Protein 7QTF (pdb70)

Solvent-accessible surface area: 42930 Å² total; per-residue (Å²): 89,118,54,75,34,20,8,57,11,4,0,0,29,1,73,64,15,108,1,48,126,21,79,107,80,59,16,59,54,1,80,125,4,10,43,133,18,4,0,1,0,0,17,96,3,105,76,12,39,19,117,16,6,15,57,3,0,126,94,41,22,126,6,29,104,76,112,86,83,60,43,137,62,42,43,26,0,5,20,52,26,31,141,109,116,69,31,36,35,7,3,16,46,0,25,22,81,68,1,1,23,6,2,1,15,2,1,46,62,26,15,60,45,8,1,4,6,19,0,0,4,3,3,48,0,16,74,34,2,9,42,2,10,78,53,6,0,26,0,1,9,0,14,0,1,35,89,91,137,90,68,109,24,100,12,81,5,15,0,1,4,44,1,80,100,60,47,93,61,0,1,5,1,1,35,17,25,4,0,11,0,5,2,4,12,24,29,5,0,3,13,27,0,23,18,0,17,103,37,1,30,22,31,32,27,7,0,34,12,42,13,99,58,2,2,0,0,3,4,3,0,24,2,1,1,13,20,16,1,58,22,24,111,86,70,18,62,0,15,54,0,2,3,45,37,111,76,14,70,28,56,183,49,110,45,127,63,52,170,47,98,151,69,59,60,33,40,27,45,17,2,26,15,90,75,58,71,187,44,136,15,119,70,30,95,39,113,32,38,4,53,11,4,0,0,47,1,38,78,10,142,1,70,125,20,76,107,74,47,17,39,6,0,84,85,0,10,22,85,29,5,0,1,1,0,23,84,5,101,75,17,34,17,117,16,7,14,54,3,0,130,97,42,24,129,8,40,134,198,82,77,45,140,60,46,53,20,0,26,34,62,29,28,142,114,112,66,28,35,33,8,4,18,46,0,23,22,87,81,0,1,33,5,3,2,19,5,14,56,66,42,17,81,53,8,1,5,6,19,0,0,5,3,4,48,0,17,74,33,2,10,42,2,12,78,51,6,0,26,0,2,11,0,13,0,3,31,99,84,138,90,67,108,25,99,10,80,6,17,0,1,1,43,1,89,98,53,53,94,66,0,2,7,2,1,31,17,24,2,0,8,0,5,3,4,12,17,28,5,0,4,18,27,0,24,17,0,15,104,38,1,27,25,30,31,25,6,0,26,13,30,19,110,102,4,1,0,0,4,5,2,1,19,2,1,2,15,20,20,1,55,21,29,115,101,72,29,68,1,15,64,0,2,3,50,50,5,89,11,60,36,55,181,52,113,36,94,89,61,176,54,99,136,84,58,64,32,40,25,40,32,1,27,15,94,74,59,76,104,138,15,119,70,27,96,40,113,36,23,6,54,10,4,0,0,40,1,42,76,10,140,1,68,124,19,78,106,74,46,16,39,6,0,85,86,0,10,23,88,28,5,0,1,0,0,21,84,7,99,76,18,42,19,117,17,7,13,56,2,0,123,95,41,25,130,8,23,95,76,125,84,73,44,141,60,43,47,24,0,5,21,54,29,27,136,108,118,70,32,36,34,7,4,20,57,0,23,16,83,78,0,2,30,6,3,3,15,3,8,58,68,44,17,84,44,7,1,4,5,20,0,0,4,3,3,48,0,15,76,34,2,9,42,2,10,79,50,8,0,26,0,2,10,0,12,0,16,36,157,80,138,88,66,91,30,109,10,81,6,17,0,1,1,47,1,88,97,54,52,94,56,0,1,6,2,1,34,18,27,2,0,7,0,5,2,4,14,17,31,6,0,4,16,26,0,21,6,0,17,65,36,1,28,23,31,31,27,6,0,32,15,40,21,51,104,3,1,0,0,3,4,2,1,24,2,1,1,13,19,17,1,55,21,24,110,86,69,19,63,0,16,57,0,6,4,52,53,4,87,12,62,34,65,180,50,108,44,115,72,55,160,49,99,136,74,54,176,30,38,24,34,31,2,25,15,80,72,55,74,91,120,52,101,32,23,6,56,10,3,0,0,26,1,65,74,8,144,1,68,124,22,78,105,80,59,15,59,55,1,94,125,4,11,44,134,18,4,0,1,0,0,18,82,4,102,76,17,36,20,121,16,8,12,56,3,0,128,94,42,22,69,11,38,109,79,102,121,77,56,47,139,61,44,45,19,0,24,35,55,28,18,136,89,60,74,70,26,36,33,8,3,14,48,0,23,23,90,55,0,2,21,7,3,2,20,5,10,51,65,45,20,64,46,8,1,4,6,19,0,0,4,3,4,48,0,16,74,35,2,10,38,2,11,76,61,9,0,23,0,1,10,0,11,0,5,31,116,90,139,90,67,104,23,101,10,81,5,15,0,1,5,45,1,78,90,60,47,93,62,0,1,6,1,1,34,17,24,4,1,7,0,5,3,4,13,16,30,5,0,3,18,28,0,32,19,0,17,128,36,1,29,23,30,33,26,6,0,27,12,45,17,94,95,4,1,0,0,4,5,2,1,23,2,1,2,15,19,18,1,57,22,26,109,87,71,27,70,1,14,63,0,1,3,54,28,112,80,15,67,28,56,183,61,124,46,103,78,60,166,54,100,137,84,58,64,33,40,25,33,29,2,27,14,79,38,65,72

Radius of gyration: 32.33 Å; Cα contacts (8 Å, |Δi|>4): 2801; chains: 4; bounding box: 74×57×94 Å

CATH classification: 3.60.130.10

InterPro domains:
  IPR003819 TauD/TfdA-like domain [PF02668] (10-252)
  IPR042098 Glutarate 2-hydroxylase superfamily [G3DSA:3.60.130.10] (3-263)
  IPR051323 Alpha-ketoglutarate-dependent sulfate ester dioxygenase-like [PTHR30468] (9-263)

Foldseek 3Di:
DDWAAQAPQAEIEDPPDAQQDGDPVVLVVVVVNCVVHQKYKYFDHPPRDPVSVVVSQCVQHDWDAPPADADVPRRQKGKDKPVVFFFFWFQAPQLAQFGFQKKKKAWQDDDPDAWKKKKFFQLCLLVVDDPVVNVQQLQWKFKWWDDDVPDTGIHIARQWFQDPPPRGTGGDDGDPTTQFIFADPRQVGVVVVVVSHVSRVPVNGMGIDDHDRRMMMMGGSLGMIMGTTDDDDDMIMMIMITHTDDGTDGDHHPGDTDDDDPVDDDDHPDDDDPDDD/DQDQPPFDWAAQAPQAEIETPDDAQQDGDPVRLVSVVSNCVVHQKYKYADHPPRDPVSVVVSLPVVHDWDAVDADVPRSQKHKDKPVVFFQFKFQAPPLAQWGFFKKKKAWADDDPDAWKKKKFFQLCLLVVDDPVVNVQQLQWKFKWWDDDVPDTGIHIARQWFADPVPRGIGGPDTDPTTQFIFADPRQVGVVVVVVSHVSRVPVNGMGIDTHDNRMMMMGGSLGMIMGTTHDDDDMIMMIMITHIDHRGDGDHRPGHGDDDDPPDDDDHPDDDDPDDD/DDQDPFDWAAQAPQAEIETPDAAQQDGDPVRLVSVVVNCVVHQKYKYADHPPRDPVSVVVSLCVVHDWDFDADADVPRRQKHKDKPVVFFQFWFQAPQLAQWGFQWKKKAWQDDDPDAWKKKKFFQLVLLVVDDPVVNVQQLQWKFKWWDDDVPDTGIDIARQWFADPVPRGIGGPDGDPTTQFIFADPRQVGVVVVVVSHVSRVPVNGMGIDDHDHNMMMIGGSLGMIMGTTDDDDDIIMMIMITHIGHRGDGDHHPGDGDDDDPPDDDDHPDDDDPDDD/DDWAAQAPQAEIEDPDDAQQDDDPVVLVVVVVNCVVHQKYKYFDHPPRDPVSVCVSQPVQADWDADPADADVPCRQKGKDKCVVHFFQFWFQAPPLAQFGFQKKKKAWADDDQDAFKKKKFFQLCLLVVDDPVVNVQQLQWKFKWWDDDVPDGGIHIARQWFQDPPPRGIGGDDTDPTTQFIFADPRQVGVVVVVVSHVSRVPVNGMGIDDHDHRMMMMGGSLGMIMGTTDDDDDMIMMIMITHTDDGTDGDHHPGHGDDDDPPDDDDHPDDDDPDDD

Structure (mmCIF, N/CA/C/O backbone):
data_7QTF
#
_entry.id   7QTF
#
_cell.length_a   63.894
_cell.length_b   108.172
_cell.length_c   115.033
_cell.angle_alpha   90.000
_cell.angle_beta   93.870
_cell.angle_gamma   90.000
#
_symmetry.space_group_name_H-M   'P 1 21 1'
#
loop_
_entity.id
_entity.type
_entity.pdbx_description
1 polymer PlaO1
2 non-polymer 'MALONATE ION'
3 non-polymer 'SUCCINIC ACID'
4 non-polymer 'ACETATE ION'
5 non-polymer 'SODIUM ION'
6 water water
#
loop_
_atom_site.group_PDB
_atom_site.id
_atom_site.type_symbol
_atom_site.label_atom_id
_atom_site.label_alt_id
_atom_site.label_comp_id
_atom_site.label_asym_id
_atom_site.label_entity_id
_atom_site.label_seq_id
_atom_site.pdbx_PDB_ins_code
_atom_site.Cartn_x
_atom_site.Cartn_y
_atom_site.Cartn_z
_atom_site.occupancy
_atom_site.B_iso_or_equiv
_atom_site.auth_seq_id
_atom_site.auth_comp_id
_atom_site.auth_asym_id
_atom_site.auth_atom_id
_atom_site.pdbx_PDB_model_num
ATOM 1 N N . PHE A 1 9 ? -2.219 -17.879 -14.852 1.00 40.77 9 PHE A N 1
ATOM 2 C CA . PHE A 1 9 ? -2.323 -16.453 -14.551 1.00 36.87 9 PHE A CA 1
ATOM 3 C C . PHE A 1 9 ? -0.985 -15.833 -14.172 1.00 34.55 9 PHE A C 1
ATOM 4 O O . PHE A 1 9 ? -0.032 -16.527 -13.824 1.00 39.31 9 PHE A O 1
ATOM 21 N N . GLU A 1 10 ? -0.941 -14.508 -14.179 1.00 27.57 10 GLU A N 1
ATOM 22 C CA . GLU A 1 10 ? 0.222 -13.759 -13.712 1.00 26.66 10 GLU A CA 1
ATOM 23 C C . GLU A 1 10 ? -0.070 -13.322 -12.284 1.00 23.44 10 GLU A C 1
ATOM 24 O O . GLU A 1 10 ? -0.952 -12.497 -12.056 1.00 26.26 10 GLU A O 1
ATOM 36 N N . VAL A 1 11 ? 0.651 -13.892 -11.329 1.00 22.09 11 VAL A N 1
ATOM 37 C CA . VAL A 1 11 ? 0.378 -13.719 -9.910 1.00 19.69 11 VAL A CA 1
ATOM 38 C C . VAL A 1 11 ? 1.514 -12.919 -9.291 1.00 21.83 11 VAL A C 1
ATOM 39 O O . VAL A 1 11 ? 2.683 -13.306 -9.393 1.00 25.27 11 VAL A O 1
ATOM 52 N N . ARG A 1 12 ? 1.184 -11.804 -8.641 1.00 18.76 12 ARG A N 1
ATOM 53 C CA . ARG A 1 12 ? 2.201 -10.954 -8.025 1.00 21.40 12 ARG A CA 1
ATOM 54 C C . ARG A 1 12 ? 1.898 -10.776 -6.542 1.00 20.19 12 ARG A C 1
ATOM 55 O O . ARG A 1 12 ? 1.005 -9.992 -6.180 1.00 18.80 12 ARG A O 1
ATOM 76 N N . PRO A 1 13 ? 2.613 -11.469 -5.663 1.00 19.13 13 PRO A N 1
ATOM 77 C CA . PRO A 1 13 ? 2.410 -11.264 -4.225 1.00 19.22 13 PRO A CA 1
ATOM 78 C C . PRO A 1 13 ? 2.695 -9.833 -3.793 1.00 18.52 13 PRO A C 1
ATOM 79 O O . PRO A 1 13 ? 3.612 -9.165 -4.303 1.00 20.64 13 PRO A O 1
ATOM 90 N N . LEU A 1 14 ? 1.874 -9.358 -2.859 1.00 16.49 14 LEU A N 1
ATOM 91 C CA . LEU A 1 14 ? 1.994 -7.990 -2.346 1.00 19.50 14 LEU A CA 1
ATOM 92 C C . LEU A 1 14 ? 2.980 -7.920 -1.190 1.00 16.57 14 LEU A C 1
ATOM 93 O O . LEU A 1 14 ? 3.801 -7.012 -1.137 1.00 18.12 14 LEU A O 1
ATOM 109 N N . THR A 1 15 ? 2.901 -8.871 -0.260 1.00 18.60 15 THR A N 1
ATOM 110 C CA . THR A 1 15 ? 3.832 -8.949 0.856 1.00 19.65 15 THR A CA 1
ATOM 111 C C . THR A 1 15 ? 4.144 -10.417 1.084 1.00 19.81 15 THR A C 1
ATOM 112 O O . THR A 1 15 ? 3.493 -11.292 0.526 1.00 19.89 15 THR A O 1
ATOM 123 N N . SER A 1 16 ? 5.158 -10.680 1.917 1.00 18.65 16 SER A N 1
ATOM 124 C CA . SER A 1 16 ? 5.467 -12.047 2.290 1.00 18.68 16 SER A CA 1
ATOM 125 C C . SER A 1 16 ? 4.298 -12.692 3.014 1.00 18.88 16 SER A C 1
ATOM 126 O O . SER A 1 16 ? 4.035 -13.889 2.849 1.00 18.66 16 SER A O 1
ATOM 134 N N . ALA A 1 17 ? 3.607 -11.918 3.834 1.00 16.96 17 ALA A N 1
ATOM 135 C CA . ALA A 1 17 ? 2.575 -12.502 4.692 1.00 17.41 17 ALA A CA 1
ATOM 136 C C . ALA A 1 17 ? 1.357 -12.959 3.907 1.00 14.42 17 ALA A C 1
ATOM 137 O O . ALA A 1 17 ? 0.846 -14.070 4.121 1.00 15.52 17 ALA A O 1
ATOM 144 N N . LEU A 1 18 ? 0.830 -12.105 3.042 1.00 13.98 18 LEU A N 1
ATOM 145 C CA . LEU A 1 18 ? -0.425 -12.401 2.349 1.00 13.43 18 LEU A CA 1
ATOM 146 C C . LEU A 1 18 ? -0.662 -11.405 1.236 1.00 14.83 18 LEU A C 1
ATOM 147 O O . LEU A 1 18 ? -0.018 -10.338 1.144 1.00 14.21 18 LEU A O 1
ATOM 163 N N . GLY A 1 19 ? -1.658 -11.719 0.408 1.00 14.67 19 GLY A N 1
ATOM 164 C CA . GLY A 1 19 ? -2.059 -10.810 -0.640 1.00 13.83 19 GLY A CA 1
ATOM 165 C C . GLY A 1 19 ? -1.365 -11.111 -1.953 1.00 13.73 19 GLY A C 1
ATOM 166 O O . GLY A 1 19 ? -0.135 -11.214 -2.015 1.00 15.57 19 GLY A O 1
ATOM 170 N N . ALA A 1 20 ? -2.126 -11.168 -3.031 1.00 15.83 20 ALA A N 1
ATOM 171 C CA . ALA A 1 20 ? -1.524 -11.322 -4.349 1.00 15.02 20 ALA A CA 1
ATOM 172 C C . ALA A 1 20 ? -2.475 -10.743 -5.381 1.00 15.09 20 ALA A C 1
ATOM 173 O O . ALA A 1 20 ? -3.681 -10.989 -5.339 1.00 15.44 20 ALA A O 1
ATOM 180 N N . GLU A 1 21 ? -1.916 -10.008 -6.348 1.00 16.07 21 GLU A N 1
ATOM 181 C CA . GLU A 1 21 ? -2.690 -9.471 -7.457 1.00 16.66 21 GLU A CA 1
ATOM 182 C C . GLU A 1 21 ? -2.565 -10.407 -8.643 1.00 19.93 21 GLU A C 1
ATOM 183 O O . GLU A 1 21 ? -1.477 -10.904 -8.943 1.00 20.30 21 GLU A O 1
ATOM 195 N N . ILE A 1 22 ? -3.686 -10.659 -9.293 1.00 18.03 22 ILE A N 1
ATOM 196 C CA . ILE A 1 22 ? -3.794 -11.671 -10.335 1.00 18.86 22 ILE A CA 1
ATOM 197 C C . ILE A 1 22 ? -4.178 -10.991 -11.640 1.00 21.89 22 ILE A C 1
ATOM 198 O O . ILE A 1 22 ? -5.278 -10.436 -11.755 1.00 25.24 22 ILE A O 1
ATOM 214 N N . HIS A 1 23 ? -3.291 -11.055 -12.626 1.00 22.48 23 HIS A N 1
ATOM 215 C CA . HIS A 1 23 ? -3.581 -10.565 -13.968 1.00 22.85 23 HIS A CA 1
ATOM 216 C C . HIS A 1 23 ? -3.859 -11.729 -14.915 1.00 23.99 23 HIS A C 1
ATOM 217 O O . HIS A 1 23 ? -3.457 -12.861 -14.678 1.00 27.43 23 HIS A O 1
ATOM 231 N N . GLY A 1 24 ? -4.563 -11.417 -16.008 1.00 28.56 24 GLY A N 1
ATOM 232 C CA . GLY A 1 24 ? -4.926 -12.414 -16.998 1.00 30.79 24 GLY A CA 1
ATOM 233 C C . GLY A 1 24 ? -6.228 -13.132 -16.747 1.00 36.72 24 GLY A C 1
ATOM 234 O O . GLY A 1 24 ? -6.487 -14.154 -17.394 1.00 41.48 24 GLY A O 1
ATOM 238 N N . VAL A 1 25 ? -7.042 -12.641 -15.816 1.00 30.22 25 VAL A N 1
ATOM 239 C CA . VAL A 1 25 ? -8.305 -13.253 -15.436 1.00 30.24 25 VAL A CA 1
ATOM 240 C C . VAL A 1 25 ? -9.425 -12.342 -15.905 1.00 33.74 25 VAL A C 1
ATOM 241 O O . VAL A 1 25 ? -9.313 -11.115 -15.813 1.00 42.75 25 VAL A O 1
ATOM 254 N N A ARG A 1 26 ? -10.499 -12.920 -16.435 0.56 26.42 26 ARG A N 1
ATOM 255 N N B ARG A 1 26 ? -10.495 -12.951 -16.408 0.44 26.45 26 ARG A N 1
ATOM 256 C CA A ARG A 1 26 ? -11.728 -12.152 -16.638 0.56 23.76 26 ARG A CA 1
ATOM 257 C CA B ARG A 1 26 ? -11.754 -12.272 -16.705 0.44 23.88 26 ARG A CA 1
ATOM 258 C C A ARG A 1 26 ? -12.850 -12.903 -15.936 0.56 28.12 26 ARG A C 1
ATOM 259 C C B ARG A 1 26 ? -12.833 -12.976 -15.890 0.44 28.06 26 ARG A C 1
ATOM 260 O O A ARG A 1 26 ? -13.230 -14.002 -16.348 0.56 28.16 26 ARG A O 1
ATOM 261 O O B ARG A 1 26 ? -13.167 -14.132 -16.168 0.44 27.57 26 ARG A O 1
ATOM 302 N N . LEU A 1 27 ? -13.375 -12.296 -14.873 1.00 22.05 27 LEU A N 1
ATOM 303 C CA . LEU A 1 27 ? -14.336 -12.982 -14.007 1.00 20.94 27 LEU A CA 1
ATOM 304 C C . LEU A 1 27 ? -15.668 -13.213 -14.711 1.00 22.76 27 LEU A C 1
ATOM 305 O O . LEU A 1 27 ? -16.353 -14.193 -14.395 1.00 25.47 27 LEU A O 1
ATOM 322 N N . GLU A 1 28 ? -16.024 -12.363 -15.683 1.00 24.26 28 GLU A N 1
ATOM 323 C CA . GLU A 1 28 ? -17.365 -12.372 -16.274 1.00 24.34 28 GLU A CA 1
ATOM 324 C C . GLU A 1 28 ? -17.768 -13.755 -16.768 1.00 30.64 28 GLU A C 1
ATOM 325 O O . GLU A 1 28 ? -18.896 -14.203 -16.532 1.00 34.73 28 GLU A O 1
ATOM 337 N N . ASP A 1 29 ? -16.884 -14.427 -17.483 1.00 27.13 29 ASP A N 1
ATOM 338 C CA . ASP A 1 29 ? -17.214 -15.762 -18.004 1.00 27.67 29 ASP A CA 1
ATOM 339 C C . ASP A 1 29 ? -16.154 -16.775 -17.593 1.00 29.82 29 ASP A C 1
ATOM 340 O O . ASP A 1 29 ? -15.775 -17.668 -18.359 1.00 28.97 29 ASP A O 1
ATOM 349 N N . ILE A 1 30 ? -15.666 -16.662 -16.360 1.00 24.26 30 ILE A N 1
ATOM 350 C CA . ILE A 1 30 ? -14.584 -17.519 -15.904 1.00 21.23 30 ILE A CA 1
ATOM 351 C C . ILE A 1 30 ? -14.997 -18.995 -16.019 1.00 25.97 30 ILE A C 1
ATOM 352 O O . ILE A 1 30 ? -16.152 -19.355 -15.754 1.00 23.23 30 ILE A O 1
ATOM 368 N N . THR A 1 31 ? -14.050 -19.850 -16.413 1.00 22.28 31 THR A N 1
ATOM 369 C CA . THR A 1 31 ? -14.323 -21.285 -16.506 1.00 20.30 31 THR A CA 1
ATOM 370 C C . THR A 1 31 ? -14.243 -21.945 -15.124 1.00 20.90 31 THR A C 1
ATOM 371 O O . THR A 1 31 ? -13.664 -21.410 -14.179 1.00 19.08 31 THR A O 1
ATOM 382 N N . ASP A 1 32 ? -14.828 -23.147 -15.023 1.00 19.89 32 ASP A N 1
ATOM 383 C CA . ASP A 1 32 ? -14.722 -23.882 -13.775 1.00 19.53 32 ASP A CA 1
ATOM 384 C C . ASP A 1 32 ? -13.259 -24.159 -13.427 1.00 18.38 32 ASP A C 1
ATOM 385 O O . ASP A 1 32 ? -12.871 -24.102 -12.255 1.00 19.10 32 ASP A O 1
ATOM 394 N N . ALA A 1 33 ? -12.440 -24.525 -14.427 1.00 18.99 33 ALA A N 1
ATOM 395 C CA . ALA A 1 33 ? -11.043 -24.819 -14.117 1.00 19.28 33 ALA A CA 1
ATOM 396 C C . ALA A 1 33 ? -10.290 -23.572 -13.683 1.00 20.57 33 ALA A C 1
ATOM 397 O O . ALA A 1 33 ? -9.460 -23.624 -12.769 1.00 20.65 33 ALA A O 1
ATOM 404 N N . ASP A 1 34 ? -10.538 -22.432 -14.331 1.00 21.65 34 ASP A N 1
ATOM 405 C CA . ASP A 1 34 ? -9.875 -21.211 -13.870 1.00 17.82 34 ASP A CA 1
ATOM 406 C C . ASP A 1 34 ? -10.370 -20.794 -12.484 1.00 18.00 34 ASP A C 1
ATOM 407 O O . ASP A 1 34 ? -9.593 -20.306 -11.673 1.00 18.51 34 ASP A O 1
ATOM 416 N N . PHE A 1 35 ? -11.635 -21.044 -12.173 1.00 19.29 35 PHE A N 1
ATOM 417 C CA . PHE A 1 35 ? -12.098 -20.785 -10.821 1.00 18.06 35 PHE A CA 1
ATOM 418 C C . PHE A 1 35 ? -11.349 -21.655 -9.809 1.00 16.33 35 PHE A C 1
ATOM 419 O O . PHE A 1 35 ? -10.965 -21.180 -8.742 1.00 17.87 35 PHE A O 1
ATOM 436 N N . ALA A 1 36 ? -11.096 -22.926 -10.151 1.00 15.94 36 ALA A N 1
ATOM 437 C CA . ALA A 1 36 ? -10.379 -23.781 -9.223 1.00 15.89 36 ALA A CA 1
ATOM 438 C C . ALA A 1 36 ? -8.996 -23.233 -8.944 1.00 16.32 36 ALA A C 1
ATOM 439 O O . ALA A 1 36 ? -8.492 -23.333 -7.829 1.00 16.21 36 ALA A O 1
ATOM 446 N N . GLU A 1 37 ? -8.379 -22.622 -9.944 1.00 16.47 37 GLU A N 1
ATOM 447 C CA . GLU A 1 37 ? -7.073 -21.999 -9.719 1.00 15.64 37 GLU A CA 1
ATOM 448 C C . GLU A 1 37 ? -7.189 -20.767 -8.818 1.00 15.68 37 GLU A C 1
ATOM 449 O O . GLU A 1 37 ? -6.328 -20.554 -7.955 1.00 15.88 37 GLU A O 1
ATOM 461 N N . LEU A 1 38 ? -8.237 -19.946 -8.987 1.00 16.24 38 LEU A N 1
ATOM 462 C CA . LEU A 1 38 ? -8.441 -18.843 -8.055 1.00 14.70 38 LEU A CA 1
ATOM 463 C C . LEU A 1 38 ? -8.616 -19.346 -6.635 1.00 16.32 38 LEU A C 1
ATOM 464 O O . LEU A 1 38 ? -8.092 -18.748 -5.685 1.00 15.65 38 LEU A O 1
ATOM 480 N N . ARG A 1 39 ? -9.368 -20.434 -6.456 1.00 14.64 39 ARG A N 1
ATOM 481 C CA A ARG A 1 39 ? -9.558 -20.972 -5.108 0.47 14.73 39 ARG A CA 1
ATOM 482 C CA B ARG A 1 39 ? -9.560 -20.973 -5.111 0.53 14.71 39 ARG A CA 1
ATOM 483 C C . ARG A 1 39 ? -8.233 -21.433 -4.522 1.00 15.68 39 ARG A C 1
ATOM 484 O O . ARG A 1 39 ? -7.947 -21.198 -3.336 1.00 15.30 39 ARG A O 1
ATOM 525 N N . ARG A 1 40 ? -7.400 -22.098 -5.345 1.00 14.32 40 ARG A N 1
ATOM 526 C CA . ARG A 1 40 ? -6.092 -22.529 -4.878 1.00 15.19 40 ARG A CA 1
ATOM 527 C C . ARG A 1 40 ? -5.268 -21.333 -4.442 1.00 16.43 40 ARG A C 1
ATOM 528 O O . ARG A 1 40 ? -4.638 -21.356 -3.373 1.00 15.88 40 ARG A O 1
ATOM 549 N N . LEU A 1 41 ? -5.308 -20.270 -5.224 1.00 14.92 41 LEU A N 1
ATOM 550 C CA . LEU A 1 41 ? -4.554 -19.074 -4.891 1.00 14.59 41 LEU A CA 1
ATOM 551 C C . LEU A 1 41 ? -5.101 -18.388 -3.647 1.00 15.67 41 LEU A C 1
ATOM 552 O O . LEU A 1 41 ? -4.328 -17.843 -2.859 1.00 15.26 41 LEU A O 1
ATOM 568 N N . LEU A 1 42 ? -6.418 -18.461 -3.431 1.00 15.00 42 LEU A N 1
ATOM 569 C CA . LEU A 1 42 ? -7.004 -17.885 -2.218 1.00 14.00 42 LEU A CA 1
ATOM 570 C C . LEU A 1 42 ? -6.548 -18.649 -0.978 1.00 15.63 42 LEU A C 1
ATOM 571 O O . LEU A 1 42 ? -6.297 -18.031 0.070 1.00 16.64 42 LEU A O 1
ATOM 587 N N . LEU A 1 43 ? -6.424 -19.984 -1.064 1.00 14.82 43 LEU A N 1
ATOM 588 C CA . LEU A 1 43 ? -5.942 -20.721 0.102 1.00 14.05 43 LEU A CA 1
ATOM 589 C C . LEU A 1 43 ? -4.471 -20.418 0.361 1.00 15.60 43 LEU A C 1
ATOM 590 O O . LEU A 1 43 ? -4.022 -20.454 1.514 1.00 17.68 43 LEU A O 1
ATOM 606 N N . LYS A 1 44 ? -3.720 -20.091 -0.675 1.00 15.39 44 LYS A N 1
ATOM 607 C CA . LYS A 1 44 ? -2.301 -19.797 -0.528 1.00 15.14 44 LYS A CA 1
ATOM 608 C C . LYS A 1 44 ? -2.066 -18.379 -0.009 1.00 17.04 44 LYS A C 1
ATOM 609 O O . LYS A 1 44 ? -1.176 -18.161 0.821 1.00 17.61 44 LYS A O 1
ATOM 628 N N . HIS A 1 45 ? -2.834 -17.416 -0.509 1.00 14.52 45 HIS A N 1
ATOM 629 C CA . HIS A 1 45 ? -2.538 -16.002 -0.318 1.00 13.44 45 HIS A CA 1
ATOM 630 C C . HIS A 1 45 ? -3.527 -15.256 0.559 1.00 15.48 45 HIS A C 1
ATOM 631 O O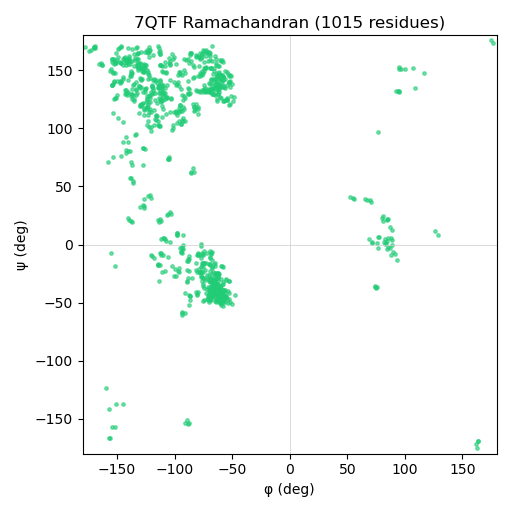 . HIS A 1 45 ? -3.268 -14.096 0.886 1.00 14.82 45 HIS A O 1
ATOM 645 N N . LEU A 1 46 ? -4.653 -15.879 0.919 1.00 13.99 46 LEU A N 1
ATOM 646 C CA . LEU A 1 46 ? -5.647 -15.424 1.904 1.00 14.48 46 LEU A CA 1
ATOM 647 C C . LEU A 1 46 ? -6.520 -14.272 1.395 1.00 13.92 46 LEU A C 1
ATOM 648 O O . LEU A 1 46 ? -7.705 -14.233 1.730 1.00 15.44 46 LEU A O 1
ATOM 664 N N . VAL A 1 47 ? -5.969 -13.354 0.612 1.00 13.66 47 VAL A N 1
ATOM 665 C CA . VAL A 1 47 ? -6.719 -12.326 -0.091 1.00 14.40 47 VAL A CA 1
ATOM 666 C C . VAL A 1 47 ? -6.079 -12.164 -1.455 1.00 14.00 47 VAL A C 1
ATOM 667 O O . VAL A 1 47 ? -4.847 -12.097 -1.571 1.00 14.33 47 VAL A O 1
ATOM 680 N N . ILE A 1 48 ? -6.898 -12.186 -2.496 1.00 14.93 48 ILE A N 1
ATOM 681 C CA . ILE A 1 48 ? -6.420 -11.979 -3.840 1.00 13.23 48 ILE A CA 1
ATOM 682 C C . ILE A 1 48 ? -7.146 -10.807 -4.482 1.00 15.01 48 ILE A C 1
ATOM 683 O O . ILE A 1 48 ? -8.300 -10.492 -4.139 1.00 16.23 48 ILE A O 1
ATOM 699 N N . PHE A 1 49 ? -6.424 -10.117 -5.364 1.00 14.42 49 PHE A N 1
ATOM 700 C CA . PHE A 1 49 ? -6.889 -8.912 -6.038 1.00 15.26 49 PHE A CA 1
ATOM 701 C C . PHE A 1 49 ? -6.910 -9.093 -7.535 1.00 18.18 49 PHE A C 1
ATOM 702 O O . PHE A 1 49 ? -5.910 -9.535 -8.124 1.00 17.88 49 PHE A O 1
ATOM 719 N N . ILE A 1 50 ? -8.043 -8.766 -8.149 1.00 16.13 50 ILE A N 1
ATOM 720 C CA . ILE A 1 50 ? -8.249 -8.952 -9.583 1.00 17.81 50 ILE A CA 1
ATOM 721 C C . ILE A 1 50 ? -8.557 -7.586 -10.197 1.00 20.17 50 ILE A C 1
ATOM 722 O O . ILE A 1 50 ? -9.680 -7.092 -10.098 1.00 18.12 50 ILE A O 1
ATOM 738 N N . PRO A 1 51 ? -7.590 -6.947 -10.842 1.00 19.92 51 PRO A N 1
ATOM 739 C CA . PRO A 1 51 ? -7.835 -5.623 -11.417 1.00 21.03 51 PRO A CA 1
ATOM 740 C C . PRO A 1 51 ? -8.639 -5.690 -12.706 1.00 23.30 51 PRO A C 1
ATOM 741 O O . PRO A 1 51 ? -8.804 -6.749 -13.313 1.00 24.94 51 PRO A O 1
ATOM 752 N N . ASP A 1 52 ? -9.175 -4.527 -13.073 1.00 24.79 52 ASP A N 1
ATOM 753 C CA . ASP A 1 52 ? -9.677 -4.281 -14.428 1.00 28.68 52 ASP A CA 1
ATOM 754 C C . ASP A 1 52 ? -10.951 -5.062 -14.733 1.00 28.99 52 ASP A C 1
ATOM 755 O O . ASP A 1 52 ? -11.134 -5.525 -15.863 1.00 30.79 52 ASP A O 1
ATOM 764 N N . GLN A 1 53 ? -11.840 -5.211 -13.742 1.00 24.81 53 GLN A N 1
ATOM 765 C CA . GLN A 1 53 ? -13.071 -5.963 -13.935 1.00 21.79 53 GLN A CA 1
ATOM 766 C C . GLN A 1 53 ? -14.298 -5.064 -14.018 1.00 22.87 53 GLN A C 1
ATOM 767 O O . GLN A 1 53 ? -15.424 -5.511 -13.764 1.00 25.45 53 GLN A O 1
ATOM 781 N N . GLU A 1 54 ? -14.111 -3.803 -14.427 1.00 26.53 54 GLU A N 1
ATOM 782 C CA . GLU A 1 54 ? -15.228 -2.888 -14.603 1.00 27.75 54 GLU A CA 1
ATOM 783 C C . GLU A 1 54 ? -16.312 -3.499 -15.483 1.00 27.17 54 GLU A C 1
ATOM 784 O O . GLU A 1 54 ? -16.019 -4.149 -16.487 1.00 28.55 54 GLU A O 1
ATOM 796 N N . GLY A 1 55 ? -17.573 -3.258 -15.120 1.00 28.69 55 GLY A N 1
ATOM 797 C CA . GLY A 1 55 ? -18.692 -3.723 -15.920 1.00 31.16 55 GLY A CA 1
ATOM 798 C C . GLY A 1 55 ? -19.144 -5.134 -15.639 1.00 30.34 55 GLY A C 1
ATOM 799 O O . GLY A 1 55 ? -20.018 -5.636 -16.346 1.00 32.43 55 GLY A O 1
ATOM 803 N N . TRP A 1 56 ? -18.576 -5.789 -14.638 1.00 29.97 56 TRP A N 1
ATOM 804 C CA . TRP A 1 56 ? -18.988 -7.137 -14.255 1.00 29.35 56 TRP A CA 1
ATOM 805 C C . TRP A 1 56 ? -20.487 -7.184 -13.982 1.00 27.47 56 TRP A C 1
ATOM 806 O O . TRP A 1 56 ? -21.008 -6.413 -13.171 1.00 28.68 56 TRP A O 1
ATOM 827 N N . SER A 1 57 ? -21.199 -8.082 -14.676 1.00 28.51 57 SER A N 1
ATOM 828 C CA . SER A 1 57 ? -22.654 -8.070 -14.578 1.00 29.21 57 SER A CA 1
ATOM 829 C C . SER A 1 57 ? -23.118 -8.602 -13.227 1.00 33.34 57 SER A C 1
ATOM 830 O O . SER A 1 57 ? -22.447 -9.416 -12.591 1.00 28.58 57 SER A O 1
ATOM 838 N N . ALA A 1 58 ? -24.282 -8.118 -12.789 1.00 32.20 58 ALA A N 1
ATOM 839 C CA . ALA A 1 58 ? -24.847 -8.585 -11.527 1.00 35.94 58 ALA A CA 1
ATOM 840 C C . ALA A 1 58 ? -25.032 -10.099 -11.527 1.00 34.36 58 ALA A C 1
ATOM 841 O O . ALA A 1 58 ? -24.666 -10.773 -10.559 1.00 26.89 58 ALA A O 1
ATOM 848 N N . GLU A 1 59 ? -25.565 -10.661 -12.616 1.00 35.42 59 GLU A N 1
ATOM 849 C CA . GLU A 1 59 ? -25.789 -12.103 -12.668 1.00 32.55 59 GLU A CA 1
ATOM 850 C C . GLU A 1 59 ? -24.473 -12.878 -12.560 1.00 29.08 59 GLU A C 1
ATOM 851 O O . GLU A 1 59 ? -24.400 -13.904 -11.867 1.00 29.44 59 GLU A O 1
ATOM 863 N N . SER A 1 60 ? -23.418 -12.400 -13.219 1.00 26.51 60 SER A N 1
ATOM 864 C CA . SER A 1 60 ? -22.126 -13.086 -13.146 1.00 27.87 60 SER A CA 1
ATOM 865 C C . SER A 1 60 ? -21.493 -12.946 -11.766 1.00 25.63 60 SER A C 1
ATOM 866 O O . SER A 1 60 ? -20.878 -13.888 -11.256 1.00 23.93 60 SER A O 1
ATOM 874 N N . ARG A 1 61 ? -21.616 -11.760 -11.155 1.00 22.86 61 ARG A N 1
ATOM 875 C CA . ARG A 1 61 ? -21.103 -11.558 -9.802 1.00 21.36 61 ARG A CA 1
ATOM 876 C C . ARG A 1 61 ? -21.756 -12.520 -8.819 1.00 23.86 61 ARG A C 1
ATOM 877 O O . ARG A 1 61 ? -21.081 -13.117 -7.962 1.00 21.29 61 ARG A O 1
ATOM 898 N N . ILE A 1 62 ? -23.077 -12.672 -8.919 1.00 23.92 62 ILE A N 1
ATOM 899 C CA . ILE A 1 62 ? -23.796 -13.565 -8.020 1.00 22.49 62 ILE A CA 1
ATOM 900 C C . ILE A 1 62 ? -23.406 -15.005 -8.286 1.00 23.90 62 ILE A C 1
ATOM 901 O O . ILE A 1 62 ? -23.171 -15.781 -7.351 1.00 23.56 62 ILE A O 1
ATOM 917 N N . ALA A 1 63 ? -23.324 -15.382 -9.561 1.00 24.55 63 ALA A N 1
ATOM 918 C CA . ALA A 1 63 ? -22.903 -16.743 -9.879 1.00 25.93 63 ALA A CA 1
ATOM 919 C C . ALA A 1 63 ? -21.511 -17.018 -9.333 1.00 23.84 63 ALA A C 1
ATOM 920 O O . ALA A 1 63 ? -21.244 -18.101 -8.797 1.00 23.46 63 ALA A O 1
ATOM 927 N N . PHE A 1 64 ? -20.611 -16.049 -9.456 1.00 21.88 64 PHE A N 1
ATOM 928 C CA . PHE A 1 64 ? -19.246 -16.216 -8.955 1.00 19.19 64 PHE A CA 1
ATOM 929 C C . PHE A 1 64 ? -19.236 -16.460 -7.455 1.00 20.02 64 PHE A C 1
ATOM 930 O O . PHE A 1 64 ? -18.579 -17.381 -6.963 1.00 23.02 64 PHE A O 1
ATOM 947 N N . GLY A 1 65 ? -19.952 -15.630 -6.696 1.00 18.59 65 GLY A N 1
ATOM 948 C CA . GLY A 1 65 ? -19.968 -15.813 -5.261 1.00 19.43 65 GLY A CA 1
ATOM 949 C C . GLY A 1 65 ? -20.562 -17.151 -4.879 1.00 20.97 65 GLY A C 1
ATOM 950 O O . GLY A 1 65 ? -20.090 -17.806 -3.940 1.00 21.29 65 GLY A O 1
ATOM 954 N N . ARG A 1 66 ? -21.607 -17.562 -5.588 1.00 21.88 66 ARG A N 1
ATOM 955 C CA . ARG A 1 66 ? -22.274 -18.824 -5.290 1.00 21.83 66 ARG A CA 1
ATOM 956 C C . ARG A 1 66 ? -21.372 -20.028 -5.552 1.00 22.62 66 ARG A C 1
ATOM 957 O O . ARG A 1 66 ? -21.654 -21.115 -5.032 1.00 22.11 66 ARG A O 1
ATOM 978 N N . ARG A 1 67 ? -20.287 -19.854 -6.310 1.00 23.08 67 ARG A N 1
ATOM 979 C CA . ARG A 1 67 ? -19.324 -20.950 -6.447 1.00 22.82 67 ARG A CA 1
ATOM 980 C C . ARG A 1 67 ? -18.674 -21.289 -5.118 1.00 22.22 67 ARG A C 1
ATOM 981 O O . ARG A 1 67 ? -18.302 -22.450 -4.889 1.00 24.37 67 ARG A O 1
ATOM 1002 N N . PHE A 1 68 ? -18.540 -20.303 -4.229 1.00 20.02 68 PHE A N 1
ATOM 1003 C CA . PHE A 1 68 ? -17.937 -20.516 -2.923 1.00 19.75 68 PHE A CA 1
ATOM 1004 C C . PHE A 1 68 ? -18.923 -21.037 -1.892 1.00 26.11 68 PHE A C 1
ATOM 1005 O O . PHE A 1 68 ? -18.510 -21.673 -0.915 1.00 27.46 68 PHE A O 1
ATOM 1022 N N . GLY A 1 69 ? -20.202 -20.710 -2.037 1.00 25.99 69 GLY A N 1
ATOM 1023 C CA . GLY A 1 69 ? -21.197 -21.143 -1.087 1.00 27.43 69 GLY A CA 1
ATOM 1024 C C . GLY A 1 69 ? -22.454 -20.311 -1.210 1.00 26.26 69 GLY A C 1
ATOM 1025 O O . GLY A 1 69 ? -22.600 -19.491 -2.118 1.00 27.39 69 GLY A O 1
ATOM 1029 N N . GLU A 1 70 ? -23.353 -20.534 -0.251 1.00 27.42 70 GLU A N 1
ATOM 1030 C CA . GLU A 1 70 ? -24.575 -19.760 -0.143 1.00 26.51 70 GLU A CA 1
ATOM 1031 C C . GLU A 1 70 ? -24.245 -18.298 0.150 1.00 27.90 70 GLU A C 1
ATOM 1032 O O . GLU A 1 70 ? -23.360 -18.000 0.948 1.00 27.87 70 GLU A O 1
ATOM 1044 N N . LEU A 1 71 ? -24.976 -17.384 -0.476 1.00 25.77 71 LEU A N 1
ATOM 1045 C CA . LEU A 1 71 ? -24.734 -15.963 -0.270 1.00 29.25 71 LEU A CA 1
ATOM 1046 C C . LEU A 1 71 ? -25.688 -15.387 0.770 1.00 29.72 71 LEU A C 1
ATOM 1047 O O . LEU A 1 71 ? -26.857 -15.783 0.866 1.00 28.88 71 LEU A O 1
ATOM 1063 N N . GLU A 1 72 ? -25.181 -14.418 1.531 1.00 29.52 72 GLU A N 1
ATOM 1064 C CA . GLU A 1 72 ? -26.025 -13.678 2.461 1.00 31.22 72 GLU A CA 1
ATOM 1065 C C . GLU A 1 72 ? -27.001 -12.784 1.715 1.00 38.57 72 GLU A C 1
ATOM 1066 O O . GLU A 1 72 ? -26.626 -12.108 0.753 1.00 35.36 72 GLU A O 1
ATOM 1078 N N . GLU A 1 73 ? -28.251 -12.761 2.195 1.00 37.95 73 GLU A N 1
ATOM 1079 C CA . GLU A 1 73 ? -29.289 -11.854 1.700 1.00 57.75 73 GLU A CA 1
ATOM 1080 C C . GLU A 1 73 ? -29.954 -11.116 2.863 1.00 41.78 73 GLU A C 1
ATOM 1081 O O . GLU A 1 73 ? -29.454 -10.105 3.345 1.00 57.15 73 GLU A O 1
ATOM 1093 N N . ALA A 1 75 ? -31.792 -8.631 3.041 1.00 68.83 75 ALA A N 1
ATOM 1094 C CA . ALA A 1 75 ? -32.524 -7.577 2.345 1.00 59.12 75 ALA A CA 1
ATOM 1095 C C . ALA A 1 75 ? -32.663 -6.328 3.222 1.00 76.13 75 ALA A C 1
ATOM 1096 O O . ALA A 1 75 ? -32.942 -5.238 2.718 1.00 59.80 75 ALA A O 1
ATOM 1103 N N . TYR A 1 76 ? -32.477 -6.497 4.537 1.00 73.32 76 TYR A N 1
ATOM 1104 C CA . TYR A 1 76 ? -32.458 -5.355 5.446 1.00 69.32 76 TYR A CA 1
ATOM 1105 C C . TYR A 1 76 ? -31.219 -4.491 5.254 1.00 69.03 76 TYR A C 1
ATOM 1106 O O . TYR A 1 76 ? -31.234 -3.312 5.623 1.00 57.67 76 TYR A O 1
ATOM 1110 N N . LEU A 1 77 ? -30.149 -5.054 4.692 1.00 66.13 77 LEU A N 1
ATOM 1111 C CA . LEU A 1 77 ? -28.941 -4.306 4.392 1.00 64.29 77 LEU A CA 1
ATOM 1112 C C . LEU A 1 77 ? -29.081 -3.589 3.047 1.00 52.81 77 LEU A C 1
ATOM 1113 O O . LEU A 1 77 ? -29.833 -4.033 2.176 1.00 55.59 77 LEU A O 1
ATOM 1129 N N . PRO A 1 78 ? -28.354 -2.489 2.845 1.00 37.68 78 PRO A N 1
ATOM 1130 C CA . PRO A 1 78 ? -28.444 -1.785 1.556 1.00 38.69 78 PRO A CA 1
ATOM 1131 C C . PRO A 1 78 ? -27.869 -2.667 0.456 1.00 34.21 78 PRO A C 1
ATOM 1132 O O . PRO A 1 78 ? -26.828 -3.281 0.640 1.00 35.62 78 PRO A O 1
ATOM 1143 N N . HIS A 1 79 ? -28.578 -2.734 -0.666 1.00 31.36 79 HIS A N 1
ATOM 1144 C CA . HIS A 1 79 ? -28.228 -3.701 -1.705 1.00 30.83 79 HIS A CA 1
ATOM 1145 C C . HIS A 1 79 ? -28.623 -3.143 -3.060 1.00 25.28 79 HIS A C 1
ATOM 1146 O O . HIS A 1 79 ? -29.450 -2.234 -3.168 1.00 30.99 79 HIS A O 1
ATOM 1160 N N . LEU A 1 80 ? -27.990 -3.686 -4.097 1.00 28.04 80 LEU A N 1
ATOM 1161 C CA . LEU A 1 80 ? -28.278 -3.296 -5.464 1.00 26.79 80 LEU A CA 1
ATOM 1162 C C . LEU A 1 80 ? -29.736 -3.583 -5.795 1.00 34.54 80 LEU A C 1
ATOM 1163 O O . LEU A 1 80 ? -30.279 -4.630 -5.449 1.00 33.58 80 LEU A O 1
ATOM 1179 N N . ASP A 1 81 ? -30.383 -2.636 -6.451 1.00 38.28 81 ASP A N 1
ATOM 1180 C CA . ASP A 1 81 ? -31.806 -2.793 -6.720 1.00 38.97 81 ASP A CA 1
ATOM 1181 C C . ASP A 1 81 ? -32.050 -4.045 -7.568 1.00 40.50 81 ASP A C 1
ATOM 1182 O O . ASP A 1 81 ? -31.433 -4.238 -8.621 1.00 40.73 81 ASP A O 1
ATOM 1191 N N . GLY A 1 82 ? -32.947 -4.903 -7.091 1.00 39.94 82 GLY A N 1
ATOM 1192 C CA . GLY A 1 82 ? -33.256 -6.142 -7.766 1.00 39.41 82 GLY A CA 1
ATOM 1193 C C . GLY A 1 82 ? -32.337 -7.296 -7.430 1.00 38.98 82 GLY A C 1
ATOM 1194 O O . GLY A 1 82 ? -32.559 -8.409 -7.927 1.00 40.53 82 GLY A O 1
ATOM 1198 N N . HIS A 1 83 ? -31.321 -7.080 -6.596 1.00 35.40 83 HIS A N 1
ATOM 1199 C CA . HIS A 1 83 ? -30.325 -8.110 -6.292 1.00 29.36 83 HIS A CA 1
ATOM 1200 C C . HIS A 1 83 ? -29.968 -8.042 -4.819 1.00 36.25 83 HIS A C 1
ATOM 1201 O O . HIS A 1 83 ? -28.923 -7.498 -4.434 1.00 30.50 83 HIS A O 1
ATOM 1215 N N . PRO A 1 84 ? -30.804 -8.624 -3.953 1.00 33.92 84 PRO A N 1
ATOM 1216 C CA . PRO A 1 84 ? -30.530 -8.576 -2.508 1.00 30.17 84 PRO A CA 1
ATOM 1217 C C . PRO A 1 84 ? -29.236 -9.235 -2.109 1.00 33.89 84 PRO A C 1
ATOM 1218 O O . PRO A 1 84 ? -28.793 -9.038 -0.971 1.00 34.98 84 PRO A O 1
ATOM 1229 N N A GLN A 1 85 ? -28.619 -10.030 -2.992 0.75 29.03 85 GLN A N 1
ATOM 1230 N N B GLN A 1 85 ? -28.632 -10.030 -3.002 0.25 29.22 85 GLN A N 1
ATOM 1231 C CA A GLN A 1 85 ? -27.356 -10.680 -2.695 0.75 31.44 85 GLN A CA 1
ATOM 1232 C CA B GLN A 1 85 ? -27.358 -10.683 -2.744 0.25 31.41 85 GLN A CA 1
ATOM 1233 C C A GLN A 1 85 ? -26.155 -9.771 -2.921 0.75 28.17 85 GLN A C 1
ATOM 1234 C C B GLN A 1 85 ? -26.179 -9.731 -2.858 0.25 28.18 85 GLN A C 1
ATOM 1235 O O A GLN A 1 85 ? -25.055 -10.113 -2.483 0.75 27.34 85 GLN A O 1
ATOM 1236 O O B GLN A 1 85 ? -25.120 -10.003 -2.282 0.25 28.02 85 GLN A O 1
ATOM 1263 N N . ILE A 1 86 ? -26.331 -8.642 -3.601 1.00 26.85 86 ILE A N 1
ATOM 1264 C CA . ILE A 1 86 ? -25.241 -7.706 -3.856 1.00 25.33 86 ILE A CA 1
ATOM 1265 C C . ILE A 1 86 ? -25.399 -6.550 -2.866 1.00 24.36 86 ILE A C 1
ATOM 1266 O O . ILE A 1 86 ? -26.211 -5.661 -3.076 1.00 27.18 86 ILE A O 1
ATOM 1283 N N . GLN A 1 87 ? -24.598 -6.589 -1.809 1.00 25.61 87 GLN A N 1
ATOM 1284 C CA . GLN A 1 87 ? -24.608 -5.553 -0.782 1.00 24.02 87 GLN A CA 1
ATOM 1285 C C . GLN A 1 87 ? -23.844 -4.330 -1.265 1.00 29.02 87 GLN A C 1
ATOM 1286 O O . GLN A 1 87 ? -22.925 -4.424 -2.080 1.00 27.06 87 GLN A O 1
ATOM 1300 N N . ILE A 1 88 ? -24.209 -3.176 -0.715 1.00 25.95 88 ILE A N 1
ATOM 1301 C CA . ILE A 1 88 ? -23.618 -1.896 -1.087 1.00 28.35 88 ILE A CA 1
ATOM 1302 C C . ILE A 1 88 ? -22.844 -1.348 0.109 1.00 31.59 88 ILE A C 1
ATOM 1303 O O . ILE A 1 88 ? -23.396 -1.224 1.212 1.00 35.91 88 ILE A O 1
ATOM 1319 N N . ILE A 1 89 ? -21.569 -1.029 -0.113 1.00 28.89 89 ILE A N 1
ATOM 1320 C CA . ILE A 1 89 ? -20.731 -0.312 0.837 1.00 29.89 89 ILE A CA 1
ATOM 1321 C C . ILE A 1 89 ? -20.565 1.082 0.249 1.00 29.98 89 ILE A C 1
ATOM 1322 O O . ILE A 1 89 ? -19.921 1.245 -0.794 1.00 44.18 89 ILE A O 1
ATOM 1338 N N . ASP A 1 90 ? -21.130 2.087 0.906 1.00 33.55 90 ASP A N 1
ATOM 1339 C CA . ASP A 1 90 ? -21.140 3.427 0.346 1.00 32.92 90 ASP A CA 1
ATOM 1340 C C . ASP A 1 90 ? -20.772 4.422 1.440 1.00 40.06 90 ASP A C 1
ATOM 1341 O O . ASP A 1 90 ? -21.382 4.421 2.508 1.00 39.86 90 ASP A O 1
ATOM 1350 N N . SER A 1 91 ? -19.744 5.233 1.182 1.00 37.98 91 SER A N 1
ATOM 1351 C CA . SER A 1 91 ? -19.229 6.137 2.211 1.00 42.62 91 SER A CA 1
ATOM 1352 C C . SER A 1 91 ? -20.278 7.150 2.644 1.00 55.19 91 SER A C 1
ATOM 1353 O O . SER A 1 91 ? -20.270 7.598 3.796 1.00 52.81 91 SER A O 1
ATOM 1361 N N . GLU A 1 92 ? -21.165 7.537 1.735 1.00 46.09 92 GLU A N 1
ATOM 1362 C CA . GLU A 1 92 ? -22.190 8.520 2.065 1.00 58.42 92 GLU A CA 1
ATOM 1363 C C . GLU A 1 92 ? -23.318 7.928 2.899 1.00 64.17 92 GLU A C 1
ATOM 1364 O O . GLU A 1 92 ? -24.060 8.683 3.536 1.00 76.28 92 GLU A O 1
ATOM 1376 N N . GLN A 1 93 ? -23.451 6.606 2.930 1.00 57.42 93 GLN A N 1
ATOM 1377 C CA . GLN A 1 93 ? -24.455 5.951 3.761 1.00 52.78 93 GLN A CA 1
ATOM 1378 C C . GLN A 1 93 ? -23.876 5.629 5.137 1.00 59.04 93 GLN A C 1
ATOM 1379 O O . GLN A 1 93 ? -23.624 4.467 5.456 1.00 66.81 93 GLN A O 1
ATOM 1383 N N . LYS A 1 96 ? -17.772 3.198 6.275 1.00 47.60 96 LYS A N 1
ATOM 1384 C CA . LYS A 1 96 ? -16.428 3.326 6.834 1.00 57.66 96 LYS A CA 1
ATOM 1385 C C . LYS A 1 96 ? -16.254 2.425 8.050 1.00 57.25 96 LYS A C 1
ATOM 1386 O O . LYS A 1 96 ? -17.130 2.375 8.913 1.00 55.31 96 LYS A O 1
ATOM 1404 N N . ILE A 1 97 ? -15.129 1.715 8.122 1.00 40.29 97 ILE A N 1
ATOM 1405 C CA . ILE A 1 97 ? -14.875 0.828 9.259 1.00 37.79 97 ILE A CA 1
ATOM 1406 C C . ILE A 1 97 ? -13.381 0.795 9.585 1.00 29.13 97 ILE A C 1
ATOM 1407 O O . ILE A 1 97 ? -12.686 -0.210 9.264 1.00 29.11 97 ILE A O 1
ATOM 1423 N N . PRO A 1 98 ? -12.835 1.878 10.242 1.00 34.88 98 PRO A N 1
ATOM 1424 C CA . PRO A 1 98 ? -11.409 1.945 10.618 1.00 23.27 98 PRO A CA 1
ATOM 1425 C C . PRO A 1 98 ? -11.152 1.272 11.965 1.00 26.58 98 PRO A C 1
ATOM 1426 O O . PRO A 1 98 ? -10.744 1.895 12.959 1.00 24.29 98 PRO A O 1
ATOM 1437 N N . ILE A 1 99 ? -11.437 -0.018 11.996 1.00 21.45 99 ILE A N 1
ATOM 1438 C CA . ILE A 1 99 ? -11.156 -0.882 13.139 1.00 20.05 99 ILE A CA 1
ATOM 1439 C C . ILE A 1 99 ? -10.834 -2.234 12.557 1.00 17.65 99 ILE A C 1
ATOM 1440 O O . ILE A 1 99 ? -11.448 -2.672 11.574 1.00 20.86 99 ILE A O 1
ATOM 1456 N N . TRP A 1 100 ? -9.858 -2.903 13.143 1.00 14.76 100 TRP A N 1
ATOM 1457 C CA . TRP A 1 100 ? -9.555 -4.253 12.704 1.00 14.70 100 TRP A CA 1
ATOM 1458 C C . TRP A 1 100 ? -10.704 -5.190 13.054 1.00 16.89 100 TRP A C 1
ATOM 1459 O O . TRP A 1 100 ? -11.184 -5.229 14.196 1.00 16.80 100 TRP A O 1
ATOM 1480 N N . HIS A 1 101 ? -11.164 -5.944 12.081 1.00 14.01 101 HIS A N 1
ATOM 1481 C CA . HIS A 1 101 ? -12.286 -6.842 12.300 1.00 14.05 101 HIS A CA 1
ATOM 1482 C C . HIS A 1 101 ? -12.218 -8.049 11.389 1.00 15.74 101 HIS A C 1
ATOM 1483 O O . HIS A 1 101 ? -11.620 -8.031 10.318 1.00 14.98 101 HIS A O 1
ATOM 1497 N N . THR A 1 102 ? -12.876 -9.121 11.831 1.00 12.97 102 THR A N 1
ATOM 1498 C CA . THR A 1 102 ? -13.228 -10.273 11.011 1.00 13.43 102 THR A CA 1
ATOM 1499 C C . THR A 1 102 ? -14.741 -10.230 10.929 1.00 15.03 102 THR A C 1
ATOM 1500 O O . THR A 1 102 ? -15.397 -9.918 11.923 1.00 16.68 102 THR A O 1
ATOM 1511 N N . ASP A 1 103 ? -15.288 -10.431 9.741 1.00 16.55 103 ASP A N 1
ATOM 1512 C CA . ASP A 1 103 ? -16.686 -10.074 9.528 1.00 17.32 103 ASP A CA 1
ATOM 1513 C C . ASP A 1 103 ? -17.620 -10.944 10.347 1.00 15.33 103 ASP A C 1
ATOM 1514 O O . ASP A 1 103 ? -17.540 -12.173 10.333 1.00 15.43 103 ASP A O 1
ATOM 1523 N N . MET A 1 104 ? -18.515 -10.259 11.062 1.00 17.29 104 MET A N 1
ATOM 1524 C CA . MET A 1 104 ? -19.679 -10.839 11.733 1.00 16.75 104 MET A CA 1
ATOM 1525 C C . MET A 1 104 ? -19.324 -12.023 12.635 1.00 16.04 104 MET A C 1
ATOM 1526 O O . MET A 1 104 ? -20.039 -13.013 12.689 1.00 17.88 104 MET A O 1
ATOM 1540 N N . THR A 1 105 ? -18.219 -11.910 13.368 1.00 16.45 105 THR A N 1
ATOM 1541 C CA . THR A 1 105 ? -17.880 -13.060 14.220 1.00 15.95 105 THR A CA 1
ATOM 1542 C C . THR A 1 105 ? -18.751 -13.164 15.460 1.00 18.12 105 THR A C 1
ATOM 1543 O O . THR A 1 105 ? -18.677 -14.187 16.152 1.00 17.61 105 THR A O 1
ATOM 1554 N N . TYR A 1 106 ? -19.602 -12.156 15.746 1.00 18.33 106 TYR A N 1
ATOM 1555 C CA . TYR A 1 106 ? -20.666 -12.281 16.739 1.00 18.43 106 TYR A CA 1
ATOM 1556 C C . TYR A 1 106 ? -21.783 -13.229 16.319 1.00 19.59 106 TYR A C 1
ATOM 1557 O O . TYR A 1 106 ? -22.688 -13.493 17.121 1.00 22.28 106 TYR A O 1
ATOM 1575 N N . ALA A 1 107 ? -21.746 -13.742 15.066 1.00 19.65 107 ALA A N 1
ATOM 1576 C CA . ALA A 1 107 ? -22.717 -14.711 14.600 1.00 22.78 107 ALA A CA 1
ATOM 1577 C C . ALA A 1 107 ? -22.222 -16.130 14.877 1.00 18.27 107 ALA A C 1
ATOM 1578 O O . ALA A 1 107 ? -21.022 -16.390 14.856 1.00 20.56 107 ALA A O 1
ATOM 1585 N N . PRO A 1 108 ? -23.126 -17.062 15.139 1.00 21.42 108 PRO A N 1
ATOM 1586 C CA . PRO A 1 108 ? -22.710 -18.463 15.285 1.00 21.98 108 PRO A CA 1
ATOM 1587 C C . PRO A 1 108 ? -21.999 -18.994 14.065 1.00 22.92 108 PRO A C 1
ATOM 1588 O O . PRO A 1 108 ? -21.111 -19.845 14.193 1.00 22.36 108 PRO A O 1
ATOM 1599 N N . ASN A 1 109 ? -22.370 -18.505 12.874 1.00 21.07 109 ASN A N 1
ATOM 1600 C CA A ASN A 1 109 ? -21.807 -18.951 11.601 0.42 19.85 109 ASN A CA 1
ATOM 1601 C CA B ASN A 1 109 ? -21.757 -18.952 11.627 0.58 19.77 109 ASN A CA 1
ATOM 1602 C C . ASN A 1 109 ? -21.309 -17.740 10.830 1.00 21.83 109 ASN A C 1
ATOM 1603 O O . ASN A 1 109 ? -21.987 -17.288 9.896 1.00 21.42 109 ASN A O 1
ATOM 1624 N N . PRO A 1 110 ? -20.142 -17.195 11.172 1.00 18.51 110 PRO A N 1
ATOM 1625 C CA . PRO A 1 110 ? -19.645 -16.025 10.455 1.00 16.64 110 PRO A CA 1
ATOM 1626 C C . PRO A 1 110 ? -19.364 -16.379 9.011 1.00 17.25 110 PRO A C 1
ATOM 1627 O O . PRO A 1 110 ? -19.039 -17.538 8.691 1.00 20.15 110 PRO A O 1
ATOM 1638 N N . PRO A 1 111 ? -19.415 -15.399 8.107 1.00 16.56 111 PRO A N 1
ATOM 1639 C CA . PRO A 1 111 ? -19.106 -15.676 6.700 1.00 16.41 111 PRO A CA 1
ATOM 1640 C C . PRO A 1 111 ? -17.727 -16.300 6.535 1.00 18.53 111 PRO A C 1
ATOM 1641 O O . PRO A 1 111 ? -16.778 -15.987 7.271 1.00 18.69 111 PRO A O 1
ATOM 1652 N N . ILE A 1 112 ? -17.597 -17.128 5.509 1.00 18.38 112 ILE A N 1
ATOM 1653 C CA . ILE A 1 112 ? -16.266 -17.682 5.238 1.00 17.62 112 ILE A CA 1
ATOM 1654 C C . ILE A 1 112 ? -15.462 -16.788 4.306 1.00 15.78 112 ILE A C 1
ATOM 1655 O O . ILE A 1 112 ? -14.243 -16.954 4.237 1.00 18.71 112 ILE A O 1
ATOM 1671 N N . GLY A 1 113 ? -16.090 -15.829 3.647 1.00 17.10 113 GLY A N 1
ATOM 1672 C CA . GLY A 1 113 ? -15.347 -14.883 2.833 1.00 17.55 113 GLY A CA 1
ATOM 1673 C C . GLY A 1 113 ? -16.275 -13.961 2.077 1.00 16.19 113 GLY A C 1
ATOM 1674 O O . GLY A 1 113 ? -17.504 -14.098 2.115 1.00 17.93 113 GLY A O 1
ATOM 1678 N N . SER A 1 114 ? -15.658 -13.007 1.373 1.00 15.99 114 SER A N 1
ATOM 1679 C CA . SER A 1 114 ? -16.397 -12.010 0.623 1.00 14.98 114 SER A CA 1
ATOM 1680 C C . SER A 1 114 ? -15.678 -11.672 -0.675 1.00 15.93 114 SER A C 1
ATOM 1681 O O . SER A 1 114 ? -14.465 -11.880 -0.824 1.00 15.38 114 SER A O 1
ATOM 1689 N N . VAL A 1 115 ? -16.451 -11.111 -1.592 1.00 17.45 115 VAL A N 1
ATOM 1690 C CA . VAL A 1 115 ? -15.958 -10.582 -2.853 1.00 16.55 115 VAL A CA 1
ATOM 1691 C C . VAL A 1 115 ? -16.400 -9.126 -2.925 1.00 15.90 115 VAL A C 1
ATOM 1692 O O . VAL A 1 115 ? -17.599 -8.859 -2.956 1.00 18.92 115 VAL A O 1
ATOM 1705 N N . LEU A 1 116 ? -15.445 -8.216 -2.985 1.00 15.74 116 LEU A N 1
ATOM 1706 C CA . LEU A 1 116 ? -15.720 -6.781 -2.900 1.00 16.04 116 LEU A CA 1
ATOM 1707 C C . LEU A 1 116 ? -15.107 -6.094 -4.100 1.00 17.52 116 LEU A C 1
ATOM 1708 O O . LEU A 1 116 ? -13.918 -6.273 -4.384 1.00 18.57 116 LEU A O 1
ATOM 1724 N N . GLN A 1 117 ? -15.898 -5.256 -4.772 1.00 19.10 117 GLN A N 1
ATOM 1725 C CA . GLN A 1 117 ? -15.407 -4.443 -5.876 1.00 18.09 117 GLN A CA 1
ATOM 1726 C C . GLN A 1 117 ? -15.678 -2.985 -5.559 1.00 21.52 117 GLN A C 1
ATOM 1727 O O . GLN A 1 117 ? -16.841 -2.599 -5.396 1.00 22.26 117 GLN A O 1
ATOM 1741 N N . ILE A 1 118 ? -14.620 -2.187 -5.492 1.00 22.95 118 ILE A N 1
ATOM 1742 C CA . ILE A 1 118 ? -14.776 -0.745 -5.373 1.00 22.09 118 ILE A CA 1
ATOM 1743 C C . ILE A 1 118 ? -14.995 -0.199 -6.785 1.00 25.67 118 ILE A C 1
ATOM 1744 O O . ILE A 1 118 ? -14.134 -0.338 -7.666 1.00 28.79 118 ILE A O 1
ATOM 1760 N N . VAL A 1 119 ? -16.185 0.357 -7.032 1.00 23.99 119 VAL A N 1
ATOM 1761 C CA . VAL A 1 119 ? -16.561 0.785 -8.375 1.00 23.76 119 VAL A CA 1
ATOM 1762 C C . VAL A 1 119 ? -16.352 2.289 -8.528 1.00 30.68 119 VAL A C 1
ATOM 1763 O O . VAL A 1 119 ? -16.130 2.780 -9.640 1.00 32.43 119 VAL A O 1
ATOM 1776 N N . ASP A 1 120 ? -16.436 3.020 -7.416 1.00 28.29 120 ASP A N 1
ATOM 1777 C CA . ASP A 1 120 ? -16.156 4.453 -7.364 1.00 35.77 120 ASP A CA 1
ATOM 1778 C C . ASP A 1 120 ? -15.262 4.720 -6.165 1.00 32.75 120 ASP A C 1
ATOM 1779 O O . ASP A 1 120 ? -15.534 4.237 -5.061 1.00 30.49 120 ASP A O 1
ATOM 1788 N N . GLY A 1 121 ? -14.202 5.493 -6.367 1.00 34.64 121 GLY A N 1
ATOM 1789 C CA . GLY A 1 121 ? -13.339 5.839 -5.263 1.00 29.74 121 GLY A CA 1
ATOM 1790 C C . GLY A 1 121 ? -12.304 6.869 -5.649 1.00 30.16 121 GLY A C 1
ATOM 1791 O O . GLY A 1 121 ? -12.086 7.144 -6.830 1.00 30.10 121 GLY A O 1
ATOM 1795 N N . PRO A 1 122 ? -11.633 7.442 -4.653 1.00 27.34 122 PRO A N 1
ATOM 1796 C CA . PRO A 1 122 ? -10.598 8.436 -4.938 1.00 31.62 122 PRO A CA 1
ATOM 1797 C C . PRO A 1 122 ? -9.306 7.804 -5.434 1.00 24.04 122 PRO A C 1
ATOM 1798 O O . PRO A 1 122 ? -9.042 6.609 -5.249 1.00 28.90 122 PRO A O 1
ATOM 1809 N N . ALA A 1 123 ? -8.486 8.659 -6.068 1.00 30.80 123 ALA A N 1
ATOM 1810 C CA . ALA A 1 123 ? -7.227 8.198 -6.641 1.00 31.96 123 ALA A CA 1
ATOM 1811 C C . ALA A 1 123 ? -6.234 7.829 -5.560 1.00 29.64 123 ALA A C 1
ATOM 1812 O O . ALA A 1 123 ? -5.356 6.987 -5.784 1.00 31.84 123 ALA A O 1
ATOM 1819 N N . GLN A 1 124 ? -6.365 8.435 -4.384 1.00 25.96 124 GLN A N 1
ATOM 1820 C CA . GLN A 1 124 ? -5.624 8.013 -3.206 1.00 26.68 124 GLN A CA 1
ATOM 1821 C C . GLN A 1 124 ? -6.551 8.157 -2.006 1.00 21.68 124 GLN A C 1
ATOM 1822 O O . GLN A 1 124 ? -7.482 8.972 -2.014 1.00 24.63 124 GLN A O 1
ATOM 1836 N N . GLY A 1 125 ? -6.282 7.369 -0.994 1.00 20.71 125 GLY A N 1
ATOM 1837 C CA . GLY A 1 125 ? -7.170 7.269 0.138 1.00 19.96 125 GLY A CA 1
ATOM 1838 C C . GLY A 1 125 ? -8.125 6.105 0.002 1.00 19.18 125 GLY A C 1
ATOM 1839 O O . GLY A 1 125 ? -8.474 5.672 -1.103 1.00 23.45 125 GLY A O 1
ATOM 1843 N N . GLY A 1 126 ? -8.528 5.566 1.142 1.00 17.20 126 GLY A N 1
ATOM 1844 C CA . GLY A 1 126 ? -9.489 4.482 1.174 1.00 17.35 126 GLY A CA 1
ATOM 1845 C C . GLY A 1 126 ? -8.885 3.121 0.986 1.00 17.79 126 GLY A C 1
ATOM 1846 O O . GLY A 1 126 ? -9.603 2.197 0.625 1.00 16.93 126 GLY A O 1
ATOM 1850 N N . ASP A 1 127 ? -7.596 2.965 1.253 1.00 15.66 127 ASP A N 1
ATOM 1851 C CA . ASP A 1 127 ? -7.016 1.628 1.190 1.00 14.97 127 ASP A CA 1
ATOM 1852 C C . ASP A 1 127 ? -7.689 0.689 2.176 1.00 15.37 127 ASP A C 1
ATOM 1853 O O . ASP A 1 127 ? -8.251 1.076 3.192 1.00 16.02 127 ASP A O 1
ATOM 1862 N N . THR A 1 128 ? -7.561 -0.606 1.893 1.00 13.96 128 THR A N 1
ATOM 1863 C CA . THR A 1 128 ? -7.952 -1.644 2.818 1.00 13.69 128 THR A CA 1
ATOM 1864 C C . THR A 1 128 ? -6.737 -2.480 3.157 1.00 15.02 128 THR A C 1
ATOM 1865 O O . THR A 1 128 ? -5.948 -2.803 2.273 1.00 14.98 128 THR A O 1
ATOM 1876 N N . MET A 1 129 ? -6.582 -2.822 4.437 1.00 14.18 129 MET A N 1
ATOM 1877 C CA . MET A 1 129 ? -5.514 -3.717 4.868 1.00 13.71 129 MET A CA 1
ATOM 1878 C C . MET A 1 129 ? -6.106 -5.039 5.318 1.00 13.61 129 MET A C 1
ATOM 1879 O O . MET A 1 129 ? -7.234 -5.093 5.796 1.00 14.52 129 MET A O 1
ATOM 1893 N N . TRP A 1 130 ? -5.330 -6.119 5.128 1.00 12.85 130 TRP A N 1
ATOM 1894 C CA . TRP A 1 130 ? -5.684 -7.431 5.636 1.00 11.30 130 TRP A CA 1
ATOM 1895 C C . TRP A 1 130 ? -4.521 -7.946 6.448 1.00 11.85 130 TRP A C 1
ATOM 1896 O O . TRP A 1 130 ? -3.366 -7.590 6.196 1.00 13.59 130 TRP A O 1
ATOM 1917 N N . SER A 1 131 ? -4.820 -8.831 7.414 1.00 12.17 131 SER A N 1
ATOM 1918 C CA . SER A 1 131 ? -3.805 -9.448 8.247 1.00 11.67 131 SER A CA 1
ATOM 1919 C C . SER A 1 131 ? -3.952 -10.968 8.203 1.00 12.78 131 SER A C 1
ATOM 1920 O O . SER A 1 131 ? -5.059 -11.498 8.024 1.00 13.28 131 SER A O 1
ATOM 1928 N N . ASN A 1 132 ? -2.820 -11.654 8.323 1.00 12.27 132 ASN A N 1
ATOM 1929 C CA . ASN A 1 132 ? -2.723 -13.116 8.240 1.00 12.99 132 ASN A CA 1
ATOM 1930 C C . ASN A 1 132 ? -2.791 -13.712 9.644 1.00 13.77 132 ASN A C 1
ATOM 1931 O O . ASN A 1 132 ? -1.819 -13.678 10.407 1.00 12.83 132 ASN A O 1
ATOM 1942 N N . GLN A 1 133 ? -3.945 -14.264 9.982 1.00 11.24 133 GLN A N 1
ATOM 1943 C CA . GLN A 1 133 ? -4.142 -14.816 11.325 1.00 11.99 133 GLN A CA 1
ATOM 1944 C C . GLN A 1 133 ? -3.423 -16.148 11.529 1.00 13.40 133 GLN A C 1
ATOM 1945 O O . GLN A 1 133 ? -3.228 -16.547 12.684 1.00 13.10 133 GLN A O 1
ATOM 1959 N N . TYR A 1 134 ? -2.989 -16.832 10.460 1.00 12.39 134 TYR A N 1
ATOM 1960 C CA . TYR A 1 134 ? -2.097 -17.970 10.660 1.00 11.53 134 TYR A CA 1
ATOM 1961 C C . TYR A 1 134 ? -0.780 -17.509 11.266 1.00 13.41 134 TYR A C 1
ATOM 1962 O O . TYR A 1 134 ? -0.269 -18.096 12.232 1.00 14.40 134 TYR A O 1
ATOM 1980 N N . LEU A 1 135 ? -0.211 -16.440 10.695 1.00 12.71 135 LEU A N 1
ATOM 1981 C CA . LEU A 1 135 ? 1.089 -15.964 11.160 1.00 12.83 135 LEU A CA 1
ATOM 1982 C C . LEU A 1 135 ? 0.972 -15.344 12.534 1.00 12.81 135 LEU A C 1
ATOM 1983 O O . LEU A 1 135 ? 1.910 -15.416 13.329 1.00 14.64 135 LEU A O 1
ATOM 1999 N N . ALA A 1 136 ? -0.181 -14.742 12.839 1.00 12.39 136 ALA A N 1
ATOM 2000 C CA . ALA A 1 136 ? -0.395 -14.185 14.168 1.00 12.71 136 ALA A CA 1
ATOM 2001 C C . ALA A 1 136 ? -0.364 -15.284 15.233 1.00 15.41 136 ALA A C 1
ATOM 2002 O O . ALA A 1 136 ? 0.202 -15.092 16.314 1.00 18.09 136 ALA A O 1
ATOM 2009 N N . TYR A 1 137 ? -0.932 -16.451 14.936 1.00 12.73 137 TYR A N 1
ATOM 2010 C CA . TYR A 1 137 ? -0.864 -17.560 15.878 1.00 13.92 137 TYR A CA 1
ATOM 2011 C C . TYR A 1 137 ? 0.532 -18.180 15.905 1.00 13.10 137 TYR A C 1
ATOM 2012 O O . TYR A 1 137 ? 1.110 -18.411 16.977 1.00 14.65 137 TYR A O 1
ATOM 2030 N N . GLU A 1 138 ? 1.080 -18.457 14.725 1.00 13.63 138 GLU A N 1
ATOM 2031 C CA . GLU A 1 138 ? 2.373 -19.137 14.620 1.00 14.05 138 GLU A CA 1
ATOM 2032 C C . GLU A 1 138 ? 3.493 -18.327 15.222 1.00 13.32 138 GLU A C 1
ATOM 2033 O O . GLU A 1 138 ? 4.503 -18.904 15.651 1.00 17.74 138 GLU A O 1
ATOM 2045 N N . GLY A 1 139 ? 3.354 -16.981 15.257 1.00 13.59 139 GLY A N 1
ATOM 2046 C CA . GLY A 1 139 ? 4.356 -16.101 15.839 1.00 15.35 139 GLY A CA 1
ATOM 2047 C C . GLY A 1 139 ? 4.329 -15.993 17.337 1.00 17.48 139 GLY A C 1
ATOM 2048 O O . GLY A 1 139 ? 5.229 -15.382 17.919 1.00 17.43 139 GLY A O 1
ATOM 2052 N N . LEU A 1 140 ? 3.322 -16.581 17.964 1.00 14.03 140 LEU A N 1
ATOM 2053 C CA . LEU A 1 140 ? 3.304 -16.670 19.406 1.00 13.90 140 LEU A CA 1
ATOM 2054 C C . LEU A 1 140 ? 4.244 -17.798 19.828 1.00 16.17 140 LEU A C 1
ATOM 2055 O O . LEU A 1 140 ? 4.407 -18.790 19.104 1.00 15.33 140 LEU A O 1
ATOM 2071 N N . SER A 1 141 ? 4.864 -17.628 20.994 1.00 13.80 141 SER A N 1
ATOM 2072 C CA . SER A 1 141 ? 5.715 -18.677 21.541 1.00 15.85 141 SER A CA 1
ATOM 2073 C C . SER A 1 141 ? 4.899 -19.901 21.952 1.00 15.72 141 SER A C 1
ATOM 2074 O O . SER A 1 141 ? 3.688 -19.852 22.153 1.00 16.34 141 SER A O 1
ATOM 2082 N N . ALA A 1 142 ? 5.600 -21.037 22.025 1.00 14.98 142 ALA A N 1
ATOM 2083 C CA . ALA A 1 142 ? 4.923 -22.310 22.276 1.00 16.62 142 ALA A CA 1
ATOM 2084 C C . ALA A 1 142 ? 4.027 -22.327 23.517 1.00 16.70 142 ALA A C 1
ATOM 2085 O O . ALA A 1 142 ? 2.922 -22.909 23.433 1.00 17.16 142 ALA A O 1
ATOM 2092 N N . PRO A 1 143 ? 4.391 -21.725 24.655 1.00 17.23 143 PRO A N 1
ATOM 2093 C CA . PRO A 1 143 ? 3.488 -21.809 25.814 1.00 15.16 143 PRO A CA 1
ATOM 2094 C C . PRO A 1 143 ? 2.184 -21.084 25.555 1.00 15.19 143 PRO A C 1
ATOM 2095 O O . PRO A 1 143 ? 1.109 -21.519 26.031 1.00 15.75 143 PRO A O 1
ATOM 2106 N N A LEU A 1 144 ? 2.254 -19.992 24.805 0.51 14.13 144 LEU A N 1
ATOM 2107 N N B LEU A 1 144 ? 2.237 -19.965 24.829 0.49 14.15 144 LEU A N 1
ATOM 2108 C CA A LEU A 1 144 ? 1.065 -19.215 24.529 0.51 14.92 144 LEU A CA 1
ATOM 2109 C CA B LEU A 1 144 ? 1.007 -19.242 24.553 0.49 14.97 144 LEU A CA 1
ATOM 2110 C C A LEU A 1 144 ? 0.194 -19.886 23.475 0.51 15.29 144 LEU A C 1
ATOM 2111 C C B LEU A 1 144 ? 0.171 -19.946 23.495 0.49 15.46 144 LEU A C 1
ATOM 2112 O O A LEU A 1 144 ? -1.033 -19.899 23.605 0.51 15.66 144 LEU A O 1
ATOM 2113 O O B LEU A 1 144 ? -1.054 -20.020 23.624 0.49 15.44 144 LEU A O 1
ATOM 2144 N N . ARG A 1 145 ? 0.800 -20.524 22.469 1.00 15.05 145 ARG A N 1
ATOM 2145 C CA . ARG A 1 145 ? 0.019 -21.291 21.512 1.00 14.81 145 ARG A CA 1
ATOM 2146 C C . ARG A 1 145 ? -0.719 -22.402 22.224 1.00 16.58 145 ARG A C 1
ATOM 2147 O O . ARG A 1 145 ? -1.906 -22.638 21.977 1.00 18.35 145 ARG A O 1
ATOM 2169 N N A ASP A 1 146 ? -0.034 -23.082 23.133 0.43 16.40 146 ASP A N 1
ATOM 2170 N N B ASP A 1 146 ? -0.021 -23.108 23.120 0.57 16.35 146 ASP A N 1
ATOM 2171 C CA A ASP A 1 146 ? -0.664 -24.169 23.860 0.43 17.17 146 ASP A CA 1
ATOM 2172 C CA B ASP A 1 146 ? -0.647 -24.185 23.877 0.57 17.15 146 ASP A CA 1
ATOM 2173 C C A ASP A 1 146 ? -1.823 -23.669 24.714 0.43 19.30 146 ASP A C 1
ATOM 2174 C C B ASP A 1 146 ? -1.823 -23.668 24.704 0.57 19.37 146 ASP A C 1
ATOM 2175 O O A ASP A 1 146 ? -2.864 -24.329 24.806 0.43 17.79 146 ASP A O 1
ATOM 2176 O O B ASP A 1 146 ? -2.879 -24.308 24.757 0.57 17.69 146 ASP A O 1
ATOM 2193 N N . LEU A 1 147 ? -1.667 -22.500 25.339 1.00 16.73 147 LEU A N 1
ATOM 2194 C CA . LEU A 1 147 ? -2.762 -21.935 26.127 1.00 17.39 147 LEU A CA 1
ATOM 2195 C C . LEU A 1 147 ? -3.951 -21.634 25.225 1.00 16.90 147 LEU A C 1
ATOM 2196 O O . LEU A 1 147 ? -5.089 -22.025 25.512 1.00 16.38 147 LEU A O 1
ATOM 2213 N N . LEU A 1 148 ? -3.702 -20.908 24.130 1.00 15.21 148 LEU A N 1
ATOM 2214 C CA . LEU A 1 148 ? -4.799 -20.435 23.325 1.00 15.33 148 LEU A CA 1
ATOM 2215 C C . LEU A 1 148 ? -5.565 -21.581 22.690 1.00 16.08 148 LEU A C 1
ATOM 2216 O O . LEU A 1 148 ? -6.779 -21.467 22.490 1.00 15.27 148 LEU A O 1
ATOM 2232 N N . ASP A 1 149 ? -4.869 -22.671 22.351 1.00 15.96 149 ASP A N 1
ATOM 2233 C CA . ASP A 1 149 ? -5.530 -23.841 21.767 1.00 14.64 149 ASP A CA 1
ATOM 2234 C C . ASP A 1 149 ? -6.690 -24.320 22.617 1.00 16.94 149 ASP A C 1
ATOM 2235 O O . ASP A 1 149 ? -7.665 -24.858 22.091 1.00 17.91 149 ASP A O 1
ATOM 2244 N N . GLY A 1 150 ? -6.610 -24.148 23.935 1.00 17.29 150 GLY A N 1
ATOM 2245 C CA . GLY A 1 150 ? -7.639 -24.626 24.844 1.00 18.01 150 GLY A CA 1
ATOM 2246 C C . GLY A 1 150 ? -8.666 -23.613 25.300 1.00 17.33 150 GLY A C 1
ATOM 2247 O O . GLY A 1 150 ? -9.453 -23.931 26.195 1.00 18.74 150 GLY A O 1
ATOM 2251 N N . LEU A 1 151 ? -8.695 -22.422 24.690 1.00 15.51 151 LEU A N 1
ATOM 2252 C CA . LEU A 1 151 ? -9.567 -21.324 25.104 1.00 15.55 151 LEU A CA 1
ATOM 2253 C C . LEU A 1 151 ? -10.626 -21.048 24.042 1.00 16.06 151 LEU A C 1
ATOM 2254 O O . LEU A 1 151 ? -10.439 -21.310 22.850 1.00 16.75 151 LEU A O 1
ATOM 2270 N N . THR A 1 152 ? -11.749 -20.481 24.491 1.00 15.53 152 THR A N 1
ATOM 2271 C CA . THR A 1 152 ? -12.751 -19.950 23.600 1.00 14.99 152 THR A CA 1
ATOM 2272 C C . THR A 1 152 ? -13.012 -18.497 24.004 1.00 13.67 152 THR A C 1
ATOM 2273 O O . THR A 1 152 ? -12.619 -18.046 25.072 1.00 16.39 152 THR A O 1
ATOM 2284 N N . ALA A 1 153 ? -13.683 -17.789 23.102 1.00 15.78 153 ALA A N 1
ATOM 2285 C CA . ALA A 1 153 ? -14.029 -16.395 23.357 1.00 15.60 153 ALA A CA 1
ATOM 2286 C C . ALA A 1 153 ? -15.447 -16.123 22.907 1.00 14.43 153 ALA A C 1
ATOM 2287 O O . ALA A 1 153 ? -15.932 -16.690 21.912 1.00 15.96 153 ALA A O 1
ATOM 2294 N N . VAL A 1 154 ? -16.093 -15.228 23.650 1.00 15.01 154 VAL A N 1
ATOM 2295 C CA . VAL A 1 154 ? -17.411 -14.714 23.311 1.00 16.84 154 VAL A CA 1
ATOM 2296 C C . VAL A 1 154 ? -17.201 -13.509 22.403 1.00 16.44 154 VAL A C 1
ATOM 2297 O O . VAL A 1 154 ? -16.423 -12.611 22.739 1.00 17.10 154 VAL A O 1
ATOM 2310 N N . HIS A 1 155 ? -17.904 -13.498 21.279 1.00 16.05 155 HIS A N 1
ATOM 2311 C CA . HIS A 1 155 ? -17.966 -12.384 20.340 1.00 15.48 155 HIS A CA 1
ATOM 2312 C C . HIS A 1 155 ? -19.389 -11.867 20.383 1.00 18.75 155 HIS A C 1
ATOM 2313 O O . HIS A 1 155 ? -20.320 -12.661 20.400 1.00 18.66 155 HIS A O 1
ATOM 2327 N N . SER A 1 156 ? -19.572 -10.551 20.396 1.00 17.93 156 SER A N 1
ATOM 2328 C CA . SER A 1 156 ? -20.923 -10.045 20.591 1.00 19.74 156 SER A CA 1
ATOM 2329 C C . SER A 1 156 ? -21.100 -8.682 19.940 1.00 20.54 156 SER A C 1
ATOM 2330 O O . SER A 1 156 ? -20.144 -7.947 19.689 1.00 20.43 156 SER A O 1
ATOM 2338 N N . ILE A 1 157 ? -22.360 -8.363 19.665 1.00 22.15 157 ILE A N 1
ATOM 2339 C CA . ILE A 1 157 ? -22.775 -7.033 19.244 1.00 23.42 157 ILE A CA 1
ATOM 2340 C C . ILE A 1 157 ? -24.099 -6.742 19.933 1.00 26.00 157 ILE A C 1
ATOM 2341 O O . ILE A 1 157 ? -24.939 -7.635 20.097 1.00 27.99 157 ILE A O 1
ATOM 2357 N N . HIS A 1 158 ? -24.263 -5.494 20.364 1.00 29.23 158 HIS A N 1
ATOM 2358 C CA . HIS A 1 158 ? -25.438 -5.064 21.138 1.00 38.71 158 HIS A CA 1
ATOM 2359 C C . HIS A 1 158 ? -25.818 -3.677 20.640 1.00 39.80 158 HIS A C 1
ATOM 2360 O O . HIS A 1 158 ? -25.376 -2.665 21.193 1.00 44.47 158 HIS A O 1
ATOM 2374 N N . ILE A 1 159 ? -26.649 -3.635 19.604 1.00 34.61 159 ILE A N 1
ATOM 2375 C CA . ILE A 1 159 ? -27.147 -2.364 19.082 1.00 38.54 159 ILE A CA 1
ATOM 2376 C C . ILE A 1 159 ? -28.651 -2.491 18.895 1.00 41.00 159 ILE A C 1
ATOM 2377 O O . ILE A 1 159 ? -29.206 -3.603 18.903 1.00 44.68 159 ILE A O 1
ATOM 2393 N N . PRO A 1 160 ? -29.350 -1.364 18.749 1.00 47.21 160 PRO A N 1
ATOM 2394 C CA . PRO A 1 160 ? -30.788 -1.432 18.454 1.00 49.40 160 PRO A CA 1
ATOM 2395 C C . PRO A 1 160 ? -31.028 -2.240 17.190 1.00 49.12 160 PRO A C 1
ATOM 2396 O O . PRO A 1 160 ? -30.468 -1.948 16.131 1.00 48.74 160 PRO A O 1
ATOM 2407 N N . GLY A 1 161 ? -31.848 -3.282 17.314 1.00 44.63 161 GLY A N 1
ATOM 2408 C CA . GLY A 1 161 ? -32.217 -4.108 16.184 1.00 54.53 161 GLY A CA 1
ATOM 2409 C C . GLY A 1 161 ? -31.285 -5.262 15.885 1.00 56.16 161 GLY A C 1
ATOM 2410 O O . GLY A 1 161 ? -31.623 -6.105 15.041 1.00 52.75 161 GLY A O 1
ATOM 2414 N N . LEU A 1 162 ? -30.124 -5.335 16.535 1.00 39.33 162 LEU A N 1
ATOM 2415 C CA . LEU A 1 162 ? -29.192 -6.435 16.294 1.00 42.38 162 LEU A CA 1
ATOM 2416 C C . LEU A 1 162 ? -28.501 -6.768 17.607 1.00 47.55 162 LEU A C 1
ATOM 2417 O O . LEU A 1 162 ? -27.617 -6.031 18.057 1.00 43.54 162 LEU A O 1
ATOM 2433 N N . ASP A 1 163 ? -28.895 -7.885 18.206 1.00 45.09 163 ASP A N 1
ATOM 2434 C CA . ASP A 1 163 ? -28.299 -8.377 19.441 1.00 44.85 163 ASP A CA 1
ATOM 2435 C C . ASP A 1 163 ? -27.882 -9.821 19.189 1.00 37.65 163 ASP A C 1
ATOM 2436 O O . ASP A 1 163 ? -28.736 -10.691 18.998 1.00 50.47 163 ASP A O 1
ATOM 2445 N N . SER A 1 164 ? -26.572 -10.077 19.156 1.00 28.16 164 SER A N 1
ATOM 2446 C CA . SER A 1 164 ? -26.087 -11.396 18.807 1.00 30.79 164 SER A CA 1
ATOM 2447 C C . SER A 1 164 ? -24.800 -11.664 19.566 1.00 26.85 164 SER A C 1
ATOM 2448 O O . SER A 1 164 ? -23.945 -10.781 19.694 1.00 27.07 164 SER A O 1
ATOM 2456 N N . GLN A 1 165 ? -24.658 -12.885 20.062 1.00 25.56 165 GLN A N 1
ATOM 2457 C CA . GLN A 1 165 ? -23.365 -13.313 20.530 1.00 23.58 165 GLN A CA 1
ATOM 2458 C C . GLN A 1 165 ? -23.123 -14.753 20.127 1.00 22.45 165 GLN A C 1
ATOM 2459 O O . GLN A 1 165 ? -24.050 -15.490 19.770 1.00 26.47 165 GLN A O 1
ATOM 2473 N N . ALA A 1 166 ? -21.854 -15.127 20.181 1.00 19.83 166 ALA A N 1
ATOM 2474 C CA . ALA A 1 166 ? -21.423 -16.457 19.788 1.00 19.78 166 ALA A CA 1
ATOM 2475 C C . ALA A 1 166 ? -20.124 -16.775 20.489 1.00 22.16 166 ALA A C 1
ATOM 2476 O O . ALA A 1 166 ? -19.309 -15.891 20.745 1.00 21.52 166 ALA A O 1
ATOM 2483 N N . GLU A 1 167 ? -19.910 -18.055 20.762 1.00 19.64 167 GLU A N 1
ATOM 2484 C CA . GLU A 1 167 ? -18.674 -18.512 21.401 1.00 15.77 167 GLU A CA 1
ATOM 2485 C C . GLU A 1 167 ? -17.889 -19.340 20.395 1.00 17.34 167 GLU A C 1
ATOM 2486 O O . GLU A 1 167 ? -18.419 -20.318 19.852 1.00 19.81 167 GLU A O 1
ATOM 2498 N N . HIS A 1 168 ? -16.650 -18.934 20.132 1.00 15.99 168 HIS A N 1
ATOM 2499 C CA . HIS A 1 168 ? -15.821 -19.544 19.097 1.00 14.48 168 HIS A CA 1
ATOM 2500 C C . HIS A 1 168 ? -14.467 -19.891 19.679 1.00 14.81 168 HIS A C 1
ATOM 2501 O O . HIS A 1 168 ? -13.993 -19.226 20.603 1.00 15.76 168 HIS A O 1
ATOM 2515 N N . PRO A 1 169 ? -13.797 -20.903 19.139 1.00 17.01 169 PRO A N 1
ATOM 2516 C CA . PRO A 1 169 ? -12.421 -21.152 19.558 1.00 16.69 169 PRO A CA 1
ATOM 2517 C C . PRO A 1 169 ? -11.543 -19.929 19.319 1.00 14.01 169 PRO A C 1
ATOM 2518 O O . PRO A 1 169 ? -11.684 -19.216 18.319 1.00 14.50 169 PRO A O 1
ATOM 2529 N N . VAL A 1 170 ? -10.603 -19.714 20.246 1.00 13.64 170 VAL A N 1
ATOM 2530 C CA . VAL A 1 170 ? -9.578 -18.683 20.060 1.00 12.35 170 VAL A CA 1
ATOM 2531 C C . VAL A 1 170 ? -8.622 -19.056 18.930 1.00 13.98 170 VAL A C 1
ATOM 2532 O O . VAL A 1 170 ? -8.099 -18.167 18.260 1.00 13.49 170 VAL A O 1
ATOM 2545 N N . VAL A 1 171 ? -8.384 -20.359 18.709 1.00 14.75 171 VAL A N 1
ATOM 2546 C CA . VAL A 1 171 ? -7.536 -20.880 17.630 1.00 13.89 171 VAL A CA 1
ATOM 2547 C C . VAL A 1 171 ? -8.412 -21.786 16.759 1.00 14.91 171 VAL A C 1
ATOM 2548 O O . VAL A 1 171 ? -8.901 -22.839 17.213 1.00 15.15 171 VAL A O 1
ATOM 2561 N N . ARG A 1 172 ? -8.632 -21.358 15.523 1.00 14.77 172 ARG A N 1
ATOM 2562 C CA . ARG A 1 172 ? -9.517 -22.005 14.554 1.00 14.90 172 ARG A CA 1
ATOM 2563 C C . ARG A 1 172 ? -8.674 -22.874 13.634 1.00 14.46 172 ARG A C 1
ATOM 2564 O O . ARG A 1 172 ? -7.600 -22.453 13.193 1.00 14.88 172 ARG A O 1
ATOM 2585 N N . VAL A 1 173 ? -9.168 -24.070 13.324 1.00 14.82 173 VAL A N 1
ATOM 2586 C CA . VAL A 1 173 ? -8.538 -24.957 12.364 1.00 14.89 173 VAL A CA 1
ATOM 2587 C C . VAL A 1 173 ? -9.223 -24.724 11.035 1.00 14.79 173 VAL A C 1
ATOM 2588 O O . VAL A 1 173 ? -10.419 -24.987 10.888 1.00 16.34 173 VAL A O 1
ATOM 2601 N N . HIS A 1 174 ? -8.479 -24.213 10.049 1.00 14.62 174 HIS A N 1
ATOM 2602 C CA . HIS A 1 174 ? -9.067 -23.986 8.734 1.00 15.52 174 HIS A CA 1
ATOM 2603 C C . HIS A 1 174 ? -9.529 -25.299 8.122 1.00 15.76 174 HIS A C 1
ATOM 2604 O O . HIS A 1 174 ? -8.755 -26.278 8.104 1.00 15.97 174 HIS A O 1
ATOM 2618 N N . PRO A 1 175 ? -10.771 -25.392 7.637 1.00 16.29 175 PRO A N 1
ATOM 2619 C CA . PRO A 1 175 ? -11.263 -26.694 7.185 1.00 17.43 175 PRO A CA 1
ATOM 2620 C C . PRO A 1 175 ? -10.498 -27.267 6.020 1.00 19.18 175 PRO A C 1
ATOM 2621 O O . PRO A 1 175 ? -10.373 -28.489 5.918 1.00 18.68 175 PRO A O 1
ATOM 2632 N N . GLU A 1 176 ? -10.009 -26.437 5.102 1.00 17.26 176 GLU A N 1
ATOM 2633 C CA . GLU A 1 176 ? -9.325 -26.954 3.924 1.00 17.69 176 GLU A CA 1
ATOM 2634 C C . GLU A 1 176 ? -7.841 -27.188 4.173 1.00 17.34 176 GLU A C 1
ATOM 2635 O O . GLU A 1 176 ? -7.300 -28.195 3.733 1.00 17.84 176 GLU A O 1
ATOM 2647 N N . THR A 1 177 ? -7.152 -26.253 4.815 1.00 16.87 177 THR A N 1
ATOM 2648 C CA . THR A 1 177 ? -5.711 -26.369 4.991 1.00 16.34 177 THR A CA 1
ATOM 2649 C C . THR A 1 177 ? -5.314 -27.149 6.241 1.00 18.00 177 THR A C 1
ATOM 2650 O O . THR A 1 177 ? -4.172 -27.631 6.316 1.00 17.89 177 THR A O 1
ATOM 2661 N N . GLY A 1 178 ? -6.190 -27.233 7.229 1.00 17.48 178 GLY A N 1
ATOM 2662 C CA . GLY A 1 178 ? -5.863 -27.770 8.534 1.00 15.98 178 GLY A CA 1
ATOM 2663 C C . GLY A 1 178 ? -4.931 -26.919 9.354 1.00 17.55 178 GLY A C 1
ATOM 2664 O O . GLY A 1 178 ? -4.553 -27.316 10.454 1.00 17.25 178 GLY A O 1
ATOM 2668 N N . ARG A 1 179 ? -4.576 -25.739 8.863 1.00 15.22 179 ARG A N 1
ATOM 2669 C CA . ARG A 1 179 ? -3.660 -24.860 9.556 1.00 15.82 179 ARG A CA 1
ATOM 2670 C C . ARG A 1 179 ? -4.414 -24.031 10.592 1.00 15.28 179 ARG A C 1
ATOM 2671 O O . ARG A 1 179 ? -5.575 -23.655 10.392 1.00 15.25 179 ARG A O 1
ATOM 2692 N N . ARG A 1 180 ? -3.754 -23.794 11.724 1.00 14.49 180 ARG A N 1
ATOM 2693 C CA . ARG A 1 180 ? -4.351 -23.066 12.850 1.00 14.22 180 ARG A CA 1
ATOM 2694 C C . ARG A 1 180 ? -4.164 -21.563 12.717 1.00 14.75 180 ARG A C 1
ATOM 2695 O O . ARG A 1 180 ? -3.058 -21.086 12.428 1.00 15.18 180 ARG A O 1
ATOM 2716 N N . ALA A 1 181 ? -5.243 -20.831 12.943 1.00 12.75 181 ALA A N 1
ATOM 2717 C CA . ALA A 1 181 ? -5.268 -19.366 12.872 1.00 12.36 181 ALA A CA 1
ATOM 2718 C C . ALA A 1 181 ? -5.866 -18.760 14.131 1.00 15.69 181 ALA A C 1
ATOM 2719 O O . ALA A 1 181 ? -6.832 -19.287 14.678 1.00 14.28 181 ALA A O 1
ATOM 2726 N N . LEU A 1 182 ? -5.306 -17.636 14.563 1.00 13.54 182 LEU A N 1
ATOM 2727 C CA . LEU A 1 182 ? -5.952 -16.869 15.609 1.00 12.68 182 LEU A CA 1
ATOM 2728 C C . LEU A 1 182 ? -7.342 -16.466 15.138 1.00 13.02 182 LEU A C 1
ATOM 2729 O O . LEU A 1 182 ? -7.552 -16.148 13.960 1.00 13.61 182 LEU A O 1
ATOM 2745 N N . PHE A 1 183 ? -8.313 -16.482 16.064 1.00 13.14 183 PHE A N 1
ATOM 2746 C CA . PHE A 1 183 ? -9.697 -16.159 15.715 1.00 13.39 183 PHE A CA 1
ATOM 2747 C C . PHE A 1 183 ? -10.300 -15.247 16.769 1.00 14.26 183 PHE A C 1
ATOM 2748 O O . PHE A 1 183 ? -11.384 -15.496 17.302 1.00 14.55 183 PHE A O 1
ATOM 2765 N N . VAL A 1 184 ? -9.620 -14.139 17.025 1.00 13.34 184 VAL A N 1
ATOM 2766 C CA . VAL A 1 184 ? -10.159 -13.035 17.813 1.00 13.99 184 VAL A CA 1
ATOM 2767 C C . VAL A 1 184 ? -9.886 -11.776 17.011 1.00 13.66 184 VAL A C 1
ATOM 2768 O O . VAL A 1 184 ? -8.929 -11.698 16.225 1.00 14.26 184 VAL A O 1
ATOM 2781 N N . ASN A 1 185 ? -10.706 -10.756 17.245 1.00 12.01 185 ASN A N 1
ATOM 2782 C CA . ASN A 1 185 ? -10.545 -9.495 16.536 1.00 12.15 185 ASN A CA 1
ATOM 2783 C C . ASN A 1 185 ? -11.110 -8.374 17.413 1.00 13.19 185 ASN A C 1
ATOM 2784 O O . ASN A 1 185 ? -12.101 -8.552 18.103 1.00 14.51 185 ASN A O 1
ATOM 2795 N N . ARG A 1 186 ? -10.498 -7.199 17.305 1.00 13.21 186 ARG A N 1
ATOM 2796 C CA A ARG A 1 186 ? -10.826 -6.084 18.201 0.37 14.35 186 ARG A CA 1
ATOM 2797 C CA B ARG A 1 186 ? -10.837 -6.125 18.245 0.63 14.20 186 ARG A CA 1
ATOM 2798 C C . ARG A 1 186 ? -12.296 -5.690 18.106 1.00 14.53 186 ARG A C 1
ATOM 2799 O O . ARG A 1 186 ? -12.940 -5.353 19.121 1.00 16.39 186 ARG A O 1
ATOM 2840 N N . ALA A 1 187 ? -12.829 -5.637 16.881 1.00 15.53 187 ALA A N 1
ATOM 2841 C CA . ALA A 1 187 ? -14.173 -5.106 16.696 1.00 14.31 187 ALA A CA 1
ATOM 2842 C C . ALA A 1 187 ? -15.217 -5.916 17.455 1.00 15.07 187 ALA A C 1
ATOM 2843 O O . ALA A 1 187 ? -16.106 -5.337 18.109 1.00 17.55 187 ALA A O 1
ATOM 2850 N N . HIS A 1 188 ? -15.190 -7.247 17.311 1.00 14.90 188 HIS A N 1
ATOM 2851 C CA . HIS A 1 188 ? -16.308 -8.071 17.757 1.00 17.00 188 HIS A CA 1
ATOM 2852 C C . HIS A 1 188 ? -16.010 -8.994 18.934 1.00 14.93 188 HIS A C 1
ATOM 2853 O O . HIS A 1 188 ? -16.959 -9.438 19.588 1.00 18.95 188 HIS A O 1
ATOM 2867 N N . THR A 1 189 ? -14.764 -9.283 19.251 1.00 13.66 189 THR A N 1
ATOM 2868 C CA . THR A 1 189 ? -14.487 -10.163 20.375 1.00 13.13 189 THR A CA 1
ATOM 2869 C C . THR A 1 189 ? -14.708 -9.411 21.682 1.00 15.83 189 THR A C 1
ATOM 2870 O O . THR A 1 189 ? -14.251 -8.277 21.836 1.00 16.52 189 THR A O 1
ATOM 2881 N N . SER A 1 190 ? -15.450 -10.020 22.597 1.00 14.68 190 SER A N 1
ATOM 2882 C CA . SER A 1 190 ? -15.691 -9.439 23.917 1.00 14.33 190 SER A CA 1
ATOM 2883 C C . SER A 1 190 ? -14.654 -9.886 24.942 1.00 16.07 190 SER A C 1
ATOM 2884 O O . SER A 1 190 ? -13.945 -9.068 25.529 1.00 17.66 190 SER A O 1
ATOM 2892 N N . HIS A 1 191 ? -14.554 -11.195 25.168 1.00 15.20 191 HIS A N 1
ATOM 2893 C CA . HIS A 1 191 ? -13.741 -11.691 26.252 1.00 16.11 191 HIS A CA 1
ATOM 2894 C C . HIS A 1 191 ? -13.519 -13.186 26.055 1.00 15.01 191 HIS A C 1
ATOM 2895 O O . HIS A 1 191 ? -14.301 -13.869 25.402 1.00 15.85 191 HIS A O 1
ATOM 2909 N N . ILE A 1 192 ? -12.426 -13.650 26.626 1.00 15.46 192 ILE A N 1
ATOM 2910 C CA . ILE A 1 192 ? -12.083 -15.070 26.654 1.00 13.54 192 ILE A CA 1
ATOM 2911 C C . ILE A 1 192 ? -12.877 -15.706 27.778 1.00 16.12 192 ILE A C 1
ATOM 2912 O O . ILE A 1 192 ? -12.926 -15.183 28.898 1.00 18.24 192 ILE A O 1
ATOM 2928 N N . ALA A 1 193 ? -13.523 -16.832 27.488 1.00 14.72 193 ALA A N 1
ATOM 2929 C CA . ALA A 1 193 ? -14.522 -17.357 28.393 1.00 16.65 193 ALA A CA 1
ATOM 2930 C C . ALA A 1 193 ? -13.960 -18.041 29.648 1.00 16.37 193 ALA A C 1
ATOM 2931 O O . ALA A 1 193 ? -14.658 -18.060 30.667 1.00 19.22 193 ALA A O 1
ATOM 2938 N N . GLN A 1 194 ? -12.754 -18.611 29.586 1.00 16.79 194 GLN A N 1
ATOM 2939 C CA . GLN A 1 194 ? -12.185 -19.387 30.685 1.00 15.01 194 GLN A CA 1
ATOM 2940 C C . GLN A 1 194 ? -11.286 -18.572 31.610 1.00 16.61 194 GLN A C 1
ATOM 2941 O O . GLN A 1 194 ? -10.876 -19.084 32.648 1.00 17.13 194 GLN A O 1
ATOM 2955 N N . LEU A 1 195 ? -11.005 -17.331 31.263 1.00 16.48 195 LEU A N 1
ATOM 2956 C CA . LEU A 1 195 ? -10.229 -16.384 32.061 1.00 15.32 195 LEU A CA 1
ATOM 2957 C C . LEU A 1 195 ? -11.186 -15.434 32.746 1.00 14.93 195 LEU A C 1
ATOM 2958 O O . LEU A 1 195 ? -12.337 -15.293 32.326 1.00 17.69 195 LEU A O 1
ATOM 2974 N N . ASN A 1 196 ? -10.728 -14.784 33.818 1.00 16.37 196 ASN A N 1
ATOM 2975 C CA . ASN A 1 196 ? -11.546 -13.669 34.289 1.00 17.24 196 ASN A CA 1
ATOM 2976 C C . ASN A 1 196 ? -11.394 -12.482 33.336 1.00 15.71 196 ASN A C 1
ATOM 2977 O O . ASN A 1 196 ? -10.531 -12.460 32.463 1.00 15.87 196 ASN A O 1
ATOM 2988 N N . ARG A 1 197 ? -12.297 -11.512 33.468 1.00 15.78 197 ARG A N 1
ATOM 2989 C CA . ARG A 1 197 ? -12.359 -10.454 32.462 1.00 15.23 197 ARG A CA 1
ATOM 2990 C C . ARG A 1 197 ? -11.066 -9.651 32.395 1.00 16.67 197 ARG A C 1
ATOM 2991 O O . ARG A 1 197 ? -10.687 -9.165 31.319 1.00 16.05 197 ARG A O 1
ATOM 3012 N N . ASN A 1 198 ? -10.430 -9.431 33.546 1.00 15.13 198 ASN A N 1
ATOM 3013 C CA . ASN A 1 198 ? -9.216 -8.617 33.589 1.00 17.20 198 ASN A CA 1
ATOM 3014 C C . ASN A 1 198 ? -8.060 -9.335 32.917 1.00 15.29 198 ASN A C 1
ATOM 3015 O O . ASN A 1 198 ? -7.290 -8.707 32.170 1.00 15.08 198 ASN A O 1
ATOM 3026 N N . GLU A 1 199 ? -7.921 -10.650 33.163 1.00 13.89 199 GLU A N 1
ATOM 3027 C CA . GLU A 1 199 ? -6.920 -11.429 32.452 1.00 15.31 199 GLU A CA 1
ATOM 3028 C C . GLU A 1 199 ? -7.212 -11.429 30.968 1.00 15.99 199 GLU A C 1
ATOM 3029 O O . GLU A 1 199 ? -6.299 -11.334 30.137 1.00 14.45 199 GLU A O 1
ATOM 3041 N N . SER A 1 200 ? -8.489 -11.579 30.627 1.00 14.51 200 SER A N 1
ATOM 3042 C CA . SER A 1 200 ? -8.914 -11.557 29.236 1.00 13.36 200 SER A CA 1
ATOM 3043 C C . SER A 1 200 ? -8.524 -10.255 28.565 1.00 15.14 200 SER A C 1
ATOM 3044 O O . SER A 1 200 ? -7.971 -10.258 27.458 1.00 14.63 200 SER A O 1
ATOM 3052 N N . ASP A 1 201 ? -8.839 -9.134 29.199 1.00 14.50 201 ASP A N 1
ATOM 3053 C CA . ASP A 1 201 ? -8.465 -7.841 28.595 1.00 14.84 201 ASP A CA 1
ATOM 3054 C C . ASP A 1 201 ? -6.978 -7.779 28.290 1.00 15.16 201 ASP A C 1
ATOM 3055 O O . ASP A 1 201 ? -6.552 -7.299 27.217 1.00 14.91 201 ASP A O 1
ATOM 3064 N N . ALA A 1 202 ? -6.147 -8.186 29.249 1.00 14.16 202 ALA A N 1
ATOM 3065 C CA . ALA A 1 202 ? -4.699 -8.074 29.073 1.00 14.44 202 ALA A CA 1
ATOM 3066 C C . ALA A 1 202 ? -4.199 -8.965 27.937 1.00 15.61 202 ALA A C 1
ATOM 3067 O O . ALA A 1 202 ? -3.387 -8.544 27.105 1.00 15.77 202 ALA A O 1
ATOM 3074 N N . LEU A 1 203 ? -4.705 -10.188 27.867 1.00 13.48 203 LEU A N 1
ATOM 3075 C CA . LEU A 1 203 ? -4.274 -11.090 26.808 1.00 14.07 203 LEU A CA 1
ATOM 3076 C C . LEU A 1 203 ? -4.806 -10.654 25.450 1.00 13.72 203 LEU A C 1
ATOM 3077 O O . LEU A 1 203 ? -4.045 -10.600 24.464 1.00 13.80 203 LEU A O 1
ATOM 3093 N N . LEU A 1 204 ? -6.082 -10.262 25.369 1.00 13.95 204 LEU A N 1
ATOM 3094 C CA . LEU A 1 204 ? -6.606 -9.799 24.086 1.00 14.07 204 LEU A CA 1
ATOM 3095 C C . LEU A 1 204 ? -5.898 -8.536 23.616 1.00 14.48 204 LEU A C 1
ATOM 3096 O O . LEU A 1 204 ? -5.608 -8.393 22.428 1.00 14.21 204 LEU A O 1
ATOM 3112 N N . GLN A 1 205 ? -5.593 -7.607 24.527 1.00 12.84 205 GLN A N 1
ATOM 3113 C CA . GLN A 1 205 ? -4.881 -6.393 24.115 1.00 14.05 205 GLN A CA 1
ATOM 3114 C C . GLN A 1 205 ? -3.570 -6.746 23.426 1.00 16.43 205 GLN A C 1
ATOM 3115 O O . GLN A 1 205 ? -3.227 -6.161 22.367 1.00 16.02 205 GLN A O 1
ATOM 3129 N N . TYR A 1 206 ? -2.811 -7.667 24.012 1.00 14.85 206 TYR A N 1
ATOM 3130 C CA . TYR A 1 206 ? -1.552 -8.083 23.408 1.00 14.31 206 TYR A CA 1
ATOM 3131 C C . TYR A 1 206 ? -1.811 -8.730 22.049 1.00 14.46 206 TYR A C 1
ATOM 3132 O O . TYR A 1 206 ? -1.131 -8.431 21.052 1.00 15.57 206 TYR A O 1
ATOM 3150 N N . LEU A 1 207 ? -2.785 -9.657 21.999 1.00 13.65 207 LEU A N 1
ATOM 3151 C CA . LEU A 1 207 ? -3.025 -10.386 20.755 1.00 13.90 207 LEU A CA 1
ATOM 3152 C C . LEU A 1 207 ? -3.466 -9.455 19.631 1.00 14.98 207 LEU A C 1
ATOM 3153 O O . LEU A 1 207 ? -3.051 -9.628 18.474 1.00 14.81 207 LEU A O 1
ATOM 3169 N N . TYR A 1 208 ? -4.338 -8.486 19.939 1.00 13.51 208 TYR A N 1
ATOM 3170 C CA . TYR A 1 208 ? -4.834 -7.595 18.899 1.00 14.61 208 TYR A CA 1
ATOM 3171 C C . TYR A 1 208 ? -3.685 -6.831 18.275 1.00 14.75 208 TYR A C 1
ATOM 3172 O O . TYR A 1 208 ? -3.578 -6.761 17.042 1.00 16.84 208 TYR A O 1
ATOM 3190 N N . ARG A 1 209 ? -2.805 -6.255 19.099 1.00 14.38 209 ARG A N 1
ATOM 3191 C CA A ARG A 1 209 ? -1.689 -5.489 18.547 0.56 15.36 209 ARG A CA 1
ATOM 3192 C CA B ARG A 1 209 ? -1.687 -5.491 18.551 0.44 15.47 209 ARG A CA 1
ATOM 3193 C C . ARG A 1 209 ? -0.698 -6.395 17.824 1.00 15.35 209 ARG A C 1
ATOM 3194 O O . ARG A 1 209 ? -0.232 -6.058 16.726 1.00 16.14 209 ARG A O 1
ATOM 3235 N N . PHE A 1 210 ? -0.371 -7.553 18.408 1.00 13.15 210 PHE A N 1
ATOM 3236 C CA . PHE A 1 210 ? 0.597 -8.436 17.762 1.00 13.83 210 PHE A CA 1
ATOM 3237 C C . PHE A 1 210 ? 0.060 -8.916 16.429 1.00 12.83 210 PHE A C 1
ATOM 3238 O O . PHE A 1 210 ? 0.796 -8.982 15.432 1.00 13.88 210 PHE A O 1
ATOM 3255 N N . SER A 1 211 ? -1.217 -9.263 16.392 1.00 12.70 211 SER A N 1
ATOM 3256 C CA . SER A 1 211 ? -1.802 -9.889 15.194 1.00 12.97 211 SER A CA 1
ATOM 3257 C C . SER A 1 211 ? -1.870 -8.950 14.010 1.00 14.45 211 SER A C 1
ATOM 3258 O O . SER A 1 211 ? -2.003 -9.421 12.871 1.00 14.77 211 SER A O 1
ATOM 3266 N N . THR A 1 212 ? -1.791 -7.633 14.229 1.00 13.27 212 THR A N 1
ATOM 3267 C CA . THR A 1 212 ? -1.873 -6.643 13.169 1.00 13.79 212 THR A CA 1
ATOM 3268 C C . THR A 1 212 ? -0.539 -5.949 12.974 1.00 13.66 212 THR A C 1
ATOM 3269 O O . THR A 1 212 ? -0.481 -4.830 12.405 1.00 17.51 212 THR A O 1
ATOM 3280 N N . SER A 1 213 ? 0.554 -6.575 13.435 1.00 13.28 213 SER A N 1
ATOM 3281 C CA . SER A 1 213 ? 1.933 -6.153 13.168 1.00 14.89 213 SER A CA 1
ATOM 3282 C C . SER A 1 213 ? 2.117 -5.979 11.665 1.00 14.77 213 SER A C 1
ATOM 3283 O O . SER A 1 213 ? 1.562 -6.763 10.892 1.00 15.18 213 SER A O 1
ATOM 3291 N N . PRO A 1 214 ? 2.933 -5.022 11.203 1.00 14.29 214 PRO A N 1
ATOM 3292 C CA . PRO A 1 214 ? 3.099 -4.844 9.756 1.00 12.48 214 PRO A CA 1
ATOM 3293 C C . PRO A 1 214 ? 3.669 -6.044 9.031 1.00 14.13 214 PRO A C 1
ATOM 3294 O O . PRO A 1 214 ? 3.396 -6.250 7.837 1.00 14.33 214 PRO A O 1
ATOM 3305 N N . GLU A 1 215 ? 4.423 -6.881 9.744 1.00 13.70 215 GLU A N 1
ATOM 3306 C CA . GLU A 1 215 ? 4.963 -8.088 9.151 1.00 14.08 215 GLU A CA 1
ATOM 3307 C C . GLU A 1 215 ? 3.890 -9.114 8.837 1.00 13.38 215 GLU A C 1
ATOM 3308 O O . GLU A 1 215 ? 4.174 -10.059 8.087 1.00 15.65 215 GLU A O 1
ATOM 3320 N N . PHE A 1 216 ? 2.662 -8.923 9.338 1.00 12.94 216 PHE A N 1
ATOM 3321 C CA . PHE A 1 216 ? 1.565 -9.851 9.088 1.00 13.08 216 PHE A CA 1
ATOM 3322 C C . PHE A 1 216 ? 0.489 -9.286 8.173 1.00 12.71 216 PHE A C 1
ATOM 3323 O O . PHE A 1 216 ? -0.533 -9.942 7.954 1.00 13.76 216 PHE A O 1
ATOM 3340 N N . THR A 1 217 ? 0.703 -8.076 7.607 1.00 12.41 217 THR A N 1
ATOM 3341 C CA . THR A 1 217 ? -0.360 -7.362 6.911 1.00 13.41 217 THR A CA 1
ATOM 3342 C C . THR A 1 217 ? 0.029 -7.041 5.481 1.00 14.47 217 THR A C 1
ATOM 3343 O O . THR A 1 217 ? 1.198 -7.132 5.080 1.00 15.41 217 THR A O 1
ATOM 3354 N N . CYS A 1 218 ? -0.992 -6.689 4.712 1.00 13.51 218 CYS A N 1
ATOM 3355 C CA . CYS A 1 218 ? -0.813 -6.094 3.401 1.00 12.91 218 CYS A CA 1
ATOM 3356 C C . CYS A 1 218 ? -1.783 -4.921 3.299 1.00 14.72 218 CYS A C 1
ATOM 3357 O O . CYS A 1 218 ? -2.815 -4.889 3.968 1.00 16.08 218 CYS A O 1
ATOM 3365 N N . ARG A 1 219 ? -1.433 -3.952 2.466 1.00 12.80 219 ARG A N 1
ATOM 3366 C CA . ARG A 1 219 ? -2.239 -2.739 2.283 1.00 14.64 219 ARG A CA 1
ATOM 3367 C C . ARG A 1 219 ? -2.499 -2.567 0.791 1.00 14.67 219 ARG A C 1
ATOM 3368 O O . ARG A 1 219 ? -1.559 -2.434 0.007 1.00 18.14 219 ARG A O 1
ATOM 3389 N N . TYR A 1 220 ? -3.769 -2.527 0.415 1.00 12.65 220 TYR A N 1
ATOM 3390 C CA . TYR A 1 220 ? -4.187 -2.488 -0.982 1.00 13.94 220 TYR A CA 1
ATOM 3391 C C . TYR A 1 220 ? -4.790 -1.135 -1.324 1.00 15.44 220 TYR A C 1
ATOM 3392 O O . TYR A 1 220 ? -5.719 -0.660 -0.648 1.00 15.86 220 TYR A O 1
ATOM 3410 N N . GLN A 1 221 ? -4.295 -0.551 -2.412 1.00 16.15 221 GLN A N 1
ATOM 3411 C CA . GLN A 1 221 ? -4.802 0.665 -2.991 1.00 15.38 221 GLN A CA 1
ATOM 3412 C C . GLN A 1 221 ? -5.760 0.296 -4.111 1.00 20.04 221 GLN A C 1
ATOM 3413 O O . GLN A 1 221 ? -5.356 -0.344 -5.105 1.00 19.36 221 GLN A O 1
ATOM 3427 N N . TRP A 1 222 ? -7.011 0.681 -3.953 1.00 16.76 222 TRP A N 1
ATOM 3428 C CA . TRP A 1 222 ? -8.057 0.356 -4.912 1.00 17.73 222 TRP A CA 1
ATOM 3429 C C . TRP A 1 222 ? -8.036 1.243 -6.142 1.00 20.14 222 TRP A C 1
ATOM 3430 O O . TRP A 1 222 ? -8.036 2.477 -6.056 1.00 20.83 222 TRP A O 1
ATOM 3451 N N A ARG A 1 223 ? -8.035 0.617 -7.295 0.49 22.40 223 ARG A N 1
ATOM 3452 N N B ARG A 1 223 ? -8.026 0.618 -7.294 0.51 22.39 223 ARG A N 1
ATOM 3453 C CA A ARG A 1 223 ? -8.360 1.334 -8.512 0.49 25.72 223 ARG A CA 1
ATOM 3454 C CA B ARG A 1 223 ? -8.335 1.307 -8.541 0.51 25.70 223 ARG A CA 1
ATOM 3455 C C A ARG A 1 223 ? -9.756 0.935 -8.966 0.49 26.67 223 ARG A C 1
ATOM 3456 C C B ARG A 1 223 ? -9.751 0.942 -8.954 0.51 26.68 223 ARG A C 1
ATOM 3457 O O A ARG A 1 223 ? -10.113 -0.239 -8.881 0.49 25.33 223 ARG A O 1
ATOM 3458 O O B ARG A 1 223 ? -10.132 -0.223 -8.828 0.51 25.17 223 ARG A O 1
ATOM 3499 N N . PRO A 1 224 ? -10.598 1.877 -9.367 1.00 28.51 224 PRO A N 1
ATOM 3500 C CA . PRO A 1 224 ? -11.943 1.498 -9.818 1.00 27.42 224 PRO A CA 1
ATOM 3501 C C . PRO A 1 224 ? -11.942 0.287 -10.733 1.00 34.55 224 PRO A C 1
ATOM 3502 O O . PRO A 1 224 ? -11.096 0.184 -11.624 1.00 36.67 224 PRO A O 1
ATOM 3513 N N . GLY A 1 225 ? -12.853 -0.660 -10.498 1.00 27.35 225 GLY A N 1
ATOM 3514 C CA . GLY A 1 225 ? -12.851 -1.896 -11.244 1.00 32.59 225 GLY A CA 1
ATOM 3515 C C . GLY A 1 225 ? -12.088 -3.042 -10.602 1.00 27.47 225 GLY A C 1
ATOM 3516 O O . GLY A 1 225 ? -12.248 -4.191 -11.042 1.00 27.77 225 GLY A O 1
ATOM 3520 N N . SER A 1 226 ? -11.264 -2.784 -9.585 1.00 21.92 226 SER A N 1
ATOM 3521 C CA . SER A 1 226 ? -10.543 -3.868 -8.926 1.00 21.32 226 SER A CA 1
ATOM 3522 C C . SER A 1 226 ? -11.453 -4.643 -7.969 1.00 22.44 226 SER A C 1
ATOM 3523 O O . SER A 1 226 ? -12.359 -4.081 -7.345 1.00 19.63 226 SER A O 1
ATOM 3531 N N . VAL A 1 227 ? -11.211 -5.944 -7.881 1.00 19.64 227 VAL A N 1
ATOM 3532 C CA . VAL A 1 227 ? -11.991 -6.871 -7.055 1.00 16.21 227 VAL A CA 1
ATOM 3533 C C . VAL A 1 227 ? -11.052 -7.487 -6.031 1.00 21.72 227 VAL A C 1
ATOM 3534 O O . VAL A 1 227 ? -9.967 -7.953 -6.391 1.00 21.34 227 VAL A O 1
ATOM 3547 N N . ALA A 1 228 ? -11.469 -7.522 -4.766 1.00 16.36 228 ALA A N 1
ATOM 3548 C CA . ALA A 1 228 ? -10.772 -8.259 -3.721 1.00 15.11 228 ALA A CA 1
ATOM 3549 C C . ALA A 1 228 ? -11.628 -9.438 -3.288 1.00 15.11 228 ALA A C 1
ATOM 3550 O O . ALA A 1 228 ? -12.855 -9.303 -3.123 1.00 16.58 228 ALA A O 1
ATOM 3557 N N . ILE A 1 229 ? -11.005 -10.604 -3.159 1.00 13.78 229 ILE A N 1
ATOM 3558 C CA . ILE A 1 229 ? -11.633 -11.820 -2.645 1.00 13.11 229 ILE A CA 1
ATOM 3559 C C . ILE A 1 229 ? -10.825 -12.246 -1.440 1.00 13.92 229 ILE A C 1
ATOM 3560 O O . ILE A 1 229 ? -9.608 -12.415 -1.543 1.00 14.74 229 ILE A O 1
ATOM 3576 N N . TRP A 1 230 ? -11.457 -12.367 -0.271 1.00 16.27 230 TRP A N 1
ATOM 3577 C CA . TRP A 1 230 ? -10.731 -12.775 0.913 1.00 15.01 230 TRP A CA 1
ATOM 3578 C C . TRP A 1 230 ? -11.422 -13.892 1.678 1.00 14.08 230 TRP A C 1
ATOM 3579 O O . TRP A 1 230 ? -12.647 -14.059 1.643 1.00 15.05 230 TRP A O 1
ATOM 3600 N N . ASP A 1 231 ? -10.589 -14.622 2.378 1.00 14.35 231 ASP A N 1
ATOM 3601 C CA . ASP A 1 231 ? -10.992 -15.719 3.256 1.00 13.64 231 ASP A CA 1
ATOM 3602 C C . ASP A 1 231 ? -11.164 -15.155 4.652 1.00 14.66 231 ASP A C 1
ATOM 3603 O O . ASP A 1 231 ? -10.188 -14.813 5.333 1.00 14.36 231 ASP A O 1
ATOM 3612 N N . ASN A 1 232 ? -12.410 -15.014 5.066 1.00 13.73 232 ASN A N 1
ATOM 3613 C CA . ASN A 1 232 ? -12.747 -14.455 6.358 1.00 14.19 232 ASN A CA 1
ATOM 3614 C C . ASN A 1 232 ? -12.540 -15.434 7.497 1.00 15.86 232 ASN A C 1
ATOM 3615 O O . ASN A 1 232 ? -12.812 -15.075 8.634 1.00 16.61 232 ASN A O 1
ATOM 3626 N N . ARG A 1 233 ? -12.085 -16.655 7.222 1.00 14.93 233 ARG A N 1
ATOM 3627 C CA . ARG A 1 233 ? -11.783 -17.572 8.297 1.00 13.67 233 ARG A CA 1
ATOM 3628 C C . ARG A 1 233 ? -10.422 -17.320 8.918 1.00 13.21 233 ARG A C 1
ATOM 3629 O O . ARG A 1 233 ? -10.219 -17.693 10.089 1.00 14.80 233 ARG A O 1
ATOM 3650 N N . VAL A 1 234 ? -9.514 -16.670 8.204 1.00 13.62 234 VAL A N 1
ATOM 3651 C CA . VAL A 1 234 ? -8.126 -16.583 8.640 1.00 12.72 234 VAL A CA 1
ATOM 3652 C C . VAL A 1 234 ? -7.514 -15.213 8.385 1.00 13.30 234 VAL A C 1
ATOM 3653 O O . VAL A 1 234 ? -6.285 -15.066 8.371 1.00 13.02 234 VAL A O 1
ATOM 3666 N N . THR A 1 235 ? -8.351 -14.184 8.261 1.00 12.88 235 THR A N 1
ATOM 3667 C CA . THR A 1 235 ? -7.882 -12.813 8.140 1.00 12.25 235 THR A CA 1
ATOM 3668 C C . THR A 1 235 ? -8.689 -11.914 9.056 1.00 14.30 235 THR A C 1
ATOM 3669 O O . THR A 1 235 ? -9.824 -12.224 9.427 1.00 14.47 235 THR A O 1
ATOM 3680 N N . GLN A 1 236 ? -8.113 -10.749 9.335 1.00 13.63 236 GLN A N 1
ATOM 3681 C CA . GLN A 1 236 ? -8.813 -9.539 9.730 1.00 12.85 236 GLN A CA 1
ATOM 3682 C C . GLN A 1 236 ? -8.633 -8.545 8.602 1.00 12.46 236 GLN A C 1
ATOM 3683 O O . GLN A 1 236 ? -7.705 -8.656 7.801 1.00 13.36 236 GLN A O 1
ATOM 3697 N N . HIS A 1 237 ? -9.427 -7.479 8.638 1.00 13.78 237 HIS A N 1
ATOM 3698 C CA . HIS A 1 237 ? -9.176 -6.388 7.705 1.00 13.42 237 HIS A CA 1
ATOM 3699 C C . HIS A 1 237 ? -9.584 -5.083 8.345 1.00 14.33 237 HIS A C 1
ATOM 3700 O O . HIS A 1 237 ? -10.232 -5.052 9.383 1.00 14.73 237 HIS A O 1
ATOM 3714 N N . TYR A 1 238 ? -9.196 -3.985 7.673 1.00 14.12 238 TYR A N 1
ATOM 3715 C CA . TYR A 1 238 ? -9.262 -2.637 8.211 1.00 13.52 238 TYR A CA 1
ATOM 3716 C C . TYR A 1 238 ? -9.423 -1.693 7.043 1.00 14.15 238 TYR A C 1
ATOM 3717 O O . TYR A 1 238 ? -8.591 -1.713 6.140 1.00 14.42 238 TYR A O 1
ATOM 3735 N N . ALA A 1 239 ? -10.449 -0.853 7.093 1.00 15.21 239 ALA A N 1
ATOM 3736 C CA . ALA A 1 239 ? -10.693 0.140 6.040 1.00 16.42 239 ALA A CA 1
ATOM 3737 C C . ALA A 1 239 ? -10.151 1.480 6.475 1.00 16.47 239 ALA A C 1
ATOM 3738 O O . ALA A 1 239 ? -10.665 2.106 7.418 1.00 16.28 239 ALA A O 1
ATOM 3745 N N . VAL A 1 240 ? -9.108 1.957 5.786 1.00 15.88 240 VAL A N 1
ATOM 3746 C CA . VAL A 1 240 ? -8.457 3.198 6.220 1.00 17.65 240 VAL A CA 1
ATOM 3747 C C . VAL A 1 240 ? -9.372 4.382 5.974 1.00 18.14 240 VAL A C 1
ATOM 3748 O O . VAL A 1 240 ? -9.942 4.551 4.884 1.00 18.42 240 VAL A O 1
ATOM 3761 N N . ASP A 1 241 ? -9.532 5.237 6.996 1.00 18.31 241 ASP A N 1
ATOM 3762 C CA . ASP A 1 241 ? -10.458 6.371 6.936 1.00 22.05 241 ASP A CA 1
ATOM 3763 C C . ASP A 1 241 ? -9.667 7.654 6.740 1.00 22.29 241 ASP A C 1
ATOM 3764 O O . ASP A 1 241 ? -9.511 8.482 7.650 1.00 21.98 241 ASP A O 1
ATOM 3773 N N . ASP A 1 242 ? -9.193 7.827 5.510 1.00 19.92 242 ASP A N 1
ATOM 3774 C CA . ASP A 1 242 ? -8.340 8.945 5.136 1.00 17.63 242 ASP A CA 1
ATOM 3775 C C . ASP A 1 242 ? -8.842 9.643 3.885 1.00 22.07 242 ASP A C 1
ATOM 3776 O O . ASP A 1 242 ? -8.044 10.211 3.141 1.00 28.22 242 ASP A O 1
ATOM 3785 N N . TYR A 1 243 ? -10.152 9.673 3.665 1.00 21.15 243 TYR A N 1
ATOM 3786 C CA . TYR A 1 243 ? -10.686 10.264 2.450 1.00 22.12 243 TYR A CA 1
ATOM 3787 C C . TYR A 1 243 ? -12.030 10.919 2.748 1.00 26.08 243 TYR A C 1
ATOM 3788 O O . TYR A 1 243 ? -12.718 10.552 3.699 1.00 27.56 243 TYR A O 1
ATOM 3806 N N . SER A 1 244 ? -12.384 11.886 1.919 1.00 29.33 244 SER A N 1
ATOM 3807 C CA . SER A 1 244 ? -13.683 12.545 1.972 1.00 29.51 244 SER A CA 1
ATOM 3808 C C . SER A 1 244 ? -14.479 12.390 0.689 1.00 43.24 244 SER A C 1
ATOM 3809 O O . SER A 1 244 ? -15.668 12.738 0.666 1.00 37.44 244 SER A O 1
ATOM 3817 N N . GLU A 1 245 ? -13.864 11.884 -0.374 1.00 32.58 245 GLU A N 1
ATOM 3818 C CA . GLU A 1 245 ? -14.555 11.688 -1.634 1.00 33.93 245 GLU A CA 1
ATOM 3819 C C . GLU A 1 245 ? -15.526 10.509 -1.542 1.00 32.34 245 GLU A C 1
ATOM 3820 O O . GLU A 1 245 ? -15.445 9.653 -0.650 1.00 32.20 245 GLU A O 1
ATOM 3832 N N . HIS A 1 246 ? -16.457 10.469 -2.488 1.00 34.49 246 HIS A N 1
ATOM 3833 C CA . HIS A 1 246 ? -17.385 9.342 -2.549 1.00 34.75 246 HIS A CA 1
ATOM 3834 C C . HIS A 1 246 ? -16.650 8.043 -2.839 1.00 35.67 246 HIS A C 1
ATOM 3835 O O . HIS A 1 246 ? -15.806 7.972 -3.737 1.00 34.72 246 HIS A O 1
ATOM 3849 N N . ARG A 1 247 ? -16.975 7.002 -2.073 1.00 31.15 247 ARG A N 1
ATOM 3850 C CA . ARG A 1 247 ? -16.435 5.670 -2.278 1.00 29.28 247 ARG A CA 1
ATOM 3851 C C . ARG A 1 247 ? -17.597 4.688 -2.224 1.00 32.21 247 ARG A C 1
ATOM 3852 O O . ARG A 1 247 ? -18.392 4.724 -1.283 1.00 33.05 247 ARG A O 1
ATOM 3873 N N . ARG A 1 248 ? -17.681 3.808 -3.225 1.00 29.12 248 ARG A N 1
ATOM 3874 C CA . ARG A 1 248 ? -18.810 2.898 -3.373 1.00 25.63 248 ARG A CA 1
ATOM 3875 C C . ARG A 1 248 ? -18.300 1.526 -3.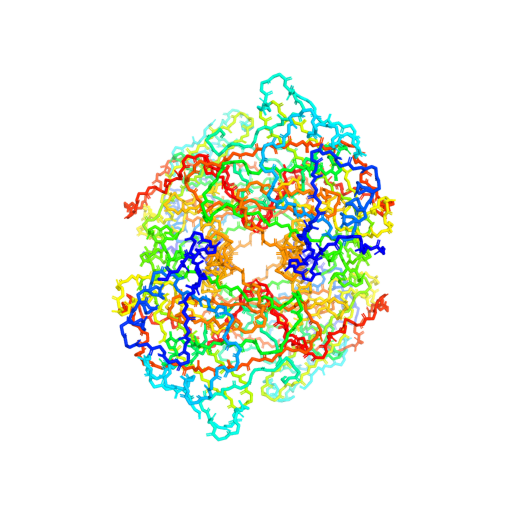762 1.00 25.26 248 ARG A C 1
ATOM 3876 O O . ARG A 1 248 ? -17.541 1.394 -4.725 1.00 29.19 248 ARG A O 1
ATOM 3897 N N . GLY A 1 249 ? -18.720 0.515 -3.014 1.00 25.88 249 GLY A N 1
ATOM 3898 C CA . GLY A 1 249 ? -18.362 -0.853 -3.324 1.00 23.80 249 GLY A CA 1
ATOM 3899 C C . GLY A 1 249 ? -19.576 -1.750 -3.400 1.00 29.24 249 GLY A C 1
ATOM 3900 O O . GLY A 1 249 ? -20.595 -1.521 -2.753 1.00 25.94 249 GLY A O 1
ATOM 3904 N N . LEU A 1 250 ? -19.448 -2.793 -4.221 1.00 24.20 250 LEU A N 1
ATOM 3905 C CA . LEU A 1 250 ? -20.438 -3.843 -4.345 1.00 21.21 250 LEU A CA 1
ATOM 3906 C C . LEU A 1 250 ? -19.827 -5.096 -3.747 1.00 23.90 250 LEU A C 1
ATOM 3907 O O . LEU A 1 250 ? -18.683 -5.447 -4.071 1.00 20.58 250 LEU A O 1
ATOM 3923 N N . ARG A 1 251 ? -20.567 -5.777 -2.889 1.00 21.71 251 ARG A N 1
ATOM 3924 C CA . ARG A 1 251 ? -20.005 -6.889 -2.141 1.00 23.31 251 ARG A CA 1
ATOM 3925 C C . ARG A 1 251 ? -20.970 -8.064 -2.116 1.00 23.85 251 ARG A C 1
ATOM 3926 O O . ARG A 1 251 ? -22.171 -7.876 -1.941 1.00 22.60 251 ARG A O 1
ATOM 3947 N N . VAL A 1 252 ? -20.450 -9.276 -2.309 1.00 19.06 252 VAL A N 1
ATOM 3948 C CA . VAL A 1 252 ? -21.193 -10.503 -2.046 1.00 18.89 252 VAL A CA 1
ATOM 3949 C C . VAL A 1 252 ? -20.484 -11.233 -0.911 1.00 19.62 252 VAL A C 1
ATOM 3950 O O . VAL A 1 252 ? -19.239 -11.251 -0.831 1.00 18.56 252 VAL A O 1
ATOM 3963 N N . VAL A 1 253 ? -21.272 -11.784 0.008 1.00 20.84 253 VAL A N 1
ATOM 3964 C CA . VAL A 1 253 ? -20.770 -12.362 1.253 1.00 18.78 253 VAL A CA 1
ATOM 3965 C C . VAL A 1 253 ? -21.193 -13.831 1.312 1.00 21.44 253 VAL A C 1
ATOM 3966 O O . VAL A 1 253 ? -22.385 -14.140 1.184 1.00 22.95 253 VAL A O 1
ATOM 3979 N N . VAL A 1 254 ? -20.220 -14.720 1.518 1.00 20.92 254 VAL A N 1
ATOM 3980 C CA . VAL A 1 254 ? -20.384 -16.167 1.401 1.00 22.10 254 VAL A CA 1
ATOM 3981 C C . VAL A 1 254 ? -20.460 -16.833 2.771 1.00 26.22 254 VAL A C 1
ATOM 3982 O O . VAL A 1 254 ? -19.650 -16.556 3.645 1.00 22.04 254 VAL A O 1
ATOM 3995 N N . LEU A 1 255 ? -21.330 -17.839 2.889 1.00 33.16 255 LEU A N 1
ATOM 3996 C CA . LEU A 1 255 ? -21.480 -18.632 4.113 1.00 32.51 255 LEU A CA 1
ATOM 3997 C C . LEU A 1 255 ? -20.923 -20.035 3.938 1.00 32.04 255 LEU A C 1
ATOM 3998 O O . LEU A 1 255 ? -20.908 -20.585 2.832 1.00 37.61 255 LEU A O 1
ATOM 4014 N N . GLY A 1 256 ? -20.506 -20.639 5.062 1.00 30.99 256 GLY A N 1
ATOM 4015 C CA . GLY A 1 256 ? -19.968 -21.998 5.075 1.00 34.81 256 GLY A CA 1
ATOM 4016 C C . GLY A 1 256 ? -20.232 -22.671 6.413 1.00 30.20 256 GLY A C 1
ATOM 4017 O O . GLY A 1 256 ? -21.341 -22.563 6.957 1.00 34.31 256 GLY A O 1
ATOM 4021 N N . ASP A 1 257 ? -19.232 -23.377 6.945 1.00 32.09 257 ASP A N 1
ATOM 4022 C CA . ASP A 1 257 ? -19.401 -24.103 8.201 1.00 36.93 257 ASP A CA 1
ATOM 4023 C C . ASP A 1 257 ? -19.042 -23.236 9.425 1.00 29.54 257 ASP A C 1
ATOM 4024 O O . ASP A 1 257 ? -18.301 -22.248 9.327 1.00 33.83 257 ASP A O 1
ATOM 4033 N N . THR A 1 258 ? -19.567 -23.638 10.595 1.00 27.78 258 THR A N 1
ATOM 4034 C CA . THR A 1 258 ? -19.232 -22.959 11.849 1.00 26.86 258 THR A CA 1
ATOM 4035 C C . THR A 1 258 ? -17.733 -23.057 12.160 1.00 25.44 258 THR A C 1
ATOM 4036 O O . THR A 1 258 ? -17.094 -24.066 11.865 1.00 25.23 258 THR A O 1
ATOM 4047 N N . PRO A 1 259 ? -17.147 -22.031 12.799 1.00 24.57 259 PRO A N 1
ATOM 4048 C CA . PRO A 1 259 ? -15.730 -22.105 13.190 1.00 23.34 259 PRO A CA 1
ATOM 4049 C C . PRO A 1 259 ? -15.468 -23.269 14.142 1.00 23.06 259 PRO A C 1
ATOM 4050 O O . PRO A 1 259 ? -16.251 -23.532 15.047 1.00 23.45 259 PRO A O 1
ATOM 4061 N N . SER A 1 260 ? -14.350 -23.961 13.925 1.00 22.50 260 SER A N 1
ATOM 4062 C CA . SER A 1 260 ? -14.024 -25.193 14.627 1.00 22.42 260 SER A CA 1
ATOM 4063 C C . SER A 1 260 ? -12.610 -25.134 15.173 1.00 21.40 260 SER A C 1
ATOM 4064 O O . SER A 1 260 ? -11.699 -24.667 14.498 1.00 20.97 260 SER A O 1
ATOM 4072 N N . GLY A 1 261 ? -12.457 -25.577 16.411 1.00 21.14 261 GLY A N 1
ATOM 4073 C CA . GLY A 1 261 ? -11.175 -25.692 17.061 1.00 20.37 261 GLY A CA 1
ATOM 4074 C C . GLY A 1 261 ? -11.295 -26.716 18.176 1.00 20.58 261 GLY A C 1
ATOM 4075 O O . GLY A 1 261 ? -12.273 -27.461 18.250 1.00 22.70 261 GLY A O 1
ATOM 4079 N N . ASP A 1 262 ? -10.285 -26.735 19.042 1.00 19.97 262 ASP A N 1
ATOM 4080 C CA . ASP A 1 262 ? -10.245 -27.722 20.115 1.00 20.22 262 ASP A CA 1
ATOM 4081 C C . ASP A 1 262 ? -11.355 -27.499 21.131 1.00 20.54 262 ASP A C 1
ATOM 4082 O O . ASP A 1 262 ? -11.751 -26.362 21.426 1.00 22.68 262 ASP A O 1
ATOM 4091 N N . LYS A 1 263 ? -11.844 -28.606 21.701 1.00 23.19 263 LYS A N 1
ATOM 4092 C CA . LYS A 1 263 ? -12.659 -28.496 22.902 1.00 21.57 263 LYS A CA 1
ATOM 4093 C C . LYS A 1 263 ? -11.882 -27.749 23.987 1.00 22.04 263 LYS A C 1
ATOM 4094 O O . LYS A 1 263 ? -10.692 -28.014 24.201 1.00 23.95 263 LYS A O 1
ATOM 4113 N N . PRO A 1 264 ? -12.498 -26.804 24.682 1.00 22.35 264 PRO A N 1
ATOM 4114 C CA . PRO A 1 264 ? -11.736 -26.055 25.681 1.00 22.01 264 PRO A CA 1
ATOM 4115 C C . PRO A 1 264 ? -11.238 -26.960 26.791 1.00 20.32 264 PRO A C 1
ATOM 4116 O O . PRO A 1 264 ? -11.898 -27.921 27.188 1.00 23.67 264 PRO A O 1
ATOM 4127 N N . ARG A 1 265 ? -10.065 -26.610 27.331 1.00 21.84 265 ARG A N 1
ATOM 4128 C CA . ARG A 1 265 ? -9.445 -27.474 28.333 1.00 21.78 265 ARG A CA 1
ATOM 4129 C C . ARG A 1 265 ? -9.804 -27.091 29.746 1.00 23.99 265 ARG A C 1
ATOM 4130 O O . ARG A 1 265 ? -9.396 -27.788 30.688 1.00 25.94 265 ARG A O 1
ATOM 4151 N N . TRP A 1 266 ? -10.599 -26.041 29.909 1.00 20.15 266 TRP A N 1
ATOM 4152 C CA . TRP A 1 266 ? -11.064 -25.584 31.201 1.00 20.90 266 TRP A CA 1
ATOM 4153 C C . TRP A 1 266 ? -12.519 -25.147 31.054 1.00 23.56 266 TRP A C 1
ATOM 4154 O O . TRP A 1 266 ? -12.983 -24.828 29.946 1.00 22.92 266 TRP A O 1
ATOM 4175 N N . ASP A 1 267 ? -13.221 -25.135 32.184 1.00 24.47 267 ASP A N 1
ATOM 4176 C CA . ASP A 1 267 ? -14.576 -24.624 32.242 1.00 22.71 267 ASP A CA 1
ATOM 4177 C C . ASP A 1 267 ? -14.584 -23.102 32.110 1.00 22.35 267 ASP A C 1
ATOM 4178 O O . ASP A 1 267 ? -13.566 -22.419 32.285 1.00 21.59 267 ASP A O 1
ATOM 4187 N N . HIS A 1 268 ? -15.766 -22.564 31.845 1.00 23.45 268 HIS A N 1
ATOM 4188 C CA . HIS A 1 268 ? -15.913 -21.106 31.899 1.00 23.96 268 HIS A CA 1
ATOM 4189 C C . HIS A 1 268 ? -15.547 -20.585 33.280 1.00 23.18 268 HIS A C 1
ATOM 4190 O O . HIS A 1 268 ? -15.865 -21.207 3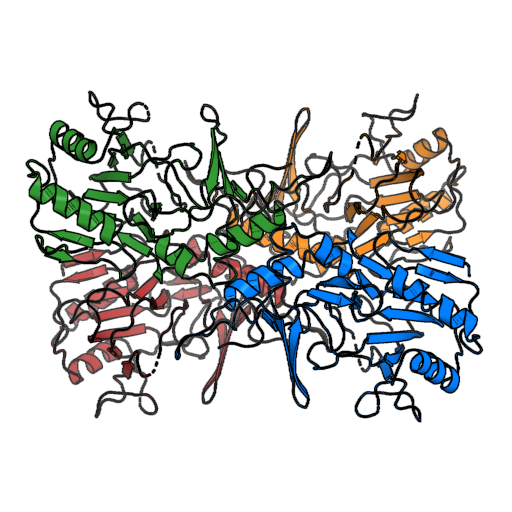4.301 1.00 23.83 268 HIS A O 1
ATOM 4204 N N . TYR A 1 269 ? -14.923 -19.411 33.298 1.00 22.87 269 TYR A N 1
ATOM 4205 C CA . TYR A 1 269 ? -14.734 -18.689 34.558 1.00 23.02 269 TYR A CA 1
ATOM 4206 C C . TYR A 1 269 ? -16.084 -18.326 35.145 1.00 25.21 269 TYR A C 1
ATOM 4207 O O . TYR A 1 269 ? -16.965 -17.820 34.449 1.00 30.21 269 TYR A O 1
ATOM 4225 N N . ARG A 1 270 ? -16.241 -18.576 36.439 1.00 27.15 270 ARG A N 1
ATOM 4226 C CA . ARG A 1 270 ? -17.497 -18.310 37.131 1.00 32.31 270 ARG A CA 1
ATOM 4227 C C . ARG A 1 270 ? -17.260 -17.240 38.187 1.00 33.30 270 ARG A C 1
ATOM 4228 O O . ARG A 1 270 ? -16.567 -17.511 39.182 1.00 33.63 270 ARG A O 1
ATOM 4249 N N . PRO A 1 271 ? -17.796 -16.034 38.022 1.00 36.78 271 PRO A N 1
ATOM 4250 C CA . PRO A 1 271 ? -17.701 -15.030 39.087 1.00 38.71 271 PRO A CA 1
ATOM 4251 C C . PRO A 1 271 ? -18.517 -15.444 40.298 1.00 37.58 271 PRO A C 1
ATOM 4252 O O . PRO A 1 271 ? -19.308 -16.383 40.260 1.00 36.20 271 PRO A O 1
ATOM 4263 N N . VAL A 1 272 ? -18.344 -14.698 41.383 1.00 40.79 272 VAL A N 1
ATOM 4264 C CA . VAL A 1 272 ? -19.155 -14.913 42.582 1.00 40.75 272 VAL A CA 1
ATOM 4265 C C . VAL A 1 272 ? -20.373 -14.001 42.491 1.00 44.37 272 VAL A C 1
ATOM 4266 O O . VAL A 1 272 ? -20.346 -13.005 41.757 1.00 44.68 272 VAL A O 1
ATOM 4279 N N . PRO A 1 273 ? -21.453 -14.294 43.225 1.00 44.85 273 PRO A N 1
ATOM 4280 C CA . PRO A 1 273 ? -22.723 -13.574 43.009 1.00 72.16 273 PRO A CA 1
ATOM 4281 C C . PRO A 1 273 ? -22.630 -12.053 42.920 1.00 64.66 273 PRO A C 1
ATOM 4282 O O . PRO A 1 273 ? -23.287 -11.462 42.052 1.00 60.68 273 PRO A O 1
ATOM 4293 N N . GLY A 1 274 ? -21.866 -11.395 43.786 1.00 44.53 274 GLY A N 1
ATOM 4294 C CA . GLY A 1 274 ? -21.806 -9.942 43.756 1.00 55.32 274 GLY A CA 1
ATOM 4295 C C . GLY A 1 274 ? -20.696 -9.326 42.922 1.00 59.88 274 GLY A C 1
ATOM 4296 O O . GLY A 1 274 ? -20.515 -8.102 42.954 1.00 48.65 274 GLY A O 1
ATOM 4300 N N . GLN A 1 275 ? -19.972 -10.124 42.147 1.00 48.67 275 GLN A N 1
ATOM 4301 C CA . GLN A 1 275 ? -18.712 -9.668 41.568 1.00 43.79 275 GLN A CA 1
ATOM 4302 C C . GLN A 1 275 ? -18.916 -8.593 40.513 1.00 46.48 275 GLN A C 1
ATOM 4303 O O . GLN A 1 275 ? -19.756 -8.729 39.619 1.00 42.85 275 GLN A O 1
ATOM 4317 N N . ARG A 1 276 ? -18.109 -7.539 40.600 1.00 37.49 276 ARG A N 1
ATOM 4318 C CA . ARG A 1 276 ? -18.131 -6.442 39.645 1.00 44.54 276 ARG A CA 1
ATOM 4319 C C . ARG A 1 276 ? -16.846 -6.442 38.825 1.00 36.08 276 ARG A C 1
ATOM 4320 O O . ARG A 1 276 ? -15.745 -6.626 39.357 1.00 37.44 276 ARG A O 1
ATOM 4324 N N . TYR A 1 277 ? -16.998 -6.255 37.526 1.00 32.30 277 TYR A N 1
ATOM 4325 C CA . TYR A 1 277 ? -15.854 -6.130 36.628 1.00 30.96 277 TYR A CA 1
ATOM 4326 C C . TYR A 1 277 ? -15.355 -4.690 36.654 1.00 29.74 277 TYR A C 1
ATOM 4327 O O . TYR A 1 277 ? -16.102 -3.764 36.325 1.00 29.56 277 TYR A O 1
ATOM 4345 N N . VAL A 1 278 ? -14.111 -4.504 37.090 1.00 29.19 278 VAL A N 1
ATOM 4346 C CA . VAL A 1 278 ? -13.447 -3.202 37.087 1.00 28.24 278 VAL A CA 1
ATOM 4347 C C . VAL A 1 278 ? -12.307 -3.276 36.081 1.00 27.35 278 VAL A C 1
ATOM 4348 O O . VAL A 1 278 ? -11.258 -3.848 36.396 1.00 27.58 278 VAL A O 1
ATOM 4361 N N . PRO A 1 279 ? -12.455 -2.720 34.880 1.00 26.58 279 PRO A N 1
ATOM 4362 C CA . PRO A 1 279 ? -11.341 -2.759 33.930 1.00 25.98 279 PRO A CA 1
ATOM 4363 C C . PRO A 1 279 ? -10.090 -2.091 34.482 1.00 25.72 279 PRO A C 1
ATOM 4364 O O . PRO A 1 279 ? -10.146 -1.055 35.172 1.00 25.78 279 PRO A O 1
ATOM 4375 N N . ASP A 1 280 ? -8.945 -2.652 34.101 1.00 25.88 280 ASP A N 1
ATOM 4376 C CA . ASP A 1 280 ? -7.662 -2.074 34.473 1.00 25.94 280 ASP A CA 1
ATOM 4377 C C . ASP A 1 280 ? -7.315 -0.863 33.617 1.00 25.17 280 ASP A C 1
ATOM 4378 O O . ASP A 1 280 ? -6.528 -0.031 34.070 1.00 25.28 280 ASP A O 1
ATOM 4387 N N . TRP A 1 281 ? -7.880 -0.769 32.411 1.00 24.61 281 TRP A N 1
ATOM 4388 C CA . TRP A 1 281 ? -7.615 0.328 31.475 1.00 24.01 281 TRP A CA 1
ATOM 4389 C C . TRP A 1 281 ? -8.870 1.125 31.195 1.00 23.51 281 TRP A C 1
ATOM 4390 O O . TRP A 1 281 ? -9.950 0.566 31.009 1.00 23.64 281 TRP A O 1
ATOM 4411 N N . VAL A 1 282 ? -8.709 2.452 31.099 1.00 23.18 282 VAL A N 1
ATOM 4412 C CA . VAL A 1 282 ? -9.845 3.341 30.888 1.00 22.98 282 VAL A CA 1
ATOM 4413 C C . VAL A 1 282 ? -10.408 3.212 29.483 1.00 22.78 282 VAL A C 1
ATOM 4414 O O . VAL A 1 282 ? -9.666 3.250 28.492 1.00 22.62 282 VAL A O 1
ATOM 4427 N N . ASN A 1 283 ? -11.734 3.113 29.394 1.00 23.04 283 ASN A N 1
ATOM 4428 C CA . ASN A 1 283 ? -12.509 3.421 28.206 1.00 23.15 283 ASN A CA 1
ATOM 4429 C C . ASN A 1 283 ? -13.536 4.483 28.617 1.00 23.49 283 ASN A C 1
ATOM 4430 O O . ASN A 1 283 ? -14.074 4.433 29.727 1.00 23.91 283 ASN A O 1
ATOM 4441 N N . ALA A 1 284 ? -13.796 5.433 27.732 1.00 23.53 284 ALA A N 1
ATOM 4442 C CA . ALA A 1 284 ? -14.854 6.403 27.990 1.00 24.19 284 ALA A CA 1
ATOM 4443 C C . ALA A 1 284 ? -16.209 5.713 28.112 1.00 25.13 284 ALA A C 1
ATOM 4444 O O . ALA A 1 284 ? -16.446 4.630 27.556 1.00 25.30 284 ALA A O 1
ATOM 4451 N N . LYS A 1 285 ? -17.111 6.356 28.852 1.00 26.01 285 LYS A N 1
ATOM 4452 C CA . LYS A 1 285 ? -18.470 5.861 29.025 1.00 27.29 285 LYS A CA 1
ATOM 4453 C C . LYS A 1 285 ? -19.408 6.355 27.936 1.00 28.25 285 LYS A C 1
ATOM 4454 O O . LYS A 1 285 ? -20.521 5.829 27.812 1.00 33.60 285 LYS A O 1
ATOM 4473 N N . GLU A 1 286 ? -18.992 7.356 27.164 1.00 27.88 286 GLU A N 1
ATOM 4474 C CA . GLU A 1 286 ? -19.774 7.956 26.093 1.00 29.26 286 GLU A CA 1
ATOM 4475 C C . GLU A 1 286 ? -18.936 7.949 24.826 1.00 28.05 286 GLU A C 1
ATOM 4476 O O . GLU A 1 286 ? -17.764 8.354 24.855 1.00 26.88 286 GLU A O 1
ATOM 4488 N N . ALA A 1 287 ? -19.522 7.481 23.721 1.00 30.09 287 ALA A N 1
ATOM 4489 C CA . ALA A 1 287 ? -18.839 7.607 22.439 1.00 30.75 287 ALA A CA 1
ATOM 4490 C C . ALA A 1 287 ? -19.223 8.954 21.833 1.00 32.22 287 ALA A C 1
ATOM 4491 O O . ALA A 1 287 ? -19.583 9.893 22.557 1.00 32.80 287 ALA A O 1
ATOM 4498 N N . TYR A 1 288 ? -19.165 9.065 20.517 1.00 33.40 288 TYR A N 1
ATOM 4499 C CA . TYR A 1 288 ? -19.432 10.345 19.868 1.00 37.82 288 TYR A CA 1
ATOM 4500 C C . TYR A 1 288 ? -20.901 10.503 19.470 1.00 42.22 288 TYR A C 1
ATOM 4501 O O . TYR A 1 288 ? -21.368 9.857 18.543 1.00 47.14 288 TYR A O 1
ATOM 4519 N N . ASP B 1 3 ? -0.799 24.398 -1.757 1.00 51.64 3 ASP B N 1
ATOM 4520 C CA . ASP B 1 3 ? -0.291 25.674 -2.244 1.00 49.99 3 ASP B CA 1
ATOM 4521 C C . ASP B 1 3 ? 1.106 25.534 -2.866 1.00 42.62 3 ASP B C 1
ATOM 4522 O O . ASP B 1 3 ? 1.844 26.523 -3.000 1.00 42.54 3 ASP B O 1
ATOM 4530 N N . ILE B 1 4 ? 1.483 24.309 -3.227 1.00 27.19 4 ILE B N 1
ATOM 4531 C CA . ILE B 1 4 ? 2.668 24.069 -4.047 1.00 19.78 4 ILE B CA 1
ATOM 4532 C C . ILE B 1 4 ? 2.183 23.439 -5.342 1.00 21.69 4 ILE B C 1
ATOM 4533 O O . ILE B 1 4 ? 1.508 22.402 -5.319 1.00 25.51 4 ILE B O 1
ATOM 4549 N N . ILE B 1 5 ? 2.538 24.052 -6.463 1.00 19.13 5 ILE B N 1
ATOM 4550 C CA . ILE B 1 5 ? 2.093 23.597 -7.776 1.00 21.90 5 ILE B CA 1
ATOM 4551 C C . ILE B 1 5 ? 3.131 22.638 -8.347 1.00 22.26 5 ILE B C 1
ATOM 4552 O O . ILE B 1 5 ? 4.321 22.974 -8.441 1.00 20.55 5 ILE B O 1
ATOM 4568 N N . THR B 1 6 ? 2.676 21.403 -8.715 1.00 21.09 6 THR B N 1
ATOM 4569 C CA . THR B 1 6 ? 3.550 20.304 -9.164 1.00 22.54 6 THR B CA 1
ATOM 4570 C C . THR B 1 6 ? 2.923 19.596 -10.373 1.00 29.65 6 THR B C 1
ATOM 4571 O O . THR B 1 6 ? 2.558 18.402 -10.328 1.00 28.02 6 THR B O 1
ATOM 4582 N N . THR B 1 7 ? 2.877 20.296 -11.494 1.00 24.29 7 THR B N 1
ATOM 4583 C CA . THR B 1 7 ? 2.202 19.814 -12.698 1.00 23.89 7 THR B CA 1
ATOM 4584 C C . THR B 1 7 ? 3.138 19.308 -13.787 1.00 26.04 7 THR B C 1
ATOM 4585 O O . THR B 1 7 ? 2.658 18.918 -14.853 1.00 29.79 7 THR B O 1
ATOM 4596 N N . ALA B 1 8 ? 4.455 19.292 -13.570 1.00 24.09 8 ALA B N 1
ATOM 4597 C CA . ALA B 1 8 ? 5.356 18.966 -14.669 1.00 25.73 8 ALA B CA 1
ATOM 4598 C C . ALA B 1 8 ? 5.379 17.479 -15.013 1.00 26.17 8 ALA B C 1
ATOM 4599 O O . ALA B 1 8 ? 5.553 17.132 -16.184 1.00 31.00 8 ALA B O 1
ATOM 4606 N N . PHE B 1 9 ? 5.229 16.602 -14.035 1.00 26.47 9 PHE B N 1
ATOM 4607 C CA . PHE B 1 9 ? 5.347 15.158 -14.219 1.00 28.07 9 PHE B CA 1
ATOM 4608 C C . PHE B 1 9 ? 4.004 14.478 -13.985 1.00 26.61 9 PHE B C 1
ATOM 4609 O O . PHE B 1 9 ? 3.057 15.077 -13.476 1.00 27.51 9 PHE B O 1
ATOM 4626 N N . GLU B 1 10 ? 3.942 13.194 -14.349 1.00 25.40 10 GLU B N 1
ATOM 4627 C CA . GLU B 1 10 ? 2.839 12.310 -13.966 1.00 24.97 10 GLU B CA 1
ATOM 4628 C C . GLU B 1 10 ? 3.063 11.801 -12.543 1.00 26.97 10 GLU B C 1
ATOM 4629 O O . GLU B 1 10 ? 4.066 11.145 -12.259 1.00 28.06 10 GLU B O 1
ATOM 4641 N N . VAL B 1 11 ? 2.117 12.076 -11.657 1.00 21.34 11 VAL B N 1
ATOM 4642 C CA . VAL B 1 11 ? 2.276 11.820 -10.233 1.00 19.76 11 VAL B CA 1
ATOM 4643 C C . VAL B 1 11 ? 1.165 10.881 -9.793 1.00 20.86 11 VAL B C 1
ATOM 4644 O O . VAL B 1 11 ? -0.011 11.140 -10.066 1.00 23.79 11 VAL B O 1
ATOM 4657 N N A ARG B 1 12 ? 1.533 9.810 -9.090 0.55 18.76 12 ARG B N 1
ATOM 4658 N N B ARG B 1 12 ? 1.550 9.783 -9.133 0.45 18.81 12 ARG B N 1
ATOM 4659 C CA A ARG B 1 12 ? 0.576 8.818 -8.596 0.55 19.68 12 ARG B CA 1
ATOM 4660 C CA B ARG B 1 12 ? 0.630 8.784 -8.585 0.45 19.75 12 ARG B CA 1
ATOM 4661 C C A ARG B 1 12 ? 0.702 8.764 -7.077 0.55 19.42 12 ARG B C 1
ATOM 4662 C C B ARG B 1 12 ? 0.759 8.821 -7.065 0.45 19.57 12 ARG B C 1
ATOM 4663 O O A ARG B 1 12 ? 1.579 8.068 -6.542 0.55 19.15 12 ARG B O 1
ATOM 4664 O O B ARG B 1 12 ? 1.687 8.211 -6.510 0.45 18.51 12 ARG B O 1
ATOM 4705 N N . PRO B 1 13 ? -0.117 9.521 -6.341 1.00 17.60 13 PRO B N 1
ATOM 4706 C CA . PRO B 1 13 ? -0.027 9.499 -4.878 1.00 14.95 13 PRO B CA 1
ATOM 4707 C C . PRO B 1 13 ? -0.297 8.099 -4.336 1.00 18.39 13 PRO B C 1
ATOM 4708 O O . PRO B 1 13 ? -1.128 7.370 -4.868 1.00 17.95 13 PRO B O 1
ATOM 4719 N N . LEU B 1 14 ? 0.409 7.754 -3.269 1.00 15.22 14 LEU B N 1
ATOM 4720 C CA . LEU B 1 14 ? 0.283 6.414 -2.670 1.00 14.81 14 LEU B CA 1
ATOM 4721 C C . LEU B 1 14 ? -0.855 6.386 -1.652 1.00 15.53 14 LEU B C 1
ATOM 4722 O O . LEU B 1 14 ? -1.714 5.495 -1.702 1.00 16.44 14 LEU B O 1
ATOM 4738 N N . THR B 1 15 ? -0.862 7.315 -0.701 1.00 16.64 15 THR B N 1
ATOM 4739 C CA . THR B 1 15 ? -2.005 7.469 0.196 1.00 16.88 15 THR B CA 1
ATOM 4740 C C . THR B 1 15 ? -2.351 8.944 0.300 1.00 17.24 15 THR B C 1
ATOM 4741 O O . THR B 1 15 ? -1.606 9.810 -0.161 1.00 16.87 15 THR B O 1
ATOM 4752 N N . SER B 1 16 ? -3.510 9.224 0.910 1.00 17.17 16 SER B N 1
ATOM 4753 C CA A SER B 1 16 ? -3.884 10.614 1.162 0.72 17.75 16 SER B CA 1
ATOM 4754 C CA B SER B 1 16 ? -3.881 10.616 1.148 0.28 17.93 16 SER B CA 1
ATOM 4755 C C . SER B 1 16 ? -2.851 11.337 2.011 1.00 16.86 16 SER B C 1
ATOM 4756 O O . SER B 1 16 ? -2.584 12.533 1.793 1.00 18.29 16 SER B O 1
ATOM 4771 N N . ALA B 1 17 ? -2.277 10.653 2.989 1.00 15.19 17 ALA B N 1
ATOM 4772 C CA . ALA B 1 17 ? -1.383 11.290 3.953 1.00 13.75 17 ALA B CA 1
ATOM 4773 C C . ALA B 1 17 ? -0.073 11.724 3.320 1.00 13.71 17 ALA B C 1
ATOM 4774 O O . ALA B 1 17 ? 0.391 12.844 3.542 1.00 14.96 17 ALA B O 1
ATOM 4781 N N . LEU B 1 18 ? 0.551 10.838 2.541 1.00 13.84 18 LEU B N 1
ATOM 4782 C CA . LEU B 1 18 ? 1.874 11.146 1.992 1.00 13.08 18 LEU B CA 1
ATOM 4783 C C . LEU B 1 18 ? 2.243 10.103 0.954 1.00 14.23 18 LEU B C 1
ATOM 4784 O O . LEU B 1 18 ? 1.620 9.031 0.858 1.00 13.57 18 LEU B O 1
ATOM 4800 N N . GLY B 1 19 ? 3.348 10.399 0.231 1.00 13.34 19 GLY B N 1
ATOM 4801 C CA . GLY B 1 19 ? 3.909 9.446 -0.700 1.00 13.05 19 GLY B CA 1
ATOM 4802 C C . GLY B 1 19 ? 3.414 9.670 -2.097 1.00 13.90 19 GLY B C 1
ATOM 4803 O O . GLY B 1 19 ? 2.205 9.761 -2.333 1.00 15.42 19 GLY B O 1
ATOM 4807 N N . ALA B 1 20 ? 4.327 9.696 -3.074 1.00 15.92 20 ALA B N 1
ATOM 4808 C CA . ALA B 1 20 ? 3.895 9.790 -4.454 1.00 15.86 20 ALA B CA 1
ATOM 4809 C C . ALA B 1 20 ? 4.956 9.197 -5.357 1.00 14.88 20 ALA B C 1
ATOM 4810 O O . ALA B 1 20 ? 6.150 9.431 -5.166 1.00 17.52 20 ALA B O 1
ATOM 4817 N N . GLU B 1 21 ? 4.504 8.417 -6.339 1.00 16.65 21 GLU B N 1
ATOM 4818 C CA . GLU B 1 21 ? 5.363 7.838 -7.360 1.00 18.18 21 GLU B CA 1
ATOM 4819 C C . GLU B 1 21 ? 5.394 8.747 -8.581 1.00 19.89 21 GLU B C 1
ATOM 4820 O O . GLU B 1 21 ? 4.348 9.166 -9.076 1.00 21.90 21 GLU B O 1
ATOM 4832 N N . ILE B 1 22 ? 6.599 9.088 -9.038 1.00 19.56 22 ILE B N 1
ATOM 4833 C CA . ILE B 1 22 ? 6.792 10.123 -10.058 1.00 19.87 22 ILE B CA 1
ATOM 4834 C C . ILE B 1 22 ? 7.252 9.464 -11.342 1.00 24.26 22 ILE B C 1
ATOM 4835 O O . ILE B 1 22 ? 8.313 8.832 -11.381 1.00 22.18 22 ILE B O 1
ATOM 4851 N N . HIS B 1 23 ? 6.459 9.611 -12.397 1.00 22.49 23 HIS B N 1
ATOM 4852 C CA . HIS B 1 23 ? 6.791 9.044 -13.697 1.00 24.42 23 HIS B CA 1
ATOM 4853 C C . HIS B 1 23 ? 7.270 10.119 -14.653 1.00 24.69 23 HIS B C 1
ATOM 4854 O O . HIS B 1 23 ? 6.972 11.297 -14.501 1.00 26.80 23 HIS B O 1
ATOM 4868 N N . GLY B 1 24 ? 8.041 9.662 -15.642 1.00 34.74 24 GLY B N 1
ATOM 4869 C CA . GLY B 1 24 ? 8.524 10.529 -16.692 1.00 40.26 24 GLY B CA 1
ATOM 4870 C C . GLY B 1 24 ? 9.740 11.350 -16.346 1.00 41.64 24 GLY B C 1
ATOM 4871 O O . GLY B 1 24 ? 9.986 12.368 -16.998 1.00 40.29 24 GLY B O 1
ATOM 4875 N N . VAL B 1 25 ? 10.511 10.956 -15.334 1.00 30.52 25 VAL B N 1
ATOM 4876 C CA . VAL B 1 25 ? 11.749 11.653 -15.010 1.00 29.00 25 VAL B CA 1
ATOM 4877 C C . VAL B 1 25 ? 12.867 10.629 -14.853 1.00 32.55 25 VAL B C 1
ATOM 4878 O O . VAL B 1 25 ? 12.675 9.567 -14.255 1.00 38.53 25 VAL B O 1
ATOM 4891 N N . ARG B 1 26 ? 14.017 10.942 -15.429 1.00 28.60 26 ARG B N 1
ATOM 4892 C CA . ARG B 1 26 ? 15.225 10.130 -15.373 1.00 27.29 26 ARG B CA 1
ATOM 4893 C C . ARG B 1 26 ? 16.246 10.890 -14.541 1.00 31.99 26 ARG B C 1
ATOM 4894 O O . ARG B 1 26 ? 16.582 12.036 -14.872 1.00 36.44 26 ARG B O 1
ATOM 4915 N N . LEU B 1 27 ? 16.729 10.272 -13.462 1.00 24.63 27 LEU B N 1
ATOM 4916 C CA . LEU B 1 27 ? 17.612 10.993 -12.552 1.00 22.82 27 LEU B CA 1
ATOM 4917 C C . LEU B 1 27 ? 19.004 11.179 -13.139 1.00 25.95 27 LEU B C 1
ATOM 4918 O O . LEU B 1 27 ? 19.669 12.177 -12.830 1.00 27.50 27 LEU B O 1
ATOM 4934 N N . GLU B 1 28 ? 19.448 10.264 -13.994 1.00 25.98 28 GLU B N 1
ATOM 4935 C CA . GLU B 1 28 ? 20.829 10.286 -14.471 1.00 27.39 28 GLU B CA 1
ATOM 4936 C C . GLU B 1 28 ? 21.255 11.655 -14.983 1.00 39.84 28 GLU B C 1
ATOM 4937 O O . GLU B 1 28 ? 22.322 12.161 -14.614 1.00 42.42 28 GLU B O 1
ATOM 4949 N N . ASP B 1 29 ? 20.469 12.252 -15.865 1.00 29.93 29 ASP B N 1
ATOM 4950 C CA . ASP B 1 29 ? 20.877 13.542 -16.448 1.00 34.68 29 ASP B CA 1
ATOM 4951 C C . ASP B 1 29 ? 19.838 14.616 -16.173 1.00 35.26 29 ASP B C 1
ATOM 4952 O O . ASP B 1 29 ? 19.528 15.458 -17.023 1.00 35.51 29 ASP B O 1
ATOM 4961 N N . ILE B 1 30 ? 19.328 14.629 -14.947 1.00 29.55 30 ILE B N 1
ATOM 4962 C CA . ILE B 1 30 ? 18.230 15.521 -14.610 1.00 25.69 30 ILE B CA 1
ATOM 4963 C C . ILE B 1 30 ? 18.650 16.967 -14.821 1.00 30.10 30 ILE B C 1
ATOM 4964 O O . ILE B 1 30 ? 19.801 17.345 -14.576 1.00 31.12 30 ILE B O 1
ATOM 4980 N N . THR B 1 31 ? 17.714 17.772 -15.297 1.00 27.74 31 THR B N 1
ATOM 4981 C CA . THR B 1 31 ? 17.942 19.197 -15.466 1.00 26.24 31 THR B CA 1
ATOM 4982 C C . THR B 1 31 ? 17.637 19.944 -14.171 1.00 23.93 31 THR B C 1
ATOM 4983 O O . THR B 1 31 ? 16.993 19.430 -13.253 1.00 24.47 31 THR B O 1
ATOM 4994 N N . ASP B 1 32 ? 18.112 21.195 -14.126 1.00 26.59 32 ASP B N 1
ATOM 4995 C CA . ASP B 1 32 ? 17.778 22.053 -12.993 1.00 23.25 32 ASP B CA 1
ATOM 4996 C C . ASP B 1 32 ? 16.264 22.210 -12.839 1.00 22.38 32 ASP B C 1
ATOM 4997 O O . ASP B 1 32 ? 15.748 22.172 -11.721 1.00 23.74 32 ASP B O 1
ATOM 5006 N N . ALA B 1 33 ? 15.545 22.428 -13.938 1.00 26.37 33 ALA B N 1
ATOM 5007 C CA . ALA B 1 33 ? 14.096 22.586 -13.841 1.00 22.70 33 ALA B CA 1
ATOM 5008 C C . ALA B 1 33 ? 13.420 21.335 -13.306 1.00 27.07 33 ALA B C 1
ATOM 5009 O O . ALA B 1 33 ? 12.505 21.413 -12.477 1.00 24.03 33 ALA B O 1
ATOM 5016 N N . ASP B 1 34 ? 13.835 20.162 -13.792 1.00 23.54 34 ASP B N 1
ATOM 5017 C CA . ASP B 1 34 ? 13.232 18.928 -13.309 1.00 21.64 34 ASP B CA 1
ATOM 5018 C C . ASP B 1 34 ? 13.586 18.675 -11.852 1.00 20.59 34 ASP B C 1
ATOM 5019 O O . ASP B 1 34 ? 12.742 18.212 -11.085 1.00 20.80 34 ASP B O 1
ATOM 5028 N N . PHE B 1 35 ? 14.811 19.005 -11.428 1.00 19.63 35 PHE B N 1
ATOM 5029 C CA . PHE B 1 35 ? 15.132 18.885 -10.024 1.00 19.46 35 PHE B CA 1
ATOM 5030 C C . PHE B 1 35 ? 14.250 19.782 -9.164 1.00 19.36 35 PHE B C 1
ATOM 5031 O O . PHE B 1 35 ? 13.742 19.370 -8.126 1.00 18.09 35 PHE B O 1
ATOM 5048 N N . ALA B 1 36 ? 14.088 21.041 -9.572 1.00 18.83 36 ALA B N 1
ATOM 5049 C CA . ALA B 1 36 ? 13.255 21.943 -8.794 1.00 17.83 36 ALA B CA 1
ATOM 5050 C C . ALA B 1 36 ? 11.858 21.389 -8.603 1.00 18.66 36 ALA B C 1
ATOM 5051 O O . ALA B 1 36 ? 11.252 21.563 -7.528 1.00 16.98 36 ALA B O 1
ATOM 5058 N N . GLU B 1 37 ? 11.307 20.752 -9.636 1.00 18.10 37 GLU B N 1
ATOM 5059 C CA . GLU B 1 37 ? 9.993 20.118 -9.522 1.00 18.05 37 GLU B CA 1
ATOM 5060 C C . GLU B 1 37 ? 10.015 18.954 -8.536 1.00 17.56 37 GLU B C 1
ATOM 5061 O O . GLU B 1 37 ? 9.094 18.811 -7.733 1.00 16.83 37 GLU B O 1
ATOM 5073 N N . LEU B 1 38 ? 11.029 18.085 -8.609 1.00 16.56 38 LEU B N 1
ATOM 5074 C CA . LEU B 1 38 ? 11.139 17.004 -7.632 1.00 16.08 38 LEU B CA 1
ATOM 5075 C C . LEU B 1 38 ? 11.204 17.540 -6.220 1.00 15.51 38 LEU B C 1
ATOM 5076 O O . LEU B 1 38 ? 10.608 16.966 -5.307 1.00 16.03 38 LEU B O 1
ATOM 5092 N N . ARG B 1 39 ? 11.939 18.646 -6.008 1.00 16.87 39 ARG B N 1
ATOM 5093 C CA . ARG B 1 39 ? 12.020 19.225 -4.669 1.00 18.03 39 ARG B CA 1
ATOM 5094 C C . ARG B 1 39 ? 10.664 19.754 -4.209 1.00 16.96 39 ARG B C 1
ATOM 5095 O O . ARG B 1 39 ? 10.280 19.545 -3.058 1.00 15.88 39 ARG B O 1
ATOM 5116 N N . ARG B 1 40 ? 9.908 20.407 -5.097 1.00 14.41 40 ARG 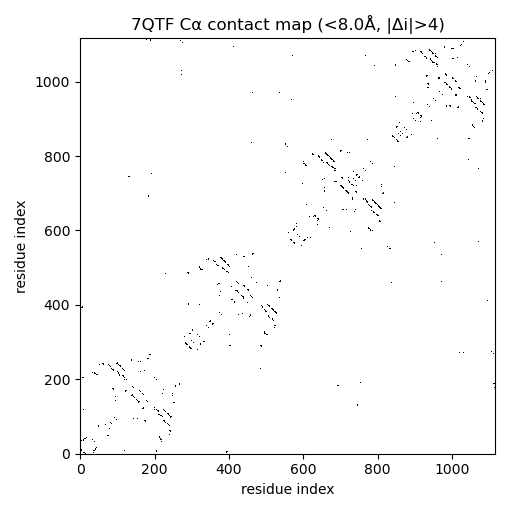B N 1
ATOM 5117 C CA . ARG B 1 40 ? 8.528 20.772 -4.767 1.00 13.87 40 ARG B CA 1
ATOM 5118 C C . ARG B 1 40 ? 7.680 19.551 -4.440 1.00 15.57 40 ARG B C 1
ATOM 5119 O O . ARG B 1 40 ? 6.890 19.582 -3.498 1.00 15.54 40 ARG B O 1
ATOM 5140 N N . LEU B 1 41 ? 7.822 18.457 -5.205 1.00 13.25 41 LEU B N 1
ATOM 5141 C CA . LEU B 1 41 ? 7.070 17.252 -4.913 1.00 13.32 41 LEU B CA 1
ATOM 5142 C C . LEU B 1 41 ? 7.442 16.693 -3.545 1.00 14.49 41 LEU B C 1
ATOM 5143 O O . LEU B 1 41 ? 6.594 16.159 -2.844 1.00 14.40 41 LEU B O 1
ATOM 5159 N N . LEU B 1 42 ? 8.707 16.802 -3.158 1.00 13.84 42 LEU B N 1
ATOM 5160 C CA . LEU B 1 42 ? 9.117 16.322 -1.834 1.00 14.12 42 LEU B CA 1
ATOM 5161 C C . LEU B 1 42 ? 8.503 17.170 -0.730 1.00 13.48 42 LEU B C 1
ATOM 5162 O O . LEU B 1 42 ? 8.071 16.641 0.316 1.00 15.08 42 LEU B O 1
ATOM 5178 N N . LEU B 1 43 ? 8.453 18.500 -0.911 1.00 15.35 43 LEU B N 1
ATOM 5179 C CA . LEU B 1 43 ? 7.815 19.360 0.085 1.00 14.92 43 LEU B CA 1
ATOM 5180 C C . LEU B 1 43 ? 6.315 19.083 0.189 1.00 16.58 43 LEU B C 1
ATOM 5181 O O . LEU B 1 43 ? 5.712 19.248 1.265 1.00 17.00 43 LEU B O 1
ATOM 5197 N N . LYS B 1 44 ? 5.683 18.688 -0.908 1.00 13.53 44 LYS B N 1
ATOM 5198 C CA . LYS B 1 44 ? 4.263 18.421 -0.947 1.00 13.22 44 LYS B CA 1
ATOM 5199 C C . LYS B 1 44 ? 3.923 17.045 -0.391 1.00 14.83 44 LYS B C 1
ATOM 5200 O O . LYS B 1 44 ? 2.912 16.882 0.311 1.00 17.23 44 LYS B O 1
ATOM 5219 N N . HIS B 1 45 ? 4.708 16.021 -0.764 1.00 13.15 45 HIS B N 1
ATOM 5220 C CA . HIS B 1 45 ? 4.333 14.638 -0.508 1.00 12.09 45 HIS B CA 1
ATOM 5221 C C . HIS B 1 45 ? 5.198 13.914 0.513 1.00 14.77 45 HIS B C 1
ATOM 5222 O O . HIS B 1 45 ? 4.883 12.757 0.851 1.00 14.00 45 HIS B O 1
ATOM 5236 N N . LEU B 1 46 ? 6.291 14.533 0.967 1.00 13.53 46 LEU B N 1
ATOM 5237 C CA . LEU B 1 46 ? 7.152 14.096 2.081 1.00 13.20 46 LEU B CA 1
ATOM 5238 C C . LEU B 1 46 ? 8.077 12.938 1.748 1.00 13.09 46 LEU B C 1
ATOM 5239 O O . LEU B 1 46 ? 9.212 12.881 2.248 1.00 14.66 46 LEU B O 1
ATOM 5255 N N . VAL B 1 47 ? 7.622 11.999 0.938 1.00 13.14 47 VAL B N 1
ATOM 5256 C CA . VAL B 1 47 ? 8.464 10.929 0.407 1.00 13.02 47 VAL B CA 1
ATOM 5257 C C . VAL B 1 47 ? 7.993 10.696 -1.021 1.00 14.16 47 VAL B C 1
ATOM 5258 O O . VAL B 1 47 ? 6.782 10.670 -1.290 1.00 13.74 47 VAL B O 1
ATOM 5271 N N . ILE B 1 48 ? 8.936 10.618 -1.958 1.00 13.38 48 ILE B N 1
ATOM 5272 C CA . ILE B 1 48 ? 8.622 10.395 -3.353 1.00 13.73 48 ILE B CA 1
ATOM 5273 C C . ILE B 1 48 ? 9.436 9.204 -3.852 1.00 14.03 48 ILE B C 1
ATOM 5274 O O . ILE B 1 48 ? 10.510 8.885 -3.336 1.00 15.06 48 ILE B O 1
ATOM 5290 N N . PHE B 1 49 ? 8.877 8.532 -4.836 1.00 14.43 49 PHE B N 1
ATOM 5291 C CA . PHE B 1 49 ? 9.401 7.295 -5.362 1.00 16.21 49 PHE B CA 1
ATOM 5292 C C . PHE B 1 49 ? 9.634 7.449 -6.853 1.00 16.93 49 PHE B C 1
ATOM 5293 O O . PHE B 1 49 ? 8.715 7.825 -7.595 1.00 17.82 49 PHE B O 1
ATOM 5310 N N . ILE B 1 50 ? 10.843 7.122 -7.279 1.00 17.84 50 ILE B N 1
ATOM 5311 C CA . ILE B 1 50 ? 11.207 7.258 -8.683 1.00 17.65 50 ILE B CA 1
ATOM 5312 C C . ILE B 1 50 ? 11.486 5.851 -9.198 1.00 19.89 50 ILE B C 1
ATOM 5313 O O . ILE B 1 50 ? 12.513 5.269 -8.836 1.00 19.29 50 ILE B O 1
ATOM 5329 N N . PRO B 1 51 ? 10.608 5.275 -10.008 1.00 18.32 51 PRO B N 1
ATOM 5330 C CA . PRO B 1 51 ? 10.825 3.904 -10.488 1.00 19.82 51 PRO B CA 1
ATOM 5331 C C . PRO B 1 51 ? 11.835 3.808 -11.616 1.00 22.02 51 PRO B C 1
ATOM 5332 O O . PRO B 1 51 ? 12.138 4.772 -12.323 1.00 21.94 51 PRO B O 1
ATOM 5343 N N . ASP B 1 52 ? 12.358 2.587 -11.771 1.00 25.40 52 ASP B N 1
ATOM 5344 C CA . ASP B 1 52 ? 13.040 2.142 -12.993 1.00 24.48 52 ASP B CA 1
ATOM 5345 C C . ASP B 1 52 ? 14.357 2.884 -13.223 1.00 25.37 52 ASP B C 1
ATOM 5346 O O . ASP B 1 52 ? 14.701 3.199 -14.357 1.00 27.90 52 ASP B O 1
ATOM 5355 N N . GLN B 1 53 ? 15.096 3.162 -12.146 1.00 24.19 53 GLN B N 1
ATOM 5356 C CA . GLN B 1 53 ? 16.352 3.900 -12.234 1.00 22.05 53 GLN B CA 1
ATOM 5357 C C . GLN B 1 53 ? 17.568 2.997 -12.112 1.00 25.96 53 GLN B C 1
ATOM 5358 O O . GLN B 1 53 ? 18.649 3.460 -11.709 1.00 25.77 53 GLN B O 1
ATOM 5372 N N . GLU B 1 54 ? 17.435 1.720 -12.484 1.00 24.93 54 GLU B N 1
ATOM 5373 C CA . GLU B 1 54 ? 18.591 0.836 -12.511 1.00 24.64 54 GLU B CA 1
ATOM 5374 C C . GLU B 1 54 ? 19.752 1.483 -13.272 1.00 27.73 54 GLU B C 1
ATOM 5375 O O . GLU B 1 54 ? 19.574 2.074 -14.344 1.00 28.93 54 GLU B O 1
ATOM 5387 N N . GLY B 1 55 ? 20.955 1.336 -12.725 1.00 26.47 55 GLY B N 1
ATOM 5388 C CA . GLY B 1 55 ? 22.165 1.770 -13.393 1.00 27.09 55 GLY B CA 1
ATOM 5389 C C . GLY B 1 55 ? 22.557 3.199 -13.117 1.00 26.51 55 GLY B C 1
ATOM 5390 O O . GLY B 1 55 ? 23.518 3.689 -13.720 1.00 30.37 55 GLY B O 1
ATOM 5394 N N . TRP B 1 56 ? 21.829 3.885 -12.255 1.00 26.45 56 TRP B N 1
ATOM 5395 C CA . TRP B 1 56 ? 22.135 5.266 -11.911 1.00 25.71 56 TRP B CA 1
ATOM 5396 C C . TRP B 1 56 ? 23.583 5.381 -11.438 1.00 27.80 56 TRP B C 1
ATOM 5397 O O . TRP B 1 56 ? 24.013 4.664 -10.527 1.00 27.52 56 TRP B O 1
ATOM 5418 N N . SER B 1 57 ? 24.341 6.270 -12.080 1.00 26.31 57 SER B N 1
ATOM 5419 C CA . SER B 1 57 ? 25.786 6.310 -11.856 1.00 27.12 57 SER B CA 1
ATOM 5420 C C . SER B 1 57 ? 26.104 6.941 -10.504 1.00 26.50 57 SER B C 1
ATOM 5421 O O . SER B 1 57 ? 25.342 7.766 -9.979 1.00 26.87 57 SER B O 1
ATOM 5429 N N . ALA B 1 58 ? 27.241 6.524 -9.932 1.00 31.01 58 ALA B N 1
ATOM 5430 C CA . ALA B 1 58 ? 27.628 7.033 -8.617 1.00 26.59 58 ALA B CA 1
ATOM 5431 C C . ALA B 1 58 ? 27.795 8.542 -8.645 1.00 27.12 58 ALA B C 1
ATOM 5432 O O . ALA B 1 58 ? 27.387 9.236 -7.706 1.00 28.56 58 ALA B O 1
ATOM 5439 N N . GLU B 1 59 ? 28.415 9.072 -9.707 1.00 29.94 59 GLU B N 1
ATOM 5440 C CA . GLU B 1 59 ? 28.641 10.509 -9.789 1.00 33.06 59 GLU B CA 1
ATOM 5441 C C . GLU B 1 59 ? 27.321 11.260 -9.873 1.00 29.11 59 GLU B C 1
ATOM 5442 O O . GLU B 1 59 ? 27.161 12.322 -9.265 1.00 28.63 59 GLU B O 1
ATOM 5454 N N . SER B 1 60 ? 26.358 10.716 -10.614 1.00 27.34 60 SER B N 1
ATOM 5455 C CA . SER B 1 60 ? 25.067 11.384 -10.729 1.00 25.92 60 SER B CA 1
ATOM 5456 C C . SER B 1 60 ? 24.291 11.297 -9.423 1.00 25.64 60 SER B C 1
ATOM 5457 O O . SER B 1 60 ? 23.578 12.240 -9.052 1.00 24.77 60 SER B O 1
ATOM 5465 N N . ARG B 1 61 ? 24.405 10.164 -8.721 1.00 25.24 61 ARG B N 1
ATOM 5466 C CA . ARG B 1 61 ? 23.717 10.006 -7.438 1.00 23.23 61 ARG B CA 1
ATOM 5467 C C . ARG B 1 61 ? 24.224 11.015 -6.421 1.00 24.94 61 ARG B C 1
ATOM 5468 O O . ARG B 1 61 ? 23.436 11.636 -5.696 1.00 23.17 61 ARG B O 1
ATOM 5489 N N . ILE B 1 62 ? 25.543 11.222 -6.381 1.00 25.61 62 ILE B N 1
ATOM 5490 C CA . ILE B 1 62 ? 26.115 12.191 -5.458 1.00 24.40 62 ILE B CA 1
ATOM 5491 C C . ILE B 1 62 ? 25.733 13.604 -5.865 1.00 23.91 62 ILE B C 1
ATOM 5492 O O . ILE B 1 62 ? 25.393 14.442 -5.018 1.00 23.41 62 ILE B O 1
ATOM 5508 N N . ALA B 1 63 ? 25.792 13.908 -7.160 1.00 25.47 63 ALA B N 1
ATOM 5509 C CA . ALA B 1 63 ? 25.417 15.250 -7.599 1.00 25.90 63 ALA B CA 1
ATOM 5510 C C . ALA B 1 63 ? 23.967 15.539 -7.258 1.00 24.66 63 ALA B C 1
ATOM 5511 O O . ALA B 1 63 ? 23.627 16.649 -6.823 1.00 25.04 63 ALA B O 1
ATOM 5518 N N . PHE B 1 64 ? 23.096 14.544 -7.435 1.00 24.74 64 PHE B N 1
ATOM 5519 C CA . PHE B 1 64 ? 21.694 14.695 -7.058 1.00 25.13 64 PHE B CA 1
ATOM 5520 C C . PHE B 1 64 ? 21.561 15.030 -5.580 1.00 21.02 64 PHE B C 1
ATOM 5521 O O . PHE B 1 64 ? 20.867 15.983 -5.202 1.00 22.93 64 PHE B O 1
ATOM 5538 N N . GLY B 1 65 ? 22.182 14.223 -4.711 1.00 21.77 65 GLY B N 1
ATOM 5539 C CA . GLY B 1 65 ? 22.091 14.497 -3.291 1.00 21.32 65 GLY B CA 1
ATOM 5540 C C . GLY B 1 65 ? 22.577 15.891 -2.952 1.00 21.22 65 GLY B C 1
ATOM 5541 O O . GLY B 1 65 ? 21.956 16.599 -2.156 1.00 22.49 65 GLY B O 1
ATOM 5545 N N . ARG B 1 66 ? 23.674 16.314 -3.586 1.00 23.88 66 ARG B N 1
ATOM 5546 C CA . ARG B 1 66 ? 24.273 17.609 -3.272 1.00 22.62 66 ARG B CA 1
ATOM 5547 C C . ARG B 1 66 ? 23.387 18.777 -3.686 1.00 25.47 66 ARG B C 1
ATOM 5548 O O . ARG B 1 66 ? 23.570 19.877 -3.167 1.00 24.42 66 ARG B O 1
ATOM 5569 N N . ARG B 1 67 ? 22.437 18.560 -4.597 1.00 24.06 67 ARG B N 1
ATOM 5570 C CA . ARG B 1 67 ? 21.461 19.599 -4.910 1.00 23.93 67 ARG B CA 1
ATOM 5571 C C . ARG B 1 67 ? 20.616 19.951 -3.698 1.00 22.53 67 ARG B C 1
ATOM 5572 O O . ARG B 1 67 ? 20.123 21.089 -3.597 1.00 27.53 67 ARG B O 1
ATOM 5593 N N . PHE B 1 68 ? 20.477 19.026 -2.750 1.00 23.38 68 PHE B N 1
ATOM 5594 C CA . PHE B 1 68 ? 19.726 19.267 -1.527 1.00 24.61 68 PHE B CA 1
ATOM 5595 C C . PHE B 1 68 ? 20.569 19.855 -0.410 1.00 23.61 68 PHE B C 1
ATOM 5596 O O . PHE B 1 68 ? 20.042 20.610 0.407 1.00 27.46 68 PHE B O 1
ATOM 5613 N N . GLY B 1 69 ? 21.845 19.511 -0.337 1.00 24.53 69 GLY B N 1
ATOM 5614 C CA . GLY B 1 69 ? 22.714 19.997 0.707 1.00 24.49 69 GLY B CA 1
ATOM 5615 C C . GLY B 1 69 ? 23.979 19.162 0.792 1.00 25.23 69 GLY B C 1
ATOM 5616 O O . GLY B 1 69 ? 24.249 18.324 -0.063 1.00 29.47 69 GLY B O 1
ATOM 5620 N N . GLU B 1 70 ? 24.724 19.392 1.863 1.00 27.24 70 GLU B N 1
ATOM 5621 C CA . GLU B 1 70 ? 25.948 18.642 2.117 1.00 25.40 70 GLU B CA 1
ATOM 5622 C C . GLU B 1 70 ? 25.611 17.191 2.436 1.00 25.83 70 GLU B C 1
ATOM 5623 O O . GLU B 1 70 ? 24.612 16.905 3.087 1.00 26.58 70 GLU B O 1
ATOM 5635 N N . LEU B 1 71 ? 26.441 16.274 1.960 1.00 24.18 71 LEU B N 1
ATOM 5636 C CA . LEU B 1 71 ? 26.205 14.850 2.147 1.00 23.56 71 LEU B CA 1
ATOM 5637 C C . LEU B 1 71 ? 27.063 14.311 3.275 1.00 24.61 71 LEU B C 1
ATOM 5638 O O . LEU B 1 71 ? 28.242 14.655 3.410 1.00 28.56 71 LEU B O 1
ATOM 5654 N N . GLU B 1 72 ? 26.465 13.432 4.073 1.00 24.38 72 GLU B N 1
ATOM 5655 C CA . GLU B 1 72 ? 27.197 12.718 5.107 1.00 27.20 72 GLU B CA 1
ATOM 5656 C C . GLU B 1 72 ? 28.273 11.835 4.503 1.00 26.95 72 GLU B C 1
ATOM 5657 O O . GLU B 1 72 ? 28.069 11.193 3.467 1.00 27.43 72 GLU B O 1
ATOM 5669 N N . GLU B 1 73 ? 29.445 11.831 5.148 1.00 30.87 73 GLU B N 1
ATOM 5670 C CA . GLU B 1 73 ? 30.508 10.872 4.874 1.00 44.14 73 GLU B CA 1
ATOM 5671 C C . GLU B 1 73 ? 30.855 10.137 6.169 1.00 35.91 73 GLU B C 1
ATOM 5672 O O . GLU B 1 73 ? 31.795 9.351 6.218 1.00 65.53 73 GLU B O 1
ATOM 5684 N N . LEU B 1 77 ? 29.263 2.969 8.302 1.00 54.63 77 LEU B N 1
ATOM 5685 C CA . LEU B 1 77 ? 30.553 3.222 7.674 1.00 61.93 77 LEU B CA 1
ATOM 5686 C C . LEU B 1 77 ? 30.722 2.558 6.295 1.00 51.04 77 LEU B C 1
ATOM 5687 O O . LEU B 1 77 ? 31.435 3.095 5.446 1.00 53.36 77 LEU B O 1
ATOM 5702 N N . PRO B 1 78 ? 30.105 1.395 6.065 1.00 47.92 78 PRO B N 1
ATOM 5703 C CA . PRO B 1 78 ? 30.297 0.725 4.770 1.00 44.97 78 PRO B CA 1
ATOM 5704 C C . PRO B 1 78 ? 29.796 1.613 3.644 1.00 33.33 78 PRO B C 1
ATOM 5705 O O . PRO B 1 78 ? 28.714 2.204 3.738 1.00 32.33 78 PRO B O 1
ATOM 5716 N N . HIS B 1 79 ? 30.607 1.730 2.591 1.00 34.23 79 HIS B N 1
ATOM 5717 C CA . HIS B 1 79 ? 30.282 2.639 1.496 1.00 31.77 79 HIS B CA 1
ATOM 5718 C C . HIS B 1 79 ? 30.841 2.093 0.190 1.00 29.77 79 HIS B C 1
ATOM 5719 O O . HIS B 1 79 ? 31.738 1.241 0.169 1.00 33.72 79 HIS B O 1
ATOM 5733 N N . LEU B 1 80 ? 30.284 2.609 -0.910 1.00 29.49 80 LEU B N 1
ATOM 5734 C CA . LEU B 1 80 ? 30.773 2.268 -2.244 1.00 34.58 80 LEU B CA 1
ATOM 5735 C C . LEU B 1 80 ? 32.221 2.692 -2.428 1.00 39.17 80 LEU B C 1
ATOM 5736 O O . LEU B 1 80 ? 32.620 3.789 -2.030 1.00 33.67 80 LEU B O 1
ATOM 5752 N N . ASP B 1 81 ? 33.014 1.817 -3.058 1.00 33.04 81 ASP B N 1
ATOM 5753 C CA . ASP B 1 81 ? 34.421 2.083 -3.311 1.00 31.81 81 ASP B CA 1
ATOM 5754 C C . ASP B 1 81 ? 34.649 3.418 -4.009 1.00 39.29 81 ASP B C 1
ATOM 5755 O O . ASP B 1 81 ? 34.163 3.647 -5.120 1.00 36.12 81 ASP B O 1
ATOM 5764 N N . GLY B 1 82 ? 35.410 4.291 -3.354 1.00 31.44 82 GLY B N 1
ATOM 5765 C CA . GLY B 1 82 ? 35.733 5.592 -3.910 1.00 33.63 82 GLY B CA 1
ATOM 5766 C C . GLY B 1 82 ? 34.679 6.650 -3.701 1.00 37.52 82 GLY B C 1
ATOM 5767 O O . GLY B 1 82 ? 34.836 7.767 -4.213 1.00 37.42 82 GLY B O 1
ATOM 5771 N N . HIS B 1 83 ? 33.621 6.345 -2.957 1.00 33.65 83 HIS B N 1
ATOM 5772 C CA . HIS B 1 83 ? 32.497 7.261 -2.766 1.00 29.29 83 HIS B CA 1
ATOM 5773 C C . HIS B 1 83 ? 32.004 7.150 -1.332 1.00 30.47 83 HIS B C 1
ATOM 5774 O O . HIS B 1 83 ? 30.987 6.500 -1.050 1.00 28.66 83 HIS B O 1
ATOM 5788 N N . PRO B 1 84 ? 32.708 7.780 -0.393 1.00 31.05 84 PRO B N 1
ATOM 5789 C CA . PRO B 1 84 ? 32.284 7.735 1.011 1.00 30.66 84 PRO B CA 1
ATOM 5790 C C . PRO B 1 84 ? 30.888 8.271 1.224 1.00 30.35 84 PRO B C 1
ATOM 5791 O O . PRO B 1 84 ? 30.278 7.967 2.254 1.00 33.84 84 PRO B O 1
ATOM 5802 N N . GLN B 1 85 ? 30.367 9.060 0.280 1.00 27.53 85 GLN B N 1
ATOM 5803 C CA . GLN B 1 85 ? 29.022 9.603 0.401 1.00 26.83 85 GLN B CA 1
ATOM 5804 C C . GLN B 1 85 ? 27.936 8.576 0.117 1.00 31.44 85 GLN B C 1
ATOM 5805 O O . GLN B 1 85 ? 26.786 8.810 0.482 1.00 29.05 85 GLN B O 1
ATOM 5819 N N . ILE B 1 86 ? 28.253 7.477 -0.564 1.00 26.75 86 ILE B N 1
ATOM 5820 C CA . ILE B 1 86 ? 27.247 6.486 -0.933 1.00 25.61 86 ILE B CA 1
ATOM 5821 C C . ILE B 1 86 ? 27.375 5.326 0.051 1.00 23.60 86 ILE B C 1
ATOM 5822 O O . ILE B 1 86 ? 28.238 4.457 -0.099 1.00 27.75 86 ILE B O 1
ATOM 5838 N N . GLN B 1 87 ? 26.487 5.317 1.035 1.00 27.31 87 GLN B N 1
ATOM 5839 C CA . GLN B 1 87 ? 26.477 4.310 2.086 1.00 28.17 87 GLN B CA 1
ATOM 5840 C C . GLN B 1 87 ? 25.822 3.034 1.580 1.00 25.26 87 GLN B C 1
ATOM 5841 O O . GLN B 1 87 ? 24.881 3.068 0.789 1.00 26.60 87 GLN B O 1
ATOM 5855 N N . ILE B 1 88 ? 26.332 1.897 2.051 1.00 29.72 88 ILE B N 1
ATOM 5856 C CA . ILE B 1 88 ? 25.746 0.600 1.745 1.00 33.78 88 ILE B CA 1
ATOM 5857 C C . ILE B 1 88 ? 24.952 0.123 2.955 1.00 37.40 88 ILE B C 1
ATOM 5858 O O . ILE B 1 88 ? 25.471 0.076 4.076 1.00 36.74 88 ILE B O 1
ATOM 5874 N N . ILE B 1 89 ? 23.679 -0.198 2.740 1.00 30.69 89 ILE B N 1
ATOM 5875 C CA A ILE B 1 89 ? 22.824 -0.813 3.749 0.45 35.11 89 ILE B CA 1
ATOM 5876 C CA B ILE B 1 89 ? 22.846 -0.820 3.761 0.55 35.11 89 ILE B CA 1
ATOM 5877 C C . ILE B 1 89 ? 22.641 -2.263 3.335 1.00 36.78 89 ILE B C 1
ATOM 5878 O O . ILE B 1 89 ? 22.377 -2.543 2.161 1.00 34.78 89 ILE B O 1
ATOM 5909 N N . ASP B 1 90 ? 22.815 -3.182 4.275 1.00 34.68 90 ASP B N 1
ATOM 5910 C CA . ASP B 1 90 ? 22.798 -4.596 3.933 1.00 36.65 90 ASP B CA 1
ATOM 5911 C C . ASP B 1 90 ? 22.120 -5.365 5.052 1.00 46.52 90 ASP B C 1
ATOM 5912 O O . ASP B 1 90 ? 22.441 -5.166 6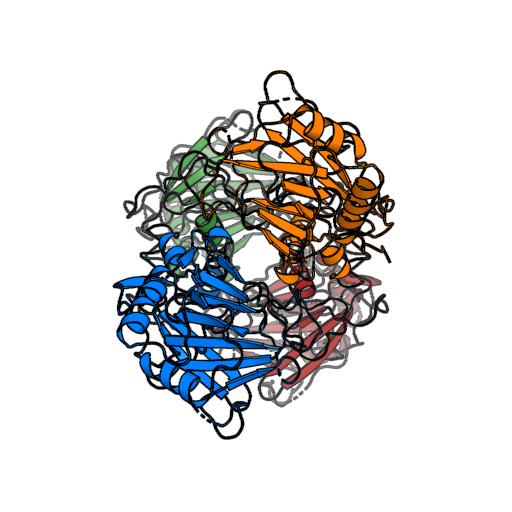.227 1.00 38.48 90 ASP B O 1
ATOM 5921 N N . SER B 1 91 ? 21.151 -6.210 4.683 1.00 40.12 91 SER B N 1
ATOM 5922 C CA . SER B 1 91 ? 20.395 -6.948 5.689 1.00 51.22 91 SER B CA 1
ATOM 5923 C C . SER B 1 91 ? 21.290 -7.911 6.451 1.00 48.64 91 SER B C 1
ATOM 5924 O O . SER B 1 91 ? 20.997 -8.253 7.602 1.00 57.64 91 SER B O 1
ATOM 5932 N N . GLU B 1 92 ? 22.373 -8.361 5.823 1.00 48.68 92 GLU B N 1
ATOM 5933 C CA . GLU B 1 92 ? 23.291 -9.301 6.452 1.00 65.98 92 GLU B CA 1
ATOM 5934 C C . GLU B 1 92 ? 24.244 -8.632 7.431 1.00 72.32 92 GLU B C 1
ATOM 5935 O O . GLU B 1 92 ? 24.783 -9.315 8.308 1.00 82.64 92 GLU B O 1
ATOM 5947 N N . GLN B 1 93 ? 24.464 -7.325 7.312 1.00 62.29 93 GLN B N 1
ATOM 5948 C CA . GLN B 1 93 ? 25.394 -6.626 8.195 1.00 51.59 93 GLN B CA 1
ATOM 5949 C C . GLN B 1 93 ? 24.637 -5.780 9.212 1.00 62.31 93 GLN B C 1
ATOM 5950 O O . GLN B 1 93 ? 24.439 -4.583 9.015 1.00 66.28 93 GLN B O 1
ATOM 5954 N N . LYS B 1 96 ? 18.583 -4.300 9.428 1.00 49.64 96 LYS B N 1
ATOM 5955 C CA . LYS B 1 96 ? 17.138 -4.297 9.647 1.00 64.10 96 LYS B CA 1
ATOM 5956 C C . LYS B 1 96 ? 16.753 -3.337 10.768 1.00 63.59 96 LYS B C 1
ATOM 5957 O O . LYS B 1 96 ? 17.538 -3.096 11.682 1.00 66.00 96 LYS B O 1
ATOM 5976 N N . ILE B 1 97 ? 15.541 -2.795 10.703 1.00 45.57 97 ILE B N 1
ATOM 5977 C CA . ILE B 1 97 ? 15.119 -1.794 11.683 1.00 38.09 97 ILE B CA 1
ATOM 5978 C C . ILE B 1 97 ? 13.593 -1.726 11.746 1.00 28.33 97 ILE B C 1
ATOM 5979 O O . ILE B 1 97 ? 12.985 -0.730 11.278 1.00 35.34 97 ILE B O 1
ATOM 5995 N N . PRO B 1 98 ? 12.930 -2.767 12.310 1.00 32.42 98 PRO B N 1
ATOM 5996 C CA . PRO B 1 98 ? 11.450 -2.763 12.419 1.00 29.86 98 PRO B CA 1
ATOM 5997 C C . PRO B 1 98 ? 10.998 -2.005 13.658 1.00 23.21 98 PRO B C 1
ATOM 5998 O O . PRO B 1 98 ? 10.440 -2.527 14.631 1.00 24.13 98 PRO B O 1
ATOM 6009 N N . ILE B 1 99 ? 11.277 -0.727 13.614 1.00 19.56 99 ILE B N 1
ATOM 6010 C CA . ILE B 1 99 ? 10.872 0.204 14.672 1.00 17.80 99 ILE B CA 1
ATOM 6011 C C . ILE B 1 99 ? 10.665 1.542 14.001 1.00 18.92 99 ILE B C 1
ATOM 6012 O O . ILE B 1 99 ? 11.412 1.930 13.086 1.00 19.55 99 ILE B O 1
ATOM 6028 N N . TRP B 1 100 ? 9.632 2.258 14.418 1.00 15.42 100 TRP B N 1
ATOM 6029 C CA . TRP B 1 100 ? 9.435 3.582 13.838 1.00 14.40 100 TRP B CA 1
ATOM 6030 C C . TRP B 1 100 ? 10.511 4.547 14.307 1.00 16.01 100 TRP B C 1
ATOM 6031 O O . TRP B 1 100 ? 10.814 4.638 15.503 1.00 14.98 100 TRP B O 1
ATOM 6052 N N . HIS B 1 101 ? 11.094 5.292 13.366 1.00 14.36 101 HIS B N 1
ATOM 6053 C CA . HIS B 1 101 ? 12.210 6.154 13.693 1.00 14.69 101 HIS B CA 1
ATOM 6054 C C . HIS B 1 101 ? 12.253 7.329 12.737 1.00 14.04 101 HIS B C 1
ATOM 6055 O O . HIS B 1 101 ? 11.775 7.253 11.611 1.00 14.54 101 HIS B O 1
ATOM 6069 N N . THR B 1 102 ? 12.853 8.403 13.220 1.00 14.10 102 THR B N 1
ATOM 6070 C CA . THR B 1 102 ? 13.331 9.505 12.394 1.00 13.89 102 THR B CA 1
ATOM 6071 C C . THR B 1 102 ? 14.844 9.458 12.524 1.00 14.91 102 THR B C 1
ATOM 6072 O O . THR B 1 102 ? 15.375 9.206 13.603 1.00 15.57 102 THR B O 1
ATOM 6083 N N . ASP B 1 103 ? 15.545 9.614 11.409 1.00 14.34 103 ASP B N 1
ATOM 6084 C CA . ASP B 1 103 ? 16.969 9.295 11.413 1.00 14.48 103 ASP B CA 1
ATOM 6085 C C . ASP B 1 103 ? 17.775 10.212 12.313 1.00 14.17 103 ASP B C 1
ATOM 6086 O O . ASP B 1 103 ? 17.705 11.432 12.207 1.00 15.13 103 ASP B O 1
ATOM 6095 N N . MET B 1 104 ? 18.569 9.595 13.194 1.00 16.70 104 MET B N 1
ATOM 6096 C CA . MET B 1 104 ? 19.633 10.259 13.944 1.00 16.96 104 MET B CA 1
ATOM 6097 C C . MET B 1 104 ? 19.152 11.474 14.728 1.00 15.40 104 MET B C 1
ATOM 6098 O O . MET B 1 104 ? 19.876 12.452 14.884 1.00 16.65 104 MET B O 1
ATOM 6112 N N . THR B 1 105 ? 17.952 11.375 15.336 1.00 15.33 105 THR B N 1
ATOM 6113 C CA . THR B 1 105 ? 17.460 12.503 16.108 1.00 14.74 105 THR B CA 1
ATOM 6114 C C . THR B 1 105 ? 18.160 12.638 17.457 1.00 14.02 105 THR B C 1
ATOM 6115 O O . THR B 1 105 ? 18.009 13.671 18.122 1.00 14.87 105 THR B O 1
ATOM 6126 N N . TYR B 1 106 ? 18.971 11.646 17.842 1.00 16.10 106 TYR B N 1
ATOM 6127 C CA . TYR B 1 106 ? 19.895 11.765 18.961 1.00 14.97 106 TYR B CA 1
ATOM 6128 C C . TYR B 1 106 ? 21.048 12.730 18.702 1.00 17.64 106 TYR B C 1
ATOM 6129 O O . TYR B 1 106 ? 21.845 12.974 19.613 1.00 18.32 106 TYR B O 1
ATOM 6147 N N . ALA B 1 107 ? 21.195 13.234 17.488 1.00 17.52 107 ALA B N 1
ATOM 6148 C CA . ALA B 1 107 ? 22.211 14.215 17.127 1.00 18.06 107 ALA B CA 1
ATOM 6149 C C . ALA B 1 107 ? 21.632 15.629 17.201 1.00 16.93 107 ALA B C 1
ATOM 6150 O O . ALA B 1 107 ? 20.451 15.841 16.915 1.00 16.47 107 ALA B O 1
ATOM 6157 N N . PRO B 1 108 ? 22.450 16.636 17.532 1.00 17.39 108 PRO B N 1
ATOM 6158 C CA . PRO B 1 108 ? 21.943 18.012 17.527 1.00 19.45 108 PRO B CA 1
ATOM 6159 C C . PRO B 1 108 ? 21.490 18.462 16.157 1.00 18.82 108 PRO B C 1
ATOM 6160 O O . PRO B 1 108 ? 20.543 19.247 16.054 1.00 19.57 108 PRO B O 1
ATOM 6171 N N . ASN B 1 109 ? 22.093 17.920 15.093 1.00 17.85 109 ASN B N 1
ATOM 6172 C CA . ASN B 1 109 ? 21.716 18.244 13.713 1.00 18.23 109 ASN B CA 1
ATOM 6173 C C . ASN B 1 109 ? 21.438 16.954 12.948 1.00 17.41 109 ASN B C 1
ATOM 6174 O O . ASN B 1 109 ? 22.308 16.410 12.245 1.00 20.57 109 ASN B O 1
ATOM 6185 N N . PRO B 1 110 ? 20.226 16.419 13.086 1.00 16.29 110 PRO B N 1
ATOM 6186 C CA . PRO B 1 110 ? 19.831 15.235 12.317 1.00 16.27 110 PRO B CA 1
ATOM 6187 C C . PRO B 1 110 ? 19.817 15.550 10.834 1.00 19.52 110 PRO B C 1
ATOM 6188 O O . PRO B 1 110 ? 19.802 16.717 10.424 1.00 20.99 110 PRO B O 1
ATOM 6199 N N . PRO B 1 111 ? 19.895 14.539 9.979 1.00 16.09 111 PRO B N 1
ATOM 6200 C CA . PRO B 1 111 ? 19.814 14.781 8.552 1.00 17.34 111 PRO B CA 1
ATOM 6201 C C . PRO B 1 111 ? 18.501 15.419 8.139 1.00 15.04 111 PRO B C 1
ATOM 6202 O O . PRO B 1 111 ? 17.462 15.214 8.766 1.00 17.86 111 PRO B O 1
ATOM 6213 N N A ILE B 1 112 ? 18.609 16.209 7.045 0.52 17.30 112 ILE B N 1
ATOM 6214 N N B ILE B 1 112 ? 18.527 16.179 7.039 0.48 17.56 112 ILE B N 1
ATOM 6215 C CA A ILE B 1 112 ? 17.456 16.774 6.343 0.52 18.50 112 ILE B CA 1
ATOM 6216 C CA B ILE B 1 112 ? 17.241 16.666 6.549 0.48 19.18 112 ILE B CA 1
ATOM 6217 C C A ILE B 1 112 ? 16.622 15.682 5.683 0.52 16.41 112 ILE B C 1
ATOM 6218 C C B ILE B 1 112 ? 16.566 15.697 5.590 0.48 16.44 112 ILE B C 1
ATOM 6219 O O A ILE B 1 112 ? 15.392 15.742 5.678 0.52 15.57 112 ILE B O 1
ATOM 6220 O O B ILE B 1 112 ? 15.372 15.853 5.321 0.48 15.55 112 ILE B O 1
ATOM 6251 N N . GLY B 1 113 ? 17.277 14.704 5.064 1.00 15.82 113 GLY B N 1
ATOM 6252 C CA . GLY B 1 113 ? 16.600 13.719 4.235 1.00 16.05 113 GLY B CA 1
ATOM 6253 C C . GLY B 1 113 ? 17.599 12.742 3.663 1.00 16.53 113 GLY B C 1
ATOM 6254 O O . GLY B 1 113 ? 18.810 12.865 3.863 1.00 18.47 113 GLY B O 1
ATOM 6259 N N . SER B 1 114 ? 17.070 11.772 2.937 1.00 15.41 114 SER B N 1
ATOM 6260 C CA . SER B 1 114 ? 17.894 10.735 2.332 1.00 15.56 114 SER B CA 1
ATOM 6261 C C . SER B 1 114 ? 17.353 10.348 0.968 1.00 15.23 114 SER B C 1
ATOM 6262 O O . SER B 1 114 ? 16.164 10.507 0.666 1.00 16.53 114 SER B O 1
ATOM 6270 N N . VAL B 1 115 ? 18.217 9.721 0.201 1.00 16.49 115 VAL B N 1
ATOM 6271 C CA . VAL B 1 115 ? 17.924 9.118 -1.091 1.00 16.63 115 VAL B CA 1
ATOM 6272 C C . VAL B 1 115 ? 18.386 7.667 -0.997 1.00 17.07 115 VAL B C 1
ATOM 6273 O O . VAL B 1 115 ? 19.585 7.425 -0.840 1.00 18.84 115 VAL B O 1
ATOM 6286 N N . LEU B 1 116 ? 17.447 6.727 -1.110 1.00 16.87 116 LEU B N 1
ATOM 6287 C CA . LEU B 1 116 ? 17.722 5.297 -0.943 1.00 16.55 116 LEU B CA 1
ATOM 6288 C C . LEU B 1 116 ? 17.262 4.527 -2.164 1.00 16.86 116 LEU B C 1
ATOM 6289 O O . LEU B 1 116 ? 16.130 4.686 -2.634 1.00 18.75 116 LEU B O 1
ATOM 6305 N N . GLN B 1 117 ? 18.106 3.621 -2.631 1.00 20.98 117 GLN B N 1
ATOM 6306 C CA . GLN B 1 117 ? 17.759 2.730 -3.722 1.00 20.45 117 GLN B CA 1
ATOM 6307 C C . GLN B 1 117 ? 18.078 1.302 -3.282 1.00 23.34 117 GLN B C 1
ATOM 6308 O O . GLN B 1 117 ? 19.227 0.993 -2.966 1.00 22.34 117 GLN B O 1
ATOM 6322 N N . ILE B 1 118 ? 17.059 0.457 -3.235 1.00 21.98 118 ILE B N 1
ATOM 6323 C CA . ILE B 1 118 ? 17.280 -0.964 -2.971 1.00 21.00 118 ILE B CA 1
ATOM 6324 C C . ILE B 1 118 ? 17.732 -1.598 -4.278 1.00 26.31 118 ILE B C 1
ATOM 6325 O O . ILE B 1 118 ? 17.022 -1.569 -5.288 1.00 25.08 118 ILE B O 1
ATOM 6341 N N . VAL B 1 119 ? 18.959 -2.117 -4.286 1.00 25.63 119 VAL B N 1
ATOM 6342 C CA . VAL B 1 119 ? 19.541 -2.641 -5.508 1.00 26.92 119 VAL B CA 1
ATOM 6343 C C . VAL B 1 119 ? 19.494 -4.159 -5.545 1.00 33.60 119 VAL B C 1
ATOM 6344 O O . VAL B 1 119 ? 19.647 -4.737 -6.628 1.00 35.16 119 VAL B O 1
ATOM 6357 N N . ASP B 1 120 ? 19.317 -4.810 -4.402 1.00 28.11 120 ASP B N 1
ATOM 6358 C CA . ASP B 1 120 ? 19.119 -6.257 -4.328 1.00 32.61 120 ASP B CA 1
ATOM 6359 C C . ASP B 1 120 ? 18.075 -6.515 -3.260 1.00 29.22 120 ASP B C 1
ATOM 6360 O O . ASP B 1 120 ? 18.169 -5.974 -2.155 1.00 33.47 120 ASP B O 1
ATOM 6369 N N . GLY B 1 121 ? 17.073 -7.329 -3.585 1.00 35.76 121 GLY B N 1
ATOM 6370 C CA . GLY B 1 121 ? 16.045 -7.645 -2.617 1.00 33.80 121 GLY B CA 1
ATOM 6371 C C . GLY B 1 121 ? 15.017 -8.624 -3.143 1.00 27.39 121 GLY B C 1
ATOM 6372 O O . GLY B 1 121 ? 14.986 -8.960 -4.337 1.00 31.72 121 GLY B O 1
ATOM 6376 N N . PRO B 1 122 ? 14.168 -9.110 -2.239 1.00 31.42 122 PRO B N 1
ATOM 6377 C CA . PRO B 1 122 ? 13.130 -10.076 -2.622 1.00 32.39 122 PRO B CA 1
ATOM 6378 C C . PRO B 1 122 ? 12.047 -9.457 -3.489 1.00 32.67 122 PRO B C 1
ATOM 6379 O O . PRO B 1 122 ? 11.800 -8.249 -3.466 1.00 31.32 122 PRO B O 1
ATOM 6390 N N . ALA B 1 123 ? 11.350 -10.336 -4.215 1.00 33.51 123 ALA B N 1
ATOM 6391 C CA . ALA B 1 123 ? 10.211 -9.895 -5.017 1.00 33.55 123 ALA B CA 1
ATOM 6392 C C . ALA B 1 123 ? 9.069 -9.406 -4.147 1.00 33.14 123 ALA B C 1
ATOM 6393 O O . ALA B 1 123 ? 8.315 -8.508 -4.545 1.00 33.37 123 ALA B O 1
ATOM 6400 N N . GLN B 1 124 ? 8.920 -9.976 -2.959 1.00 27.81 124 GLN B N 1
ATOM 6401 C CA . GLN B 1 124 ? 7.999 -9.445 -1.971 1.00 27.69 124 GLN B CA 1
ATOM 6402 C C . GLN B 1 124 ? 8.679 -9.557 -0.617 1.00 24.19 124 GLN B C 1
ATOM 6403 O O . GLN B 1 124 ? 9.551 -10.411 -0.409 1.00 26.37 124 GLN B O 1
ATOM 6417 N N . GLY B 1 125 ? 8.263 -8.716 0.288 1.00 23.23 125 GLY B N 1
ATOM 6418 C CA . GLY B 1 125 ? 8.957 -8.594 1.547 1.00 20.98 125 GLY B CA 1
ATOM 6419 C C . GLY B 1 125 ? 9.865 -7.380 1.553 1.00 17.92 125 GLY B C 1
ATOM 6420 O O . GLY B 1 125 ? 10.342 -6.922 0.504 1.00 20.96 125 GLY B O 1
ATOM 6424 N N . GLY B 1 126 ? 10.064 -6.830 2.738 1.00 17.47 126 GLY B N 1
ATOM 6425 C CA . GLY B 1 126 ? 10.971 -5.712 2.929 1.00 18.34 126 GLY B CA 1
ATOM 6426 C C . GLY B 1 126 ? 10.406 -4.369 2.569 1.00 16.34 126 GLY B C 1
ATOM 6427 O O . GLY B 1 126 ? 11.168 -3.439 2.280 1.00 17.57 126 GLY B O 1
ATOM 6431 N N . ASP B 1 127 ? 9.090 -4.206 2.598 1.00 16.08 127 ASP B N 1
ATOM 6432 C CA . ASP B 1 127 ? 8.530 -2.880 2.367 1.00 15.30 127 ASP B CA 1
ATOM 6433 C C . ASP B 1 127 ? 9.049 -1.869 3.387 1.00 14.81 127 ASP B C 1
ATOM 6434 O O . ASP B 1 127 ? 9.452 -2.203 4.506 1.00 15.18 127 ASP B O 1
ATOM 6443 N N . THR B 1 128 ? 8.957 -0.582 3.019 1.00 14.57 128 THR B N 1
ATOM 6444 C CA . THR B 1 128 ? 9.228 0.497 3.937 1.00 14.22 128 THR B CA 1
ATOM 6445 C C . THR B 1 128 ? 7.970 1.323 4.063 1.00 14.78 128 THR B C 1
ATOM 6446 O O . THR B 1 128 ? 7.300 1.580 3.068 1.00 14.95 128 THR B O 1
ATOM 6457 N N . MET B 1 129 ? 7.633 1.696 5.295 1.00 13.00 129 MET B N 1
ATOM 6458 C CA . MET B 1 129 ? 6.524 2.601 5.576 1.00 13.46 129 MET B CA 1
ATOM 6459 C C . MET B 1 129 ? 7.071 3.956 6.008 1.00 13.57 129 MET B C 1
ATOM 6460 O O . MET B 1 129 ? 8.128 4.039 6.625 1.00 13.42 129 MET B O 1
ATOM 6474 N N . TRP B 1 130 ? 6.348 5.034 5.663 1.00 12.87 130 TRP B N 1
ATOM 6475 C CA . TRP B 1 130 ? 6.591 6.372 6.170 1.00 11.63 130 TRP B CA 1
ATOM 6476 C C . TRP B 1 130 ? 5.336 6.928 6.790 1.00 11.92 130 TRP B C 1
ATOM 6477 O O . TRP B 1 130 ? 4.227 6.551 6.423 1.00 13.23 130 TRP B O 1
ATOM 6498 N N . SER B 1 131 ? 5.522 7.866 7.728 1.00 11.37 131 SER B N 1
ATOM 6499 C CA . SER B 1 131 ? 4.420 8.519 8.403 1.00 10.90 131 SER B CA 1
ATOM 6500 C C . SER B 1 131 ? 4.569 10.040 8.292 1.00 13.76 131 SER B C 1
ATOM 6501 O O . SER B 1 131 ? 5.672 10.575 8.213 1.00 13.63 131 SER B O 1
ATOM 6509 N N . ASN B 1 132 ? 3.435 10.731 8.277 1.00 12.74 132 ASN B N 1
ATOM 6510 C CA . ASN B 1 132 ? 3.354 12.191 8.094 1.00 10.65 132 ASN B CA 1
ATOM 6511 C C . ASN B 1 132 ? 3.230 12.857 9.475 1.00 11.04 132 ASN B C 1
ATOM 6512 O O . ASN B 1 132 ? 2.157 12.839 10.090 1.00 11.89 132 ASN B O 1
ATOM 6523 N N . GLN B 1 133 ? 4.333 13.469 9.946 1.00 11.17 133 GLN B N 1
ATOM 6524 C CA . GLN B 1 133 ? 4.331 14.097 11.261 1.00 11.32 133 GLN B CA 1
ATOM 6525 C C . GLN B 1 133 ? 3.590 15.429 11.296 1.00 11.70 133 GLN B C 1
ATOM 6526 O O . GLN B 1 133 ? 3.256 15.901 12.395 1.00 11.67 133 GLN B O 1
ATOM 6540 N N . TYR B 1 134 ? 3.305 16.046 10.142 1.00 11.92 134 TYR B N 1
ATOM 6541 C CA . TYR B 1 134 ? 2.384 17.182 10.147 1.00 10.97 134 TYR B CA 1
ATOM 6542 C C . TYR B 1 134 ? 1.010 16.732 10.590 1.00 13.37 134 TYR B C 1
ATOM 6543 O O . TYR B 1 134 ? 0.373 17.373 11.435 1.00 13.34 134 TYR B O 1
ATOM 6561 N N . LEU B 1 135 ? 0.517 15.644 9.981 1.00 12.69 135 LEU B N 1
ATOM 6562 C CA . LEU B 1 135 ? -0.827 15.159 10.276 1.00 11.97 135 LEU B CA 1
ATOM 6563 C C . LEU B 1 135 ? -0.918 14.598 11.685 1.00 13.78 135 LEU B C 1
ATOM 6564 O O . LEU B 1 135 ? -1.964 14.710 12.328 1.00 13.93 135 LEU B O 1
ATOM 6580 N N . ALA B 1 136 ? 0.167 14.023 12.189 1.00 12.56 136 ALA B N 1
ATOM 6581 C CA . ALA B 1 136 ? 0.187 13.526 13.561 1.00 13.51 136 ALA B CA 1
ATOM 6582 C C . ALA B 1 136 ? -0.026 14.657 14.547 1.00 15.08 136 ALA B C 1
ATOM 6583 O O . ALA B 1 136 ? -0.725 14.486 15.550 1.00 16.65 136 ALA B O 1
ATOM 6590 N N . TYR B 1 137 ? 0.615 15.796 14.303 1.00 11.41 137 TYR B N 1
ATOM 6591 C CA . TYR B 1 137 ? 0.415 16.968 15.164 1.00 11.94 137 TYR B CA 1
ATOM 6592 C C . TYR B 1 137 ? -0.971 17.577 14.971 1.00 14.04 137 TYR B C 1
ATOM 6593 O O . TYR B 1 137 ? -1.661 17.882 15.952 1.00 13.70 137 TYR B O 1
ATOM 6611 N N . GLU B 1 138 ? -1.377 17.786 13.716 1.00 14.22 138 GLU B N 1
ATOM 6612 C CA . GLU B 1 138 ? -2.648 18.438 13.417 1.00 13.57 138 GLU B CA 1
ATOM 6613 C C . GLU B 1 138 ? -3.836 17.645 13.893 1.00 16.32 138 GLU B C 1
ATOM 6614 O O . GLU B 1 138 ? -4.894 18.232 14.182 1.00 16.49 138 GLU B O 1
ATOM 6626 N N . GLY B 1 139 ? -3.685 16.323 14.022 1.00 13.93 139 GLY B N 1
ATOM 6627 C CA . GLY B 1 139 ? -4.750 15.464 14.503 1.00 11.80 139 GLY B CA 1
ATOM 6628 C C . GLY B 1 139 ? -4.921 15.448 15.991 1.00 15.69 139 GLY B C 1
ATOM 6629 O O . GLY B 1 139 ? -5.892 14.849 16.477 1.00 17.04 139 GLY B O 1
ATOM 6633 N N . LEU B 1 140 ? -3.988 16.052 16.725 1.00 14.05 140 LEU B N 1
ATOM 6634 C CA . LEU B 1 140 ? -4.150 16.209 18.157 1.00 12.65 140 LEU B CA 1
ATOM 6635 C C . LEU B 1 140 ? -5.154 17.321 18.414 1.00 14.54 140 LEU B C 1
ATOM 6636 O O . LEU B 1 140 ? -5.257 18.293 17.647 1.00 15.34 140 LEU B O 1
ATOM 6652 N N A SER B 1 141 ? -5.904 17.196 19.502 0.82 13.40 141 SER B N 1
ATOM 6653 N N B SER B 1 141 ? -5.894 17.197 19.511 0.18 13.57 141 SER B N 1
ATOM 6654 C CA A SER B 1 141 ? -6.846 18.239 19.869 0.82 14.70 141 SER B CA 1
ATOM 6655 C CA B SER B 1 141 ? -6.842 18.235 19.881 0.18 14.74 141 SER B CA 1
ATOM 6656 C C A SER B 1 141 ? -6.108 19.493 20.333 0.82 13.52 141 SER B C 1
ATOM 6657 C C B SER B 1 141 ? -6.104 19.496 20.325 0.18 13.70 141 SER B C 1
ATOM 6658 O O A SER B 1 141 ? -4.935 19.465 20.736 0.82 13.28 141 SER B O 1
ATOM 6659 O O B SER B 1 141 ? -4.930 19.465 20.708 0.18 13.43 141 SER B O 1
ATOM 6674 N N . ALA B 1 142 ? -6.812 20.624 20.266 1.00 14.27 142 ALA B N 1
ATOM 6675 C CA . ALA B 1 142 ? -6.186 21.906 20.565 1.00 14.58 142 ALA B CA 1
ATOM 6676 C C . ALA B 1 142 ? -5.498 21.986 21.922 1.00 14.82 142 ALA B C 1
ATOM 6677 O O . ALA B 1 142 ? -4.394 22.560 21.990 1.00 14.63 142 ALA B O 1
ATOM 6685 N N . PRO B 1 143 ? -6.044 21.441 23.019 1.00 12.86 143 PRO B N 1
ATOM 6686 C CA . PRO B 1 143 ? -5.305 21.563 24.281 1.00 13.61 143 PRO B CA 1
ATOM 6687 C C . PRO B 1 143 ? -3.992 20.824 24.228 1.00 14.00 143 PRO B C 1
ATOM 6688 O O . PRO B 1 143 ? -3.000 21.244 24.828 1.00 14.23 143 PRO B O 1
ATOM 6699 N N . LEU B 1 144 ? -3.984 19.666 23.544 1.00 13.69 144 LEU B N 1
ATOM 6700 C CA . LEU B 1 144 ? -2.756 18.890 23.480 1.00 14.13 144 LEU B CA 1
ATOM 6701 C C . LEU B 1 144 ? -1.743 19.516 22.534 1.00 12.25 144 LEU B C 1
ATOM 6702 O O . LEU B 1 144 ? -0.544 19.543 22.835 1.00 13.79 144 LEU B O 1
ATOM 6718 N N . ARG B 1 145 ? -2.187 20.095 21.411 1.00 13.81 145 ARG B N 1
ATOM 6719 C CA . ARG B 1 145 ? -1.243 20.823 20.565 1.00 14.82 145 ARG B CA 1
ATOM 6720 C C . ARG B 1 145 ? -0.619 21.970 21.352 1.00 13.88 145 ARG B C 1
ATOM 6721 O O . ARG B 1 145 ? 0.596 22.183 21.280 1.00 15.82 145 ARG B O 1
ATOM 6742 N N A ASP B 1 146 ? -1.424 22.687 22.132 0.52 14.90 146 ASP B N 1
ATOM 6743 N N B ASP B 1 146 ? -1.434 22.703 22.126 0.48 14.87 146 ASP B N 1
ATOM 6744 C CA A ASP B 1 146 ? -0.898 23.799 22.908 0.52 15.75 146 ASP B CA 1
ATOM 6745 C CA B ASP B 1 146 ? -0.927 23.820 22.923 0.48 15.78 146 ASP B CA 1
ATOM 6746 C C A ASP B 1 146 ? 0.136 23.336 23.926 0.52 14.80 146 ASP B C 1
ATOM 6747 C C B ASP B 1 146 ? 0.115 23.355 23.942 0.48 14.81 146 ASP B C 1
ATOM 6748 O O A ASP B 1 146 ? 1.176 23.982 24.105 0.52 16.10 146 ASP B O 1
ATOM 6749 O O B ASP B 1 146 ? 1.146 24.012 24.129 0.48 16.14 146 ASP B O 1
ATOM 6766 N N . LEU B 1 147 ? -0.129 22.219 24.607 1.00 14.15 147 LEU B N 1
ATOM 6767 C CA . LEU B 1 147 ? 0.851 21.676 25.541 1.00 13.37 147 LEU B CA 1
ATOM 6768 C C . LEU B 1 147 ? 2.152 21.350 24.813 1.00 12.29 147 LEU B C 1
ATOM 6769 O O . LEU B 1 147 ? 3.233 21.765 25.224 1.00 14.77 147 LEU B O 1
ATOM 6786 N N . LEU B 1 148 ? 2.067 20.587 23.725 1.00 13.47 148 LEU B N 1
ATOM 6787 C CA . LEU B 1 148 ? 3.277 20.095 23.092 1.00 13.41 148 LEU B CA 1
ATOM 6788 C C . LEU B 1 148 ? 4.115 21.215 22.513 1.00 11.96 148 LEU B C 1
ATOM 6789 O O . LEU B 1 148 ? 5.341 21.102 22.468 1.00 13.09 148 LEU B O 1
ATOM 6805 N N . ASP B 1 149 ? 3.461 22.284 22.073 1.00 14.33 149 ASP B N 1
ATOM 6806 C CA . ASP B 1 149 ? 4.175 23.421 21.502 1.00 13.88 149 ASP B CA 1
ATOM 6807 C C . ASP B 1 149 ? 5.226 23.961 22.461 1.00 13.97 149 ASP B C 1
ATOM 6808 O O . ASP B 1 149 ? 6.248 24.502 22.027 1.00 15.43 149 ASP B O 1
ATOM 6817 N N . GLY B 1 150 ? 4.980 23.841 23.765 1.00 13.40 150 GLY B N 1
ATOM 6818 C CA . GLY B 1 150 ? 5.862 24.358 24.780 1.00 16.25 150 GLY B CA 1
ATOM 6819 C C . GLY B 1 150 ? 6.830 23.375 25.400 1.00 14.46 150 GLY B C 1
ATOM 6820 O O . GLY B 1 150 ? 7.489 23.723 26.386 1.00 17.07 150 GLY B O 1
ATOM 6824 N N . LEU B 1 151 ? 6.932 22.154 24.868 1.00 14.49 151 LEU B N 1
ATOM 6825 C CA . LEU B 1 151 ? 7.758 21.095 25.419 1.00 14.23 151 LEU B CA 1
ATOM 6826 C C . LEU B 1 151 ? 8.959 20.780 24.525 1.00 13.39 151 LEU B C 1
ATOM 6827 O O . LEU B 1 151 ? 8.938 21.015 23.305 1.00 15.09 151 LEU B O 1
ATOM 6843 N N . THR B 1 152 ? 10.014 20.269 25.146 1.00 13.58 152 THR B N 1
ATOM 6844 C CA . THR B 1 152 ? 11.134 19.669 24.432 1.00 12.99 152 THR B CA 1
ATOM 6845 C C . THR B 1 152 ? 11.326 18.231 24.890 1.00 14.27 152 THR B C 1
ATOM 6846 O O . THR B 1 152 ? 10.824 17.793 25.943 1.00 14.07 152 THR B O 1
ATOM 6857 N N . ALA B 1 153 ? 12.107 17.485 24.126 1.00 13.75 153 ALA B N 1
ATOM 6858 C CA . ALA B 1 153 ? 12.439 16.103 24.483 1.00 12.23 153 ALA B CA 1
ATOM 6859 C C . ALA B 1 153 ? 13.897 15.809 24.223 1.00 12.52 153 ALA B C 1
ATOM 6860 O O . ALA B 1 153 ? 14.513 16.365 23.302 1.00 14.89 153 ALA B O 1
ATOM 6867 N N . VAL B 1 154 ? 14.468 14.971 25.090 1.00 12.84 154 VAL B N 1
ATOM 6868 C CA . VAL B 1 154 ? 15.808 14.452 24.931 1.00 13.36 154 VAL B CA 1
ATOM 6869 C C . VAL B 1 154 ? 15.725 13.204 24.075 1.00 15.42 154 VAL B C 1
ATOM 6870 O O . VAL B 1 154 ? 14.891 12.323 24.324 1.00 15.06 154 VAL B O 1
ATOM 6883 N N . HIS B 1 155 ? 16.558 13.142 23.052 1.00 13.62 155 HIS B N 1
ATOM 6884 C CA . HIS B 1 155 ? 16.725 11.979 22.184 1.00 13.50 155 HIS B CA 1
ATOM 6885 C C . HIS B 1 155 ? 18.124 11.446 22.436 1.00 16.75 155 HIS B C 1
ATOM 6886 O O . HIS B 1 155 ? 19.071 12.211 22.612 1.00 17.48 155 HIS B O 1
ATOM 6900 N N . SER B 1 156 ? 18.282 10.123 22.466 1.00 14.87 156 SER B N 1
ATOM 6901 C CA . SER B 1 156 ? 19.596 9.631 22.854 1.00 16.16 156 SER B CA 1
ATOM 6902 C C . SER B 1 156 ? 19.854 8.257 22.269 1.00 16.68 156 SER B C 1
ATOM 6903 O O . SER B 1 156 ? 18.937 7.528 21.914 1.00 19.07 156 SER B O 1
ATOM 6911 N N . ILE B 1 157 ? 21.138 7.923 22.210 1.00 19.04 157 ILE B N 1
ATOM 6912 C CA . ILE B 1 157 ? 21.582 6.578 21.862 1.00 21.45 157 ILE B CA 1
ATOM 6913 C C . ILE B 1 157 ? 22.826 6.276 22.678 1.00 21.68 157 ILE B C 1
ATOM 6914 O O . ILE B 1 157 ? 23.655 7.154 22.926 1.00 23.64 157 ILE B O 1
ATOM 6930 N N . HIS B 1 158 ? 22.947 5.024 23.126 1.00 24.96 158 HIS B N 1
ATOM 6931 C CA . HIS B 1 158 ? 24.108 4.608 23.913 1.00 30.52 158 HIS B CA 1
ATOM 6932 C C . HIS B 1 158 ? 24.444 3.186 23.468 1.00 33.45 158 HIS B C 1
ATOM 6933 O O . HIS B 1 158 ? 23.890 2.207 23.977 1.00 35.85 158 HIS B O 1
ATOM 6947 N N . ILE B 1 159 ? 25.333 3.086 22.490 1.00 30.09 159 ILE B N 1
ATOM 6948 C CA . ILE B 1 159 ? 25.821 1.795 22.006 1.00 35.70 159 ILE B CA 1
ATOM 6949 C C . ILE B 1 159 ? 27.336 1.875 21.927 1.00 37.16 159 ILE B C 1
ATOM 6950 O O . ILE B 1 159 ? 27.921 2.968 21.990 1.00 38.31 159 ILE B O 1
ATOM 6966 N N . PRO B 1 160 ? 28.014 0.725 21.810 1.00 46.00 160 PRO B N 1
ATOM 6967 C CA . PRO B 1 160 ? 29.465 0.765 21.599 1.00 38.16 160 PRO B CA 1
ATOM 6968 C C . PRO B 1 160 ? 29.843 1.611 20.395 1.00 29.72 160 PRO B C 1
ATOM 6969 O O . PRO B 1 160 ? 29.344 1.395 19.284 1.00 35.82 160 PRO B O 1
ATOM 6980 N N . GLY B 1 161 ? 30.699 2.605 20.617 1.00 36.42 161 GLY B N 1
ATOM 6981 C CA . GLY B 1 161 ? 31.163 3.460 19.548 1.00 39.31 161 GLY B CA 1
ATOM 6982 C C . GLY B 1 161 ? 30.261 4.626 19.210 1.00 45.41 161 GLY B C 1
ATOM 6983 O O . GLY B 1 161 ? 30.628 5.439 18.352 1.00 43.31 161 GLY B O 1
ATOM 6987 N N . LEU B 1 162 ? 29.095 4.742 19.846 1.00 39.64 162 LEU B N 1
ATOM 6988 C CA . LEU B 1 162 ? 28.205 5.870 19.573 1.00 32.18 162 LEU B CA 1
ATOM 6989 C C . LEU B 1 162 ? 27.415 6.197 20.831 1.00 35.95 162 LEU B C 1
ATOM 6990 O O . LEU B 1 162 ? 26.517 5.447 21.228 1.00 36.74 162 LEU B O 1
ATOM 7006 N N . ASP B 1 163 ? 27.750 7.323 21.448 1.00 35.16 163 ASP B N 1
ATOM 7007 C CA . ASP B 1 163 ? 27.033 7.853 22.596 1.00 38.09 163 ASP B CA 1
ATOM 7008 C C . ASP B 1 163 ? 26.658 9.294 22.272 1.00 33.35 163 ASP B C 1
ATOM 7009 O O . ASP B 1 163 ? 27.538 10.138 22.085 1.00 36.67 163 ASP B O 1
ATOM 7018 N N . SER B 1 164 ? 25.354 9.581 22.172 1.00 24.92 164 SER B N 1
ATOM 7019 C CA . SER B 1 164 ? 24.947 10.900 21.714 1.00 22.11 164 SER B CA 1
ATOM 7020 C C . SER B 1 164 ? 23.585 11.227 22.296 1.00 22.88 164 SER B C 1
ATOM 7021 O O . SER B 1 164 ? 22.716 10.357 22.390 1.00 23.92 164 SER B O 1
ATOM 7029 N N . GLN B 1 165 ? 23.407 12.483 22.691 1.00 21.26 165 GLN B N 1
ATOM 7030 C CA . GLN B 1 165 ? 22.078 12.945 23.047 1.00 20.44 165 GLN B CA 1
ATOM 7031 C C . GLN B 1 165 ? 21.877 14.367 22.571 1.00 18.16 165 GLN B C 1
ATOM 7032 O O . GLN B 1 165 ? 22.823 15.126 22.325 1.00 22.39 165 GLN B O 1
ATOM 7046 N N . ALA B 1 166 ? 20.617 14.714 22.400 1.00 16.19 166 ALA B N 1
ATOM 7047 C CA . ALA B 1 166 ? 20.249 16.040 21.930 1.00 15.14 166 ALA B CA 1
ATOM 7048 C C . ALA B 1 166 ? 18.859 16.362 22.438 1.00 16.40 166 ALA B C 1
ATOM 7049 O O . ALA B 1 166 ? 18.006 15.480 22.566 1.00 18.17 166 ALA B O 1
ATOM 7056 N N . GLU B 1 167 ? 18.618 17.642 22.688 1.00 15.57 167 GLU B N 1
ATOM 7057 C CA . GLU B 1 167 ? 17.306 18.146 23.093 1.00 14.97 167 GLU B CA 1
ATOM 7058 C C . GLU B 1 167 ? 16.682 18.905 21.929 1.00 14.65 167 GLU B C 1
ATOM 7059 O O . GLU B 1 167 ? 17.299 19.838 21.375 1.00 16.94 167 GLU B O 1
ATOM 7071 N N . HIS B 1 168 ? 15.460 18.525 21.556 1.00 14.03 168 HIS B N 1
ATOM 7072 C CA . HIS B 1 168 ? 14.761 19.081 20.403 1.00 12.83 168 HIS B CA 1
ATOM 7073 C C . HIS B 1 168 ? 13.344 19.459 20.786 1.00 14.50 168 HIS B C 1
ATOM 7074 O O . HIS B 1 168 ? 12.739 18.818 21.649 1.00 13.97 168 HIS B O 1
ATOM 7088 N N . PRO B 1 169 ? 12.770 20.468 20.143 1.00 12.95 169 PRO B N 1
ATOM 7089 C CA . PRO B 1 169 ? 11.346 20.734 20.349 1.00 12.69 169 PRO B CA 1
ATOM 7090 C C . PRO B 1 169 ? 10.490 19.516 20.033 1.00 14.08 169 PRO B C 1
ATOM 7091 O O . PRO B 1 169 ? 10.769 18.758 19.094 1.00 13.72 169 PRO B O 1
ATOM 7102 N N . VAL B 1 170 ? 9.431 19.314 20.841 1.00 12.73 170 VAL B N 1
ATOM 7103 C CA . VAL B 1 170 ? 8.457 18.270 20.540 1.00 11.73 170 VAL B CA 1
ATOM 7104 C C . VAL B 1 170 ? 7.666 18.595 19.280 1.00 12.47 170 VAL B C 1
ATOM 7105 O O . VAL B 1 170 ? 7.253 17.695 18.534 1.00 12.76 170 VAL B O 1
ATOM 7118 N N . VAL B 1 171 ? 7.493 19.880 18.985 1.00 12.49 171 VAL B N 1
ATOM 7119 C CA . VAL B 1 171 ? 6.816 20.358 17.780 1.00 12.86 171 VAL B CA 1
ATOM 7120 C C . VAL B 1 171 ? 7.797 21.261 17.069 1.00 13.75 171 VAL B C 1
ATOM 7121 O O . VAL B 1 171 ? 8.181 22.322 17.592 1.00 14.60 171 VAL B O 1
ATOM 7134 N N . ARG B 1 172 ? 8.198 20.858 15.871 1.00 13.26 172 ARG B N 1
ATOM 7135 C CA . ARG B 1 172 ? 9.121 21.672 15.097 1.00 13.57 172 ARG B CA 1
ATOM 7136 C C . ARG B 1 172 ? 8.410 22.293 13.917 1.00 16.02 172 ARG B C 1
ATOM 7137 O O . ARG B 1 172 ? 7.406 21.784 13.425 1.00 16.46 172 ARG B O 1
ATOM 7158 N N A VAL B 1 173 ? 8.952 23.412 13.466 0.69 13.67 173 VAL B N 1
ATOM 7159 N N B VAL B 1 173 ? 8.937 23.418 13.450 0.31 13.74 173 VAL B N 1
ATOM 7160 C CA A VAL B 1 173 ? 8.484 24.071 12.268 0.69 12.98 173 VAL B CA 1
ATOM 7161 C CA B VAL B 1 173 ? 8.423 24.067 12.254 0.31 13.25 173 VAL B CA 1
ATOM 7162 C C A VAL B 1 173 ? 9.366 23.619 11.114 0.69 15.58 173 VAL B C 1
ATOM 7163 C C B VAL B 1 173 ? 9.339 23.716 11.091 0.31 15.73 173 VAL B C 1
ATOM 7164 O O A VAL B 1 173 ? 10.596 23.638 11.233 0.69 19.94 173 VAL B O 1
ATOM 7165 O O B VAL B 1 173 ? 10.563 23.891 11.182 0.31 18.89 173 VAL B O 1
ATOM 7190 N N . HIS B 1 174 ? 8.752 23.226 10.007 1.00 14.47 174 HIS B N 1
ATOM 7191 C CA . HIS B 1 174 ? 9.540 22.930 8.801 1.00 14.18 174 HIS B CA 1
ATOM 7192 C C . HIS B 1 174 ? 10.081 24.247 8.260 1.00 14.99 174 HIS B C 1
ATOM 7193 O O . HIS B 1 174 ? 9.309 25.178 8.033 1.00 16.16 174 HIS B O 1
ATOM 7208 N N . PRO B 1 175 ? 11.390 24.391 8.081 1.00 15.00 175 PRO B N 1
ATOM 7209 C CA . PRO B 1 175 ? 11.914 25.700 7.711 1.00 16.14 175 PRO B CA 1
ATOM 7210 C C . PRO B 1 175 ? 11.479 26.157 6.335 1.00 17.29 175 PRO B C 1
ATOM 7211 O O . PRO B 1 175 ? 11.487 27.371 6.100 1.00 19.32 175 PRO B O 1
ATOM 7222 N N . GLU B 1 176 ? 11.110 25.245 5.430 1.00 16.10 176 GLU B N 1
ATOM 7223 C CA . GLU B 1 176 ? 10.785 25.608 4.062 1.00 15.49 176 GLU B CA 1
ATOM 7224 C C . GLU B 1 176 ? 9.294 25.765 3.825 1.00 17.28 176 GLU B C 1
ATOM 7225 O O . GLU B 1 176 ? 8.919 26.463 2.890 1.00 22.23 176 GLU B O 1
ATOM 7237 N N . THR B 1 177 ? 8.448 25.154 4.652 1.00 17.51 177 THR B N 1
ATOM 7238 C CA . THR B 1 177 ? 6.996 25.318 4.526 1.00 18.36 177 THR B CA 1
ATOM 7239 C C . THR B 1 177 ? 6.384 26.158 5.629 1.00 18.64 177 THR B C 1
ATOM 7240 O O . THR B 1 177 ? 5.299 26.703 5.431 1.00 20.75 177 THR B O 1
ATOM 7251 N N . GLY B 1 178 ? 7.028 26.263 6.776 1.00 15.47 178 GLY B N 1
ATOM 7252 C CA . GLY B 1 178 ? 6.471 26.978 7.908 1.00 16.33 178 GLY B CA 1
ATOM 7253 C C . GLY B 1 178 ? 5.389 26.231 8.665 1.00 16.16 178 GLY B C 1
ATOM 7254 O O . GLY B 1 178 ? 4.769 26.808 9.586 1.00 18.30 178 GLY B O 1
ATOM 7258 N N . ARG B 1 179 ? 5.143 24.978 8.321 1.00 14.87 179 ARG B N 1
ATOM 7259 C CA . ARG B 1 179 ? 4.123 24.146 8.930 1.00 14.28 179 ARG B CA 1
ATOM 7260 C C . ARG B 1 179 ? 4.725 23.353 10.093 1.00 14.61 179 ARG B C 1
ATOM 7261 O O . ARG B 1 179 ? 5.892 22.939 10.060 1.00 14.49 179 ARG B O 1
ATOM 7282 N N A ARG B 1 180 ? 3.909 23.148 11.131 0.47 15.50 180 ARG B N 1
ATOM 7283 N N B ARG B 1 180 ? 3.907 23.137 11.126 0.53 15.51 180 ARG B N 1
ATOM 7284 C CA A ARG B 1 180 ? 4.337 22.468 12.346 0.47 13.35 180 ARG B CA 1
ATOM 7285 C CA B ARG B 1 180 ? 4.334 22.478 12.354 0.53 13.32 180 ARG B CA 1
ATOM 7286 C C A ARG B 1 180 ? 4.160 20.963 12.240 0.47 14.22 180 ARG B C 1
ATOM 7287 C C B ARG B 1 180 ? 4.141 20.969 12.276 0.53 14.21 180 ARG B C 1
ATOM 7288 O O A ARG B 1 180 ? 3.171 20.483 11.681 0.47 14.58 180 ARG B O 1
ATOM 7289 O O B ARG B 1 180 ? 3.126 20.493 11.765 0.53 14.58 180 ARG B O 1
ATOM 7330 N N . ALA B 1 181 ? 5.122 20.240 12.792 1.00 13.15 181 ALA B N 1
ATOM 7331 C CA . ALA B 1 181 ? 5.098 18.780 12.772 1.00 13.61 181 ALA B CA 1
ATOM 7332 C C . ALA B 1 181 ? 5.565 18.228 14.110 1.00 14.19 181 ALA B C 1
ATOM 7333 O O . ALA B 1 181 ? 6.438 18.784 14.772 1.00 12.93 181 ALA B O 1
ATOM 7340 N N . LEU B 1 182 ? 5.022 17.072 14.477 1.00 12.51 182 LEU B N 1
ATOM 7341 C CA . LEU B 1 182 ? 5.516 16.364 15.633 1.00 12.28 182 LEU B CA 1
ATOM 7342 C C . LEU B 1 182 ? 6.962 15.970 15.388 1.00 13.34 182 LEU B C 1
ATOM 7343 O O . LEU B 1 182 ? 7.349 15.654 14.254 1.00 13.51 182 LEU B O 1
ATOM 7359 N N . PHE B 1 183 ? 7.775 15.993 16.443 1.00 12.18 183 PHE B N 1
ATOM 7360 C CA . PHE B 1 183 ? 9.187 15.626 16.342 1.00 11.63 183 PHE B CA 1
ATOM 7361 C C . PHE B 1 183 ? 9.598 14.765 17.524 1.00 13.55 183 PHE B C 1
ATOM 7362 O O . PHE B 1 183 ? 10.548 15.028 18.244 1.00 14.24 183 PHE B O 1
ATOM 7379 N N . VAL B 1 184 ? 8.894 13.645 17.677 1.00 13.18 184 VAL B N 1
ATOM 7380 C CA . VAL B 1 184 ? 9.324 12.553 18.545 1.00 13.01 184 VAL B CA 1
ATOM 7381 C C . VAL B 1 184 ? 9.169 11.279 17.740 1.00 13.48 184 VAL B C 1
ATOM 7382 O O . VAL B 1 184 ? 8.318 11.177 16.843 1.00 13.28 184 VAL B O 1
ATOM 7395 N N . ASN B 1 185 ? 9.949 10.278 18.119 1.00 11.65 185 ASN B N 1
ATOM 7396 C CA . ASN B 1 185 ? 9.890 8.952 17.502 1.00 11.90 185 ASN B CA 1
ATOM 7397 C C . ASN B 1 185 ? 10.316 7.877 18.491 1.00 11.86 185 ASN B C 1
ATOM 7398 O O . ASN B 1 185 ? 11.209 8.072 19.317 1.00 13.54 185 ASN B O 1
ATOM 7409 N N A ARG B 1 186 ? 9.688 6.702 18.353 0.36 13.82 186 ARG B N 1
ATOM 7410 N N B ARG B 1 186 ? 9.708 6.683 18.365 0.64 13.73 186 ARG B N 1
ATOM 7411 C CA A ARG B 1 186 ? 9.888 5.618 19.308 0.36 14.21 186 ARG B CA 1
ATOM 7412 C CA B ARG B 1 186 ? 9.915 5.647 19.373 0.64 14.25 186 ARG B CA 1
ATOM 7413 C C A ARG B 1 186 ? 11.357 5.238 19.445 0.36 14.72 186 ARG B C 1
ATOM 7414 C C B ARG B 1 186 ? 11.371 5.207 19.461 0.64 14.69 186 ARG B C 1
ATOM 7415 O O A ARG B 1 186 ? 11.850 5.034 20.558 0.36 16.09 186 ARG B O 1
ATOM 7416 O O B ARG B 1 186 ? 11.875 4.917 20.548 0.64 16.16 186 ARG B O 1
ATOM 7457 N N . ALA B 1 187 ? 12.080 5.124 18.320 1.00 12.92 187 ALA B N 1
ATOM 7458 C CA . ALA B 1 187 ? 13.423 4.584 18.378 1.00 14.64 187 ALA B CA 1
ATOM 7459 C C . ALA B 1 187 ? 14.367 5.432 19.213 1.00 13.48 187 ALA B C 1
ATOM 7460 O O . ALA B 1 187 ? 15.146 4.895 20.013 1.00 17.79 187 ALA B O 1
ATOM 7468 N N . HIS B 1 188 ? 14.368 6.756 19.004 1.00 14.77 188 HIS B N 1
ATOM 7469 C CA . HIS B 1 188 ? 15.425 7.559 19.606 1.00 14.57 188 HIS B CA 1
ATOM 7470 C C . HIS B 1 188 ? 14.971 8.546 20.668 1.00 14.99 188 HIS B C 1
ATOM 7471 O O . HIS B 1 188 ? 15.826 9.014 21.424 1.00 17.28 188 HIS B O 1
ATOM 7485 N N . THR B 1 189 ? 13.687 8.870 20.754 1.00 13.46 189 THR B N 1
ATOM 7486 C CA . THR B 1 189 ? 13.257 9.810 21.800 1.00 12.43 189 THR B CA 1
ATOM 7487 C C . THR B 1 189 ? 13.291 9.095 23.146 1.00 15.58 189 THR B C 1
ATOM 7488 O O . THR B 1 189 ? 12.804 7.969 23.285 1.00 17.94 189 THR B O 1
ATOM 7499 N N . SER B 1 190 ? 13.890 9.744 24.132 1.00 13.94 190 SER B N 1
ATOM 7500 C CA . SER B 1 190 ? 13.985 9.190 25.474 1.00 14.34 190 SER B CA 1
ATOM 7501 C C . SER B 1 190 ? 12.823 9.677 26.338 1.00 16.16 190 SER B C 1
ATOM 7502 O O . SER B 1 190 ? 12.041 8.864 26.848 1.00 17.09 190 SER B O 1
ATOM 7510 N N . HIS B 1 191 ? 12.718 10.980 26.523 1.00 13.93 191 HIS B N 1
ATOM 7511 C CA . HIS B 1 191 ? 11.757 11.547 27.463 1.00 14.68 191 HIS B CA 1
ATOM 7512 C C . HIS B 1 191 ? 11.563 13.024 27.188 1.00 14.44 191 HIS B C 1
ATOM 7513 O O . HIS B 1 191 ? 12.454 13.699 26.667 1.00 14.57 191 HIS B O 1
ATOM 7527 N N . ILE B 1 192 ? 10.388 13.508 27.576 1.00 13.72 192 ILE B N 1
ATOM 7528 C CA . ILE B 1 192 ? 10.055 14.929 27.532 1.00 12.06 192 ILE B CA 1
ATOM 7529 C C . ILE B 1 192 ? 10.696 15.604 28.734 1.00 13.72 192 ILE B C 1
ATOM 7530 O O . ILE B 1 192 ? 10.592 15.136 29.865 1.00 15.26 192 ILE B O 1
ATOM 7546 N N . ALA B 1 193 ? 11.381 16.744 28.486 1.00 12.64 193 ALA B N 1
ATOM 7547 C CA . ALA B 1 193 ? 12.257 17.302 29.508 1.00 14.10 193 ALA B CA 1
ATOM 7548 C C . ALA B 1 193 ? 11.533 18.037 30.634 1.00 15.23 193 ALA B C 1
ATOM 7549 O O . ALA B 1 193 ? 12.060 18.083 31.761 1.00 16.35 193 ALA B O 1
ATOM 7556 N N . GLN B 1 194 ? 10.345 18.575 30.366 1.00 14.37 194 GLN B N 1
ATOM 7557 C CA . GLN B 1 194 ? 9.625 19.385 31.350 1.00 14.26 194 GLN B CA 1
ATOM 7558 C C . GLN B 1 194 ? 8.623 18.575 32.167 1.00 15.45 194 GLN B C 1
ATOM 7559 O O . GLN B 1 194 ? 8.026 19.113 33.111 1.00 16.01 194 GLN B O 1
ATOM 7573 N N . LEU B 1 195 ? 8.426 17.312 31.830 1.00 13.95 195 LEU B N 1
ATOM 7574 C CA . LEU B 1 195 ? 7.568 16.409 32.586 1.00 15.02 195 LEU B CA 1
ATOM 7575 C C . LEU B 1 195 ? 8.426 15.486 33.437 1.00 16.09 195 LEU B C 1
ATOM 7576 O O . LEU B 1 195 ? 9.623 15.309 33.197 1.00 16.52 195 LEU B O 1
ATOM 7592 N N . ASN B 1 196 ? 7.806 14.833 34.433 1.00 15.57 196 ASN B N 1
ATOM 7593 C CA . ASN B 1 196 ? 8.541 13.770 35.085 1.00 14.43 196 ASN B CA 1
ATOM 7594 C C . ASN B 1 196 ? 8.496 12.536 34.180 1.00 14.71 196 ASN B C 1
ATOM 7595 O O . ASN B 1 196 ? 7.773 12.514 33.179 1.00 15.05 196 ASN B O 1
ATOM 7606 N N . ARG B 1 197 ? 9.373 11.573 34.467 1.00 15.29 197 ARG B N 1
ATOM 7607 C CA . ARG B 1 197 ? 9.571 10.488 33.512 1.00 16.05 197 ARG B CA 1
ATOM 7608 C C . ARG B 1 197 ? 8.307 9.675 33.309 1.00 16.35 197 ARG B C 1
ATOM 7609 O O . ARG B 1 197 ? 8.052 9.179 32.215 1.00 13.84 197 ARG B O 1
ATOM 7630 N N . ASN B 1 198 ? 7.521 9.486 34.371 1.00 15.63 198 ASN B N 1
ATOM 7631 C CA . ASN B 1 198 ? 6.300 8.701 34.260 1.00 15.07 198 ASN B CA 1
ATOM 7632 C C . ASN B 1 198 ? 5.251 9.400 33.402 1.00 14.18 198 ASN B C 1
ATOM 7633 O O . ASN B 1 198 ? 4.561 8.757 32.599 1.00 14.77 198 ASN B O 1
ATOM 7644 N N . GLU B 1 199 ? 5.082 10.722 33.583 1.00 12.57 199 GLU B N 1
ATOM 7645 C CA . GLU B 1 199 ? 4.185 11.480 32.733 1.00 13.47 199 GLU B CA 1
ATOM 7646 C C . GLU B 1 199 ? 4.655 11.434 31.287 1.00 11.67 199 GLU B C 1
ATOM 7647 O O . GLU B 1 199 ? 3.859 11.256 30.365 1.00 13.23 199 GLU B O 1
ATOM 7659 N N . SER B 1 200 ? 5.976 11.593 31.103 1.00 13.41 200 SER B N 1
ATOM 7660 C CA . SER B 1 200 ? 6.563 11.524 29.773 1.00 12.01 200 SER B CA 1
ATOM 7661 C C . SER B 1 200 ? 6.262 10.197 29.104 1.00 13.32 200 SER B C 1
ATOM 7662 O O . SER B 1 200 ? 5.859 10.150 27.939 1.00 12.43 200 SER B O 1
ATOM 7670 N N . ASP B 1 201 ? 6.493 9.099 29.823 1.00 13.75 201 ASP B N 1
ATOM 7671 C CA . ASP B 1 201 ? 6.210 7.783 29.247 1.00 12.96 201 ASP B CA 1
ATOM 7672 C C . ASP B 1 201 ? 4.768 7.677 28.761 1.00 13.42 201 ASP B C 1
ATOM 7673 O O . ASP B 1 201 ? 4.499 7.146 27.680 1.00 14.76 201 ASP B O 1
ATOM 7682 N N . ALA B 1 202 ? 3.814 8.145 29.566 1.00 13.96 202 ALA B N 1
ATOM 7683 C CA . ALA B 1 202 ? 2.416 7.997 29.210 1.00 13.64 202 ALA B CA 1
ATOM 7684 C C . ALA B 1 202 ? 2.101 8.831 27.971 1.00 13.58 202 ALA B C 1
ATOM 7685 O O . ALA B 1 202 ? 1.394 8.368 27.059 1.00 15.19 202 ALA B O 1
ATOM 7692 N N . LEU B 1 203 ? 2.589 10.071 27.923 1.00 13.19 203 LEU B N 1
ATOM 7693 C CA . LEU B 1 203 ? 2.282 10.928 26.794 1.00 12.68 203 LEU B CA 1
ATOM 7694 C C . LEU B 1 203 ? 2.980 10.447 25.526 1.00 13.94 203 LEU B C 1
ATOM 7695 O O . LEU B 1 203 ? 2.353 10.347 24.469 1.00 13.59 203 LEU B O 1
ATOM 7711 N N . LEU B 1 204 ? 4.256 10.085 25.629 1.00 12.75 204 LEU B N 1
ATOM 7712 C CA . LEU B 1 204 ? 4.958 9.564 24.450 1.00 12.62 204 LEU B CA 1
ATOM 7713 C C . LEU B 1 204 ? 4.335 8.275 23.937 1.00 12.91 204 LEU B C 1
ATOM 7714 O O . LEU B 1 204 ? 4.224 8.070 22.721 1.00 13.71 204 LEU B O 1
ATOM 7730 N N . GLN B 1 205 ? 3.931 7.366 24.824 1.00 13.03 205 GLN B N 1
ATOM 7731 C CA . GLN B 1 205 ? 3.288 6.147 24.336 1.00 14.36 205 GLN B CA 1
ATOM 7732 C C . GLN B 1 205 ? 2.074 6.474 23.485 1.00 14.72 205 GLN B C 1
ATOM 7733 O O . GLN B 1 205 ? 1.868 5.866 22.421 1.00 15.64 205 GLN B O 1
ATOM 7747 N N . TYR B 1 206 ? 1.238 7.422 23.945 1.00 13.78 206 TYR B N 1
ATOM 7748 C CA . TYR B 1 206 ? 0.071 7.813 23.167 1.00 12.20 206 TYR B CA 1
ATOM 7749 C C . TYR B 1 206 ? 0.504 8.395 21.824 1.00 14.13 206 TYR B C 1
ATOM 7750 O O . TYR B 1 206 ? -0.027 8.017 20.766 1.00 15.08 206 TYR B O 1
ATOM 7768 N N . LEU B 1 207 ? 1.479 9.294 21.847 1.00 12.65 207 LEU B N 1
ATOM 7769 C CA . LEU B 1 207 ? 1.889 9.962 20.616 1.00 12.03 207 LEU B CA 1
ATOM 7770 C C . LEU B 1 207 ? 2.507 9.000 19.617 1.00 14.25 207 LEU B C 1
ATOM 7771 O O . LEU B 1 207 ? 2.275 9.136 18.403 1.00 13.61 207 LEU B O 1
ATOM 7787 N N . TYR B 1 208 ? 3.332 8.059 20.082 1.00 13.71 208 TYR B N 1
ATOM 7788 C CA . TYR B 1 208 ? 3.966 7.112 19.161 1.00 13.13 208 TYR B CA 1
ATOM 7789 C C . TYR B 1 208 ? 2.901 6.331 18.414 1.00 17.19 208 TYR B C 1
ATOM 7790 O O . TYR B 1 208 ? 2.977 6.173 17.185 1.00 16.85 208 TYR B O 1
ATOM 7808 N N . ARG B 1 209 ? 1.917 5.803 19.132 1.00 13.33 209 ARG B N 1
ATOM 7809 C CA . ARG B 1 209 ? 0.884 5.028 18.468 1.00 14.76 209 ARG B CA 1
ATOM 7810 C C . ARG B 1 209 ? 0.011 5.905 17.577 1.00 14.58 209 ARG B C 1
ATOM 7811 O O . ARG B 1 209 ? -0.295 5.525 16.434 1.00 16.36 209 ARG B O 1
ATOM 7832 N N . PHE B 1 210 ? -0.415 7.071 18.071 1.00 13.68 210 PHE B N 1
ATOM 7833 C CA . PHE B 1 210 ? -1.289 7.936 17.278 1.00 13.37 210 PHE B CA 1
ATOM 7834 C C . PHE B 1 210 ? -0.597 8.378 15.992 1.00 12.56 210 PHE B C 1
ATOM 7835 O O . PHE B 1 210 ? -1.203 8.373 14.912 1.00 13.87 210 PHE B O 1
ATOM 7852 N N . SER B 1 211 ? 0.693 8.689 16.084 1.00 12.79 211 SER B N 1
ATOM 7853 C CA . SER B 1 211 ? 1.409 9.305 14.972 1.00 13.23 211 SER B CA 1
ATOM 7854 C C . SER B 1 211 ? 1.669 8.313 13.851 1.00 13.90 211 SER B C 1
ATOM 7855 O O . SER B 1 211 ? 1.999 8.721 12.739 1.00 13.33 211 SER B O 1
ATOM 7863 N N . THR B 1 212 ? 1.529 7.018 14.118 1.00 12.54 212 THR B N 1
ATOM 7864 C CA . THR B 1 212 ? 1.759 5.981 13.132 1.00 12.81 212 THR B CA 1
ATOM 7865 C C . THR B 1 212 ? 0.464 5.234 12.791 1.00 12.38 212 THR B C 1
ATOM 7866 O O . THR B 1 212 ? 0.499 4.130 12.242 1.00 16.14 212 THR B O 1
ATOM 7877 N N . SER B 1 213 ? -0.664 5.868 13.065 1.00 14.31 213 SER B N 1
ATOM 7878 C CA . SER B 1 213 ? -1.985 5.409 12.642 1.00 15.81 213 SER B CA 1
ATOM 7879 C C . SER B 1 213 ? -1.985 5.191 11.135 1.00 15.41 213 SER B C 1
ATOM 7880 O O . SER B 1 213 ? -1.356 5.974 10.426 1.00 14.60 213 SER B O 1
ATOM 7888 N N . PRO B 1 214 ? -2.726 4.215 10.600 1.00 13.83 214 PRO B N 1
ATOM 7889 C CA . PRO B 1 214 ? -2.678 3.966 9.152 1.00 13.29 214 PRO B CA 1
ATOM 7890 C C . PRO B 1 214 ? -3.152 5.132 8.304 1.00 13.16 214 PRO B C 1
ATOM 7891 O O . PRO B 1 214 ? -2.728 5.312 7.145 1.00 13.58 214 PRO B O 1
ATOM 7902 N N . GLU B 1 215 ? -4.009 5.990 8.883 1.00 14.28 215 GLU B N 1
ATOM 7903 C CA . GLU B 1 215 ? -4.431 7.174 8.164 1.00 15.35 215 GLU B CA 1
ATOM 7904 C C . GLU B 1 215 ? -3.310 8.170 7.954 1.00 15.18 215 GLU B C 1
ATOM 7905 O O . GLU B 1 215 ? -3.481 9.098 7.143 1.00 15.48 215 GLU B O 1
ATOM 7917 N N . PHE B 1 216 ? -2.176 8.027 8.640 1.00 12.95 216 PHE B N 1
ATOM 7918 C CA . PHE B 1 216 ? -1.064 8.965 8.510 1.00 11.70 216 PHE B CA 1
ATOM 7919 C C . PHE B 1 216 ? 0.128 8.364 7.781 1.00 12.55 216 PHE B C 1
ATOM 7920 O O . PHE B 1 216 ? 1.192 9.007 7.715 1.00 12.76 216 PHE B O 1
ATOM 7937 N N . THR B 1 217 ? 0.010 7.132 7.256 1.00 11.91 217 THR B N 1
ATOM 7938 C CA . THR B 1 217 ? 1.146 6.425 6.723 1.00 11.84 217 THR B CA 1
ATOM 7939 C C . THR B 1 217 ? 0.951 6.048 5.263 1.00 11.95 217 THR B C 1
ATOM 7940 O O . THR B 1 217 ? -0.142 6.117 4.695 1.00 14.54 217 THR B O 1
ATOM 7951 N N . CYS B 1 218 ? 2.056 5.595 4.683 1.00 12.08 218 CYS B N 1
ATOM 7952 C CA . CYS B 1 218 ? 2.042 4.889 3.407 1.00 11.92 218 CYS B CA 1
ATOM 7953 C C . CYS B 1 218 ? 3.021 3.722 3.491 1.00 12.15 218 CYS B C 1
ATOM 7954 O O . CYS B 1 218 ? 3.963 3.752 4.282 1.00 14.53 218 CYS B O 1
ATOM 7962 N N . ARG B 1 219 ? 2.812 2.722 2.623 1.00 13.17 219 ARG B N 1
ATOM 7963 C CA . ARG B 1 219 ? 3.624 1.507 2.594 1.00 12.57 219 ARG B CA 1
ATOM 7964 C C . ARG B 1 219 ? 4.073 1.270 1.164 1.00 12.72 219 ARG B C 1
ATOM 7965 O O . ARG B 1 219 ? 3.246 1.093 0.269 1.00 14.88 219 ARG B O 1
ATOM 7986 N N . TYR B 1 220 ? 5.379 1.262 0.971 1.00 12.95 220 TYR B N 1
ATOM 7987 C CA . TYR B 1 220 ? 5.988 1.138 -0.347 1.00 13.19 220 TYR B CA 1
ATOM 7988 C C . TYR B 1 220 ? 6.626 -0.229 -0.536 1.00 15.07 220 TYR B C 1
ATOM 7989 O O . TYR B 1 220 ? 7.495 -0.626 0.247 1.00 15.35 220 TYR B O 1
ATOM 8007 N N . GLN B 1 221 ? 6.253 -0.894 -1.628 1.00 14.39 221 GLN B N 1
ATOM 8008 C CA . GLN B 1 221 ? 6.900 -2.120 -2.083 1.00 15.30 221 GLN B CA 1
ATOM 8009 C C . GLN B 1 221 ? 8.015 -1.770 -3.055 1.00 18.40 221 GLN B C 1
ATOM 8010 O O . GLN B 1 221 ? 7.765 -1.191 -4.129 1.00 19.31 221 GLN B O 1
ATOM 8024 N N . TRP B 1 222 ? 9.236 -2.089 -2.677 1.00 16.50 222 TRP B N 1
ATOM 8025 C CA . TRP B 1 222 ? 10.388 -1.868 -3.555 1.00 18.06 222 TRP B CA 1
ATOM 8026 C C . TRP B 1 222 ? 10.353 -2.772 -4.776 1.00 18.31 222 TRP B C 1
ATOM 8027 O O . TRP B 1 222 ? 10.124 -3.990 -4.682 1.00 20.43 222 TRP B O 1
ATOM 8048 N N . ARG B 1 223 ? 10.606 -2.189 -5.941 1.00 19.94 223 ARG B N 1
ATOM 8049 C CA . ARG B 1 223 ? 10.729 -2.912 -7.194 1.00 22.00 223 ARG B CA 1
ATOM 8050 C C . ARG B 1 223 ? 12.099 -2.626 -7.791 1.00 21.58 223 ARG B C 1
ATOM 8051 O O . ARG B 1 223 ? 12.763 -1.645 -7.435 1.00 22.55 223 ARG B O 1
ATOM 8072 N N . PRO B 1 224 ? 12.553 -3.463 -8.709 1.00 28.06 224 PRO B N 1
ATOM 8073 C CA . PRO B 1 224 ? 13.865 -3.232 -9.322 1.00 29.56 224 PRO B CA 1
ATOM 8074 C C . PRO B 1 224 ? 13.976 -1.811 -9.845 1.00 31.18 224 PRO B C 1
ATOM 8075 O O . PRO B 1 224 ? 13.082 -1.322 -10.536 1.00 28.41 224 PRO B O 1
ATOM 8086 N N . GLY B 1 225 ? 15.044 -1.126 -9.445 1.00 24.56 225 GLY B N 1
ATOM 8087 C CA . GLY B 1 225 ? 15.276 0.236 -9.888 1.00 24.99 225 GLY B CA 1
ATOM 8088 C C . GLY B 1 225 ? 14.628 1.328 -9.075 1.00 24.30 225 GLY B C 1
ATOM 8089 O O . GLY B 1 225 ? 14.846 2.510 -9.391 1.00 24.70 225 GLY B O 1
ATOM 8093 N N . SER B 1 226 ? 13.842 0.996 -8.048 1.00 20.68 226 SER B N 1
ATOM 8094 C CA . SER B 1 226 ? 13.130 2.006 -7.255 1.00 19.70 226 SER B CA 1
ATOM 8095 C C . SER B 1 226 ? 14.078 2.870 -6.426 1.00 21.13 226 SER B C 1
ATOM 8096 O O . SER B 1 226 ? 14.948 2.357 -5.723 1.00 19.78 226 SER B O 1
ATOM 8104 N N . VAL B 1 227 ? 13.851 4.188 -6.446 1.00 17.62 227 VAL B N 1
ATOM 8105 C CA . VAL B 1 227 ? 14.524 5.161 -5.587 1.00 17.41 227 VAL B CA 1
ATOM 8106 C C . VAL B 1 227 ? 13.489 5.861 -4.727 1.00 17.47 227 VAL B C 1
ATOM 8107 O O . VAL B 1 227 ? 12.452 6.297 -5.239 1.00 19.72 227 VAL B O 1
ATOM 8120 N N . ALA B 1 228 ? 13.735 5.922 -3.412 1.00 15.87 228 ALA B N 1
ATOM 8121 C CA . ALA B 1 228 ? 12.910 6.708 -2.507 1.00 14.36 228 ALA B CA 1
ATOM 8122 C C . ALA B 1 228 ? 13.710 7.887 -2.003 1.00 15.36 228 ALA B C 1
ATOM 8123 O O . ALA B 1 228 ? 14.880 7.760 -1.643 1.00 17.19 228 ALA B O 1
ATOM 8130 N N . ILE B 1 229 ? 13.056 9.046 -1.982 1.00 14.59 229 ILE B N 1
ATOM 8131 C CA . ILE B 1 229 ? 13.633 10.284 -1.471 1.00 15.19 229 ILE B CA 1
ATOM 8132 C C . ILE B 1 229 ? 12.684 10.783 -0.409 1.00 13.20 229 ILE B C 1
ATOM 8133 O O . ILE B 1 229 ? 11.493 10.933 -0.679 1.00 14.65 229 ILE B O 1
ATOM 8149 N N . TRP B 1 230 ? 13.171 10.974 0.819 1.00 14.26 230 TRP B N 1
ATOM 8150 C CA . TRP B 1 230 ? 12.273 11.443 1.867 1.00 15.15 230 TRP B CA 1
ATOM 8151 C C . TRP B 1 230 ? 12.857 12.599 2.647 1.00 13.71 230 TRP B C 1
ATOM 8152 O O . TRP B 1 230 ? 14.073 12.766 2.763 1.00 14.09 230 TRP B O 1
ATOM 8173 N N . ASP B 1 231 ? 11.948 13.387 3.193 1.00 14.61 231 ASP B N 1
ATOM 8174 C CA . ASP B 1 231 ? 12.258 14.512 4.071 1.00 14.41 231 ASP B CA 1
ATOM 8175 C C . ASP B 1 231 ? 12.226 13.999 5.506 1.00 12.33 231 ASP B C 1
ATOM 8176 O O . ASP B 1 231 ? 11.156 13.684 6.046 1.00 14.10 231 ASP B O 1
ATOM 8185 N N . ASN B 1 232 ? 13.411 13.910 6.125 1.00 12.72 232 ASN B N 1
ATOM 8186 C CA . ASN B 1 232 ? 13.562 13.417 7.491 1.00 12.58 232 ASN B CA 1
ATOM 8187 C C . ASN B 1 232 ? 13.096 14.421 8.528 1.00 14.10 232 ASN B C 1
ATOM 8188 O O . ASN B 1 232 ? 13.017 14.065 9.702 1.00 16.56 232 ASN B O 1
ATOM 8199 N N . ARG B 1 233 ? 12.728 15.615 8.137 1.00 13.20 233 ARG B N 1
ATOM 8200 C CA . ARG B 1 233 ? 12.331 16.611 9.109 1.00 13.97 233 ARG B CA 1
ATOM 8201 C C . ARG B 1 233 ? 10.898 16.432 9.593 1.00 13.12 233 ARG B C 1
ATOM 8202 O O . ARG B 1 233 ? 10.560 16.894 10.716 1.00 13.66 233 ARG B O 1
ATOM 8223 N N . VAL B 1 234 ? 10.070 15.788 8.795 1.00 12.71 234 VAL B N 1
ATOM 8224 C CA . VAL B 1 234 ? 8.632 15.709 9.038 1.00 12.69 234 VAL B CA 1
ATOM 8225 C C . VAL B 1 234 ? 8.074 14.297 8.799 1.00 12.06 234 VAL B C 1
ATOM 8226 O O . VAL B 1 234 ? 6.858 14.139 8.601 1.00 12.46 234 VAL B O 1
ATOM 8239 N N . THR B 1 235 ? 8.933 13.279 8.810 1.00 12.77 235 THR B N 1
ATOM 8240 C CA . THR B 1 235 ? 8.487 11.882 8.674 1.00 11.38 235 THR B CA 1
ATOM 8241 C C . THR B 1 235 ? 9.129 11.022 9.744 1.00 13.27 235 THR B C 1
ATOM 8242 O O . THR B 1 235 ? 10.169 11.360 10.307 1.00 15.36 235 THR B O 1
ATOM 8253 N N . GLN B 1 236 ? 8.500 9.883 9.984 1.00 12.61 236 GLN B N 1
ATOM 8254 C CA . GLN B 1 236 ? 9.124 8.700 10.545 1.00 13.34 236 GLN B CA 1
ATOM 8255 C C . GLN B 1 236 ? 9.124 7.648 9.448 1.00 12.57 236 GLN B C 1
ATOM 8256 O O . GLN B 1 236 ? 8.340 7.726 8.502 1.00 13.24 236 GLN B O 1
ATOM 8270 N N . HIS B 1 237 ? 9.927 6.608 9.633 1.00 12.78 237 HIS B N 1
ATOM 8271 C CA . HIS B 1 237 ? 9.778 5.467 8.750 1.00 12.68 237 HIS B CA 1
ATOM 8272 C C . HIS B 1 237 ? 10.092 4.182 9.498 1.00 13.09 237 HIS B C 1
ATOM 8273 O O . HIS B 1 237 ? 10.602 4.179 10.628 1.00 12.69 237 HIS B O 1
ATOM 8287 N N . TYR B 1 238 ? 9.796 3.059 8.821 1.00 13.38 238 TYR B N 1
ATOM 8288 C CA . TYR B 1 238 ? 9.769 1.729 9.426 1.00 13.42 238 TYR B CA 1
ATOM 8289 C C . TYR B 1 238 ? 10.087 0.738 8.324 1.00 13.15 238 TYR B C 1
ATOM 8290 O O . TYR B 1 238 ? 9.399 0.731 7.310 1.00 15.01 238 TYR B O 1
ATOM 8308 N N . ALA B 1 239 ? 11.090 -0.090 8.545 1.00 13.94 239 ALA B N 1
ATOM 8309 C CA . ALA B 1 239 ? 11.453 -1.169 7.612 1.00 14.61 239 ALA B CA 1
ATOM 8310 C C . ALA B 1 239 ? 10.828 -2.473 8.054 1.00 15.96 239 ALA B C 1
ATOM 8311 O O . ALA B 1 239 ? 11.218 -3.039 9.079 1.00 17.60 239 ALA B O 1
ATOM 8318 N N . VAL B 1 240 ? 9.903 -2.992 7.241 1.00 15.15 240 VAL B N 1
ATOM 8319 C CA . VAL B 1 240 ? 9.188 -4.211 7.621 1.00 15.22 240 VAL B CA 1
ATOM 8320 C C . VAL B 1 240 ? 10.141 -5.397 7.580 1.00 19.76 240 VAL B C 1
ATOM 8321 O O . VAL B 1 240 ? 10.844 -5.620 6.582 1.00 19.07 240 VAL B O 1
ATOM 8334 N N . ASP B 1 241 ? 10.147 -6.205 8.659 1.00 18.10 241 ASP B N 1
ATOM 8335 C CA . ASP B 1 241 ? 11.062 -7.329 8.789 1.00 24.40 241 ASP B CA 1
ATOM 8336 C C . ASP B 1 241 ? 10.299 -8.631 8.553 1.00 22.98 241 ASP B C 1
ATOM 8337 O O . ASP B 1 241 ? 10.027 -9.419 9.459 1.00 23.99 241 ASP B O 1
ATOM 8346 N N . ASP B 1 242 ? 9.988 -8.851 7.276 1.00 21.41 242 ASP B N 1
ATOM 8347 C CA . ASP B 1 242 ? 9.221 -9.993 6.821 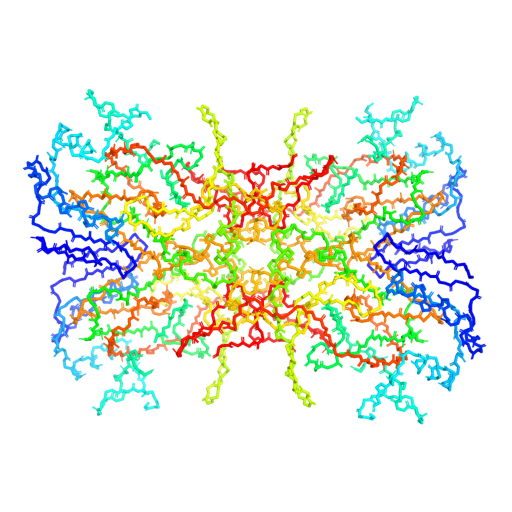1.00 20.48 242 ASP B CA 1
ATOM 8348 C C . ASP B 1 242 ? 9.935 -10.768 5.719 1.00 22.45 242 ASP B C 1
ATOM 8349 O O . ASP B 1 242 ? 9.288 -11.398 4.889 1.00 28.43 242 ASP B O 1
ATOM 8358 N N . TYR B 1 243 ? 11.264 -10.793 5.728 1.00 22.66 243 TYR B N 1
ATOM 8359 C CA . TYR B 1 243 ? 11.984 -11.460 4.661 1.00 22.51 243 TYR B CA 1
ATOM 8360 C C . TYR B 1 243 ? 13.260 -12.067 5.222 1.00 25.72 243 TYR B C 1
ATOM 8361 O O . TYR B 1 243 ? 13.788 -11.628 6.249 1.00 31.58 243 TYR B O 1
ATOM 8379 N N . SER B 1 244 ? 13.742 -13.077 4.523 1.00 28.75 244 SER B N 1
ATOM 8380 C CA . SER B 1 244 ? 14.984 -13.753 4.867 1.00 30.83 244 SER B CA 1
ATOM 8381 C C . SER B 1 244 ? 16.043 -13.628 3.786 1.00 33.15 244 SER B C 1
ATOM 8382 O O . SER B 1 244 ? 17.201 -13.973 4.038 1.00 40.85 244 SER B O 1
ATOM 8390 N N . GLU B 1 245 ? 15.690 -13.152 2.595 1.00 33.54 245 GLU B N 1
ATOM 8391 C CA A GLU B 1 245 ? 16.623 -13.009 1.487 0.49 36.85 245 GLU B CA 1
ATOM 8392 C CA B GLU B 1 245 ? 16.713 -13.100 1.572 0.51 37.07 245 GLU B CA 1
ATOM 8393 C C . GLU B 1 245 ? 17.574 -11.845 1.723 1.00 30.75 245 GLU B C 1
ATOM 8394 O O . GLU B 1 245 ? 17.289 -10.924 2.500 1.00 32.09 245 GLU B O 1
ATOM 8417 N N . HIS B 1 246 ? 18.675 -11.850 0.985 1.00 35.89 246 HIS B N 1
ATOM 8418 C CA . HIS B 1 246 ? 19.589 -10.723 1.004 1.00 33.45 246 HIS B CA 1
ATOM 8419 C C . HIS B 1 246 ? 18.913 -9.472 0.462 1.00 33.78 246 HIS B C 1
ATOM 8420 O O . HIS B 1 246 ? 18.198 -9.511 -0.545 1.00 37.53 246 HIS B O 1
ATOM 8434 N N . ARG B 1 247 ? 19.116 -8.359 1.156 1.00 32.62 247 ARG B N 1
ATOM 8435 C CA . ARG B 1 247 ? 18.558 -7.071 0.749 1.00 29.03 247 ARG B CA 1
ATOM 8436 C C . ARG B 1 247 ? 19.655 -6.028 0.893 1.00 33.07 247 ARG B C 1
ATOM 8437 O O . ARG B 1 247 ? 20.232 -5.891 1.971 1.00 38.27 247 ARG B O 1
ATOM 8458 N N . ARG B 1 248 ? 19.956 -5.324 -0.192 1.00 30.49 248 ARG B N 1
ATOM 8459 C CA . ARG B 1 248 ? 21.067 -4.374 -0.226 1.00 30.61 248 ARG B CA 1
ATOM 8460 C C . ARG B 1 248 ? 20.577 -3.045 -0.787 1.00 29.41 248 ARG B C 1
ATOM 8461 O O . ARG B 1 248 ? 19.870 -3.017 -1.798 1.00 27.76 248 ARG B O 1
ATOM 8482 N N . GLY B 1 249 ? 20.963 -1.948 -0.135 1.00 27.36 249 GLY B N 1
ATOM 8483 C CA . GLY B 1 249 ? 20.590 -0.625 -0.595 1.00 30.39 249 GLY B CA 1
ATOM 8484 C C . GLY B 1 249 ? 21.785 0.308 -0.664 1.00 27.31 249 GLY B C 1
ATOM 8485 O O . GLY B 1 249 ? 22.809 0.109 -0.011 1.00 29.51 249 GLY B O 1
ATOM 8489 N N . LEU B 1 250 ? 21.648 1.317 -1.520 1.00 24.12 250 LEU B N 1
ATOM 8490 C CA . LEU B 1 250 ? 22.616 2.404 -1.633 1.00 22.97 250 LEU B CA 1
ATOM 8491 C C . LEU B 1 250 ? 21.932 3.676 -1.161 1.00 22.91 250 LEU B C 1
ATOM 8492 O O . LEU B 1 250 ? 20.821 3.978 -1.594 1.00 21.54 250 LEU B O 1
ATOM 8508 N N . ARG B 1 251 ? 22.579 4.407 -0.269 1.00 21.94 251 ARG B N 1
ATOM 8509 C CA . ARG B 1 251 ? 21.927 5.512 0.408 1.00 22.47 251 ARG B CA 1
ATOM 8510 C C . ARG B 1 251 ? 22.845 6.712 0.458 1.00 21.70 251 ARG B C 1
ATOM 8511 O O . ARG B 1 251 ? 24.024 6.585 0.780 1.00 24.85 251 ARG B O 1
ATOM 8532 N N A VAL B 1 252 ? 22.276 7.880 0.188 0.49 20.68 252 VAL B N 1
ATOM 8533 N N B VAL B 1 252 ? 22.311 7.887 0.123 0.51 20.71 252 VAL B N 1
ATOM 8534 C CA A VAL B 1 252 ? 22.962 9.149 0.356 0.49 20.67 252 VAL B CA 1
ATOM 8535 C CA B VAL B 1 252 ? 23.001 9.143 0.379 0.51 20.70 252 VAL B CA 1
ATOM 8536 C C A VAL B 1 252 ? 22.148 9.965 1.352 0.49 19.96 252 VAL B C 1
ATOM 8537 C C B VAL B 1 252 ? 22.158 9.924 1.378 0.51 19.93 252 VAL B C 1
ATOM 8538 O O A VAL B 1 252 ? 20.914 10.013 1.265 0.49 19.79 252 VAL B O 1
ATOM 8539 O O B VAL B 1 252 ? 20.922 9.917 1.313 0.51 19.70 252 VAL B O 1
ATOM 8564 N N . VAL B 1 253 ? 22.831 10.568 2.321 1.00 19.96 253 VAL B N 1
ATOM 8565 C CA . VAL B 1 253 ? 22.182 11.230 3.447 1.00 18.28 253 VAL B CA 1
ATOM 8566 C C . VAL B 1 253 ? 22.551 12.704 3.414 1.00 18.30 253 VAL B C 1
ATOM 8567 O O . VAL B 1 253 ? 23.739 13.051 3.421 1.00 21.00 253 VAL B O 1
ATOM 8581 N N . VAL B 1 254 ? 21.534 13.564 3.418 1.00 18.27 254 VAL B N 1
ATOM 8582 C CA . VAL B 1 254 ? 21.692 15.019 3.322 1.00 17.46 254 VAL B CA 1
ATOM 8583 C C . VAL B 1 254 ? 21.695 15.609 4.725 1.00 21.24 254 VAL B C 1
ATOM 8584 O O . VAL B 1 254 ? 20.734 15.440 5.485 1.00 19.59 254 VAL B O 1
ATOM 8597 N N . LEU B 1 255 ? 22.781 16.272 5.079 1.00 27.85 255 LEU B N 1
ATOM 8598 C CA . LEU B 1 255 ? 22.919 16.810 6.415 1.00 27.09 255 LEU B CA 1
ATOM 8599 C C . LEU B 1 255 ? 22.283 18.188 6.507 1.00 26.29 255 LEU B C 1
ATOM 8600 O O . LEU B 1 255 ? 22.022 18.863 5.504 1.00 29.37 255 LEU B O 1
ATOM 8616 N N . GLY B 1 256 ? 22.075 18.621 7.736 1.00 32.88 256 GLY B N 1
ATOM 8617 C CA . GLY B 1 256 ? 21.927 20.035 7.938 1.00 33.06 256 GLY B CA 1
ATOM 8618 C C . GLY B 1 256 ? 20.720 20.503 8.704 1.00 36.58 256 GLY B C 1
ATOM 8619 O O . GLY B 1 256 ? 20.495 21.711 8.730 1.00 29.06 256 GLY B O 1
ATOM 8623 N N . ASP B 1 257 ? 19.936 19.599 9.309 1.00 28.69 257 ASP B N 1
ATOM 8624 C CA . ASP B 1 257 ? 18.741 20.028 10.026 1.00 22.25 257 ASP B CA 1
ATOM 8625 C C . ASP B 1 257 ? 19.097 20.647 11.372 1.00 23.09 257 ASP B C 1
ATOM 8626 O O . ASP B 1 257 ? 20.039 20.222 12.048 1.00 30.02 257 ASP B O 1
ATOM 8635 N N . THR B 1 258 ? 18.313 21.643 11.770 1.00 24.89 258 THR B N 1
ATOM 8636 C CA . THR B 1 258 ? 18.343 22.181 13.136 1.00 25.42 258 THR B CA 1
ATOM 8637 C C . THR B 1 258 ? 16.897 22.282 13.536 1.00 27.34 258 THR B C 1
ATOM 8638 O O . THR B 1 258 ? 16.212 23.261 13.192 1.00 25.85 258 THR B O 1
ATOM 8649 N N . PRO B 1 259 ? 16.371 21.279 14.221 1.00 18.52 259 PRO B N 1
ATOM 8650 C CA . PRO B 1 259 ? 14.954 21.292 14.530 1.00 17.63 259 PRO B CA 1
ATOM 8651 C C . PRO B 1 259 ? 14.666 22.479 15.423 1.00 20.71 259 PRO B C 1
ATOM 8652 O O . PRO B 1 259 ? 15.323 22.675 16.452 1.00 21.21 259 PRO B O 1
ATOM 8663 N N . SER B 1 260 ? 13.730 23.307 14.987 1.00 17.96 260 SER B N 1
ATOM 8664 C CA . SER B 1 260 ? 13.423 24.529 15.712 1.00 17.22 260 SER B CA 1
ATOM 8665 C C . SER B 1 260 ? 11.939 24.648 15.956 1.00 16.61 260 SER B C 1
ATOM 8666 O O . SER B 1 260 ? 11.119 24.282 15.107 1.00 17.89 260 SER B O 1
ATOM 8674 N N . GLY B 1 261 ? 11.602 25.141 17.130 1.00 16.41 261 GLY B N 1
ATOM 8675 C CA . GLY B 1 261 ? 10.224 25.388 17.515 1.00 17.91 261 GLY B CA 1
ATOM 8676 C C . GLY B 1 261 ? 10.098 26.514 18.515 1.00 18.13 261 GLY B C 1
ATOM 8677 O O . GLY B 1 261 ? 10.968 27.407 18.593 1.00 19.59 261 GLY B O 1
ATOM 8681 N N . ASP B 1 262 ? 8.997 26.515 19.273 1.00 17.04 262 ASP B N 1
ATOM 8682 C CA . ASP B 1 262 ? 8.786 27.518 20.295 1.00 16.68 262 ASP B CA 1
ATOM 8683 C C . ASP B 1 262 ? 9.770 27.357 21.449 1.00 16.33 262 ASP B C 1
ATOM 8684 O O . ASP B 1 262 ? 10.206 26.246 21.779 1.00 21.64 262 ASP B O 1
ATOM 8693 N N . LYS B 1 263 ? 10.061 28.493 22.093 1.00 21.32 263 LYS B N 1
ATOM 8694 C CA . LYS B 1 263 ? 10.754 28.460 23.368 1.00 24.14 263 LYS B CA 1
ATOM 8695 C C . LYS B 1 263 ? 9.938 27.614 24.348 1.00 19.75 263 LYS B C 1
ATOM 8696 O O . LYS B 1 263 ? 8.724 27.780 24.425 1.00 22.34 263 LYS B O 1
ATOM 8715 N N . PRO B 1 264 ? 10.560 26.731 25.111 1.00 20.48 264 PRO B N 1
ATOM 8716 C CA . PRO B 1 264 ? 9.781 25.972 26.099 1.00 19.55 264 PRO B CA 1
ATOM 8717 C C . PRO B 1 264 ? 9.116 26.907 27.092 1.00 17.84 264 PRO B C 1
ATOM 8718 O O . PRO B 1 264 ? 9.672 27.931 27.481 1.00 20.70 264 PRO B O 1
ATOM 8729 N N . ARG B 1 265 ? 7.906 26.529 27.513 1.00 17.76 265 ARG B N 1
ATOM 8730 C CA . ARG B 1 265 ? 7.135 27.388 28.397 1.00 20.53 265 ARG B CA 1
ATOM 8731 C C . ARG B 1 265 ? 7.341 27.058 29.860 1.00 17.32 265 ARG B C 1
ATOM 8732 O O . ARG B 1 265 ? 6.842 27.794 30.735 1.00 19.72 265 ARG B O 1
ATOM 8753 N N . TRP B 1 266 ? 8.112 26.009 30.144 1.00 18.02 266 TRP B N 1
ATOM 8754 C CA . TRP B 1 266 ? 8.413 25.568 31.495 1.00 17.69 266 TRP B CA 1
ATOM 8755 C C . TRP B 1 266 ? 9.877 25.141 31.549 1.00 19.22 266 TRP B C 1
ATOM 8756 O O . TRP B 1 266 ? 10.477 24.830 30.505 1.00 19.43 266 TRP B O 1
ATOM 8777 N N . ASP B 1 267 ? 10.438 25.147 32.751 1.00 21.29 267 ASP B N 1
ATOM 8778 C CA . ASP B 1 267 ? 11.785 24.663 32.980 1.00 20.65 267 ASP B CA 1
ATOM 8779 C C . ASP B 1 267 ? 11.813 23.139 32.918 1.00 19.01 267 ASP B C 1
ATOM 8780 O O . ASP B 1 267 ? 10.779 22.461 32.978 1.00 18.72 267 ASP B O 1
ATOM 8789 N N . HIS B 1 268 ? 13.019 22.593 32.831 1.00 20.57 268 HIS B N 1
ATOM 8790 C CA . HIS B 1 268 ? 13.164 21.146 32.963 1.00 19.50 268 HIS B CA 1
ATOM 8791 C C . HIS B 1 268 ? 12.627 20.685 34.310 1.00 20.01 268 HIS B C 1
ATOM 8792 O O . HIS B 1 268 ? 12.772 21.383 35.319 1.00 20.77 268 HIS B O 1
ATOM 8806 N N . TYR B 1 269 ? 12.015 19.511 34.300 1.00 19.71 269 TYR B N 1
ATOM 8807 C CA . TYR B 1 269 ? 11.669 18.830 35.536 1.00 20.40 269 TYR B CA 1
ATOM 8808 C C . TYR B 1 269 ? 12.932 18.520 36.324 1.00 22.35 269 TYR B C 1
ATOM 8809 O O . TYR B 1 269 ? 13.894 17.958 35.787 1.00 26.00 269 TYR B O 1
ATOM 8827 N N . ARG B 1 270 ? 12.915 18.864 37.609 1.00 23.86 270 ARG B N 1
ATOM 8828 C CA . ARG B 1 270 ? 14.043 18.634 38.505 1.00 27.89 270 ARG B CA 1
ATOM 8829 C C . ARG B 1 270 ? 13.670 17.561 39.525 1.00 30.53 270 ARG B C 1
ATOM 8830 O O . ARG B 1 270 ? 12.845 17.833 40.413 1.00 30.69 270 ARG B O 1
ATOM 8851 N N . PRO B 1 271 ? 14.237 16.356 39.463 1.00 29.35 271 PRO B N 1
ATOM 8852 C CA . PRO B 1 271 ? 13.985 15.374 40.522 1.00 27.56 271 PRO B CA 1
ATOM 8853 C C . PRO B 1 271 ? 14.658 15.798 41.816 1.00 40.28 271 PRO B C 1
ATOM 8854 O O . PRO B 1 271 ? 15.551 16.641 41.826 1.00 33.75 271 PRO B O 1
ATOM 8865 N N . VAL B 1 272 ? 14.240 15.175 42.915 1.00 37.71 272 VAL B N 1
ATOM 8866 C CA . VAL B 1 272 ? 14.867 15.439 44.208 1.00 42.11 272 VAL B CA 1
ATOM 8867 C C . VAL B 1 272 ? 16.064 14.507 44.349 1.00 52.37 272 VAL B C 1
ATOM 8868 O O . VAL B 1 272 ? 16.176 13.526 43.598 1.00 46.90 272 VAL B O 1
ATOM 8881 N N . PRO B 1 273 ? 16.984 14.783 45.272 1.00 55.93 273 PRO B N 1
ATOM 8882 C CA . PRO B 1 273 ? 18.104 13.865 45.505 1.00 48.37 273 PRO B CA 1
ATOM 8883 C C . PRO B 1 273 ? 17.637 12.447 45.802 1.00 47.83 273 PRO B C 1
ATOM 8884 O O . PRO B 1 273 ? 16.685 12.231 46.558 1.00 52.09 273 PRO B O 1
ATOM 8895 N N . GLY B 1 274 ? 18.326 11.476 45.199 1.00 49.20 274 GLY B N 1
ATOM 8896 C CA . GLY B 1 274 ? 18.023 10.070 45.389 1.00 61.22 274 GLY B CA 1
ATOM 8897 C C . GLY B 1 274 ? 16.743 9.578 44.746 1.00 65.48 274 GLY B C 1
ATOM 8898 O O . GLY B 1 274 ? 16.408 8.395 44.900 1.00 49.31 274 GLY B O 1
ATOM 8902 N N . GLN B 1 275 ? 16.015 10.436 44.036 1.00 48.42 275 GLN B N 1
ATOM 8903 C CA . GLN B 1 275 ? 14.761 10.019 43.421 1.00 53.13 275 GLN B CA 1
ATOM 8904 C C . GLN B 1 275 ? 15.005 8.928 42.387 1.00 41.57 275 GLN B C 1
ATOM 8905 O O . GLN B 1 275 ? 15.938 9.006 41.582 1.00 40.87 275 GLN B O 1
ATOM 8919 N N . ARG B 1 276 ? 14.149 7.910 42.407 1.00 35.96 276 ARG B N 1
ATOM 8920 C CA . ARG B 1 276 ? 14.269 6.751 41.539 1.00 46.02 276 ARG B CA 1
ATOM 8921 C C . ARG B 1 276 ? 13.117 6.742 40.543 1.00 38.89 276 ARG B C 1
ATOM 8922 O O . ARG B 1 276 ? 11.961 6.943 40.920 1.00 34.58 276 ARG B O 1
ATOM 8926 N N . TYR B 1 277 ? 13.442 6.518 39.273 1.00 30.71 277 TYR B N 1
ATOM 8927 C CA . TYR B 1 277 ? 12.441 6.347 38.225 1.00 29.65 277 TYR B CA 1
ATOM 8928 C C . TYR B 1 277 ? 11.928 4.912 38.245 1.00 28.90 277 TYR B C 1
ATOM 8929 O O . TYR B 1 277 ? 12.693 3.971 38.025 1.00 30.78 277 TYR B O 1
ATOM 8947 N N . VAL B 1 278 ? 10.641 4.752 38.518 1.00 28.61 278 VAL B N 1
ATOM 8948 C CA . VAL B 1 278 ? 9.974 3.445 38.484 1.00 28.08 278 VAL B CA 1
ATOM 8949 C C . VAL B 1 278 ? 8.971 3.483 37.334 1.00 27.37 278 VAL B C 1
ATOM 8950 O O . VAL B 1 278 ? 7.897 4.074 37.471 1.00 27.57 278 VAL B O 1
ATOM 8963 N N . PRO B 1 279 ? 9.280 2.885 36.184 1.00 26.73 279 PRO B N 1
ATOM 8964 C CA . PRO B 1 279 ? 8.317 2.913 35.078 1.00 26.28 279 PRO B CA 1
ATOM 8965 C C . PRO B 1 279 ? 6.997 2.267 35.473 1.00 26.30 279 PRO B C 1
ATOM 8966 O O . PRO B 1 279 ? 6.951 1.287 36.231 1.00 26.41 279 PRO B O 1
ATOM 8977 N N . ASP B 1 280 ? 5.916 2.809 34.927 1.00 26.41 280 ASP B N 1
ATOM 8978 C CA . ASP B 1 280 ? 4.600 2.226 35.160 1.00 26.67 280 ASP B CA 1
ATOM 8979 C C . ASP B 1 280 ? 4.363 0.981 34.317 1.00 26.22 280 ASP B C 1
ATOM 8980 O O . ASP B 1 280 ? 3.512 0.172 34.686 1.00 26.55 280 ASP B O 1
ATOM 8989 N N . TRP B 1 281 ? 5.075 0.837 33.198 1.00 25.68 281 TRP B N 1
ATOM 8990 C CA . TRP B 1 281 ? 4.926 -0.284 32.275 1.00 25.34 281 TRP B CA 1
ATOM 8991 C C . TRP B 1 281 ? 6.216 -1.084 32.223 1.00 24.94 281 TRP B C 1
ATOM 8992 O O . TRP B 1 281 ? 7.301 -0.527 32.229 1.00 24.86 281 TRP B O 1
ATOM 9013 N N . VAL B 1 282 ? 6.083 -2.410 32.144 1.00 24.87 282 VAL B N 1
ATOM 9014 C CA . VAL B 1 282 ? 7.238 -3.297 32.143 1.00 24.71 282 VAL B CA 1
ATOM 9015 C C . VAL B 1 282 ? 7.972 -3.272 30.808 1.00 24.42 282 VAL B C 1
ATOM 9016 O O . VAL B 1 282 ? 7.360 -3.356 29.739 1.00 24.35 282 VAL B O 1
ATOM 9029 N N . ASN B 1 283 ? 9.297 -3.168 30.880 1.00 24.48 283 ASN B N 1
ATOM 9030 C CA . ASN B 1 283 ? 10.196 -3.576 29.818 1.00 24.49 283 ASN B CA 1
ATOM 9031 C C . ASN B 1 283 ? 11.161 -4.590 30.423 1.00 24.80 283 ASN B C 1
ATOM 9032 O O . ASN B 1 283 ? 11.525 -4.497 31.602 1.00 25.10 283 ASN B O 1
ATOM 9043 N N . ALA B 1 284 ? 11.577 -5.558 29.619 1.00 24.91 284 ALA B N 1
ATOM 9044 C CA . ALA B 1 284 ? 12.563 -6.516 30.097 1.00 25.43 284 ALA B CA 1
ATOM 9045 C C . ALA B 1 284 ? 13.890 -5.815 30.394 1.00 25.96 284 ALA B C 1
ATOM 9046 O O . ALA B 1 284 ? 14.217 -4.748 29.826 1.00 25.96 284 ALA B O 1
ATOM 9053 N N . LYS B 1 285 ? 14.679 -6.430 31.261 1.00 26.65 285 LYS B N 1
ATOM 9054 C CA . LYS B 1 285 ? 16.011 -5.915 31.565 1.00 27.48 285 LYS B CA 1
ATOM 9055 C C . LYS B 1 285 ? 17.073 -6.445 30.619 1.00 28.68 285 LYS B C 1
ATOM 9056 O O . LYS B 1 285 ? 18.199 -5.931 30.621 1.00 31.88 285 LYS B O 1
ATOM 9075 N N . GLU B 1 286 ? 16.743 -7.459 29.836 1.00 27.96 286 GLU B N 1
ATOM 9076 C CA A GLU B 1 286 ? 17.676 -8.114 28.930 0.57 28.74 286 GLU B CA 1
ATOM 9077 C CA B GLU B 1 286 ? 17.680 -8.103 28.929 0.43 28.74 286 GLU B CA 1
ATOM 9078 C C . GLU B 1 286 ? 17.023 -8.196 27.563 1.00 28.17 286 GLU B C 1
ATOM 9079 O O . GLU B 1 286 ? 15.856 -8.602 27.456 1.00 29.06 286 GLU B O 1
ATOM 9102 N N . ALA B 1 287 ? 17.756 -7.797 26.535 1.00 28.74 287 ALA B N 1
ATOM 9103 C CA . ALA B 1 287 ? 17.267 -7.933 25.174 1.00 28.55 287 ALA B CA 1
ATOM 9104 C C . ALA B 1 287 ? 17.723 -9.283 24.630 1.00 30.74 287 ALA B C 1
ATOM 9105 O O . ALA B 1 287 ? 17.956 -10.225 25.402 1.00 33.42 287 ALA B O 1
ATOM 9112 N N . TYR B 1 288 ? 17.856 -9.389 23.317 1.00 36.19 288 TYR B N 1
ATOM 9113 C CA . TYR B 1 288 ? 18.273 -10.628 22.683 1.00 35.83 288 TYR B CA 1
ATOM 9114 C C . TYR B 1 288 ? 19.771 -10.586 22.349 1.00 42.68 288 TYR B C 1
ATOM 9115 O O . TYR B 1 288 ? 20.475 -11.575 22.541 1.00 56.03 288 TYR B O 1
ATOM 9133 N N . ILE C 1 4 ? -2.720 -24.398 60.760 1.00 27.57 4 ILE C N 1
ATOM 9134 C CA . ILE C 1 4 ? -1.668 -24.175 61.745 1.00 20.35 4 ILE C CA 1
ATOM 9135 C C . ILE C 1 4 ? -2.334 -23.561 62.974 1.00 19.98 4 ILE C C 1
ATOM 9136 O O . ILE C 1 4 ? -3.014 -22.539 62.860 1.00 25.30 4 ILE C O 1
ATOM 9151 N N . ILE C 1 5 ? -2.141 -24.180 64.133 1.00 17.58 5 ILE C N 1
ATOM 9152 C CA . ILE C 1 5 ? -2.734 -23.708 65.379 1.00 20.28 5 ILE C CA 1
ATOM 9153 C C . ILE C 1 5 ? -1.780 -22.738 66.075 1.00 21.44 5 ILE C C 1
ATOM 9154 O O . ILE C 1 5 ? -0.606 -23.065 66.322 1.00 19.03 5 ILE C O 1
ATOM 9170 N N . THR C 1 6 ? -2.291 -21.523 66.395 1.00 22.03 6 THR C N 1
ATOM 9171 C CA . THR C 1 6 ? -1.495 -20.408 66.974 1.00 21.42 6 THR C CA 1
ATOM 9172 C C . THR C 1 6 ? -2.291 -19.720 68.091 1.00 26.04 6 THR C C 1
ATOM 9173 O O . THR C 1 6 ? -2.703 -18.548 67.962 1.00 27.87 6 THR C O 1
ATOM 9184 N N . THR C 1 7 ? -2.445 -20.397 69.214 1.00 23.05 7 THR C N 1
ATOM 9185 C CA . THR C 1 7 ? -3.287 -19.907 70.299 1.00 21.44 7 THR C CA 1
ATOM 9186 C C . THR C 1 7 ? -2.524 -19.398 71.518 1.00 26.70 7 THR C C 1
ATOM 9187 O O . THR C 1 7 ? -3.161 -18.996 72.502 1.00 28.05 7 THR C O 1
ATOM 9198 N N . ALA C 1 8 ? -1.193 -19.375 71.489 1.00 23.99 8 ALA C N 1
ATOM 9199 C CA . ALA C 1 8 ? -0.440 -19.046 72.687 1.00 24.61 8 ALA C CA 1
ATOM 9200 C C . ALA C 1 8 ? -0.439 -17.555 73.005 1.00 24.50 8 ALA C C 1
ATOM 9201 O O . ALA C 1 8 ? -0.386 -17.188 74.185 1.00 29.91 8 ALA C O 1
ATOM 9208 N N . PHE C 1 9 ? -0.494 -16.689 72.000 1.00 24.49 9 PHE C N 1
ATOM 9209 C CA . PHE C 1 9 ? -0.411 -15.247 72.199 1.00 26.79 9 PHE C CA 1
ATOM 9210 C C . PHE C 1 9 ? -1.722 -14.573 71.808 1.00 27.41 9 PHE C C 1
ATOM 9211 O O . PHE C 1 9 ? -2.607 -15.175 71.193 1.00 26.55 9 PHE C O 1
ATOM 9228 N N . GLU C 1 10 ? -1.818 -13.282 72.135 1.00 28.17 10 GLU C N 1
ATOM 9229 C CA . GLU C 1 10 ? -2.894 -12.434 71.625 1.00 26.02 10 GLU C CA 1
ATOM 9230 C C . GLU C 1 10 ? -2.513 -11.912 70.241 1.00 27.83 10 GLU C C 1
ATOM 9231 O O . GLU C 1 10 ? -1.510 -11.215 70.086 1.00 28.13 10 GLU C O 1
ATOM 9243 N N . VAL C 1 11 ? -3.328 -12.223 69.240 1.00 22.46 11 VAL C N 1
ATOM 9244 C CA . VAL C 1 11 ? -2.999 -11.972 67.844 1.00 18.39 11 VAL C CA 1
ATOM 9245 C C . VAL C 1 11 ? -4.066 -11.072 67.255 1.00 21.53 11 VAL C C 1
ATOM 9246 O O . VAL C 1 11 ? -5.266 -11.351 67.380 1.00 23.16 11 VAL C O 1
ATOM 9259 N N . ARG C 1 12 ? -3.626 -9.985 66.611 1.00 19.26 12 ARG C N 1
ATOM 9260 C CA . ARG C 1 12 ? -4.527 -9.016 65.984 1.00 21.13 12 ARG C CA 1
ATOM 9261 C C . ARG C 1 12 ? -4.201 -8.960 64.495 1.00 20.87 12 ARG C C 1
ATOM 9262 O O . ARG C 1 12 ? -3.229 -8.286 64.092 1.00 20.38 12 ARG C O 1
ATOM 9283 N N . PRO C 1 13 ? -4.939 -9.670 63.641 1.00 18.95 13 PRO C N 1
ATOM 9284 C CA . PRO C 1 13 ? -4.673 -9.623 62.201 1.00 15.88 13 PRO C CA 1
ATOM 9285 C C . PRO C 1 13 ? -4.866 -8.223 61.631 1.00 17.41 13 PRO C C 1
ATOM 9286 O O . PRO C 1 13 ? -5.749 -7.489 62.062 1.00 18.87 13 PRO C O 1
ATOM 9297 N N . LEU C 1 14 ? -4.002 -7.866 60.664 1.00 16.69 14 LEU C N 1
ATOM 9298 C CA A LEU C 1 14 ? -4.041 -6.540 60.042 0.31 16.45 14 LEU C CA 1
ATOM 9299 C CA B LEU C 1 14 ? -4.067 -6.527 60.075 0.69 16.30 14 LEU C CA 1
ATOM 9300 C C . LEU C 1 14 ? -5.067 -6.492 58.919 1.00 15.00 14 LEU C C 1
ATOM 9301 O O . LEU C 1 14 ? -5.926 -5.603 58.875 1.00 17.68 14 LEU C O 1
ATOM 9332 N N . THR C 1 15 ? -4.944 -7.409 57.963 1.00 17.77 15 THR C N 1
ATOM 9333 C CA . THR C 1 15 ? -5.940 -7.554 56.910 1.00 18.63 15 THR C CA 1
ATOM 9334 C C . THR C 1 15 ? -6.273 -9.034 56.770 1.00 21.37 15 THR C C 1
ATOM 9335 O O . THR C 1 15 ? -5.601 -9.895 57.342 1.00 19.93 15 THR C O 1
ATOM 9346 N N . SER C 1 16 ? -7.316 -9.328 55.986 1.00 18.63 16 SER C N 1
ATOM 9347 C CA . SER C 1 16 ? -7.633 -10.730 55.689 1.00 19.15 16 SER C CA 1
ATOM 9348 C C . SER C 1 16 ? -6.489 -11.427 54.981 1.00 19.97 16 SER C C 1
ATOM 9349 O O . SER C 1 16 ? -6.242 -12.626 55.205 1.00 20.53 16 SER C O 1
ATOM 9357 N N . ALA C 1 17 ? -5.788 -10.722 54.099 1.00 16.63 17 ALA C N 1
ATOM 9358 C CA . ALA C 1 17 ? -4.769 -11.351 53.275 1.00 15.20 17 ALA C CA 1
ATOM 9359 C C . ALA C 1 17 ? -3.565 -11.800 54.086 1.00 15.09 17 ALA C C 1
ATOM 9360 O O . ALA C 1 17 ? -3.070 -12.915 53.905 1.00 15.80 17 ALA C O 1
ATOM 9367 N N . LEU C 1 18 ? -3.040 -10.923 54.950 1.00 13.71 18 LEU C N 1
ATOM 9368 C CA . LEU C 1 18 ? -1.792 -11.238 55.661 1.00 14.86 18 LEU C CA 1
ATOM 9369 C C . LEU C 1 18 ? -1.570 -10.198 56.748 1.00 16.30 18 LEU C C 1
ATOM 9370 O O . LEU C 1 18 ? -2.183 -9.127 56.748 1.00 14.77 18 LEU C O 1
ATOM 9386 N N . GLY C 1 19 ? -0.583 -10.492 57.618 1.00 14.46 19 GLY C N 1
ATOM 9387 C CA . GLY C 1 19 ? -0.149 -9.546 58.619 1.00 15.04 19 GLY C CA 1
ATOM 9388 C C . GLY C 1 19 ? -0.842 -9.759 59.940 1.00 15.68 19 GLY C C 1
ATOM 9389 O O . GLY C 1 19 ? -2.072 -9.857 59.996 1.00 15.72 19 GLY C O 1
ATOM 9393 N N . ALA C 1 20 ? -0.076 -9.805 61.022 1.00 15.86 20 ALA C N 1
ATOM 9394 C CA . ALA C 1 20 ? -0.684 -9.881 62.338 1.00 16.07 20 ALA C CA 1
ATOM 9395 C C . ALA C 1 20 ? 0.247 -9.308 63.386 1.00 15.13 20 ALA C C 1
ATOM 9396 O O . ALA C 1 20 ? 1.452 -9.543 63.354 1.00 17.62 20 ALA C O 1
ATOM 9403 N N . GLU C 1 21 ? -0.333 -8.519 64.299 1.00 16.91 21 GLU C N 1
ATOM 9404 C CA . GLU C 1 21 ? 0.367 -7.927 65.426 1.00 18.33 21 GLU C CA 1
ATOM 9405 C C . GLU C 1 21 ? 0.247 -8.859 66.631 1.00 17.60 21 GLU C C 1
ATOM 9406 O O . GLU C 1 21 ? -0.854 -9.298 66.976 1.00 21.98 21 GLU C O 1
ATOM 9418 N N . ILE C 1 22 ? 1.384 -9.186 67.239 1.00 18.08 22 ILE C N 1
ATOM 9419 C CA . ILE C 1 22 ? 1.469 -10.235 68.272 1.00 20.44 22 ILE C CA 1
ATOM 9420 C C . ILE C 1 22 ? 1.739 -9.558 69.600 1.00 25.57 22 ILE C C 1
ATOM 9421 O O . ILE C 1 22 ? 2.792 -8.936 69.790 1.00 22.39 22 ILE C O 1
ATOM 9437 N N . HIS C 1 23 ? 0.801 -9.695 70.532 1.00 24.11 23 HIS C N 1
ATOM 9438 C CA . HIS C 1 23 ? 0.961 -9.141 71.868 1.00 23.44 23 HIS C CA 1
ATOM 9439 C C . HIS C 1 23 ? 1.294 -10.221 72.879 1.00 25.33 23 HIS C C 1
ATOM 9440 O O . HIS C 1 23 ? 0.987 -11.396 72.687 1.00 27.66 23 HIS C O 1
ATOM 9454 N N . GLY C 1 24 ? 1.951 -9.802 73.957 1.00 30.35 24 GLY C N 1
ATOM 9455 C CA . GLY C 1 24 ? 2.282 -10.708 75.028 1.00 35.22 24 GLY C CA 1
ATOM 9456 C C . GLY C 1 24 ? 3.551 -11.502 74.850 1.00 43.18 24 GLY C C 1
ATOM 9457 O O . GLY C 1 24 ? 3.702 -12.547 75.490 1.00 39.01 24 GLY C O 1
ATOM 9461 N N . VAL C 1 25 ? 4.478 -11.049 74.007 1.00 33.90 25 VAL C N 1
ATOM 9462 C CA . VAL C 1 25 ? 5.753 -11.734 73.846 1.00 31.40 25 VAL C CA 1
ATOM 9463 C C . VAL C 1 25 ? 6.878 -10.701 73.886 1.00 28.77 25 VAL C C 1
ATOM 9464 O O . VAL C 1 25 ? 6.734 -9.582 73.383 1.00 36.72 25 VAL C O 1
ATOM 9477 N N . ARG C 1 26 ? 7.971 -11.059 74.547 1.00 27.71 26 ARG C N 1
ATOM 9478 C CA . ARG C 1 26 ? 9.166 -10.229 74.672 1.00 30.41 26 ARG C CA 1
ATOM 9479 C C . ARG C 1 26 ? 10.299 -10.958 73.960 1.00 31.43 26 ARG C C 1
ATOM 9480 O O . ARG C 1 26 ? 10.613 -12.101 74.313 1.00 32.78 26 ARG C O 1
ATOM 9501 N N . LEU C 1 27 ? 10.899 -10.313 72.959 1.00 25.71 27 LEU C N 1
ATOM 9502 C CA . LEU C 1 27 ? 11.912 -11.002 72.166 1.00 23.56 27 LEU C CA 1
ATOM 9503 C C . LEU C 1 27 ? 13.216 -11.170 72.928 1.00 26.59 27 LEU C C 1
ATOM 9504 O O . LEU C 1 27 ? 13.913 -12.177 72.731 1.00 30.51 27 LEU C O 1
ATOM 9520 N N . GLU C 1 28 ? 13.539 -10.242 73.828 1.00 30.00 28 GLU C N 1
ATOM 9521 C CA . GLU C 1 28 ? 14.865 -10.213 74.434 1.00 28.66 28 GLU C CA 1
ATOM 9522 C C . GLU C 1 28 ? 15.259 -11.569 75.009 1.00 42.07 28 GLU C C 1
ATOM 9523 O O . GLU C 1 28 ? 16.357 -12.072 74.745 1.00 42.56 28 GLU C O 1
ATOM 9535 N N . ASP C 1 29 ? 14.383 -12.174 75.794 1.00 29.42 29 ASP C N 1
ATOM 9536 C CA . ASP C 1 29 ? 14.715 -13.460 76.430 1.00 35.09 29 ASP C CA 1
ATOM 9537 C C . ASP C 1 29 ? 13.741 -14.559 76.016 1.00 34.38 29 ASP C C 1
ATOM 9538 O O . ASP C 1 29 ? 13.369 -15.429 76.819 1.00 35.84 29 ASP C O 1
ATOM 9547 N N . ILE C 1 30 ? 13.361 -14.571 74.739 1.00 30.70 30 ILE C N 1
ATOM 9548 C CA . ILE C 1 30 ? 12.334 -15.491 74.270 1.00 30.80 30 ILE C CA 1
ATOM 9549 C C . ILE C 1 30 ? 12.742 -16.937 74.535 1.00 32.33 30 ILE C C 1
ATOM 9550 O O . ILE C 1 30 ? 13.913 -17.304 74.426 1.00 30.75 30 ILE C O 1
ATOM 9566 N N . THR C 1 31 ? 11.765 -17.754 74.898 1.00 26.06 31 THR C N 1
ATOM 9567 C CA . THR C 1 31 ? 11.976 -19.182 75.086 1.00 26.73 31 THR C CA 1
ATOM 9568 C C . THR C 1 31 ? 11.836 -19.930 73.766 1.00 24.48 31 THR C C 1
ATOM 9569 O O . THR C 1 31 ? 11.309 -19.420 72.783 1.00 25.53 31 THR C O 1
ATOM 9580 N N . ASP C 1 32 ? 12.321 -21.179 73.770 1.00 25.23 32 ASP C N 1
ATOM 9581 C CA . ASP C 1 32 ? 12.148 -22.018 72.583 1.00 25.01 32 ASP C CA 1
ATOM 9582 C C . ASP C 1 32 ? 10.672 -22.191 72.246 1.00 23.31 32 ASP C C 1
ATOM 9583 O O . ASP C 1 32 ? 10.293 -22.134 71.081 1.00 23.77 32 ASP C O 1
ATOM 9592 N N . ALA C 1 33 ? 9.826 -22.439 73.258 1.00 26.81 33 ALA C N 1
ATOM 9593 C CA . ALA C 1 33 ? 8.400 -22.611 72.990 1.00 22.59 33 ALA C CA 1
ATOM 9594 C C . ALA C 1 33 ? 7.782 -21.362 72.377 1.00 26.61 33 ALA C C 1
ATOM 9595 O O . ALA C 1 33 ? 6.981 -21.439 71.435 1.00 22.38 33 ALA C O 1
ATOM 9602 N N . ASP C 1 34 ? 8.124 -20.193 72.902 1.00 23.40 34 ASP C N 1
ATOM 9603 C CA . ASP C 1 34 ? 7.562 -18.971 72.344 1.00 25.46 34 ASP C CA 1
ATOM 9604 C C . ASP C 1 34 ? 8.107 -18.708 70.946 1.00 21.55 34 ASP C C 1
ATOM 9605 O O . ASP C 1 34 ? 7.363 -18.288 70.068 1.00 21.43 34 ASP C O 1
ATOM 9614 N N . PHE C 1 35 ? 9.389 -19.009 70.692 1.00 20.77 35 PHE C N 1
ATOM 9615 C CA . PHE C 1 35 ? 9.883 -18.885 69.331 1.00 20.22 35 PHE C CA 1
ATOM 9616 C C . PHE C 1 35 ? 9.134 -19.800 68.360 1.00 19.33 35 PHE C C 1
ATOM 9617 O O . PHE C 1 35 ? 8.792 -19.396 67.254 1.00 17.85 35 PHE C O 1
ATOM 9634 N N . ALA C 1 36 ? 8.898 -21.061 68.744 1.00 19.69 36 ALA C N 1
ATOM 9635 C CA . ALA C 1 36 ? 8.201 -21.967 67.856 1.00 18.24 36 ALA C CA 1
ATOM 9636 C C . ALA C 1 36 ? 6.826 -21.422 67.490 1.00 17.16 36 ALA C C 1
ATOM 9637 O O . ALA C 1 36 ? 6.354 -21.598 66.358 1.00 16.53 36 ALA C O 1
ATOM 9644 N N . GLU C 1 37 ? 6.139 -20.809 68.452 1.00 17.61 37 GLU C N 1
ATOM 9645 C CA . GLU C 1 37 ? 4.856 -20.186 68.157 1.00 17.05 37 GLU C CA 1
ATOM 9646 C C . GLU C 1 37 ? 4.999 -19.004 67.188 1.00 16.94 37 GLU C C 1
ATOM 9647 O O . GLU C 1 37 ? 4.189 -18.860 66.270 1.00 16.82 37 GLU C O 1
ATOM 9659 N N . LEU C 1 38 ? 6.009 -18.154 67.374 1.00 17.88 38 LEU C N 1
ATOM 9660 C CA . LEU C 1 38 ? 6.227 -17.062 66.431 1.00 16.72 38 LEU C CA 1
ATOM 9661 C C . LEU C 1 38 ? 6.485 -17.584 65.033 1.00 16.99 38 LEU C C 1
ATOM 9662 O O . LEU C 1 38 ? 5.981 -17.039 64.050 1.00 16.66 38 LEU C O 1
ATOM 9678 N N . ARG C 1 39 ? 7.238 -18.681 64.927 1.00 15.04 39 ARG C N 1
ATOM 9679 C CA . ARG C 1 39 ? 7.479 -19.276 63.620 1.00 16.11 39 ARG C CA 1
ATOM 9680 C C . ARG C 1 39 ? 6.194 -19.800 62.992 1.00 17.50 39 ARG C C 1
ATOM 9681 O O . ARG C 1 39 ? 5.954 -19.609 61.795 1.00 16.20 39 ARG C O 1
ATOM 9702 N N . ARG C 1 40 ? 5.339 -20.458 63.774 1.00 14.98 40 ARG C N 1
ATOM 9703 C CA . ARG C 1 40 ? 4.019 -20.839 63.267 1.00 13.81 40 ARG C CA 1
ATOM 9704 C C . ARG C 1 40 ? 3.213 -19.625 62.814 1.00 15.26 40 ARG C C 1
ATOM 9705 O O . ARG C 1 40 ? 2.548 -19.660 61.788 1.00 15.00 40 ARG C O 1
ATOM 9726 N N . LEU C 1 41 ? 3.227 -18.547 63.605 1.00 14.49 41 LEU C N 1
ATOM 9727 C CA . LEU C 1 41 ? 2.507 -17.349 63.222 1.00 13.81 41 LEU C CA 1
ATOM 9728 C C . LEU C 1 41 ? 3.039 -16.770 61.917 1.00 15.12 41 LEU C C 1
ATOM 9729 O O . LEU C 1 41 ? 2.262 -16.268 61.110 1.00 14.78 41 LEU C O 1
ATOM 9745 N N . LEU C 1 42 ? 4.357 -16.839 61.705 1.00 14.18 42 LEU C N 1
ATOM 9746 C CA . LEU C 1 42 ? 4.929 -16.372 60.436 1.00 14.63 42 LEU C CA 1
ATOM 9747 C C . LEU C 1 42 ? 4.467 -17.227 59.259 1.00 14.79 42 LEU C C 1
ATOM 9748 O O . LEU C 1 42 ? 4.193 -16.693 58.164 1.00 15.02 42 LEU C O 1
ATOM 9764 N N . LEU C 1 43 ? 4.434 -18.552 59.420 1.00 15.83 43 LEU C N 1
ATOM 9765 C CA . LEU C 1 43 ? 3.945 -19.411 58.349 1.00 13.85 43 LEU C CA 1
ATOM 9766 C C . LEU C 1 43 ? 2.469 -19.169 58.057 1.00 17.14 43 LEU C C 1
ATOM 9767 O O . LEU C 1 43 ? 2.024 -19.349 56.920 1.00 19.02 43 LEU C O 1
ATOM 9783 N N . LYS C 1 44 ? 1.686 -18.767 59.074 1.00 14.91 44 LYS C N 1
ATOM 9784 C CA . LYS C 1 44 ? 0.273 -18.519 58.927 1.00 13.42 44 LYS C CA 1
ATOM 9785 C C . LYS C 1 44 ? -0.010 -17.134 58.347 1.00 16.74 44 LYS C C 1
ATOM 9786 O O . LYS C 1 44 ? -0.935 -16.981 57.540 1.00 18.75 44 LYS C O 1
ATOM 9805 N N . HIS C 1 45 ? 0.730 -16.112 58.792 1.00 14.56 45 HIS C N 1
ATOM 9806 C CA . HIS C 1 45 ? 0.366 -14.719 58.498 1.00 13.03 45 HIS C CA 1
ATOM 9807 C C . HIS C 1 45 ? 1.333 -13.983 57.584 1.00 15.66 45 HIS C C 1
ATOM 9808 O O . HIS C 1 45 ? 1.059 -12.825 57.219 1.00 14.69 45 HIS C O 1
ATOM 9822 N N . LEU C 1 46 ? 2.478 -14.596 57.255 1.00 13.87 46 LEU C N 1
ATOM 9823 C CA . LEU C 1 46 ? 3.471 -14.139 56.280 1.00 13.26 46 LEU C CA 1
ATOM 9824 C C . LEU C 1 46 ? 4.330 -12.973 56.750 1.00 15.70 46 LEU C C 1
ATOM 9825 O O . LEU C 1 46 ? 5.525 -12.942 56.452 1.00 15.77 46 LEU C O 1
ATOM 9841 N N . VAL C 1 47 ? 3.768 -12.030 57.488 1.00 14.46 47 VAL C N 1
ATOM 9842 C CA . VAL C 1 47 ? 4.532 -10.973 58.141 1.00 14.15 47 VAL C CA 1
ATOM 9843 C C . VAL C 1 47 ? 3.865 -10.749 59.497 1.00 14.16 47 VAL C C 1
ATOM 9844 O O . VAL C 1 47 ? 2.628 -10.735 59.574 1.00 14.01 47 VAL C O 1
ATOM 9857 N N . ILE C 1 48 ? 4.658 -10.684 60.556 1.00 13.85 48 ILE C N 1
ATOM 9858 C CA . ILE C 1 48 ? 4.153 -10.446 61.899 1.00 14.34 48 ILE C CA 1
ATOM 9859 C C . ILE C 1 48 ? 4.880 -9.257 62.508 1.00 15.44 48 ILE C C 1
ATOM 9860 O O . ILE C 1 48 ? 6.018 -8.925 62.155 1.00 15.14 48 ILE C O 1
ATOM 9876 N N . PHE C 1 49 ? 4.177 -8.585 63.406 1.00 15.31 49 PHE C N 1
ATOM 9877 C CA . PHE C 1 49 ? 4.598 -7.336 63.994 1.00 18.43 49 PHE C CA 1
ATOM 9878 C C . PHE C 1 49 ? 4.613 -7.483 65.503 1.00 19.71 49 PHE C C 1
ATOM 9879 O O . PHE C 1 49 ? 3.620 -7.915 66.094 1.00 18.53 49 PHE C O 1
ATOM 9896 N N . ILE C 1 50 ? 5.754 -7.181 66.100 1.00 17.49 50 ILE C N 1
ATOM 9897 C CA . ILE C 1 50 ? 5.944 -7.305 67.543 1.00 18.71 50 ILE C CA 1
ATOM 9898 C C . ILE C 1 50 ? 6.146 -5.891 68.081 1.00 19.53 50 ILE C C 1
ATOM 9899 O O . ILE C 1 50 ? 7.224 -5.308 67.888 1.00 19.44 50 ILE C O 1
ATOM 9915 N N . PRO C 1 51 ? 5.167 -5.309 68.761 1.00 18.57 51 PRO C N 1
ATOM 9916 C CA . PRO C 1 51 ? 5.320 -3.936 69.251 1.00 21.69 51 PRO C CA 1
ATOM 9917 C C . PRO C 1 51 ? 6.155 -3.846 70.520 1.00 25.30 51 PRO C C 1
ATOM 9918 O O . PRO C 1 51 ? 6.381 -4.826 71.223 1.00 24.70 51 PRO C O 1
ATOM 9929 N N . ASP C 1 52 ? 6.647 -2.632 70.769 1.00 27.40 52 ASP C N 1
ATOM 9930 C CA . ASP C 1 52 ? 7.186 -2.240 72.075 1.00 25.09 52 ASP C CA 1
ATOM 9931 C C . ASP C 1 52 ? 8.457 -3.007 72.454 1.00 27.08 52 ASP C C 1
ATOM 9932 O O . ASP C 1 52 ? 8.662 -3.340 73.616 1.00 30.52 52 ASP C O 1
ATOM 9941 N N . GLN C 1 53 ? 9.344 -3.255 71.488 1.00 25.86 53 GLN C N 1
ATOM 9942 C CA . GLN C 1 53 ? 10.590 -3.968 71.744 1.00 28.19 53 GLN C CA 1
ATOM 9943 C C . GLN C 1 53 ? 11.802 -3.041 71.797 1.00 26.35 53 GLN C C 1
ATOM 9944 O O . GLN C 1 53 ? 12.931 -3.470 71.512 1.00 26.95 53 GLN C O 1
ATOM 9958 N N . GLU C 1 54 ? 11.600 -1.780 72.184 1.00 26.10 54 GLU C N 1
ATOM 9959 C CA . GLU C 1 54 ? 12.716 -0.861 72.346 1.00 28.89 54 GLU C CA 1
ATOM 9960 C C . GLU C 1 54 ? 13.794 -1.453 73.250 1.00 30.59 54 GLU C C 1
ATOM 9961 O O . GLU C 1 54 ? 13.501 -2.064 74.283 1.00 32.48 54 GLU C O 1
ATOM 9973 N N . GLY C 1 55 ? 15.050 -1.237 72.874 1.00 31.18 55 GLY C N 1
ATOM 9974 C CA . GLY C 1 55 ? 16.175 -1.649 73.688 1.00 34.33 55 GLY C CA 1
ATOM 9975 C C . GLY C 1 55 ? 16.648 -3.059 73.437 1.00 29.91 55 GLY C C 1
ATOM 9976 O O . GLY C 1 55 ? 17.527 -3.537 74.152 1.00 34.74 55 GLY C O 1
ATOM 9980 N N . TRP C 1 56 ? 16.090 -3.733 72.456 1.00 27.97 56 TRP C N 1
ATOM 9981 C CA . TRP C 1 56 ? 16.468 -5.115 72.159 1.00 31.30 56 TRP C CA 1
ATOM 9982 C C . TRP C 1 56 ? 17.969 -5.210 71.899 1.00 32.14 56 TRP C C 1
ATOM 9983 O O . TRP C 1 56 ? 18.500 -4.506 71.030 1.00 30.57 56 TRP C O 1
ATOM 10004 N N . SER C 1 57 ? 18.663 -6.066 72.655 1.00 27.83 57 SER C N 1
ATOM 10005 C CA . SER C 1 57 ? 20.120 -6.072 72.604 1.00 27.21 57 SER C CA 1
ATOM 10006 C C . SER C 1 57 ? 20.616 -6.707 71.306 1.00 33.53 57 SER C C 1
ATOM 10007 O O . SER C 1 57 ? 19.952 -7.554 70.700 1.00 29.74 57 SER C O 1
ATOM 10015 N N . ALA C 1 58 ? 21.802 -6.269 70.873 1.00 34.23 58 ALA C N 1
ATOM 10016 C CA . ALA C 1 58 ? 22.361 -6.768 69.624 1.00 30.79 58 ALA C CA 1
ATOM 10017 C C . ALA C 1 58 ? 22.575 -8.271 69.672 1.00 33.94 58 ALA C C 1
ATOM 10018 O O . ALA C 1 58 ? 22.325 -8.968 68.684 1.00 31.09 58 ALA C O 1
ATOM 10025 N N . GLU C 1 59 ? 23.080 -8.785 70.800 1.00 33.45 59 GLU C N 1
ATOM 10026 C CA . GLU C 1 59 ? 23.306 -10.219 70.917 1.00 31.10 59 GLU C CA 1
ATOM 10027 C C . GLU C 1 59 ? 21.993 -10.989 70.841 1.00 33.91 59 GLU C C 1
ATOM 10028 O O . GLU C 1 59 ? 21.933 -12.064 70.234 1.00 30.75 59 GLU C O 1
ATOM 10040 N N . SER C 1 60 ? 20.925 -10.446 71.431 1.00 30.66 60 SER C N 1
ATOM 10041 C CA . SER C 1 60 ? 19.635 -11.132 71.379 1.00 28.39 60 SER C CA 1
ATOM 10042 C C . SER C 1 60 ? 19.035 -11.071 69.985 1.00 29.56 60 SER C C 1
ATOM 10043 O O . SER C 1 60 ? 18.421 -12.045 69.528 1.00 26.17 60 SER C O 1
ATOM 10051 N N . ARG C 1 61 ? 19.189 -9.925 69.306 1.00 27.19 61 ARG C N 1
ATOM 10052 C CA . ARG C 1 61 ? 18.663 -9.784 67.951 1.00 25.56 61 ARG C CA 1
ATOM 10053 C C . ARG C 1 61 ? 19.315 -10.785 67.011 1.00 24.40 61 ARG C C 1
ATOM 10054 O O . ARG C 1 61 ? 18.636 -11.421 66.190 1.00 24.01 61 ARG C O 1
ATOM 10075 N N . ILE C 1 62 ? 20.633 -10.970 67.147 1.00 24.84 62 ILE C N 1
ATOM 10076 C CA . ILE C 1 62 ? 21.353 -11.924 66.303 1.00 25.78 62 ILE C CA 1
ATOM 10077 C C . ILE C 1 62 ? 20.946 -13.357 66.640 1.00 22.67 62 ILE C C 1
ATOM 10078 O O . ILE C 1 62 ? 20.703 -14.168 65.749 1.00 24.68 62 ILE C O 1
ATOM 10094 N N . ALA C 1 63 ? 20.887 -13.693 67.936 1.00 27.91 63 ALA C N 1
ATOM 10095 C CA . ALA C 1 63 ? 20.466 -15.034 68.325 1.00 27.81 63 ALA C CA 1
ATOM 10096 C C . ALA C 1 63 ? 19.061 -15.333 67.825 1.00 26.34 63 ALA C C 1
ATOM 10097 O O . ALA C 1 63 ? 18.780 -16.448 67.359 1.00 25.32 63 ALA C O 1
ATOM 10104 N N . PHE C 1 64 ? 18.169 -14.342 67.889 1.00 24.04 64 PHE C N 1
ATOM 10105 C CA . PHE C 1 64 ? 16.823 -14.520 67.356 1.00 24.42 64 PHE C CA 1
ATOM 10106 C C . PHE C 1 64 ? 16.866 -14.837 65.869 1.00 26.00 64 PHE C C 1
ATOM 10107 O O . PHE C 1 64 ? 16.230 -15.781 65.398 1.00 22.28 64 PHE C O 1
ATOM 10124 N N . GLY C 1 65 ? 17.598 -14.032 65.099 1.00 24.99 65 GLY C N 1
ATOM 10125 C CA . GLY C 1 65 ? 17.682 -14.300 63.678 1.00 21.48 65 GLY C CA 1
ATOM 10126 C C . GLY C 1 65 ? 18.229 -15.682 63.395 1.00 21.94 65 GLY C C 1
ATOM 10127 O O . GLY C 1 65 ? 17.739 -16.381 62.504 1.00 23.62 65 GLY C O 1
ATOM 10131 N N . ARG C 1 66 ? 19.238 -16.096 64.159 1.00 23.68 66 ARG C N 1
ATOM 10132 C CA . ARG C 1 66 ? 19.893 -17.372 63.897 1.00 25.93 66 ARG C CA 1
ATOM 10133 C C . ARG C 1 66 ? 18.986 -18.555 64.211 1.00 24.80 66 ARG C C 1
ATOM 10134 O O . ARG C 1 66 ? 19.264 -19.660 63.745 1.00 26.04 66 ARG C O 1
ATOM 10155 N N . ARG C 1 67 ? 17.913 -18.349 64.975 1.00 25.66 67 ARG C N 1
ATOM 10156 C CA . ARG C 1 67 ? 16.921 -19.413 65.162 1.00 26.07 67 ARG C CA 1
ATOM 10157 C C . ARG C 1 67 ? 16.233 -19.781 63.854 1.00 26.85 67 ARG C C 1
ATOM 10158 O O . ARG C 1 67 ? 15.725 -20.901 63.719 1.00 28.45 67 ARG C O 1
ATOM 10179 N N . PHE C 1 68 ? 16.196 -18.860 62.882 1.00 21.67 68 PHE C N 1
ATOM 10180 C CA . PHE C 1 68 ? 15.622 -19.139 61.576 1.00 20.81 68 PHE C CA 1
ATOM 10181 C C . PHE C 1 68 ? 16.628 -19.706 60.591 1.00 26.16 68 PHE C C 1
ATOM 10182 O O . PHE C 1 68 ? 16.240 -20.454 59.691 1.00 26.83 68 PHE C O 1
ATOM 10199 N N . GLY C 1 69 ? 17.896 -19.328 60.706 1.00 29.32 69 GLY C N 1
ATOM 10200 C CA . GLY C 1 69 ? 18.908 -19.793 59.786 1.00 27.89 69 GLY C CA 1
ATOM 10201 C C . GLY C 1 69 ? 20.156 -18.933 59.862 1.00 27.94 69 GLY C C 1
ATOM 10202 O O . GLY C 1 69 ? 20.311 -18.102 60.753 1.00 30.31 69 GLY C O 1
ATOM 10206 N N . GLU C 1 70 ? 21.036 -19.154 58.891 1.00 30.36 70 GLU C N 1
ATOM 10207 C CA . GLU C 1 70 ? 22.270 -18.392 58.788 1.00 28.07 70 GLU C CA 1
ATOM 10208 C C . GLU C 1 70 ? 21.970 -16.933 58.441 1.00 24.93 70 GLU C C 1
ATOM 10209 O O . GLU C 1 70 ? 21.082 -16.647 57.644 1.00 28.44 70 GLU C O 1
ATOM 10221 N N . LEU C 1 71 ? 22.680 -16.010 59.075 1.00 27.73 71 LEU C N 1
ATOM 10222 C CA . LEU C 1 71 ? 22.454 -14.595 58.818 1.00 28.70 71 LEU C CA 1
ATOM 10223 C C . LEU C 1 71 ? 23.426 -14.060 57.785 1.00 33.62 71 LEU C C 1
ATOM 10224 O O . LEU C 1 71 ? 24.590 -14.472 57.709 1.00 32.14 71 LEU C O 1
ATOM 10240 N N . GLU C 1 72 ? 22.936 -13.103 57.003 1.00 30.20 72 GLU C N 1
ATOM 10241 C CA . GLU C 1 72 ? 23.753 -12.447 55.987 1.00 28.82 72 GLU C CA 1
ATOM 10242 C C . GLU C 1 72 ? 24.733 -11.491 56.644 1.00 40.34 72 GLU C C 1
ATOM 10243 O O . GLU C 1 72 ? 24.365 -10.722 57.537 1.00 37.12 72 GLU C O 1
ATOM 10255 N N . GLU C 1 73 ? 25.992 -11.536 56.194 1.00 40.97 73 GLU C N 1
ATOM 10256 C CA . GLU C 1 73 ? 27.049 -10.679 56.700 1.00 58.31 73 GLU C CA 1
ATOM 10257 C C . GLU C 1 73 ? 27.741 -9.997 55.529 1.00 43.03 73 GLU C C 1
ATOM 10258 O O . GLU C 1 73 ? 27.814 -10.545 54.425 1.00 74.07 73 GLU C O 1
ATOM 10270 N N . HIS C 1 74 ? 28.246 -8.793 55.775 1.00 85.14 74 HIS C N 1
ATOM 10271 C CA . HIS C 1 74 ? 28.915 -8.028 54.729 1.00 81.77 74 HIS C CA 1
ATOM 10272 C C . HIS C 1 74 ? 29.837 -6.957 55.310 1.00 75.63 74 HIS C C 1
ATOM 10273 O O . HIS C 1 74 ? 30.429 -7.139 56.373 1.00 77.39 74 HIS C O 1
ATOM 10277 N N . LEU C 1 77 ? 27.043 -2.374 52.254 1.00 75.14 77 LEU C N 1
ATOM 10278 C CA . LEU C 1 77 ? 26.062 -2.734 53.271 1.00 69.06 77 LEU C CA 1
ATOM 10279 C C . LEU C 1 77 ? 26.448 -2.179 54.640 1.00 52.23 77 LEU C C 1
ATOM 10280 O O . LEU C 1 77 ? 27.252 -2.790 55.353 1.00 53.81 77 LEU C O 1
ATOM 10295 N N . PRO C 1 78 ? 25.888 -1.030 55.018 1.00 43.96 78 PRO C N 1
ATOM 10296 C CA . PRO C 1 78 ? 26.226 -0.463 56.329 1.00 45.88 78 PRO C CA 1
ATOM 10297 C C . PRO C 1 78 ? 25.662 -1.353 57.425 1.00 39.62 78 PRO C C 1
ATOM 10298 O O . PRO C 1 78 ? 24.570 -1.904 57.294 1.00 39.28 78 PRO C O 1
ATOM 10309 N N . HIS C 1 79 ? 26.429 -1.505 58.497 1.00 36.21 79 HIS C N 1
ATOM 10310 C CA . HIS C 1 79 ? 26.022 -2.387 59.576 1.00 36.63 79 HIS C CA 1
ATOM 10311 C C . HIS C 1 79 ? 26.358 -1.728 60.901 1.00 37.18 79 HIS C C 1
ATOM 10312 O O . HIS C 1 79 ? 27.165 -0.799 60.976 1.00 37.18 79 HIS C O 1
ATOM 10326 N N . LEU C 1 80 ? 25.693 -2.216 61.944 1.00 32.77 80 LEU C N 1
ATOM 10327 C CA . LEU C 1 80 ? 25.954 -1.749 63.291 1.00 33.32 80 LEU C CA 1
ATOM 10328 C C . LEU C 1 80 ? 27.409 -2.024 63.644 1.00 34.62 80 LEU C C 1
ATOM 10329 O O . LEU C 1 80 ? 27.947 -3.098 63.347 1.00 39.46 80 LEU C O 1
ATOM 10345 N N . ASP C 1 81 ? 28.066 -1.038 64.248 1.00 41.55 81 ASP C N 1
ATOM 10346 C CA . ASP C 1 81 ? 29.484 -1.188 64.541 1.00 53.28 81 ASP C CA 1
ATOM 10347 C C . ASP C 1 81 ? 29.702 -2.388 65.458 1.00 40.42 81 ASP C C 1
ATOM 10348 O O . ASP C 1 81 ? 29.077 -2.505 66.518 1.00 43.61 81 ASP C O 1
ATOM 10357 N N . GLY C 1 82 ? 30.585 -3.287 65.029 1.00 43.19 82 GLY C N 1
ATOM 10358 C CA . GLY C 1 82 ? 30.900 -4.483 65.768 1.00 40.13 82 GLY C CA 1
ATOM 10359 C C . GLY C 1 82 ? 29.951 -5.637 65.541 1.00 42.83 82 GLY C C 1
ATOM 10360 O O . GLY C 1 82 ? 30.124 -6.686 66.172 1.00 37.36 82 GLY C O 1
ATOM 10364 N N . HIS C 1 83 ? 28.963 -5.482 64.663 1.00 42.53 83 HIS C N 1
ATOM 10365 C CA . HIS C 1 83 ? 27.972 -6.526 64.387 1.00 34.11 83 HIS C CA 1
ATOM 10366 C C . HIS C 1 83 ? 27.652 -6.527 62.908 1.00 33.40 83 HIS C C 1
ATOM 10367 O O . HIS C 1 83 ? 26.632 -5.974 62.473 1.00 32.87 83 HIS C O 1
ATOM 10381 N N . PRO C 1 84 ? 28.494 -7.161 62.093 1.00 35.04 84 PRO C N 1
ATOM 10382 C CA . PRO C 1 84 ? 28.223 -7.201 60.646 1.00 30.98 84 PRO C CA 1
ATOM 10383 C C . PRO C 1 84 ? 26.897 -7.840 60.295 1.00 31.70 84 PRO C C 1
ATOM 10384 O O . PRO C 1 84 ? 26.417 -7.654 59.173 1.00 36.65 84 PRO C O 1
ATOM 10395 N N . GLN C 1 85 ? 26.310 -8.619 61.214 1.00 34.27 85 GLN C N 1
ATOM 10396 C CA . GLN C 1 85 ? 25.036 -9.267 60.959 1.00 34.76 85 GLN C CA 1
ATOM 10397 C C . GLN C 1 85 ? 23.861 -8.305 61.067 1.00 28.51 85 GLN C C 1
ATOM 10398 O O . GLN C 1 85 ? 22.768 -8.636 60.606 1.00 28.39 85 GLN C O 1
ATOM 10412 N N . ILE C 1 86 ? 24.032 -7.167 61.724 1.00 29.48 86 ILE C N 1
ATOM 10413 C CA . ILE C 1 86 ? 22.939 -6.225 61.934 1.00 25.07 86 ILE C CA 1
ATOM 10414 C C . ILE C 1 86 ? 23.106 -5.103 60.914 1.00 27.63 86 ILE C C 1
ATOM 10415 O O . ILE C 1 86 ? 23.940 -4.210 61.084 1.00 29.27 86 ILE C O 1
ATOM 10431 N N . GLN C 1 87 ? 22.293 -5.144 59.869 1.00 26.29 87 GLN C N 1
ATOM 10432 C CA . GLN C 1 87 ? 22.356 -4.168 58.780 1.00 25.63 87 GLN C CA 1
ATOM 10433 C C . GLN C 1 87 ? 21.587 -2.914 59.145 1.00 33.94 87 GLN C C 1
ATOM 10434 O O . GLN C 1 87 ? 20.627 -2.956 59.912 1.00 27.10 87 GLN C O 1
ATOM 10448 N N . ILE C 1 88 ? 21.994 -1.790 58.554 1.00 31.41 88 ILE C N 1
ATOM 10449 C CA . ILE C 1 88 ? 21.381 -0.492 58.810 1.00 35.86 88 ILE C CA 1
ATOM 10450 C C . ILE C 1 88 ? 20.619 -0.061 57.565 1.00 37.57 88 ILE C C 1
ATOM 10451 O O . ILE C 1 88 ? 21.186 0.002 56.468 1.00 37.22 88 ILE C O 1
ATOM 10467 N N . ILE C 1 89 ? 19.334 0.216 57.735 1.00 29.22 89 ILE C N 1
ATOM 10468 C CA . ILE C 1 89 ? 18.505 0.860 56.721 1.00 30.40 89 ILE C CA 1
ATOM 10469 C C . ILE C 1 89 ? 18.338 2.294 57.178 1.00 31.89 89 ILE C C 1
ATOM 10470 O O . ILE C 1 89 ? 17.708 2.549 58.209 1.00 42.88 89 ILE C O 1
ATOM 10486 N N . ASP C 1 90 ? 18.887 3.245 56.428 1.00 36.91 90 ASP C N 1
ATOM 10487 C CA . ASP C 1 90 ? 18.904 4.620 56.899 1.00 34.17 90 ASP C CA 1
ATOM 10488 C C . ASP C 1 90 ? 18.518 5.546 55.754 1.00 42.73 90 ASP C C 1
ATOM 10489 O O . ASP C 1 90 ? 19.064 5.437 54.653 1.00 37.91 90 ASP C O 1
ATOM 10498 N N . SER C 1 91 ? 17.547 6.427 56.014 1.00 37.53 91 SER C N 1
ATOM 10499 C CA . SER C 1 91 ? 16.993 7.253 54.943 1.00 44.50 91 SER C CA 1
ATOM 10500 C C . SER C 1 91 ? 18.019 8.256 54.447 1.00 48.35 91 SER C C 1
ATOM 10501 O O . SER C 1 91 ? 18.062 8.573 53.254 1.00 60.18 91 SER C O 1
ATOM 10509 N N . GLU C 1 92 ? 18.845 8.770 55.356 1.00 42.60 92 GLU C N 1
ATOM 10510 C CA . GLU C 1 92 ? 19.915 9.677 54.958 1.00 66.43 92 GLU C CA 1
ATOM 10511 C C . GLU C 1 92 ? 20.859 9.001 53.969 1.00 75.42 92 GLU C C 1
ATOM 10512 O O . GLU C 1 92 ? 21.126 9.533 52.884 1.00 72.64 92 GLU C O 1
ATOM 10524 N N . GLN C 1 93 ? 21.360 7.819 54.321 1.00 72.64 93 GLN C N 1
ATOM 10525 C CA . GLN C 1 93 ? 22.280 7.080 53.460 1.00 70.02 93 GLN C CA 1
ATOM 10526 C C . GLN C 1 93 ? 21.520 6.309 52.388 1.00 60.25 93 GLN C C 1
ATOM 10527 O O . GLN C 1 93 ? 20.997 6.896 51.440 1.00 63.94 93 GLN C O 1
ATOM 10531 N N . LYS C 1 96 ? 15.619 4.254 50.973 1.00 39.98 96 LYS C N 1
ATOM 10532 C CA . LYS C 1 96 ? 14.231 4.229 50.498 1.00 76.17 96 LYS C CA 1
ATOM 10533 C C . LYS C 1 96 ? 14.056 3.259 49.337 1.00 53.76 96 LYS C C 1
ATOM 10534 O O . LYS C 1 96 ? 14.966 3.087 48.531 1.00 46.55 96 LYS C O 1
ATOM 10552 N N . ILE C 1 97 ? 12.884 2.635 49.242 1.00 37.05 97 ILE C N 1
ATOM 10553 C CA . ILE C 1 97 ? 12.624 1.687 48.155 1.00 42.51 97 ILE C CA 1
ATOM 10554 C C . ILE C 1 97 ? 11.124 1.626 47.862 1.00 36.89 97 ILE C C 1
ATOM 10555 O O . ILE C 1 97 ? 10.439 0.637 48.238 1.00 32.91 97 ILE C O 1
ATOM 10571 N N . PRO C 1 98 ? 10.563 2.673 47.170 1.00 34.43 98 PRO C N 1
ATOM 10572 C CA . PRO C 1 98 ? 9.130 2.693 46.808 1.00 25.74 98 PRO C CA 1
ATOM 10573 C C . PRO C 1 98 ? 8.882 1.963 45.490 1.00 25.70 98 PRO C C 1
ATOM 10574 O O . PRO C 1 98 ? 8.469 2.530 44.470 1.00 23.65 98 PRO C O 1
ATOM 10585 N N . ILE C 1 99 ? 9.183 0.681 45.510 1.00 19.34 99 ILE C N 1
ATOM 10586 C CA . ILE C 1 99 ? 8.915 -0.225 44.399 1.00 18.71 99 ILE C CA 1
ATOM 10587 C C . ILE C 1 99 ? 8.605 -1.561 45.031 1.00 18.94 99 ILE C C 1
ATOM 10588 O O . ILE C 1 99 ? 9.208 -1.935 46.041 1.00 20.24 99 ILE C O 1
ATOM 10604 N N . TRP C 1 100 ? 7.628 -2.247 44.482 1.00 14.86 100 TRP C N 1
ATOM 10605 C CA . TRP C 1 100 ? 7.329 -3.580 44.990 1.00 13.78 100 TRP C CA 1
ATOM 10606 C C . TRP C 1 100 ? 8.471 -4.541 44.671 1.00 16.22 100 TRP C C 1
ATOM 10607 O O . TRP C 1 100 ? 8.937 -4.644 43.529 1.00 16.93 100 TRP C O 1
ATOM 10628 N N . HIS C 1 101 ? 8.908 -5.304 45.673 1.00 15.26 101 HIS C N 1
ATOM 10629 C CA . HIS C 1 101 ? 10.057 -6.173 45.475 1.00 15.12 101 HIS C CA 1
ATOM 10630 C C . HIS C 1 101 ? 9.970 -7.335 46.435 1.00 15.24 101 HIS C C 1
ATOM 10631 O O . HIS C 1 101 ? 9.354 -7.253 47.487 1.00 15.33 101 HIS C O 1
ATOM 10645 N N . THR C 1 102 ? 10.649 -8.413 46.055 1.00 14.41 102 THR C N 1
ATOM 10646 C CA . THR C 1 102 ? 11.000 -9.511 46.941 1.00 14.17 102 THR C CA 1
ATOM 10647 C C . THR C 1 102 ? 12.513 -9.474 47.014 1.00 14.82 102 THR C C 1
ATOM 10648 O O . THR C 1 102 ? 13.178 -9.184 46.016 1.00 16.98 102 THR C O 1
ATOM 10659 N N . ASP C 1 103 ? 13.065 -9.611 48.207 1.00 15.96 103 ASP C N 1
ATOM 10660 C CA . ASP C 1 103 ? 14.461 -9.266 48.381 1.00 15.46 103 ASP C CA 1
ATOM 10661 C C . ASP C 1 103 ? 15.411 -10.181 47.600 1.00 14.59 103 ASP C C 1
ATOM 10662 O O . ASP C 1 103 ? 15.321 -11.414 47.674 1.00 15.14 103 ASP C O 1
ATOM 10671 N N A MET C 1 104 ? 16.302 -9.551 46.829 0.57 17.65 104 MET C N 1
ATOM 10672 N N B MET C 1 104 ? 16.300 -9.538 46.839 0.43 17.67 104 MET C N 1
ATOM 10673 C CA A MET C 1 104 ? 17.482 -10.180 46.243 0.57 18.34 104 MET C CA 1
ATOM 10674 C CA B MET C 1 104 ? 17.455 -10.160 46.204 0.43 18.43 104 MET C CA 1
ATOM 10675 C C A MET C 1 104 ? 17.149 -11.376 45.349 0.57 15.77 104 MET C C 1
ATOM 10676 C C B MET C 1 104 ? 17.072 -11.433 45.450 0.43 15.69 104 MET C C 1
ATOM 10677 O O A MET C 1 104 ? 17.943 -12.310 45.250 0.57 15.83 104 MET C O 1
ATOM 10678 O O B MET C 1 104 ? 17.727 -12.468 45.555 0.43 18.67 104 MET C O 1
ATOM 10705 N N . THR C 1 105 ? 16.016 -11.335 44.630 1.00 17.14 105 THR C N 1
ATOM 10706 C CA . THR C 1 105 ? 15.643 -12.488 43.806 1.00 16.77 105 THR C CA 1
ATOM 10707 C C . THR C 1 105 ? 16.506 -12.637 42.566 1.00 15.43 105 THR C C 1
ATOM 10708 O O . THR C 1 105 ? 16.432 -13.685 41.906 1.00 16.87 105 THR C O 1
ATOM 10720 N N . TYR C 1 106 ? 17.348 -11.637 42.247 1.00 17.13 106 TYR C N 1
ATOM 10721 C CA . TYR C 1 106 ? 18.417 -11.786 41.267 1.00 16.86 106 TYR C CA 1
ATOM 10722 C C . TYR C 1 106 ? 19.534 -12.739 41.701 1.00 19.00 106 TYR C C 1
ATOM 10723 O O . TYR C 1 106 ? 20.434 -13.034 40.900 1.00 20.67 106 TYR C O 1
ATOM 10741 N N . ALA C 1 107 ? 19.500 -13.230 42.951 1.00 18.67 107 ALA C N 1
ATOM 10742 C CA . ALA C 1 107 ? 20.468 -14.207 43.420 1.00 20.89 107 ALA C CA 1
ATOM 10743 C C . ALA C 1 107 ? 19.897 -15.620 43.301 1.00 18.04 107 ALA C C 1
ATOM 10744 O O . ALA C 1 107 ? 18.693 -15.818 43.416 1.00 18.55 107 ALA C O 1
ATOM 10751 N N . PRO C 1 108 ? 20.745 -16.628 43.062 1.00 19.54 108 PRO C N 1
ATOM 10752 C CA . PRO C 1 108 ? 20.243 -18.005 43.040 1.00 18.97 108 PRO C CA 1
ATOM 10753 C C . PRO C 1 108 ? 19.618 -18.428 44.346 1.00 22.15 108 PRO C C 1
ATOM 10754 O O . PRO C 1 108 ? 18.684 -19.228 44.334 1.00 22.49 108 PRO C O 1
ATOM 10765 N N . ASN C 1 109 ? 20.075 -17.876 45.462 1.00 20.17 109 ASN C N 1
ATOM 10766 C CA . ASN C 1 109 ? 19.547 -18.211 46.790 1.00 18.61 109 ASN C CA 1
ATOM 10767 C C . ASN C 1 109 ? 19.164 -16.912 47.479 1.00 19.26 109 ASN C C 1
ATOM 10768 O O . ASN C 1 109 ? 19.945 -16.343 48.256 1.00 21.51 109 ASN C O 1
ATOM 10779 N N . PRO C 1 110 ? 17.976 -16.396 47.192 1.00 19.07 110 PRO C N 1
ATOM 10780 C CA . PRO C 1 110 ? 17.493 -15.195 47.881 1.00 18.44 110 PRO C CA 1
ATOM 10781 C C . PRO C 1 110 ? 17.292 -15.490 49.355 1.00 21.75 110 PRO C C 1
ATOM 10782 O O . PRO C 1 110 ? 17.223 -16.653 49.769 1.00 24.26 110 PRO C O 1
ATOM 10793 N N . PRO C 1 111 ? 17.203 -14.465 50.185 1.00 17.58 111 PRO C N 1
ATOM 10794 C CA . PRO C 1 111 ? 16.909 -14.694 51.599 1.00 18.01 111 PRO C CA 1
ATOM 10795 C C . PRO C 1 111 ? 15.559 -15.354 51.830 1.00 17.49 111 PRO C C 1
ATOM 10796 O O . PRO C 1 111 ? 14.604 -15.155 51.074 1.00 19.59 111 PRO C O 1
ATOM 10807 N N A ILE C 1 112 ? 15.445 -16.112 52.919 0.53 20.25 112 ILE C N 1
ATOM 10808 N N B ILE C 1 112 ? 15.522 -16.136 52.921 0.47 20.14 112 ILE C N 1
ATOM 10809 C CA A ILE C 1 112 ? 14.117 -16.625 53.244 0.53 17.78 112 ILE C CA 1
ATOM 10810 C CA B ILE C 1 112 ? 14.294 -16.713 53.464 0.47 17.44 112 ILE C CA 1
ATOM 10811 C C A ILE C 1 112 ? 13.307 -15.669 54.114 0.53 16.45 112 ILE C C 1
ATOM 10812 C C B ILE C 1 112 ? 13.370 -15.626 54.006 0.47 16.55 112 ILE C C 1
ATOM 10813 O O A ILE C 1 112 ? 12.088 -15.854 54.221 0.53 14.99 112 ILE C O 1
ATOM 10814 O O B ILE C 1 112 ? 12.152 -15.674 53.810 0.47 16.52 112 ILE C O 1
ATOM 10845 N N . GLY C 1 113 ? 13.929 -14.665 54.727 1.00 18.15 113 GLY C N 1
ATOM 10846 C CA . GLY C 1 113 ? 13.153 -13.638 55.394 1.00 17.35 113 GLY C CA 1
ATOM 10847 C C . GLY C 1 113 ? 14.051 -12.703 56.164 1.00 17.10 113 GLY C C 1
ATOM 10848 O O . GLY C 1 113 ? 15.285 -12.827 56.164 1.00 18.97 113 GLY C O 1
ATOM 10853 N N . SER C 1 114 ? 13.415 -11.741 56.825 1.00 17.34 114 SER C N 1
ATOM 10854 C CA . SER C 1 114 ? 14.127 -10.703 57.534 1.00 17.23 114 SER C CA 1
ATOM 10855 C C . SER C 1 114 ? 13.389 -10.298 58.797 1.00 16.55 114 SER C C 1
ATOM 10856 O O . SER C 1 114 ? 12.185 -10.499 58.931 1.00 17.59 114 SER C O 1
ATOM 10864 N N . VAL C 1 115 ? 14.143 -9.691 59.699 1.00 17.21 115 VAL C N 1
ATOM 10865 C CA . VAL C 1 115 ? 13.645 -9.088 60.926 1.00 16.73 115 VAL C CA 1
ATOM 10866 C C . VAL C 1 115 ? 14.105 -7.636 60.913 1.00 17.68 115 VAL C C 1
ATOM 10867 O O . VAL C 1 115 ? 15.310 -7.379 60.930 1.00 19.39 115 VAL C O 1
ATOM 10880 N N . LEU C 1 116 ? 13.158 -6.708 60.920 1.00 17.42 116 LEU C N 1
ATOM 10881 C CA . LEU C 1 116 ? 13.431 -5.278 60.797 1.00 17.10 116 LEU C CA 1
ATOM 10882 C C . LEU C 1 116 ? 12.803 -4.537 61.961 1.00 17.90 116 LEU C C 1
ATOM 10883 O O . LEU C 1 116 ? 11.619 -4.733 62.270 1.00 19.85 116 LEU C O 1
ATOM 10899 N N . GLN C 1 117 ? 13.563 -3.628 62.563 1.00 20.45 117 GLN C N 1
ATOM 10900 C CA . GLN C 1 117 ? 13.068 -2.748 63.608 1.00 20.32 117 GLN C CA 1
ATOM 10901 C C . GLN C 1 117 ? 13.384 -1.313 63.223 1.00 23.57 117 GLN C C 1
ATOM 10902 O O . GLN C 1 117 ? 14.551 -0.946 63.114 1.00 22.82 117 GLN C O 1
ATOM 10916 N N . ILE C 1 118 ? 12.350 -0.504 63.030 1.00 22.95 118 ILE C N 1
ATOM 10917 C CA . ILE C 1 118 ? 12.555 0.927 62.837 1.00 25.75 118 ILE C CA 1
ATOM 10918 C C . ILE C 1 118 ? 12.774 1.519 64.229 1.00 29.55 118 ILE C C 1
ATOM 10919 O O . ILE C 1 118 ? 11.898 1.456 65.094 1.00 29.63 118 ILE C O 1
ATOM 10935 N N . VAL C 1 119 ? 13.993 1.993 64.483 1.00 27.37 119 VAL C N 1
ATOM 10936 C CA . VAL C 1 119 ? 14.348 2.515 65.787 1.00 26.18 119 VAL C CA 1
ATOM 10937 C C . VAL C 1 119 ? 14.212 4.030 65.837 1.00 36.89 119 VAL C C 1
ATOM 10938 O O . VAL C 1 119 ? 14.045 4.583 66.930 1.00 35.69 119 VAL C O 1
ATOM 10951 N N . ASP C 1 120 ? 14.280 4.708 64.696 1.00 30.13 120 ASP C N 1
ATOM 10952 C CA . ASP C 1 120 ? 14.044 6.144 64.601 1.00 37.08 120 ASP C CA 1
ATOM 10953 C C . ASP C 1 120 ? 13.180 6.375 63.376 1.00 34.45 120 ASP C C 1
ATOM 10954 O O . ASP C 1 120 ? 13.488 5.872 62.291 1.00 38.24 120 ASP C O 1
ATOM 10963 N N . GLY C 1 121 ? 12.092 7.118 63.545 1.00 42.49 121 GLY C N 1
ATOM 10964 C CA . GLY C 1 121 ? 11.245 7.431 62.421 1.00 38.10 121 GLY C CA 1
ATOM 10965 C C . GLY C 1 121 ? 10.203 8.477 62.747 1.00 32.18 121 GLY C C 1
ATOM 10966 O O . GLY C 1 121 ? 9.987 8.836 63.910 1.00 33.16 121 GLY C O 1
ATOM 10970 N N . PRO C 1 122 ? 9.516 8.963 61.713 1.00 34.72 122 PRO C N 1
ATOM 10971 C CA . PRO C 1 122 ? 8.468 9.961 61.924 1.00 35.53 122 PRO C CA 1
ATOM 10972 C C . PRO C 1 122 ? 7.201 9.355 62.518 1.00 29.96 122 PRO C C 1
ATOM 10973 O O . PRO C 1 122 ? 6.910 8.163 62.369 1.00 28.15 122 PRO C O 1
ATOM 10984 N N . ALA C 1 123 ? 6.423 10.231 63.167 1.00 36.76 123 ALA C N 1
ATOM 10985 C CA . ALA C 1 123 ? 5.167 9.813 63.783 1.00 31.26 123 ALA C CA 1
ATOM 10986 C C . ALA C 1 123 ? 4.138 9.399 62.750 1.00 36.24 123 ALA C C 1
ATOM 10987 O O . ALA C 1 123 ? 3.230 8.614 63.051 1.00 34.72 123 ALA C O 1
ATOM 10994 N N . GLN C 1 124 ? 4.254 9.922 61.537 1.00 28.56 124 GLN C N 1
ATOM 10995 C CA . GLN C 1 124 ? 3.493 9.410 60.417 1.00 26.58 124 GLN C CA 1
ATOM 10996 C C . GLN C 1 124 ? 4.377 9.527 59.182 1.00 25.42 124 GLN C C 1
ATOM 10997 O O . GLN C 1 124 ? 5.249 10.402 59.109 1.00 27.32 124 GLN C O 1
ATOM 11011 N N . GLY C 1 125 ? 4.102 8.687 58.216 1.00 22.23 125 GLY C N 1
ATOM 11012 C CA . GLY C 1 125 ? 4.977 8.523 57.076 1.00 22.66 125 GLY C CA 1
ATOM 11013 C C . GLY C 1 125 ? 5.914 7.341 57.254 1.00 20.44 125 GLY C C 1
ATOM 11014 O O . GLY C 1 125 ? 6.280 6.961 58.371 1.00 24.04 125 GLY C O 1
ATOM 11018 N N . GLY C 1 126 ? 6.305 6.754 56.140 1.00 18.43 126 GLY C N 1
ATOM 11019 C CA . GLY C 1 126 ? 7.254 5.681 56.135 1.00 18.92 126 GLY C CA 1
ATOM 11020 C C . GLY C 1 126 ? 6.657 4.313 56.367 1.00 19.17 126 GLY C C 1
ATOM 11021 O O . GLY C 1 126 ? 7.382 3.386 56.724 1.00 19.08 126 GLY C O 1
ATOM 11025 N N . ASP C 1 127 ? 5.361 4.149 56.117 1.00 17.83 127 ASP C N 1
ATOM 11026 C CA . ASP C 1 127 ? 4.768 2.823 56.225 1.00 15.90 127 ASP C CA 1
ATOM 11027 C C . ASP C 1 127 ? 5.435 1.840 55.276 1.00 15.34 127 ASP C C 1
ATOM 11028 O O . ASP C 1 127 ? 5.989 2.190 54.233 1.00 16.23 127 ASP C O 1
ATOM 11037 N N . THR C 1 128 ? 5.299 0.563 55.620 1.00 14.83 128 THR C N 1
ATOM 11038 C CA . THR C 1 128 ? 5.730 -0.534 54.772 1.00 14.48 128 THR C CA 1
ATOM 11039 C C . THR C 1 128 ? 4.501 -1.357 54.462 1.00 16.33 128 THR C C 1
ATOM 11040 O O . THR C 1 128 ? 3.676 -1.611 55.355 1.00 15.48 128 THR C O 1
ATOM 11051 N N . MET C 1 129 ? 4.355 -1.750 53.202 1.00 14.05 129 MET C N 1
ATOM 11052 C CA . MET C 1 129 ? 3.301 -2.652 52.786 1.00 13.16 129 MET C CA 1
ATOM 11053 C C . MET C 1 129 ? 3.899 -3.999 52.408 1.00 13.10 129 MET C C 1
ATOM 11054 O O . MET C 1 129 ? 5.047 -4.079 51.972 1.00 13.69 129 MET C O 1
ATOM 11068 N N . TRP C 1 130 ? 3.135 -5.076 52.640 1.00 12.76 130 TRP C N 1
ATOM 11069 C CA . TRP C 1 130 ? 3.467 -6.423 52.187 1.00 11.81 130 TRP C CA 1
ATOM 11070 C C . TRP C 1 130 ? 2.308 -6.987 51.396 1.00 11.87 130 TRP C C 1
ATOM 11071 O O . TRP C 1 130 ? 1.152 -6.608 51.612 1.00 13.76 130 TRP C O 1
ATOM 11092 N N . SER C 1 131 ? 2.613 -7.924 50.489 1.00 12.59 131 SER C N 1
ATOM 11093 C CA . SER C 1 131 ? 1.605 -8.576 49.675 1.00 11.60 131 SER C CA 1
ATOM 11094 C C . SER C 1 131 ? 1.747 -10.096 49.797 1.00 13.11 131 SER C C 1
ATOM 11095 O O . SER C 1 131 ? 2.837 -10.621 50.018 1.00 14.17 131 SER C O 1
ATOM 11103 N N . ASN C 1 132 ? 0.622 -10.790 49.659 1.00 12.25 132 ASN C N 1
ATOM 11104 C CA . ASN C 1 132 ? 0.534 -12.248 49.804 1.00 12.38 132 ASN C CA 1
ATOM 11105 C C . ASN C 1 132 ? 0.620 -12.911 48.422 1.00 11.90 132 ASN C C 1
ATOM 11106 O O . ASN C 1 132 ? -0.364 -12.902 47.662 1.00 12.93 132 ASN C O 1
ATOM 11117 N N . GLN C 1 133 ? 1.754 -13.523 48.119 1.00 11.65 133 GLN C N 1
ATOM 11118 C CA . GLN C 1 133 ? 1.948 -14.161 46.809 1.00 12.40 133 GLN C CA 1
ATOM 11119 C C . GLN C 1 133 ? 1.218 -15.495 46.685 1.00 12.90 133 GLN C C 1
ATOM 11120 O O . GLN C 1 133 ? 1.031 -15.952 45.556 1.00 13.61 133 GLN C O 1
ATOM 11134 N N . TYR C 1 134 ? 0.771 -16.103 47.799 1.00 13.18 134 TYR C N 1
ATOM 11135 C CA . TYR C 1 134 ? -0.125 -17.240 47.680 1.00 11.40 134 TYR C CA 1
ATOM 11136 C C . TYR C 1 134 ? -1.431 -16.809 47.057 1.00 14.16 134 TYR C C 1
ATOM 11137 O O . TYR C 1 134 ? -1.938 -17.430 46.123 1.00 14.82 134 TYR C O 1
ATOM 11155 N N . LEU C 1 135 ? -2.000 -15.715 47.583 1.00 15.20 135 LEU C N 1
ATOM 11156 C CA . LEU C 1 135 ? -3.273 -15.243 47.087 1.00 14.27 135 LEU C CA 1
ATOM 11157 C C . LEU C 1 135 ? -3.167 -14.691 45.675 1.00 13.11 135 LEU C C 1
ATOM 11158 O O . LEU C 1 135 ? -4.124 -14.797 44.904 1.00 15.55 135 LEU C O 1
ATOM 11174 N N . ALA C 1 136 ? -2.028 -14.088 45.313 1.00 13.57 136 ALA C N 1
ATOM 11175 C CA . ALA C 1 136 ? -1.838 -13.585 43.964 1.00 13.78 136 ALA C CA 1
ATOM 11176 C C . ALA C 1 136 ? -1.903 -14.731 42.957 1.00 16.68 136 ALA C C 1
ATOM 11177 O O . ALA C 1 136 ? -2.458 -14.576 41.864 1.00 19.69 136 ALA C O 1
ATOM 11184 N N . TYR C 1 137 ? -1.304 -15.869 43.295 1.00 13.40 137 TYR C N 1
ATOM 11185 C CA . TYR C 1 137 ? -1.387 -17.042 42.426 1.00 12.92 137 TYR C CA 1
ATOM 11186 C C . TYR C 1 137 ? -2.786 -17.665 42.445 1.00 14.17 137 TYR C C 1
ATOM 11187 O O . TYR C 1 137 ? -3.350 -17.972 41.386 1.00 15.68 137 TYR C O 1
ATOM 11205 N N . GLU C 1 138 ? -3.354 -17.857 43.629 1.00 15.19 138 GLU C N 1
ATOM 11206 C CA . GLU C 1 138 ? -4.657 -18.511 43.746 1.00 15.18 138 GLU C CA 1
ATOM 11207 C C . GLU C 1 138 ? -5.771 -17.708 43.116 1.00 17.37 138 GLU C C 1
ATOM 11208 O O . GLU C 1 138 ? -6.781 -18.285 42.688 1.00 18.10 138 GLU C O 1
ATOM 11220 N N . GLY C 1 139 ? -5.597 -16.388 43.004 1.00 16.04 139 GLY C N 1
ATOM 11221 C CA . GLY C 1 139 ? -6.586 -15.543 42.377 1.00 15.00 139 GLY C CA 1
ATOM 11222 C C . GLY C 1 139 ? -6.564 -15.534 40.878 1.00 17.83 139 GLY C C 1
ATOM 11223 O O . GLY C 1 139 ? -7.452 -14.928 40.268 1.00 18.50 139 GLY C O 1
ATOM 11227 N N . LEU C 1 140 ? -5.547 -16.147 40.269 1.00 14.54 140 LEU C N 1
ATOM 11228 C CA . LEU C 1 140 ? -5.509 -16.282 38.820 1.00 14.83 140 LEU C CA 1
ATOM 11229 C C . LEU C 1 140 ? -6.473 -17.391 38.434 1.00 16.20 140 LEU C C 1
ATOM 11230 O O . LEU C 1 140 ? -6.669 -18.347 39.189 1.00 17.43 140 LEU C O 1
ATOM 11246 N N . SER C 1 141 ? -7.057 -17.272 37.251 1.00 14.64 141 SER C N 1
ATOM 11247 C CA . SER C 1 141 ? -7.942 -18.325 36.768 1.00 15.26 141 SER C CA 1
ATOM 11248 C C . SER C 1 141 ? -7.143 -19.583 36.404 1.00 15.03 141 SER C C 1
ATOM 11249 O O . SER C 1 141 ? -5.921 -19.560 36.195 1.00 15.36 141 SER C O 1
ATOM 11257 N N . ALA C 1 142 ? -7.850 -20.721 36.396 1.00 15.17 142 ALA C N 1
ATOM 11258 C CA . ALA C 1 142 ? -7.176 -21.989 36.169 1.00 17.08 142 ALA C CA 1
ATOM 11259 C C . ALA C 1 142 ? -6.302 -22.056 34.926 1.00 16.34 142 ALA C C 1
ATOM 11260 O O . ALA C 1 142 ? -5.212 -22.657 35.012 1.00 16.88 142 ALA C O 1
ATOM 11267 N N . PRO C 1 143 ? -6.692 -21.530 33.760 1.00 16.00 143 PRO C N 1
ATOM 11268 C CA . PRO C 1 143 ? -5.794 -21.657 32.615 1.00 16.54 143 PRO C CA 1
ATOM 11269 C C . PRO C 1 143 ? -4.509 -20.917 32.851 1.00 17.39 143 PRO C C 1
ATOM 11270 O O . PRO C 1 143 ? -3.458 -21.328 32.377 1.00 15.85 143 PRO C O 1
ATOM 11281 N N . LEU C 1 144 ? -4.596 -19.761 33.531 1.00 15.61 144 LEU C N 1
ATOM 11282 C CA . LEU C 1 144 ? -3.382 -18.976 33.740 1.00 15.68 144 LEU C CA 1
ATOM 11283 C C . LEU C 1 144 ? -2.507 -19.595 34.814 1.00 13.77 144 LEU C C 1
ATOM 11284 O O . LEU C 1 144 ? -1.283 -19.620 34.675 1.00 16.13 144 LEU C O 1
ATOM 11300 N N . ARG C 1 145 ? -3.096 -20.186 35.864 1.00 15.22 145 ARG C N 1
ATOM 11301 C CA . ARG C 1 145 ? -2.281 -20.906 36.835 1.00 16.67 145 ARG C CA 1
ATOM 11302 C C . ARG C 1 145 ? -1.552 -22.053 36.154 1.00 15.53 145 ARG C C 1
ATOM 11303 O O . ARG C 1 145 ? -0.353 -22.257 36.372 1.00 17.12 145 ARG C O 1
ATOM 11324 N N A ASP C 1 146 ? -2.249 -22.781 35.272 0.49 16.78 146 ASP C N 1
ATOM 11325 N N B ASP C 1 146 ? -2.255 -22.793 35.275 0.51 16.76 146 ASP C N 1
ATOM 11326 C CA A ASP C 1 146 ? -1.621 -23.898 34.578 0.49 18.04 146 ASP C CA 1
ATOM 11327 C CA B ASP C 1 146 ? -1.637 -23.913 34.564 0.51 18.03 146 ASP C CA 1
ATOM 11328 C C A ASP C 1 146 ? -0.457 -23.434 33.705 0.49 16.77 146 ASP C C 1
ATOM 11329 C C B ASP C 1 146 ? -0.468 -23.447 33.690 0.51 16.73 146 ASP C C 1
ATOM 11330 O O A ASP C 1 146 ? 0.597 -24.083 33.668 0.49 17.56 146 ASP C O 1
ATOM 11331 O O B ASP C 1 146 ? 0.578 -24.105 33.639 0.51 17.60 146 ASP C O 1
ATOM 11348 N N . LEU C 1 147 ? -0.617 -22.300 33.021 1.00 16.90 147 LEU C N 1
ATOM 11349 C CA . LEU C 1 147 ? 0.473 -21.760 32.214 1.00 17.04 147 LEU C CA 1
ATOM 11350 C C . LEU C 1 147 ? 1.666 -21.410 33.099 1.00 14.21 147 LEU C C 1
ATOM 11351 O O . LEU C 1 147 ? 2.791 -21.861 32.852 1.00 16.09 147 LEU C O 1
ATOM 11368 N N . LEU C 1 148 ? 1.423 -20.637 34.162 1.00 14.85 148 LEU C N 1
ATOM 11369 C CA . LEU C 1 148 ? 2.533 -20.144 34.972 1.00 15.49 148 LEU C CA 1
ATOM 11370 C C . LEU C 1 148 ? 3.284 -21.259 35.659 1.00 13.61 148 LEU C C 1
ATOM 11371 O O . LEU C 1 148 ? 4.501 -21.158 35.883 1.00 15.00 148 LEU C O 1
ATOM 11387 N N . ASP C 1 149 ? 2.571 -22.327 36.034 1.00 16.22 149 ASP C N 1
ATOM 11388 C CA . ASP C 1 149 ? 3.209 -23.472 36.661 1.00 16.18 149 ASP C CA 1
ATOM 11389 C C . ASP C 1 149 ? 4.378 -24.010 35.843 1.00 15.38 149 ASP C C 1
ATOM 11390 O O . ASP C 1 149 ? 5.324 -24.565 36.407 1.00 18.14 149 ASP C O 1
ATOM 11399 N N . GLY C 1 150 ? 4.318 -23.897 34.518 1.00 15.98 150 GLY C N 1
ATOM 11400 C CA . GLY C 1 150 ? 5.343 -24.427 33.646 1.00 17.19 150 GLY C CA 1
ATOM 11401 C C . GLY C 1 150 ? 6.387 -23.441 33.172 1.00 16.20 150 GLY C C 1
ATOM 11402 O O . GLY C 1 150 ? 7.185 -23.783 32.287 1.00 18.52 150 GLY C O 1
ATOM 11406 N N . LEU C 1 151 ? 6.417 -22.232 33.723 1.00 16.27 151 LEU C N 1
ATOM 11407 C CA . LEU C 1 151 ? 7.290 -21.162 33.276 1.00 15.17 151 LEU C CA 1
ATOM 11408 C C . LEU C 1 151 ? 8.354 -20.838 34.318 1.00 14.01 151 LEU C C 1
ATOM 11409 O O . LEU C 1 151 ? 8.176 -21.047 35.523 1.00 17.00 151 LEU C O 1
ATOM 11425 N N . THR C 1 152 ? 9.481 -20.296 33.835 1.00 14.62 152 THR C N 1
ATOM 11426 C CA . THR C 1 152 ? 10.485 -19.707 34.698 1.00 14.59 152 THR C CA 1
ATOM 11427 C C . THR C 1 152 ? 10.735 -18.264 34.268 1.00 13.57 152 THR C C 1
ATOM 11428 O O . THR C 1 152 ? 10.364 -17.851 33.169 1.00 15.75 152 THR C O 1
ATOM 11439 N N . ALA C 1 153 ? 11.397 -17.510 35.145 1.00 15.05 153 ALA C N 1
ATOM 11440 C CA . ALA C 1 153 ? 11.776 -16.141 34.810 1.00 13.60 153 ALA C CA 1
ATOM 11441 C C . ALA C 1 153 ? 13.191 -15.854 35.261 1.00 13.05 153 ALA C C 1
ATOM 11442 O O . ALA C 1 153 ? 13.649 -16.368 36.284 1.00 15.84 153 ALA C O 1
ATOM 11449 N N . VAL C 1 154 ? 13.859 -15.000 34.495 1.00 14.57 154 VAL C N 1
ATOM 11450 C CA . VAL C 1 154 ? 15.157 -14.466 34.837 1.00 15.71 154 VAL C CA 1
ATOM 11451 C C . VAL C 1 154 ? 14.952 -13.212 35.670 1.00 16.73 154 VAL C C 1
ATOM 11452 O O . VAL C 1 154 ? 14.152 -12.336 35.301 1.00 16.20 154 VAL C O 1
ATOM 11465 N N . HIS C 1 155 ? 15.633 -13.162 36.805 1.00 15.50 155 HIS C N 1
ATOM 11466 C CA . HIS C 1 155 ? 15.697 -12.013 37.683 1.00 15.26 155 HIS C CA 1
ATOM 11467 C C . HIS C 1 155 ? 17.122 -11.494 37.618 1.00 19.21 155 HIS C C 1
ATOM 11468 O O . HIS C 1 155 ? 18.080 -12.276 37.601 1.00 19.58 155 HIS C O 1
ATOM 11482 N N . SER C 1 156 ? 17.284 -10.183 37.556 1.00 18.15 156 SER C N 1
ATOM 11483 C CA . SER C 1 156 ? 18.625 -9.695 37.341 1.00 18.33 156 SER C CA 1
ATOM 11484 C C . SER C 1 156 ? 18.806 -8.317 37.932 1.00 19.05 156 SER C C 1
ATOM 11485 O O . SER C 1 156 ? 17.853 -7.568 38.162 1.00 21.11 156 SER C O 1
ATOM 11493 N N . ILE C 1 157 ? 20.075 -7.994 38.153 1.00 20.50 157 ILE C N 1
ATOM 11494 C CA . ILE C 1 157 ? 20.510 -6.661 38.516 1.00 21.83 157 ILE C CA 1
ATOM 11495 C C . ILE C 1 157 ? 21.843 -6.400 37.821 1.00 26.36 157 ILE C C 1
ATOM 11496 O O . ILE C 1 157 ? 22.692 -7.286 37.730 1.00 26.47 157 ILE C O 1
ATOM 11512 N N A HIS C 1 158 ? 22.013 -5.190 37.302 0.53 28.31 158 HIS C N 1
ATOM 11513 N N B HIS C 1 158 ? 22.025 -5.177 37.333 0.47 28.38 158 HIS C N 1
ATOM 11514 C CA A HIS C 1 158 ? 23.261 -4.821 36.625 0.53 33.03 158 HIS C CA 1
ATOM 11515 C CA B HIS C 1 158 ? 23.246 -4.809 36.609 0.47 33.08 158 HIS C CA 1
ATOM 11516 C C A HIS C 1 158 ? 23.591 -3.384 37.012 0.53 39.74 158 HIS C C 1
ATOM 11517 C C B HIS C 1 158 ? 23.609 -3.377 36.994 0.47 39.73 158 HIS C C 1
ATOM 11518 O O A HIS C 1 158 ? 23.110 -2.433 36.390 0.53 42.88 158 HIS C O 1
ATOM 11519 O O B HIS C 1 158 ? 23.173 -2.422 36.348 0.47 42.90 158 HIS C O 1
ATOM 11547 N N . ILE C 1 159 ? 24.410 -3.240 38.047 1.00 36.58 159 ILE C N 1
ATOM 11548 C CA . ILE C 1 159 ? 24.899 -1.938 38.490 1.00 38.93 159 ILE C CA 1
ATOM 11549 C C . ILE C 1 159 ? 26.398 -2.059 38.720 1.00 35.51 159 ILE C C 1
ATOM 11550 O O . ILE C 1 159 ? 26.936 -3.174 38.841 1.00 40.49 159 ILE C O 1
ATOM 11566 N N . PRO C 1 160 ? 27.107 -0.932 38.797 1.00 38.55 160 PRO C N 1
ATOM 11567 C CA . PRO C 1 160 ? 28.542 -1.005 39.113 1.00 35.71 160 PRO C CA 1
ATOM 11568 C C . PRO C 1 160 ? 28.752 -1.713 40.444 1.00 45.82 160 PRO C C 1
ATOM 11569 O O . PRO C 1 160 ? 28.173 -1.338 41.468 1.00 45.93 160 PRO C O 1
ATOM 11580 N N . GLY C 1 161 ? 29.552 -2.778 40.416 1.00 42.80 161 GLY C N 1
ATOM 11581 C CA . GLY C 1 161 ? 29.862 -3.537 41.609 1.00 47.68 161 GLY C CA 1
ATOM 11582 C C . GLY C 1 161 ? 28.921 -4.683 41.921 1.00 62.49 161 GLY C C 1
ATOM 11583 O O . GLY C 1 161 ? 29.197 -5.450 42.854 1.00 55.72 161 GLY C O 1
ATOM 11587 N N . LEU C 1 162 ? 27.820 -4.834 41.180 1.00 44.06 162 LEU C N 1
ATOM 11588 C CA . LEU C 1 162 ? 26.879 -5.918 41.452 1.00 39.61 162 LEU C CA 1
ATOM 11589 C C . LEU C 1 162 ? 26.187 -6.291 40.146 1.00 43.71 162 LEU C C 1
ATOM 11590 O O . LEU C 1 162 ? 25.288 -5.577 39.689 1.00 44.43 162 LEU C O 1
ATOM 11606 N N A ASP C 1 163 ? 26.582 -7.424 39.568 0.45 41.10 163 ASP C N 1
ATOM 11607 N N B ASP C 1 163 ? 26.637 -7.390 39.551 0.55 40.99 163 ASP C N 1
ATOM 11608 C CA A ASP C 1 163 ? 25.972 -7.946 38.344 0.45 46.04 163 ASP C CA 1
ATOM 11609 C CA B ASP C 1 163 ? 26.017 -7.991 38.378 0.55 46.09 163 ASP C CA 1
ATOM 11610 C C A ASP C 1 163 ? 25.579 -9.400 38.592 0.45 43.89 163 ASP C C 1
ATOM 11611 C C B ASP C 1 163 ? 25.589 -9.396 38.777 0.55 43.80 163 ASP C C 1
ATOM 11612 O O A ASP C 1 163 ? 26.436 -10.289 38.591 0.45 45.85 163 ASP C O 1
ATOM 11613 O O B ASP C 1 163 ? 26.434 -10.241 39.089 0.55 41.12 163 ASP C O 1
ATOM 11630 N N . SER C 1 164 ? 24.283 -9.646 38.796 1.00 31.20 164 SER C N 1
ATOM 11631 C CA . SER C 1 164 ? 23.793 -10.953 39.183 1.00 28.40 164 SER C CA 1
ATOM 11632 C C . SER C 1 164 ? 22.519 -11.268 38.422 1.00 28.83 164 SER C C 1
ATOM 11633 O O . SER C 1 164 ? 21.672 -10.393 38.213 1.00 27.57 164 SER C O 1
ATOM 11642 N N . GLN C 1 165 ? 22.376 -12.525 38.022 1.00 25.37 165 GLN C N 1
ATOM 11643 C CA . GLN C 1 165 ? 21.097 -12.976 37.531 1.00 23.86 165 GLN C CA 1
ATOM 11644 C C . GLN C 1 165 ? 20.846 -14.404 37.981 1.00 21.66 165 GLN C C 1
ATOM 11645 O O . GLN C 1 165 ? 21.770 -15.160 38.312 1.00 24.56 165 GLN C O 1
ATOM 11659 N N . ALA C 1 166 ? 19.575 -14.749 37.986 1.00 18.23 166 ALA C N 1
ATOM 11660 C CA . ALA C 1 166 ? 19.132 -16.062 38.418 1.00 18.46 166 ALA C CA 1
ATOM 11661 C C . ALA C 1 166 ? 17.845 -16.394 37.705 1.00 18.52 166 ALA C C 1
ATOM 11662 O O . ALA C 1 166 ? 17.003 -15.524 37.463 1.00 21.26 166 ALA C O 1
ATOM 11669 N N . GLU C 1 167 ? 17.652 -17.677 37.437 1.00 17.99 167 GLU C N 1
ATOM 11670 C CA . GLU C 1 167 ? 16.406 -18.171 36.853 1.00 15.19 167 GLU C CA 1
ATOM 11671 C C . GLU C 1 167 ? 15.647 -18.941 37.916 1.00 15.83 167 GLU C C 1
ATOM 11672 O O . GLU C 1 167 ? 16.206 -19.851 38.553 1.00 18.47 167 GLU C O 1
ATOM 11684 N N . HIS C 1 168 ? 14.393 -18.543 38.149 1.00 16.02 168 HIS C N 1
ATOM 11685 C CA . HIS C 1 168 ? 13.545 -19.103 39.187 1.00 14.11 168 HIS C CA 1
ATOM 11686 C C . HIS C 1 168 ? 12.193 -19.477 38.616 1.00 15.56 168 HIS C C 1
ATOM 11687 O O . HIS C 1 168 ? 11.711 -18.846 37.686 1.00 16.44 168 HIS C O 1
ATOM 11701 N N . PRO C 1 169 ? 11.520 -20.477 39.205 1.00 14.83 169 PRO C N 1
ATOM 11702 C CA . PRO C 1 169 ? 10.144 -20.753 38.782 1.00 14.40 169 PRO C CA 1
ATOM 11703 C C . PRO C 1 169 ? 9.276 -19.533 38.966 1.00 15.18 169 PRO C C 1
ATOM 11704 O O . PRO C 1 169 ? 9.426 -18.778 39.940 1.00 14.88 169 PRO C O 1
ATOM 11715 N N . VAL C 1 170 ? 8.331 -19.348 38.028 1.00 14.10 170 VAL C N 1
ATOM 11716 C CA . VAL C 1 170 ? 7.305 -18.306 38.193 1.00 14.34 170 VAL C CA 1
ATOM 11717 C C . VAL C 1 170 ? 6.339 -18.637 39.333 1.00 12.68 170 VAL C C 1
ATOM 11718 O O . VAL C 1 170 ? 5.840 -17.732 40.006 1.00 14.41 170 VAL C O 1
ATOM 11731 N N . VAL C 1 171 ? 6.102 -19.917 39.586 1.00 13.90 171 VAL C N 1
ATOM 11732 C CA . VAL C 1 171 ? 5.287 -20.406 40.692 1.00 14.15 171 VAL C CA 1
ATOM 11733 C C . VAL C 1 171 ? 6.179 -21.313 41.541 1.00 14.57 171 VAL C C 1
ATOM 11734 O O . VAL C 1 171 ? 6.665 -22.352 41.064 1.00 16.04 171 VAL C O 1
ATOM 11747 N N . ARG C 1 172 ? 6.418 -20.917 42.798 1.00 14.16 172 ARG C N 1
ATOM 11748 C CA . ARG C 1 172 ? 7.238 -21.703 43.687 1.00 14.85 172 ARG C CA 1
ATOM 11749 C C . ARG C 1 172 ? 6.365 -22.326 44.769 1.00 16.49 172 ARG C C 1
ATOM 11750 O O . ARG C 1 172 ? 5.305 -21.813 45.103 1.00 17.57 172 ARG C O 1
ATOM 11771 N N A VAL C 1 173 ? 6.836 -23.446 45.283 0.66 15.01 173 VAL C N 1
ATOM 11772 N N B VAL C 1 173 ? 6.816 -23.454 45.301 0.34 15.15 173 VAL C N 1
ATOM 11773 C CA A VAL C 1 173 ? 6.208 -24.084 46.420 0.66 15.20 173 VAL C CA 1
ATOM 11774 C CA B VAL C 1 173 ? 6.143 -24.090 46.423 0.34 15.46 173 VAL C CA 1
ATOM 11775 C C A VAL C 1 173 ? 6.932 -23.609 47.668 0.66 15.68 173 VAL C C 1
ATOM 11776 C C B VAL C 1 173 ? 6.902 -23.735 47.689 0.34 16.16 173 VAL C C 1
ATOM 11777 O O A VAL C 1 173 ? 8.166 -23.622 47.716 0.66 20.93 173 VAL C O 1
ATOM 11778 O O B VAL C 1 173 ? 8.126 -23.935 47.764 0.34 17.50 173 VAL C O 1
ATOM 11803 N N . HIS C 1 174 ? 6.183 -23.240 48.687 1.00 15.26 174 HIS C N 1
ATOM 11804 C CA . HIS C 1 174 ? 6.814 -22.950 49.965 1.00 16.37 174 HIS C CA 1
ATOM 11805 C C . HIS C 1 174 ? 7.266 -24.270 50.600 1.00 15.99 174 HIS C C 1
ATOM 11806 O O . HIS C 1 174 ? 6.464 -25.209 50.719 1.00 16.91 174 HIS C O 1
ATOM 11821 N N . PRO C 1 175 ? 8.535 -24.413 50.957 1.00 16.50 175 PRO C N 1
ATOM 11822 C CA . PRO C 1 175 ? 9.015 -25.726 51.391 1.00 19.89 175 PRO C CA 1
ATOM 11823 C C . PRO C 1 175 ? 8.362 -26.194 52.662 1.00 18.55 175 PRO C C 1
ATOM 11824 O O . PRO C 1 175 ? 8.302 -27.406 52.909 1.00 20.33 175 PRO C O 1
ATOM 11835 N N . GLU C 1 176 ? 7.897 -25.270 53.506 1.00 17.49 176 GLU C N 1
ATOM 11836 C CA . GLU C 1 176 ? 7.387 -25.633 54.815 1.00 17.19 176 GLU C CA 1
ATOM 11837 C C . GLU C 1 176 ? 5.873 -25.797 54.845 1.00 19.14 176 GLU C C 1
ATOM 11838 O O . GLU C 1 176 ? 5.374 -26.491 55.738 1.00 21.88 176 GLU C O 1
ATOM 11850 N N . THR C 1 177 ? 5.147 -25.223 53.889 1.00 17.97 177 THR C N 1
ATOM 11851 C CA . THR C 1 177 ? 3.693 -25.368 53.833 1.00 18.86 177 THR C CA 1
ATOM 11852 C C . THR C 1 177 ? 3.223 -26.210 52.657 1.00 18.54 177 THR C C 1
ATOM 11853 O O . THR C 1 177 ? 2.108 -26.747 52.711 1.00 21.82 177 THR C O 1
ATOM 11864 N N . GLY C 1 178 ? 4.015 -26.307 51.614 1.00 17.83 178 GLY C N 1
ATOM 11865 C CA . GLY C 1 178 ? 3.633 -27.027 50.420 1.00 18.70 178 GLY C CA 1
ATOM 11866 C C . GLY C 1 178 ? 2.682 -26.273 49.522 1.00 18.19 178 GLY C C 1
ATOM 11867 O O . GLY C 1 178 ? 2.185 -26.848 48.537 1.00 20.61 178 GLY C O 1
ATOM 11871 N N . ARG C 1 179 ? 2.401 -25.013 49.835 1.00 17.07 179 ARG C N 1
ATOM 11872 C CA . ARG C 1 179 ? 1.457 -24.208 49.095 1.00 15.05 179 ARG C CA 1
ATOM 11873 C C . ARG C 1 179 ? 2.198 -23.401 48.029 1.00 15.18 179 ARG C C 1
ATOM 11874 O O . ARG C 1 179 ? 3.342 -22.981 48.227 1.00 15.68 179 ARG C O 1
ATOM 11895 N N . ARG C 1 180 ? 1.530 -23.201 46.896 1.00 16.44 180 ARG C N 1
ATOM 11896 C CA . ARG C 1 180 ? 2.125 -22.525 45.748 1.00 15.28 180 ARG C CA 1
ATOM 11897 C C . ARG C 1 180 ? 1.932 -21.015 45.816 1.00 16.29 180 ARG C C 1
ATOM 11898 O O . ARG C 1 180 ? 0.848 -20.533 46.192 1.00 15.63 180 ARG C O 1
ATOM 11919 N N . ALA C 1 181 ? 2.976 -20.299 45.410 1.00 13.32 181 ALA C N 1
ATOM 11920 C CA . ALA C 1 181 ? 2.955 -18.832 45.425 1.00 13.05 181 ALA C CA 1
ATOM 11921 C C . ALA C 1 181 ? 3.592 -18.270 44.160 1.00 13.21 181 ALA C C 1
ATOM 11922 O O . ALA C 1 181 ? 4.544 -18.823 43.617 1.00 14.39 181 ALA C O 1
ATOM 11929 N N . LEU C 1 182 ? 3.094 -17.135 43.728 1.00 13.13 182 LEU C N 1
ATOM 11930 C CA . LEU C 1 182 ? 3.738 -16.419 42.646 1.00 13.36 182 LEU C CA 1
ATOM 11931 C C . LEU C 1 182 ? 5.132 -16.002 43.090 1.00 15.72 182 LEU C C 1
ATOM 11932 O O . LEU C 1 182 ? 5.360 -15.676 44.264 1.00 14.41 182 LEU C O 1
ATOM 11948 N N . PHE C 1 183 ? 6.091 -16.012 42.152 1.00 13.44 183 PHE C N 1
ATOM 11949 C CA . PHE C 1 183 ? 7.475 -15.646 42.453 1.00 12.79 183 PHE C CA 1
ATOM 11950 C C . PHE C 1 183 ? 8.040 -14.788 41.314 1.00 14.05 183 PHE C C 1
ATOM 11951 O O . PHE C 1 183 ? 9.074 -15.085 40.717 1.00 14.46 183 PHE C O 1
ATOM 11968 N N . VAL C 1 184 ? 7.348 -13.686 41.075 1.00 14.53 184 VAL C N 1
ATOM 11969 C CA . VAL C 1 184 ? 7.882 -12.582 40.286 1.00 14.03 184 VAL C CA 1
ATOM 11970 C C . VAL C 1 184 ? 7.622 -11.299 41.049 1.00 13.67 184 VAL C C 1
ATOM 11971 O O . VAL C 1 184 ? 6.693 -11.192 41.857 1.00 13.33 184 VAL C O 1
ATOM 11984 N N . ASN C 1 185 ? 8.437 -10.282 40.758 1.00 13.12 185 ASN C N 1
ATOM 11985 C CA . ASN C 1 185 ? 8.281 -8.990 41.398 1.00 12.96 185 ASN C CA 1
ATOM 11986 C C . ASN C 1 185 ? 8.836 -7.905 40.479 1.00 14.01 185 ASN C C 1
ATOM 11987 O O . ASN C 1 185 ? 9.831 -8.109 39.802 1.00 15.31 185 ASN C O 1
ATOM 11998 N N A ARG C 1 186 ? 8.193 -6.728 40.521 0.38 13.40 186 ARG C N 1
ATOM 11999 N N B ARG C 1 186 ? 8.230 -6.704 40.549 0.62 13.30 186 ARG C N 1
ATOM 12000 C CA A ARG C 1 186 ? 8.533 -5.650 39.595 0.38 14.07 186 ARG C CA 1
ATOM 12001 C CA B ARG C 1 186 ? 8.531 -5.666 39.560 0.62 13.96 186 ARG C CA 1
ATOM 12002 C C A ARG C 1 186 ? 10.016 -5.312 39.641 0.38 14.90 186 ARG C C 1
ATOM 12003 C C B ARG C 1 186 ? 9.983 -5.199 39.639 0.62 14.93 186 ARG C C 1
ATOM 12004 O O A ARG C 1 186 ? 10.667 -5.179 38.596 0.38 16.41 186 ARG C O 1
ATOM 12005 O O B ARG C 1 186 ? 10.586 -4.866 38.602 0.62 15.66 186 ARG C O 1
ATOM 12046 N N . ALA C 1 187 ? 10.561 -5.143 40.850 1.00 14.74 187 ALA C N 1
ATOM 12047 C CA . ALA C 1 187 ? 11.917 -4.611 41.002 1.00 15.43 187 ALA C CA 1
ATOM 12048 C C . ALA C 1 187 ? 12.961 -5.464 40.302 1.00 14.80 187 ALA C C 1
ATOM 12049 O O . ALA C 1 187 ? 13.857 -4.920 39.621 1.00 17.96 187 ALA C O 1
ATOM 12057 N N . HIS C 1 188 ? 12.917 -6.783 40.501 1.00 15.35 188 HIS C N 1
ATOM 12058 C CA . HIS C 1 188 ? 14.040 -7.601 40.059 1.00 16.43 188 HIS C CA 1
ATOM 12059 C C . HIS C 1 188 ? 13.730 -8.583 38.940 1.00 15.13 188 HIS C C 1
ATOM 12060 O O . HIS C 1 188 ? 14.661 -9.036 38.288 1.00 18.57 188 HIS C O 1
ATOM 12074 N N . THR C 1 189 ? 12.475 -8.918 38.674 1.00 13.85 189 THR C N 1
ATOM 12075 C CA . THR C 1 189 ? 12.206 -9.850 37.590 1.00 13.91 189 THR C CA 1
ATOM 12076 C C . THR C 1 189 ? 12.424 -9.139 36.254 1.00 15.00 189 THR C C 1
ATOM 12077 O O . THR C 1 189 ? 11.952 -8.013 36.043 1.00 16.72 189 THR C O 1
ATOM 12088 N N . SER C 1 190 ? 13.161 -9.785 35.363 1.00 14.90 190 SER C N 1
ATOM 12089 C CA . SER C 1 190 ? 13.412 -9.228 34.035 1.00 14.67 190 SER C CA 1
ATOM 12090 C C . SER C 1 190 ? 12.398 -9.718 33.012 1.00 15.78 190 SER C C 1
ATOM 12091 O O . SER C 1 190 ? 11.693 -8.919 32.390 1.00 16.53 190 SER C O 1
ATOM 12099 N N . HIS C 1 191 ? 12.316 -11.038 32.833 1.00 14.92 191 HIS C N 1
ATOM 12100 C CA . HIS C 1 191 ? 11.485 -11.584 31.779 1.00 13.95 191 HIS C CA 1
ATOM 12101 C C . HIS C 1 191 ? 11.257 -13.065 32.029 1.00 14.37 191 HIS C C 1
ATOM 12102 O O . HIS C 1 191 ? 12.078 -13.736 32.648 1.00 16.01 191 HIS C O 1
ATOM 12116 N N . ILE C 1 192 ? 10.165 -13.546 31.462 1.00 14.30 192 ILE C N 1
ATOM 12117 C CA . ILE C 1 192 ? 9.826 -14.978 31.486 1.00 13.28 192 ILE C CA 1
ATOM 12118 C C . ILE C 1 192 ? 10.621 -15.661 30.389 1.00 15.03 192 ILE C C 1
ATOM 12119 O O . ILE C 1 192 ? 10.685 -15.182 29.250 1.00 16.54 192 ILE C O 1
ATOM 12135 N N . ALA C 1 193 ? 11.257 -16.792 30.720 1.00 15.21 193 ALA C N 1
ATOM 12136 C CA . ALA C 1 193 ? 12.274 -17.346 29.825 1.00 15.95 193 ALA C CA 1
ATOM 12137 C C . ALA C 1 193 ? 11.699 -18.076 28.617 1.00 16.02 193 ALA C C 1
ATOM 12138 O O . ALA C 1 193 ? 12.370 -18.136 27.568 1.00 18.53 193 ALA C O 1
ATOM 12145 N N . GLN C 1 194 ? 10.489 -18.649 28.723 1.00 15.23 194 GLN C N 1
ATOM 12146 C CA . GLN C 1 194 ? 9.919 -19.443 27.644 1.00 15.97 194 GLN C CA 1
ATOM 12147 C C . GLN C 1 194 ? 9.030 -18.640 26.692 1.00 15.60 194 GLN C C 1
ATOM 12148 O O . GLN C 1 194 ? 8.560 -19.186 25.688 1.00 16.28 194 GLN C O 1
ATOM 12162 N N . LEU C 1 195 ? 8.795 -17.358 26.968 1.00 15.96 195 LEU C N 1
ATOM 12163 C CA . LEU C 1 195 ? 8.017 -16.467 26.110 1.00 16.08 195 LEU C CA 1
ATOM 12164 C C . LEU C 1 195 ? 8.981 -15.537 25.399 1.00 16.73 195 LEU C C 1
ATOM 12165 O O . LEU C 1 195 ? 10.127 -15.388 25.820 1.00 17.26 195 LEU C O 1
ATOM 12181 N N . ASN C 1 196 ? 8.530 -14.928 24.299 1.00 16.95 196 ASN C N 1
ATOM 12182 C CA . ASN C 1 196 ? 9.357 -13.858 23.774 1.00 15.96 196 ASN C CA 1
ATOM 12183 C C . ASN C 1 196 ? 9.183 -12.633 24.675 1.00 16.15 196 ASN C C 1
ATOM 12184 O O . ASN C 1 196 ? 8.338 -12.623 25.575 1.00 16.36 196 ASN C O 1
ATOM 12195 N N . ARG C 1 197 ? 10.071 -11.643 24.502 1.00 16.24 197 ARG C N 1
ATOM 12196 C CA . ARG C 1 197 ? 10.118 -10.553 25.485 1.00 15.86 197 ARG C CA 1
ATOM 12197 C C . ARG C 1 197 ? 8.832 -9.749 25.509 1.00 15.48 197 ARG C C 1
ATOM 12198 O O . ARG C 1 197 ? 8.456 -9.216 26.543 1.00 14.97 197 ARG C O 1
ATOM 12219 N N . ASN C 1 198 ? 8.198 -9.569 24.350 1.00 16.69 198 ASN C N 1
ATOM 12220 C CA . ASN C 1 198 ? 6.980 -8.779 24.301 1.00 14.90 198 ASN C CA 1
ATOM 12221 C C . ASN C 1 198 ? 5.820 -9.463 25.011 1.00 13.97 198 ASN C C 1
ATOM 12222 O O . ASN C 1 198 ? 5.039 -8.806 25.718 1.00 15.82 198 ASN C O 1
ATOM 12233 N N . GLU C 1 199 ? 5.684 -10.783 24.810 1.00 14.08 199 GLU C N 1
ATOM 12234 C CA . GLU C 1 199 ? 4.687 -11.551 25.540 1.00 13.54 199 GLU C CA 1
ATOM 12235 C C . GLU C 1 199 ? 4.966 -11.487 27.032 1.00 13.51 199 GLU C C 1
ATOM 12236 O O . GLU C 1 199 ? 4.055 -11.329 27.836 1.00 14.91 199 GLU C O 1
ATOM 12248 N N . SER C 1 200 ? 6.249 -11.656 27.390 1.00 13.91 200 SER C N 1
ATOM 12249 C CA . SER C 1 200 ? 6.668 -11.576 28.776 1.00 13.17 200 SER C CA 1
ATOM 12250 C C . SER C 1 200 ? 6.274 -10.249 29.390 1.00 15.00 200 SER C C 1
ATOM 12251 O O . SER C 1 200 ? 5.735 -10.206 30.501 1.00 13.73 200 SER C O 1
ATOM 12259 N N . ASP C 1 201 ? 6.582 -9.153 28.707 1.00 13.72 201 ASP C N 1
ATOM 12260 C CA . ASP C 1 201 ? 6.240 -7.840 29.245 1.00 13.14 201 ASP C CA 1
ATOM 12261 C C . ASP C 1 201 ? 4.751 -7.740 29.537 1.00 13.89 201 ASP C C 1
ATOM 12262 O O . ASP C 1 201 ? 4.349 -7.225 30.588 1.00 15.23 201 ASP C O 1
ATOM 12271 N N . ALA C 1 202 ? 3.914 -8.223 28.620 1.00 13.05 202 ALA C N 1
ATOM 12272 C CA . ALA C 1 202 ? 2.474 -8.086 28.775 1.00 14.24 202 ALA C CA 1
ATOM 12273 C C . ALA C 1 202 ? 1.974 -8.906 29.957 1.00 14.96 202 ALA C C 1
ATOM 12274 O O . ALA C 1 202 ? 1.164 -8.423 30.770 1.00 16.39 202 ALA C O 1
ATOM 12281 N N . LEU C 1 203 ? 2.471 -10.136 30.095 1.00 13.42 203 LEU C N 1
ATOM 12282 C CA . LEU C 1 203 ? 1.998 -10.994 31.157 1.00 13.65 203 LEU C CA 1
ATOM 12283 C C . LEU C 1 203 ? 2.532 -10.513 32.496 1.00 13.62 203 LEU C C 1
ATOM 12284 O O . LEU C 1 203 ? 1.768 -10.399 33.457 1.00 13.95 203 LEU C O 1
ATOM 12300 N N . LEU C 1 204 ? 3.813 -10.101 32.553 1.00 12.73 204 LEU C N 1
ATOM 12301 C CA . LEU C 1 204 ? 4.344 -9.609 33.821 1.00 13.17 204 LEU C CA 1
ATOM 12302 C C . LEU C 1 204 ? 3.646 -8.331 34.259 1.00 14.73 204 LEU C C 1
ATOM 12303 O O . LEU C 1 204 ? 3.387 -8.143 35.454 1.00 14.66 204 LEU C O 1
ATOM 12319 N N . GLN C 1 205 ? 3.378 -7.417 33.326 1.00 13.23 205 GLN C N 1
ATOM 12320 C CA . GLN C 1 205 ? 2.663 -6.189 33.696 1.00 13.04 205 GLN C CA 1
ATOM 12321 C C . GLN C 1 205 ? 1.344 -6.526 34.377 1.00 16.13 205 GLN C C 1
ATOM 12322 O O . GLN C 1 205 ? 0.992 -5.912 35.408 1.00 15.36 205 GLN C O 1
ATOM 12336 N N . TYR C 1 206 ? 0.599 -7.494 33.827 1.00 15.05 206 TYR C N 1
ATOM 12337 C CA . TYR C 1 206 ? -0.669 -7.887 34.440 1.00 14.48 206 TYR C CA 1
ATOM 12338 C C . TYR C 1 206 ? -0.420 -8.457 35.834 1.00 14.62 206 TYR C C 1
ATOM 12339 O O . TYR C 1 206 ? -1.085 -8.063 36.814 1.00 15.88 206 TYR C O 1
ATOM 12357 N N . LEU C 1 207 ? 0.537 -9.367 35.942 1.00 13.86 207 LEU C N 1
ATOM 12358 C CA . LEU C 1 207 ? 0.811 -10.028 37.216 1.00 14.48 207 LEU C CA 1
ATOM 12359 C C . LEU C 1 207 ? 1.277 -9.053 38.289 1.00 15.49 207 LEU C C 1
ATOM 12360 O O . LEU C 1 207 ? 0.888 -9.187 39.463 1.00 14.94 207 LEU C O 1
ATOM 12376 N N . TYR C 1 208 ? 2.148 -8.109 37.941 1.00 14.38 208 TYR C N 1
ATOM 12377 C CA . TYR C 1 208 ? 2.653 -7.162 38.944 1.00 13.42 208 TYR C CA 1
ATOM 12378 C C . TYR C 1 208 ? 1.511 -6.364 39.542 1.00 18.77 208 TYR C C 1
ATOM 12379 O O . TYR C 1 208 ? 1.430 -6.207 40.771 1.00 17.69 208 TYR C O 1
ATOM 12397 N N . ARG C 1 209 ? 0.603 -5.882 38.703 1.00 15.52 209 ARG C N 1
ATOM 12398 C CA A ARG C 1 209 ? -0.540 -5.096 39.176 0.42 15.70 209 ARG C CA 1
ATOM 12399 C CA B ARG C 1 209 ? -0.504 -5.087 39.232 0.58 15.52 209 ARG C CA 1
ATOM 12400 C C . ARG C 1 209 ? -1.516 -5.961 39.966 1.00 15.48 209 ARG C C 1
ATOM 12401 O O . ARG C 1 209 ? -1.961 -5.594 41.067 1.00 17.13 209 ARG C O 1
ATOM 12442 N N . PHE C 1 210 ? -1.864 -7.119 39.422 1.00 13.61 210 PHE C N 1
ATOM 12443 C CA . PHE C 1 210 ? -2.818 -8.004 40.096 1.00 13.28 210 PHE C CA 1
ATOM 12444 C C . PHE C 1 210 ? -2.300 -8.429 41.462 1.00 14.29 210 PHE C C 1
ATOM 12445 O O . PHE C 1 210 ? -3.058 -8.442 42.452 1.00 14.63 210 PHE C O 1
ATOM 12462 N N . SER C 1 211 ? -1.007 -8.774 41.545 1.00 12.97 211 SER C N 1
ATOM 12463 C CA . SER C 1 211 ? -0.430 -9.361 42.749 1.00 12.82 211 SER C CA 1
ATOM 12464 C C . SER C 1 211 ? -0.335 -8.368 43.881 1.00 14.18 211 SER C C 1
ATOM 12465 O O . SER C 1 211 ? -0.184 -8.784 45.028 1.00 15.15 211 SER C O 1
ATOM 12473 N N . THR C 1 212 ? -0.437 -7.065 43.598 1.00 12.58 212 THR C N 1
ATOM 12474 C CA . THR C 1 212 ? -0.347 -6.030 44.620 1.00 12.86 212 THR C CA 1
ATOM 12475 C C . THR C 1 212 ? -1.670 -5.307 44.797 1.00 13.68 212 THR C C 1
ATOM 12476 O O . THR C 1 212 ? -1.703 -4.188 45.335 1.00 17.12 212 THR C O 1
ATOM 12487 N N . SER C 1 213 ? -2.754 -5.931 44.343 1.00 14.49 213 SER C N 1
ATOM 12488 C CA . SER C 1 213 ? -4.121 -5.497 44.592 1.00 17.03 213 SER C CA 1
ATOM 12489 C C . SER C 1 213 ? -4.319 -5.262 46.087 1.00 15.53 213 SER C C 1
ATOM 12490 O O . SER C 1 213 ? -3.798 -6.017 46.903 1.00 15.16 213 SER C O 1
ATOM 12498 N N . PRO C 1 214 ? -5.124 -4.271 46.499 1.00 14.22 214 PRO C N 1
ATOM 12499 C CA . PRO C 1 214 ? -5.291 -4.041 47.938 1.00 13.61 214 PRO C CA 1
ATOM 12500 C C . PRO C 1 214 ? -5.904 -5.208 48.708 1.00 13.77 214 PRO C C 1
ATOM 12501 O O . PRO C 1 214 ? -5.658 -5.377 49.921 1.00 14.09 214 PRO C O 1
ATOM 12512 N N . GLU C 1 215 ? -6.671 -6.050 48.023 1.00 14.01 215 GLU C N 1
ATOM 12513 C CA . GLU C 1 215 ? -7.200 -7.251 48.646 1.00 15.35 215 GLU C CA 1
ATOM 12514 C C . GLU C 1 215 ? -6.117 -8.249 49.048 1.00 13.49 215 GLU C C 1
ATOM 12515 O O . GLU C 1 215 ? -6.410 -9.174 49.828 1.00 15.29 215 GLU C O 1
ATOM 12527 N N . PHE C 1 216 ? -4.899 -8.118 48.535 1.00 13.47 216 PHE C N 1
ATOM 12528 C CA . PHE C 1 216 ? -3.808 -9.039 48.815 1.00 13.05 216 PHE C CA 1
ATOM 12529 C C . PHE C 1 216 ? -2.731 -8.440 49.702 1.00 13.16 216 PHE C C 1
ATOM 12530 O O . PHE C 1 216 ? -1.673 -9.051 49.888 1.00 13.72 216 PHE C O 1
ATOM 12547 N N . THR C 1 217 ? -2.923 -7.204 50.200 1.00 12.29 217 THR C N 1
ATOM 12548 C CA . THR C 1 217 ? -1.861 -6.482 50.875 1.00 12.04 217 THR C CA 1
ATOM 12549 C C . THR C 1 217 ? -2.247 -6.107 52.296 1.00 12.37 217 THR C C 1
ATOM 12550 O O . THR C 1 217 ? -3.406 -6.209 52.701 1.00 15.55 217 THR C O 1
ATOM 12561 N N . CYS C 1 218 ? -1.239 -5.682 53.046 1.00 12.78 218 CYS C N 1
ATOM 12562 C CA . CYS C 1 218 ? -1.437 -4.984 54.303 1.00 12.35 218 CYS C CA 1
ATOM 12563 C C . CYS C 1 218 ? -0.463 -3.819 54.346 1.00 13.97 218 CYS C C 1
ATOM 12564 O O . CYS C 1 218 ? 0.570 -3.823 53.685 1.00 14.57 218 CYS C O 1
ATOM 12572 N N . ARG C 1 219 ? -0.796 -2.821 55.177 1.00 13.82 219 ARG C N 1
ATOM 12573 C CA . ARG C 1 219 ? -0.016 -1.595 55.296 1.00 13.20 219 ARG C CA 1
ATOM 12574 C C . ARG C 1 219 ? 0.235 -1.362 56.778 1.00 13.73 219 ARG C C 1
ATOM 12575 O O . ARG C 1 219 ? -0.715 -1.168 57.541 1.00 15.63 219 ARG C O 1
ATOM 12596 N N . TYR C 1 220 ? 1.500 -1.321 57.165 1.00 13.22 220 TYR C N 1
ATOM 12597 C CA . TYR C 1 220 ? 1.888 -1.205 58.568 1.00 14.79 220 TYR C CA 1
ATOM 12598 C C . TYR C 1 220 ? 2.493 0.150 58.869 1.00 16.55 220 TYR C C 1
ATOM 12599 O O . TYR C 1 220 ? 3.447 0.577 58.202 1.00 16.68 220 TYR C O 1
ATOM 12617 N N . GLN C 1 221 ? 1.959 0.808 59.895 1.00 15.34 221 GLN C N 1
ATOM 12618 C CA . GLN C 1 221 ? 2.514 2.043 60.434 1.00 16.70 221 GLN C CA 1
ATOM 12619 C C . GLN C 1 221 ? 3.467 1.720 61.574 1.00 19.70 221 GLN C C 1
ATOM 12620 O O . GLN C 1 221 ? 3.064 1.114 62.589 1.00 20.28 221 GLN C O 1
ATOM 12634 N N . TRP C 1 222 ? 4.722 2.081 61.400 1.00 18.33 222 TRP C N 1
ATOM 12635 C CA . TRP C 1 222 ? 5.751 1.838 62.404 1.00 18.52 222 TRP C CA 1
ATOM 12636 C C . TRP C 1 222 ? 5.601 2.761 63.595 1.00 18.55 222 TRP C C 1
ATOM 12637 O O . TRP C 1 222 ? 5.517 3.990 63.449 1.00 21.19 222 TRP C O 1
ATOM 12658 N N . ARG C 1 223 ? 5.631 2.187 64.792 1.00 23.54 223 ARG C N 1
ATOM 12659 C CA . ARG C 1 223 ? 5.661 2.950 66.026 1.00 25.66 223 ARG C CA 1
ATOM 12660 C C . ARG C 1 223 ? 6.933 2.619 66.790 1.00 26.02 223 ARG C C 1
ATOM 12661 O O . ARG C 1 223 ? 7.593 1.603 66.518 1.00 24.90 223 ARG C O 1
ATOM 12665 N N . PRO C 1 224 ? 7.306 3.454 67.761 1.00 37.35 224 PRO C N 1
ATOM 12666 C CA . PRO C 1 224 ? 8.537 3.213 68.523 1.00 57.00 224 PRO C CA 1
ATOM 12667 C C . PRO C 1 224 ? 8.625 1.779 69.009 1.00 36.84 224 PRO C C 1
ATOM 12668 O O . PRO C 1 224 ? 7.681 1.249 69.616 1.00 37.03 224 PRO C O 1
ATOM 12679 N N . GLY C 1 225 ? 9.748 1.131 68.692 1.00 31.97 225 GLY C N 1
ATOM 12680 C CA . GLY C 1 225 ? 10.010 -0.204 69.176 1.00 30.86 225 GLY C CA 1
ATOM 12681 C C . GLY C 1 225 ? 9.389 -1.332 68.380 1.00 27.64 225 GLY C C 1
ATOM 12682 O O . GLY C 1 225 ? 9.546 -2.492 68.777 1.00 28.23 225 GLY C O 1
ATOM 12686 N N . SER C 1 226 ? 8.676 -1.048 67.299 1.00 22.98 226 SER C N 1
ATOM 12687 C CA . SER C 1 226 ? 8.051 -2.095 66.495 1.00 21.82 226 SER C CA 1
ATOM 12688 C C . SER C 1 226 ? 9.065 -2.924 65.718 1.00 21.42 226 SER C C 1
ATOM 12689 O O . SER C 1 226 ? 9.993 -2.391 65.111 1.00 22.18 226 SER C O 1
ATOM 12697 N N . VAL C 1 227 ? 8.840 -4.239 65.686 1.00 18.78 227 VAL C N 1
ATOM 12698 C CA . VAL C 1 227 ? 9.635 -5.183 64.916 1.00 20.11 227 VAL C CA 1
ATOM 12699 C C . VAL C 1 227 ? 8.715 -5.885 63.931 1.00 21.80 227 VAL C C 1
ATOM 12700 O O . VAL C 1 227 ? 7.639 -6.352 64.325 1.00 21.12 227 VAL C O 1
ATOM 12713 N N . ALA C 1 228 ? 9.120 -5.942 62.658 1.00 17.33 228 ALA C N 1
ATOM 12714 C CA . ALA C 1 228 ? 8.458 -6.757 61.653 1.00 14.76 228 ALA C CA 1
ATOM 12715 C C . ALA C 1 228 ? 9.349 -7.917 61.267 1.00 18.02 228 ALA C C 1
ATOM 12716 O O . ALA C 1 228 ? 10.566 -7.782 61.147 1.00 17.96 228 ALA C O 1
ATOM 12723 N N . ILE C 1 229 ? 8.730 -9.091 61.150 1.00 15.41 229 ILE C N 1
ATOM 12724 C CA . ILE C 1 229 ? 9.389 -10.309 60.704 1.00 15.22 229 ILE C CA 1
ATOM 12725 C C . ILE C 1 229 ? 8.589 -10.792 59.519 1.00 14.41 229 ILE C C 1
ATOM 12726 O O . ILE C 1 229 ? 7.369 -10.973 59.637 1.00 15.61 229 ILE C O 1
ATOM 12742 N N . TRP C 1 230 ? 9.234 -10.999 58.364 1.00 15.80 230 TRP C N 1
ATOM 12743 C CA . TRP C 1 230 ? 8.492 -11.456 57.201 1.00 14.96 230 TRP C CA 1
ATOM 12744 C C . TRP C 1 230 ? 9.198 -12.614 56.512 1.00 15.15 230 TRP C C 1
ATOM 12745 O O . TRP C 1 230 ? 10.420 -12.768 56.587 1.00 15.36 230 TRP C O 1
ATOM 12766 N N . ASP C 1 231 ? 8.383 -13.402 55.837 1.00 15.50 231 ASP C N 1
ATOM 12767 C CA . ASP C 1 231 ? 8.813 -14.531 55.021 1.00 15.54 231 ASP C CA 1
ATOM 12768 C C . ASP C 1 231 ? 8.973 -14.023 53.593 1.00 14.97 231 ASP C C 1
ATOM 12769 O O . ASP C 1 231 ? 7.993 -13.744 52.907 1.00 15.02 231 ASP C O 1
ATOM 12778 N N . ASN C 1 232 ? 10.226 -13.893 53.157 1.00 14.18 232 ASN C N 1
ATOM 12779 C CA . ASN C 1 232 ? 10.551 -13.414 51.822 1.00 15.48 232 ASN C CA 1
ATOM 12780 C C . ASN C 1 232 ? 10.240 -14.421 50.728 1.00 15.64 232 ASN C C 1
ATOM 12781 O O . ASN C 1 232 ? 10.356 -14.097 49.547 1.00 19.40 232 ASN C O 1
ATOM 12792 N N . ARG C 1 233 ? 9.867 -15.637 51.072 1.00 14.39 233 ARG C N 1
ATOM 12793 C CA . ARG C 1 233 ? 9.603 -16.632 50.045 1.00 14.46 233 ARG C CA 1
ATOM 12794 C C . ARG C 1 233 ? 8.253 -16.442 49.376 1.00 13.53 233 ARG C C 1
ATOM 12795 O O . ARG C 1 233 ? 8.075 -16.889 48.209 1.00 15.07 233 ARG C O 1
ATOM 12816 N N . VAL C 1 234 ? 7.321 -15.797 50.052 1.00 13.78 234 VAL C N 1
ATOM 12817 C CA . VAL C 1 234 ? 5.927 -15.728 49.615 1.00 14.44 234 VAL C CA 1
ATOM 12818 C C . VAL C 1 234 ? 5.310 -14.333 49.783 1.00 12.71 234 VAL C C 1
ATOM 12819 O O . VAL C 1 234 ? 4.083 -14.184 49.785 1.00 13.16 234 VAL C O 1
ATOM 12832 N N . THR C 1 235 ? 6.148 -13.302 49.881 1.00 13.39 235 THR C N 1
ATOM 12833 C CA . THR C 1 235 ? 5.678 -11.910 49.959 1.00 11.98 235 THR C CA 1
ATOM 12834 C C . THR C 1 235 ? 6.466 -11.045 48.995 1.00 14.92 235 THR C C 1
ATOM 12835 O O . THR C 1 235 ? 7.590 -11.381 48.614 1.00 16.01 235 THR C O 1
ATOM 12846 N N . GLN C 1 236 ? 5.863 -9.901 48.673 1.00 14.66 236 GLN C N 1
ATOM 12847 C CA . GLN C 1 236 ? 6.556 -8.722 48.198 1.00 13.54 236 GLN C CA 1
ATOM 12848 C C . GLN C 1 236 ? 6.393 -7.663 49.270 1.00 12.59 236 GLN C C 1
ATOM 12849 O O . GLN C 1 236 ? 5.498 -7.764 50.106 1.00 13.38 236 GLN C O 1
ATOM 12863 N N . HIS C 1 237 ? 7.192 -6.609 49.187 1.00 13.29 237 HIS C N 1
ATOM 12864 C CA . HIS C 1 237 ? 6.943 -5.481 50.071 1.00 12.79 237 HIS C CA 1
ATOM 12865 C C . HIS C 1 237 ? 7.374 -4.202 49.380 1.00 14.13 237 HIS C C 1
ATOM 12866 O O . HIS C 1 237 ? 8.029 -4.193 48.329 1.00 14.55 237 HIS C O 1
ATOM 12880 N N . TYR C 1 238 ? 6.957 -3.094 50.007 1.00 14.07 238 TYR C N 1
ATOM 12881 C CA . TYR C 1 238 ? 7.036 -1.761 49.420 1.00 14.84 238 TYR C CA 1
ATOM 12882 C C . TYR C 1 238 ? 7.204 -0.783 50.563 1.00 13.70 238 TYR C C 1
ATOM 12883 O O . TYR C 1 238 ? 6.378 -0.773 51.472 1.00 15.63 238 TYR C O 1
ATOM 12901 N N . ALA C 1 239 ? 8.214 0.085 50.473 1.00 15.72 239 ALA C N 1
ATOM 12902 C CA . ALA C 1 239 ? 8.455 1.115 51.492 1.00 16.19 239 ALA C CA 1
ATOM 12903 C C . ALA C 1 239 ? 7.910 2.427 50.976 1.00 16.91 239 ALA C C 1
ATOM 12904 O O . ALA C 1 239 ? 8.447 2.992 50.029 1.00 17.81 239 ALA C O 1
ATOM 12911 N N . VAL C 1 240 ? 6.864 2.950 51.636 1.00 16.14 240 VAL C N 1
ATOM 12912 C CA . VAL C 1 240 ? 6.208 4.167 51.144 1.00 16.09 240 VAL C CA 1
ATOM 12913 C C . VAL C 1 240 ? 7.133 5.363 51.334 1.00 20.08 240 VAL C C 1
ATOM 12914 O O . VAL C 1 240 ? 7.684 5.577 52.424 1.00 19.80 240 VAL C O 1
ATOM 12927 N N . ASP C 1 241 ? 7.285 6.178 50.287 1.00 16.77 241 ASP C N 1
ATOM 12928 C CA . ASP C 1 241 ? 8.203 7.305 50.288 1.00 21.17 241 ASP C CA 1
ATOM 12929 C C . ASP C 1 241 ? 7.414 8.607 50.411 1.00 20.94 241 ASP C C 1
ATOM 12930 O O . ASP C 1 241 ? 7.283 9.389 49.462 1.00 21.67 241 ASP C O 1
ATOM 12939 N N . ASP C 1 242 ? 6.904 8.835 51.620 1.00 21.02 242 ASP C N 1
ATOM 12940 C CA . ASP C 1 242 ? 6.056 9.974 51.949 1.00 20.72 242 ASP C CA 1
ATOM 12941 C C . ASP C 1 242 ? 6.575 10.749 53.161 1.00 26.13 242 ASP C C 1
ATOM 12942 O O . ASP C 1 242 ? 5.796 11.330 53.906 1.00 29.23 242 ASP C O 1
ATOM 12951 N N . TYR C 1 243 ? 7.888 10.824 53.342 1.00 23.99 243 TYR C N 1
ATOM 12952 C CA . TYR C 1 243 ? 8.425 11.458 54.529 1.00 23.48 243 TYR C CA 1
ATOM 12953 C C . TYR C 1 243 ? 9.782 12.063 54.212 1.00 29.41 243 TYR C C 1
ATOM 12954 O O . TYR C 1 243 ? 10.470 11.635 53.284 1.00 30.09 243 TYR C O 1
ATOM 12972 N N . SER C 1 244 ? 10.151 13.043 55.022 1.00 29.76 244 SER C N 1
ATOM 12973 C CA A SER C 1 244 ? 11.445 13.709 54.930 0.56 30.12 244 SER C CA 1
ATOM 12974 C CA B SER C 1 244 ? 11.455 13.688 54.924 0.44 30.17 244 SER C CA 1
ATOM 12975 C C . SER C 1 244 ? 12.252 13.616 56.216 1.00 39.61 244 SER C C 1
ATOM 12976 O O . SER C 1 244 ? 13.443 13.943 56.203 1.00 42.82 244 SER C O 1
ATOM 12991 N N . GLU C 1 245 ? 11.636 13.203 57.322 1.00 34.33 245 GLU C N 1
ATOM 12992 C CA . GLU C 1 245 ? 12.345 13.058 58.580 1.00 36.38 245 GLU C CA 1
ATOM 12993 C C . GLU C 1 245 ? 13.328 11.886 58.504 1.00 38.52 245 GLU C C 1
ATOM 12994 O O . GLU C 1 245 ? 13.269 11.025 57.615 1.00 34.57 245 GLU C O 1
ATOM 13006 N N . HIS C 1 246 ? 14.240 11.858 59.467 1.00 35.12 246 HIS C N 1
ATOM 13007 C CA . HIS C 1 246 ? 15.198 10.765 59.553 1.00 39.32 246 HIS C CA 1
ATOM 13008 C C . HIS C 1 246 ? 14.482 9.463 59.889 1.00 33.47 246 HIS C C 1
ATOM 13009 O O . HIS C 1 246 ? 13.622 9.422 60.779 1.00 40.33 246 HIS C O 1
ATOM 13023 N N . ARG C 1 247 ? 14.817 8.400 59.160 1.00 33.39 247 ARG C N 1
ATOM 13024 C CA . ARG C 1 247 ? 14.262 7.072 59.398 1.00 32.75 247 ARG C CA 1
ATOM 13025 C C . ARG C 1 247 ? 15.402 6.063 59.387 1.00 31.51 247 ARG C C 1
ATOM 13026 O O . ARG C 1 247 ? 16.199 6.031 58.448 1.00 39.36 247 ARG C O 1
ATOM 13047 N N . ARG C 1 248 ? 15.468 5.233 60.426 1.00 31.64 248 ARG C N 1
ATOM 13048 C CA . ARG C 1 248 ? 16.596 4.333 60.631 1.00 29.95 248 ARG C CA 1
ATOM 13049 C C . ARG C 1 248 ? 16.088 3.005 61.157 1.00 27.94 248 ARG C C 1
ATOM 13050 O O . ARG C 1 248 ? 15.334 2.972 62.132 1.00 30.25 248 ARG C O 1
ATOM 13071 N N . GLY C 1 249 ? 16.510 1.929 60.510 1.00 25.96 249 GLY C N 1
ATOM 13072 C CA . GLY C 1 249 ? 16.111 0.596 60.915 1.00 25.17 249 GLY C CA 1
ATOM 13073 C C . GLY C 1 249 ? 17.318 -0.297 61.066 1.00 27.85 249 GLY C C 1
ATOM 13074 O O . GLY C 1 249 ? 18.358 -0.094 60.441 1.00 27.06 249 GLY C O 1
ATOM 13078 N N . LEU C 1 250 ? 17.170 -1.281 61.950 1.00 24.44 250 LEU C N 1
ATOM 13079 C CA . LEU C 1 250 ? 18.147 -2.340 62.144 1.00 23.62 250 LEU C CA 1
ATOM 13080 C C . LEU C 1 250 ? 17.529 -3.608 61.569 1.00 25.16 250 LEU C C 1
ATOM 13081 O O . LEU C 1 250 ? 16.363 -3.917 61.853 1.00 24.47 250 LEU C O 1
ATOM 13097 N N . ARG C 1 251 ? 18.273 -4.301 60.732 1.00 23.28 251 ARG C N 1
ATOM 13098 C CA . ARG C 1 251 ? 17.746 -5.439 60.004 1.00 26.22 251 ARG C CA 1
ATOM 13099 C C . ARG C 1 251 ? 18.699 -6.614 60.095 1.00 27.03 251 ARG C C 1
ATOM 13100 O O . ARG C 1 251 ? 19.909 -6.454 59.996 1.00 26.07 251 ARG C O 1
ATOM 13121 N N A VAL C 1 252 ? 18.136 -7.803 60.260 0.36 23.79 252 VAL C N 1
ATOM 13122 N N B VAL C 1 252 ? 18.154 -7.803 60.333 0.64 23.72 252 VAL C N 1
ATOM 13123 C CA A VAL C 1 252 ? 18.884 -9.046 60.164 0.36 20.10 252 VAL C CA 1
ATOM 13124 C CA B VAL C 1 252 ? 18.905 -9.033 60.141 0.64 20.01 252 VAL C CA 1
ATOM 13125 C C A VAL C 1 252 ? 18.214 -9.901 59.100 0.36 22.24 252 VAL C C 1
ATOM 13126 C C B VAL C 1 252 ? 18.217 -9.816 59.037 0.64 22.26 252 VAL C C 1
ATOM 13127 O O A VAL C 1 252 ? 16.983 -10.040 59.092 0.36 20.94 252 VAL C O 1
ATOM 13128 O O B VAL C 1 252 ? 16.983 -9.809 58.926 0.64 19.68 252 VAL C O 1
ATOM 13153 N N . VAL C 1 253 ? 19.017 -10.454 58.197 1.00 21.77 253 VAL C N 1
ATOM 13154 C CA . VAL C 1 253 ? 18.522 -11.114 56.991 1.00 19.37 253 VAL C CA 1
ATOM 13155 C C . VAL C 1 253 ? 18.905 -12.583 57.045 1.00 19.39 253 VAL C C 1
ATOM 13156 O O . VAL C 1 253 ? 20.079 -12.921 57.234 1.00 21.63 253 VAL C O 1
ATOM 13170 N N . VAL C 1 254 ? 17.906 -13.458 56.910 1.00 21.65 254 VAL C N 1
ATOM 13171 C CA . VAL C 1 254 ? 18.101 -14.896 57.033 1.00 23.50 254 VAL C CA 1
ATOM 13172 C C . VAL C 1 254 ? 18.307 -15.471 55.644 1.00 22.74 254 VAL C C 1
ATOM 13173 O O . VAL C 1 254 ? 17.427 -15.364 54.771 1.00 20.33 254 VAL C O 1
ATOM 13186 N N . LEU C 1 255 ? 19.470 -16.087 55.447 1.00 29.03 255 LEU C N 1
ATOM 13187 C CA . LEU C 1 255 ? 19.814 -16.652 54.152 1.00 28.69 255 LEU C CA 1
ATOM 13188 C C . LEU C 1 255 ? 19.171 -18.011 53.962 1.00 28.56 255 LEU C C 1
ATOM 13189 O O . LEU C 1 255 ? 18.743 -18.677 54.914 1.00 28.14 255 LEU C O 1
ATOM 13205 N N . GLY C 1 256 ? 19.137 -18.434 52.709 1.00 33.85 256 GLY C N 1
ATOM 13206 C CA . GLY C 1 256 ? 19.065 -19.853 52.437 1.00 35.95 256 GLY C CA 1
ATOM 13207 C C . GLY C 1 256 ? 17.952 -20.353 51.553 1.00 38.49 256 GLY C C 1
ATOM 13208 O O . GLY C 1 256 ? 17.750 -21.567 51.492 1.00 30.40 256 GLY C O 1
ATOM 13212 N N . ASP C 1 257 ? 17.230 -19.464 50.863 1.00 29.26 257 ASP C N 1
ATOM 13213 C CA . ASP C 1 257 ? 16.108 -19.914 50.053 1.00 25.38 257 ASP C CA 1
ATOM 13214 C C . ASP C 1 257 ? 16.624 -20.575 48.787 1.00 26.58 257 ASP C C 1
ATOM 13215 O O . ASP C 1 257 ? 17.649 -20.167 48.231 1.00 27.06 257 ASP C O 1
ATOM 13224 N N . THR C 1 258 ? 15.880 -21.563 48.305 1.00 26.61 258 THR C N 1
ATOM 13225 C CA . THR C 1 258 ? 16.098 -22.129 46.965 1.00 26.93 258 THR C CA 1
ATOM 13226 C C . THR C 1 258 ? 14.726 -22.254 46.337 1.00 28.82 258 THR C C 1
ATOM 13227 O O . THR C 1 258 ? 14.016 -23.244 46.556 1.00 28.51 258 THR C O 1
ATOM 13238 N N . PRO C 1 259 ? 14.303 -21.258 45.570 1.00 21.40 259 PRO C N 1
ATOM 13239 C CA . PRO C 1 259 ? 12.948 -21.286 45.029 1.00 20.47 259 PRO C CA 1
ATOM 13240 C C . PRO C 1 259 ? 12.797 -22.470 44.105 1.00 20.91 259 PRO C C 1
ATOM 13241 O O . PRO C 1 259 ? 13.575 -22.649 43.159 1.00 21.91 259 PRO C O 1
ATOM 13252 N N . SER C 1 260 ? 11.813 -23.310 44.405 1.00 20.04 260 SER C N 1
ATOM 13253 C CA . SER C 1 260 ? 11.599 -24.531 43.653 1.00 20.14 260 SER C CA 1
ATOM 13254 C C . SER C 1 260 ? 10.148 -24.652 43.218 1.00 19.47 260 SER C C 1
ATOM 13255 O O . SER C 1 260 ? 9.224 -24.284 43.949 1.00 19.09 260 SER C O 1
ATOM 13263 N N . GLY C 1 261 ? 9.952 -25.166 42.027 1.00 19.46 261 GLY C N 1
ATOM 13264 C CA . GLY C 1 261 ? 8.638 -25.392 41.479 1.00 19.03 261 GLY C CA 1
ATOM 13265 C C . GLY C 1 261 ? 8.671 -26.503 40.445 1.00 19.43 261 GLY C C 1
ATOM 13266 O O . GLY C 1 261 ? 9.576 -27.353 40.487 1.00 21.28 261 GLY C O 1
ATOM 13270 N N . ASP C 1 262 ? 7.695 -26.513 39.532 1.00 19.74 262 ASP C N 1
ATOM 13271 C CA . ASP C 1 262 ? 7.636 -27.547 38.502 1.00 19.61 262 ASP C CA 1
ATOM 13272 C C . ASP C 1 262 ? 8.772 -27.406 37.495 1.00 19.93 262 ASP C C 1
ATOM 13273 O O . ASP C 1 262 ? 9.275 -26.305 37.240 1.00 22.91 262 ASP C O 1
ATOM 13282 N N . LYS C 1 263 ? 9.160 -28.538 36.918 1.00 23.32 263 LYS C N 1
ATOM 13283 C CA . LYS C 1 263 ? 10.025 -28.476 35.749 1.00 26.06 263 LYS C CA 1
ATOM 13284 C C . LYS C 1 263 ? 9.334 -27.663 34.654 1.00 22.37 263 LYS C C 1
ATOM 13285 O O . LYS C 1 263 ? 8.137 -27.846 34.412 1.00 24.60 263 LYS C O 1
ATOM 13304 N N . PRO C 1 264 ? 10.044 -26.782 33.953 1.00 21.36 264 PRO C N 1
ATOM 13305 C CA . PRO C 1 264 ? 9.388 -26.029 32.877 1.00 20.35 264 PRO C CA 1
ATOM 13306 C C . PRO C 1 264 ? 8.877 -26.972 31.802 1.00 20.56 264 PRO C C 1
ATOM 13307 O O . PRO C 1 264 ? 9.510 -27.969 31.466 1.00 23.06 264 PRO C O 1
ATOM 13318 N N . ARG C 1 265 ? 7.739 -26.602 31.201 1.00 20.15 265 ARG C N 1
ATOM 13319 C CA . ARG C 1 265 ? 7.083 -27.462 30.227 1.00 23.41 265 ARG C CA 1
ATOM 13320 C C . ARG C 1 265 ? 7.464 -27.122 28.801 1.00 22.51 265 ARG C C 1
ATOM 13321 O O . ARG C 1 265 ? 7.051 -27.830 27.868 1.00 23.86 265 ARG C O 1
ATOM 13342 N N . TRP C 1 266 ? 8.272 -26.081 28.618 1.00 20.80 266 TRP C N 1
ATOM 13343 C CA . TRP C 1 266 ? 8.762 -25.648 27.322 1.00 21.22 266 TRP C CA 1
ATOM 13344 C C . TRP C 1 266 ? 10.209 -25.201 27.483 1.00 21.94 266 TRP C C 1
ATOM 13345 O O . TRP C 1 266 ? 10.648 -24.873 28.595 1.00 22.85 266 TRP C O 1
ATOM 13366 N N . ASP C 1 267 ? 10.943 -25.221 26.372 1.00 23.19 267 ASP C N 1
ATOM 13367 C CA . ASP C 1 267 ? 12.301 -24.712 26.298 1.00 23.03 267 ASP C CA 1
ATOM 13368 C C . ASP C 1 267 ? 12.310 -23.181 26.368 1.00 22.61 267 ASP C C 1
ATOM 13369 O O . ASP C 1 267 ? 11.305 -22.505 26.163 1.00 21.95 267 ASP C O 1
ATOM 13378 N N . HIS C 1 268 ? 13.496 -22.641 26.600 1.00 23.19 268 HIS C N 1
ATOM 13379 C CA . HIS C 1 268 ? 13.658 -21.197 26.506 1.00 23.14 268 HIS C CA 1
ATOM 13380 C C . HIS C 1 268 ? 13.298 -20.743 25.099 1.00 23.41 268 HIS C C 1
ATOM 13381 O O . HIS C 1 268 ? 13.569 -21.441 24.116 1.00 24.09 268 HIS C O 1
ATOM 13395 N N . TYR C 1 269 ? 12.691 -19.570 25.022 1.00 22.99 269 TYR C N 1
ATOM 13396 C CA . TYR C 1 269 ? 12.470 -18.908 23.744 1.00 23.41 269 TYR C CA 1
ATOM 13397 C C . TYR C 1 269 ? 13.808 -18.592 23.104 1.00 27.54 269 TYR C C 1
ATOM 13398 O O . TYR C 1 269 ? 14.714 -18.086 23.762 1.00 28.81 269 TYR C O 1
ATOM 13416 N N . ARG C 1 270 ? 13.942 -18.908 21.814 1.00 27.63 270 ARG C N 1
ATOM 13417 C CA . ARG C 1 270 ? 15.205 -18.682 21.117 1.00 32.51 270 ARG C CA 1
ATOM 13418 C C . ARG C 1 270 ? 14.986 -17.635 20.036 1.00 32.99 270 ARG C C 1
ATOM 13419 O O . ARG C 1 270 ? 14.280 -17.917 19.056 1.00 35.54 270 ARG C O 1
ATOM 13440 N N . PRO C 1 271 ? 15.542 -16.431 20.168 1.00 30.90 271 PRO C N 1
ATOM 13441 C CA . PRO C 1 271 ? 15.456 -15.464 19.073 1.00 29.47 271 PRO C CA 1
ATOM 13442 C C . PRO C 1 271 ? 16.315 -15.918 17.908 1.00 38.19 271 PRO C C 1
ATOM 13443 O O . PRO C 1 271 ? 17.187 -16.771 18.046 1.00 39.19 271 PRO C O 1
ATOM 13454 N N . VAL C 1 272 ? 16.088 -15.297 16.756 1.00 40.15 272 VAL C N 1
ATOM 13455 C CA . VAL C 1 272 ? 16.917 -15.579 15.582 1.00 46.37 272 VAL C CA 1
ATOM 13456 C C . VAL C 1 272 ? 18.110 -14.635 15.621 1.00 52.67 272 VAL C C 1
ATOM 13457 O O . VAL C 1 272 ? 18.054 -13.598 16.299 1.00 46.79 272 VAL C O 1
ATOM 13470 N N . PRO C 1 273 ? 19.202 -14.948 14.927 1.00 43.85 273 PRO C N 1
ATOM 13471 C CA . PRO C 1 273 ? 20.333 -14.019 14.878 1.00 61.75 273 PRO C CA 1
ATOM 13472 C C . PRO C 1 273 ? 19.879 -12.625 14.474 1.00 53.07 273 PRO C C 1
ATOM 13473 O O . PRO C 1 273 ? 19.075 -12.456 13.552 1.00 46.37 273 PRO C O 1
ATOM 13484 N N . GLY C 1 274 ? 20.392 -11.622 15.188 1.00 57.09 274 GLY C N 1
ATOM 13485 C CA . GLY C 1 274 ? 20.105 -10.238 14.884 1.00 68.43 274 GLY C CA 1
ATOM 13486 C C . GLY C 1 274 ? 18.735 -9.751 15.300 1.00 63.27 274 GLY C C 1
ATOM 13487 O O . GLY C 1 274 ? 18.410 -8.581 15.049 1.00 52.84 274 GLY C O 1
ATOM 13491 N N . GLN C 1 275 ? 17.918 -10.600 15.920 1.00 45.12 275 GLN C N 1
ATOM 13492 C CA . GLN C 1 275 ? 16.587 -10.176 16.326 1.00 51.23 275 GLN C CA 1
ATOM 13493 C C . GLN C 1 275 ? 16.678 -9.090 17.385 1.00 43.85 275 GLN C C 1
ATOM 13494 O O . GLN C 1 275 ? 17.496 -9.158 18.306 1.00 43.95 275 GLN C O 1
ATOM 13508 N N . ARG C 1 276 ? 15.829 -8.080 17.252 1.00 38.53 276 ARG C N 1
ATOM 13509 C CA . ARG C 1 276 ? 15.850 -6.927 18.141 1.00 43.52 276 ARG C CA 1
ATOM 13510 C C . ARG C 1 276 ? 14.564 -6.870 18.952 1.00 38.70 276 ARG C C 1
ATOM 13511 O O . ARG C 1 276 ? 13.465 -7.057 18.419 1.00 34.07 276 ARG C O 1
ATOM 13532 N N . TYR C 1 277 ? 14.713 -6.625 20.245 1.00 33.61 277 TYR C N 1
ATOM 13533 C CA . TYR C 1 277 ? 13.575 -6.446 21.139 1.00 31.70 277 TYR C CA 1
ATOM 13534 C C . TYR C 1 277 ? 13.095 -5.005 21.046 1.00 30.53 277 TYR C C 1
ATOM 13535 O O . TYR C 1 277 ? 13.852 -4.079 21.326 1.00 30.60 277 TYR C O 1
ATOM 13553 N N . VAL C 1 278 ? 11.853 -4.830 20.614 1.00 29.81 278 VAL C N 1
ATOM 13554 C CA . VAL C 1 278 ? 11.207 -3.519 20.551 1.00 28.96 278 VAL C CA 1
ATOM 13555 C C . VAL C 1 278 ? 10.061 -3.553 21.558 1.00 27.68 278 VAL C C 1
ATOM 13556 O O . VAL C 1 278 ? 9.008 -4.132 21.277 1.00 27.77 278 VAL C O 1
ATOM 13569 N N . PRO C 1 279 ? 10.207 -2.942 22.723 1.00 26.79 279 PRO C N 1
ATOM 13570 C CA . PRO C 1 279 ? 9.098 -2.964 23.678 1.00 25.97 279 PRO C CA 1
ATOM 13571 C C . PRO C 1 279 ? 7.842 -2.332 23.099 1.00 25.91 279 PRO C C 1
ATOM 13572 O O . PRO C 1 279 ? 7.896 -1.357 22.340 1.00 26.15 279 PRO C O 1
ATOM 13583 N N . ASP C 1 280 ? 6.692 -2.872 23.501 1.00 25.97 280 ASP C N 1
ATOM 13584 C CA . ASP C 1 280 ? 5.414 -2.291 23.102 1.00 26.33 280 ASP C CA 1
ATOM 13585 C C . ASP C 1 280 ? 5.071 -1.042 23.904 1.00 25.78 280 ASP C C 1
ATOM 13586 O O . ASP C 1 280 ? 4.305 -0.217 23.405 1.00 26.31 280 ASP C O 1
ATOM 13595 N N . TRP C 1 281 ? 5.621 -0.898 25.108 1.00 25.02 281 TRP C N 1
ATOM 13596 C CA . TRP C 1 281 ? 5.347 0.224 26.003 1.00 24.61 281 TRP C CA 1
ATOM 13597 C C . TRP C 1 281 ? 6.618 1.016 26.263 1.00 24.01 281 TRP C C 1
ATOM 13598 O O . TRP C 1 281 ? 7.687 0.458 26.454 1.00 23.88 281 TRP C O 1
ATOM 13619 N N . VAL C 1 282 ? 6.469 2.343 26.344 1.00 23.94 282 VAL C N 1
ATOM 13620 C CA . VAL C 1 282 ? 7.612 3.238 26.475 1.00 23.73 282 VAL C CA 1
ATOM 13621 C C . VAL C 1 282 ? 8.171 3.209 27.884 1.00 23.25 282 VAL C C 1
ATOM 13622 O O . VAL C 1 282 ? 7.419 3.300 28.862 1.00 23.14 282 VAL C O 1
ATOM 13635 N N . ASN C 1 283 ? 9.495 3.096 27.980 1.00 23.35 283 ASN C N 1
ATOM 13636 C CA . ASN C 1 283 ? 10.264 3.466 29.153 1.00 23.32 283 ASN C CA 1
ATOM 13637 C C . ASN C 1 283 ? 11.275 4.513 28.691 1.00 23.78 283 ASN C C 1
ATOM 13638 O O . ASN C 1 283 ? 11.782 4.444 27.562 1.00 24.35 283 ASN C O 1
ATOM 13649 N N . ALA C 1 284 ? 11.574 5.467 29.556 1.00 23.84 284 ALA C N 1
ATOM 13650 C CA . ALA C 1 284 ? 12.607 6.436 29.213 1.00 24.64 284 ALA C CA 1
ATOM 13651 C C . ALA C 1 284 ? 13.964 5.748 29.097 1.00 25.56 284 ALA C C 1
ATOM 13652 O O . ALA C 1 284 ? 14.216 4.692 29.709 1.00 25.59 284 ALA C O 1
ATOM 13659 N N A LYS C 1 285 ? 14.853 6.369 28.321 0.58 26.74 285 LYS C N 1
ATOM 13660 N N B LYS C 1 285 ? 14.846 6.354 28.301 0.42 26.73 285 LYS C N 1
ATOM 13661 C CA A LYS C 1 285 ? 16.219 5.887 28.152 0.58 28.21 285 LYS C CA 1
ATOM 13662 C CA B LYS C 1 285 ? 16.211 5.861 28.182 0.42 28.18 285 LYS C CA 1
ATOM 13663 C C A LYS C 1 285 ? 17.164 6.454 29.201 0.58 29.16 285 LYS C C 1
ATOM 13664 C C B LYS C 1 285 ? 17.090 6.340 29.323 0.42 29.01 285 LYS C C 1
ATOM 13665 O O A LYS C 1 285 ? 18.312 5.999 29.302 0.58 30.72 285 LYS C O 1
ATOM 13666 O O B LYS C 1 285 ? 18.112 5.708 29.610 0.42 30.31 285 LYS C O 1
ATOM 13703 N N . GLU C 1 286 ? 16.718 7.441 29.968 1.00 28.58 286 GLU C N 1
ATOM 13704 C CA . GLU C 1 286 ? 17.512 8.077 31.004 1.00 29.57 286 GLU C CA 1
ATOM 13705 C C . GLU C 1 286 ? 16.672 8.145 32.274 1.00 29.91 286 GLU C C 1
ATOM 13706 O O . GLU C 1 286 ? 15.511 8.581 32.228 1.00 29.78 286 GLU C O 1
ATOM 13719 N N . ALA C 1 287 ? 17.250 7.708 33.390 1.00 29.14 287 ALA C N 1
ATOM 13720 C CA . ALA C 1 287 ? 16.580 7.837 34.680 1.00 29.26 287 ALA C CA 1
ATOM 13721 C C . ALA C 1 287 ? 16.966 9.189 35.276 1.00 30.15 287 ALA C C 1
ATOM 13722 O O . ALA C 1 287 ? 17.256 10.127 34.531 1.00 31.07 287 ALA C O 1
ATOM 13729 N N . TYR C 1 288 ? 16.985 9.300 36.595 1.00 29.91 288 TYR C N 1
ATOM 13730 C CA . TYR C 1 288 ? 17.279 10.575 37.236 1.00 37.24 288 TYR C CA 1
ATOM 13731 C C . TYR C 1 288 ? 18.739 10.637 37.699 1.00 36.21 288 TYR C C 1
ATOM 13732 O O . TYR C 1 288 ? 19.168 9.819 38.503 1.00 50.54 288 TYR C O 1
ATOM 13750 N N . PHE D 1 9 ? -8.181 17.740 71.823 1.00 47.96 9 PHE D N 1
ATOM 13751 C CA . PHE D 1 9 ? -8.236 16.320 71.487 1.00 37.20 9 PHE D CA 1
ATOM 13752 C C . PHE D 1 9 ? -6.854 15.735 71.248 1.00 38.89 9 PHE D C 1
ATOM 13753 O O . PHE D 1 9 ? -5.893 16.457 70.984 1.00 44.32 9 PHE D O 1
ATOM 13769 N N . GLU D 1 10 ? -6.770 14.411 71.275 1.00 29.93 10 GLU D N 1
ATOM 13770 C CA . GLU D 1 10 ? -5.538 13.708 70.944 1.00 29.38 10 GLU D CA 1
ATOM 13771 C C . GLU D 1 10 ? -5.646 13.226 69.503 1.00 26.23 10 GLU D C 1
ATOM 13772 O O . GLU D 1 10 ? -6.499 12.394 69.178 1.00 27.52 10 GLU D O 1
ATOM 13784 N N . VAL D 1 11 ? -4.786 13.759 68.639 1.00 24.32 11 VAL D N 1
ATOM 13785 C CA . VAL D 1 11 ? -4.869 13.568 67.203 1.00 22.45 11 VAL D CA 1
ATOM 13786 C C . VAL D 1 11 ? -3.683 12.735 66.764 1.00 24.44 11 VAL D C 1
ATOM 13787 O O . VAL D 1 11 ? -2.528 13.096 67.019 1.00 25.77 11 VAL D O 1
ATOM 13800 N N . ARG D 1 12 ? -3.958 11.625 66.096 1.00 20.18 12 ARG D N 1
ATOM 13801 C CA . ARG D 1 12 ? -2.909 10.719 65.639 1.00 21.00 12 ARG D CA 1
ATOM 13802 C C . ARG D 1 12 ? -3.018 10.558 64.128 1.00 23.02 12 ARG D C 1
ATOM 13803 O O . ARG D 1 12 ? -3.884 9.814 63.631 1.00 20.96 12 ARG D O 1
ATOM 13824 N N . PRO D 1 13 ? -2.189 11.243 63.348 1.00 19.46 13 PRO D N 1
ATOM 13825 C CA . PRO D 1 13 ? -2.267 11.080 61.896 1.00 18.77 13 PRO D CA 1
ATOM 13826 C C . PRO D 1 13 ? -1.938 9.659 61.466 1.00 19.85 13 PRO D C 1
ATOM 13827 O O . PRO D 1 13 ? -1.092 8.980 62.062 1.00 20.67 13 PRO D O 1
ATOM 13838 N N . LEU D 1 14 ? -2.626 9.232 60.413 1.00 16.82 14 LEU D N 1
ATOM 13839 C CA . LEU D 1 14 ? -2.431 7.870 59.888 1.00 20.06 14 LEU D CA 1
ATOM 13840 C C . LEU D 1 14 ? -1.286 7.799 58.889 1.00 17.31 14 LEU D C 1
ATOM 13841 O O . LEU D 1 14 ? -0.445 6.900 58.980 1.00 18.53 14 LEU D O 1
ATOM 13857 N N . THR D 1 15 ? -1.260 8.724 57.933 1.00 18.46 15 THR D N 1
ATOM 13858 C CA . THR D 1 15 ? -0.162 8.840 56.992 1.00 19.14 15 THR D CA 1
ATOM 13859 C C . THR D 1 15 ? 0.164 10.314 56.835 1.00 18.71 15 THR D C 1
ATOM 13860 O O . THR D 1 15 ? -0.589 11.190 57.280 1.00 18.24 15 THR D O 1
ATOM 13871 N N . SER D 1 16 ? 1.304 10.579 56.195 1.00 18.80 16 SER D N 1
ATOM 13872 C CA . SER D 1 16 ? 1.670 11.961 55.900 1.00 18.33 16 SER D CA 1
ATOM 13873 C C . SER D 1 16 ? 0.624 12.616 55.010 1.00 19.45 16 SER D C 1
ATOM 13874 O O . SER D 1 16 ? 0.313 13.793 55.173 1.00 20.04 16 SER D O 1
ATOM 13882 N N . ALA D 1 17 ? 0.078 11.859 54.068 1.00 17.64 17 ALA D N 1
ATOM 13883 C CA . ALA D 1 17 ? -0.826 12.444 53.079 1.00 16.48 17 ALA D CA 1
ATOM 13884 C C . ALA D 1 17 ? -2.152 12.883 53.682 1.00 14.44 17 ALA D C 1
ATOM 13885 O O . ALA D 1 17 ? -2.642 14.011 53.424 1.00 15.62 17 ALA D O 1
ATOM 13892 N N . LEU D 1 18 ? -2.772 12.009 54.472 1.00 13.99 18 LEU D N 1
ATOM 13893 C CA . LEU D 1 18 ? -4.104 12.316 54.996 1.00 13.67 18 LEU D CA 1
ATOM 13894 C C . LEU D 1 18 ? -4.488 11.317 56.072 1.00 17.09 18 LEU D C 1
ATOM 13895 O O . LEU D 1 18 ? -3.876 10.254 56.234 1.00 14.74 18 LEU D O 1
ATOM 13911 N N . GLY D 1 19 ? -5.595 11.625 56.743 1.00 13.89 19 GLY D N 1
ATOM 13912 C CA . GLY D 1 19 ? -6.152 10.718 57.727 1.00 14.81 19 GLY D CA 1
ATOM 13913 C C . GLY D 1 19 ? -5.653 10.989 59.128 1.00 14.58 19 GLY D C 1
ATOM 13914 O O . GLY D 1 19 ? -4.440 11.108 59.361 1.00 16.03 19 GLY D O 1
ATOM 13918 N N . ALA D 1 20 ? -6.563 11.056 60.094 1.00 15.80 20 ALA D N 1
ATOM 13919 C CA . ALA D 1 20 ? -6.157 11.213 61.469 1.00 15.41 20 ALA D CA 1
ATOM 13920 C C . ALA D 1 20 ? -7.237 10.626 62.354 1.00 15.31 20 ALA D C 1
ATOM 13921 O O . ALA D 1 20 ? -8.429 10.851 62.122 1.00 17.08 20 ALA D O 1
ATOM 13928 N N . GLU D 1 21 ? -6.798 9.909 63.391 1.00 16.24 21 GLU D N 1
ATOM 13929 C CA . GLU D 1 21 ? -7.693 9.375 64.406 1.00 18.03 21 GLU D CA 1
ATOM 13930 C C . GLU D 1 21 ? -7.750 10.354 65.567 1.00 21.60 21 GLU D C 1
ATOM 13931 O O . GLU D 1 21 ? -6.711 10.854 66.023 1.00 22.60 21 GLU D O 1
ATOM 13943 N N . ILE D 1 22 ? -8.956 10.638 66.030 1.00 18.78 22 ILE D N 1
ATOM 13944 C CA . ILE D 1 22 ? -9.194 11.680 67.022 1.00 19.33 22 ILE D CA 1
ATOM 13945 C C . ILE D 1 22 ? -9.735 11.022 68.287 1.00 24.19 22 ILE D C 1
ATOM 13946 O O . ILE D 1 22 ? -10.881 10.544 68.308 1.00 27.62 22 ILE D O 1
ATOM 13962 N N . HIS D 1 23 ? -8.933 11.027 69.342 1.00 24.44 23 HIS D N 1
ATOM 13963 C CA . HIS D 1 23 ? -9.334 10.510 70.647 1.00 24.10 23 HIS D CA 1
ATOM 13964 C C . HIS D 1 23 ? -9.767 11.635 71.576 1.00 27.46 23 HIS D C 1
ATOM 13965 O O . HIS D 1 23 ? -9.339 12.774 71.431 1.00 27.64 23 HIS D O 1
ATOM 13979 N N . GLY D 1 24 ? -10.611 11.283 72.547 1.00 36.65 24 GLY D N 1
ATOM 13980 C CA . GLY D 1 24 ? -11.091 12.237 73.527 1.00 36.85 24 GLY D CA 1
ATOM 13981 C C . GLY D 1 24 ? -12.322 13.014 73.125 1.00 41.78 24 GLY D C 1
ATOM 13982 O O . GLY D 1 24 ? -12.627 14.030 73.761 1.00 46.95 24 GLY D O 1
ATOM 13986 N N . VAL D 1 25 ? -13.041 12.571 72.094 1.00 31.94 25 VAL D N 1
ATOM 13987 C CA A VAL D 1 25 ? -14.236 13.217 71.553 0.46 30.17 25 VAL D CA 1
ATOM 13988 C CA B VAL D 1 25 ? -14.252 13.275 71.719 0.54 30.45 25 VAL D CA 1
ATOM 13989 C C . VAL D 1 25 ? -15.437 12.329 71.835 1.00 35.41 25 VAL D C 1
ATOM 13990 O O . VAL D 1 25 ? -15.340 11.106 71.680 1.00 48.91 25 VAL D O 1
ATOM 14015 N N . ARG D 1 26 ? -16.564 12.920 72.211 1.00 30.72 26 ARG D N 1
ATOM 14016 C CA . ARG D 1 26 ? -17.828 12.203 72.349 1.00 28.64 26 ARG D CA 1
ATOM 14017 C C . ARG D 1 26 ? -18.817 12.915 71.433 1.00 30.64 26 ARG D C 1
ATOM 14018 O O . ARG D 1 26 ? -19.186 14.067 71.683 1.00 31.87 26 ARG D O 1
ATOM 14039 N N . LEU D 1 27 ? -19.227 12.244 70.352 1.00 26.54 27 LEU D N 1
ATOM 14040 C CA . LEU D 1 27 ? -20.050 12.933 69.363 1.00 22.81 27 LEU D CA 1
ATOM 14041 C C . LEU D 1 27 ? -21.453 13.189 69.890 1.00 24.39 27 LEU D C 1
ATOM 14042 O O . LEU D 1 27 ? -22.082 14.180 69.497 1.00 26.98 27 LEU D O 1
ATOM 14058 N N . GLU D 1 28 ? -21.921 12.356 70.826 1.00 25.14 28 GLU D N 1
ATOM 14059 C CA . GLU D 1 28 ? -23.329 12.380 71.222 1.00 26.85 28 GLU D CA 1
ATOM 14060 C C . GLU D 1 28 ? -23.792 13.772 71.628 1.00 34.27 28 GLU D C 1
ATOM 14061 O O . GLU D 1 28 ? -24.838 14.250 71.163 1.00 36.37 28 GLU D O 1
ATOM 14073 N N . ASP D 1 29 ? -23.047 14.432 72.506 1.00 27.49 29 ASP D N 1
ATOM 14074 C CA . ASP D 1 29 ? -23.396 15.788 72.935 1.00 29.16 29 ASP D CA 1
ATOM 14075 C C . ASP D 1 29 ? -22.260 16.780 72.671 1.00 28.31 29 ASP D C 1
ATOM 14076 O O . ASP D 1 29 ? -21.980 17.676 73.475 1.00 30.73 29 ASP D O 1
ATOM 14085 N N . ILE D 1 30 ? -21.613 16.664 71.508 1.00 25.37 30 ILE D N 1
ATOM 14086 C CA . ILE D 1 30 ? -20.499 17.542 71.196 1.00 23.18 30 ILE D CA 1
ATOM 14087 C C . ILE D 1 30 ? -20.934 19.006 71.236 1.00 27.99 30 ILE D C 1
ATOM 14088 O O . ILE D 1 30 ? -22.041 19.358 70.811 1.00 25.15 30 ILE D O 1
ATOM 14104 N N . THR D 1 31 ? -20.050 19.861 71.743 1.00 24.88 31 THR D N 1
ATOM 14105 C CA . THR D 1 31 ? -20.336 21.299 71.805 1.00 22.87 31 THR D CA 1
ATOM 14106 C C . THR D 1 31 ? -20.064 21.945 70.448 1.00 22.37 31 THR D C 1
ATOM 14107 O O . THR D 1 31 ? -19.331 21.412 69.608 1.00 23.03 31 THR D O 1
ATOM 14118 N N . ASP D 1 32 ? -20.636 23.142 70.257 1.00 23.48 32 ASP D N 1
ATOM 14119 C CA . ASP D 1 32 ? -20.346 23.875 69.026 1.00 20.68 32 ASP D CA 1
ATOM 14120 C C . ASP D 1 32 ? -18.846 24.167 68.878 1.00 20.60 32 ASP D C 1
ATOM 14121 O O . ASP D 1 32 ? -18.308 24.110 67.768 1.00 21.31 32 ASP D O 1
ATOM 14130 N N . ALA D 1 33 ? -18.161 24.496 69.982 1.00 22.18 33 ALA D N 1
ATOM 14131 C CA . ALA D 1 33 ? -16.733 24.796 69.888 1.00 22.60 33 ALA D CA 1
ATOM 14132 C C . ALA D 1 33 ? -15.933 23.546 69.558 1.00 22.72 33 ALA D C 1
ATOM 14133 O O . ALA D 1 33 ? -15.015 23.577 68.740 1.00 23.08 33 ALA D O 1
ATOM 14140 N N . ASP D 1 34 ? -16.282 22.410 70.173 1.00 23.13 34 ASP D N 1
ATOM 14141 C CA . ASP D 1 34 ? -15.571 21.187 69.820 1.00 21.29 34 ASP D CA 1
ATOM 14142 C C . ASP D 1 34 ? -15.867 20.769 68.383 1.00 20.00 34 ASP D C 1
ATOM 14143 O O . ASP D 1 34 ? -14.990 20.253 67.697 1.00 19.70 34 ASP D O 1
ATOM 14152 N N . PHE D 1 35 ? -17.077 21.024 67.888 1.00 20.54 35 PHE D N 1
ATOM 14153 C CA . PHE D 1 35 ? -17.332 20.759 66.487 1.00 20.94 35 PHE D CA 1
ATOM 14154 C C . PHE D 1 35 ? -16.444 21.615 65.576 1.00 19.59 35 PHE D C 1
ATOM 14155 O O . PHE D 1 35 ? -15.913 21.120 64.581 1.00 18.77 35 PHE D O 1
ATOM 14172 N N . ALA D 1 36 ? -16.246 22.889 65.908 1.00 18.15 36 ALA D N 1
ATOM 14173 C CA . ALA D 1 36 ? -15.397 23.730 65.081 1.00 17.33 36 ALA D CA 1
ATOM 14174 C C . ALA D 1 36 ? -13.996 23.162 64.986 1.00 18.41 36 ALA D C 1
ATOM 14175 O O . ALA D 1 36 ? -13.352 23.267 63.952 1.00 16.67 36 ALA D O 1
ATOM 14182 N N . GLU D 1 37 ? -13.516 22.549 66.061 1.00 17.94 37 GLU D N 1
ATOM 14183 C CA . GLU D 1 37 ? -12.207 21.918 66.033 1.00 17.98 37 GLU D CA 1
ATOM 14184 C C . GLU D 1 37 ? -12.208 20.694 65.130 1.00 21.61 37 GLU D C 1
ATOM 14185 O O . GLU D 1 37 ? -11.255 20.476 64.374 1.00 17.96 37 GLU D O 1
ATOM 14197 N N . LEU D 1 38 ? -13.268 19.882 65.177 1.00 18.31 38 LEU D N 1
ATOM 14198 C CA . LEU D 1 38 ? -13.350 18.775 64.230 1.00 17.82 38 LEU D CA 1
ATOM 14199 C C . LEU D 1 38 ? -13.354 19.275 62.804 1.00 17.48 38 LEU D C 1
ATOM 14200 O O . LEU D 1 38 ? -12.706 18.685 61.933 1.00 16.74 38 LEU D O 1
ATOM 14216 N N . ARG D 1 39 ? -14.089 20.355 62.534 1.00 16.50 39 ARG D N 1
ATOM 14217 C CA . ARG D 1 39 ? -14.118 20.902 61.177 1.00 17.03 39 ARG D CA 1
ATOM 14218 C C . ARG D 1 39 ? -12.723 21.354 60.749 1.00 16.80 39 ARG D C 1
ATOM 14219 O O . ARG D 1 39 ? -12.291 21.102 59.600 1.00 15.58 39 ARG D O 1
ATOM 14240 N N . ARG D 1 40 ? -12.000 22.022 61.652 1.00 17.01 40 ARG D N 1
ATOM 14241 C CA . ARG D 1 40 ? -10.626 22.453 61.345 1.00 16.32 40 ARG D CA 1
ATOM 14242 C C . ARG D 1 40 ? -9.750 21.252 61.043 1.00 19.30 40 ARG D C 1
ATOM 14243 O O . ARG D 1 40 ? -8.978 21.254 60.067 1.00 17.72 40 ARG D O 1
ATOM 14264 N N . LEU D 1 41 ? -9.900 20.192 61.827 1.00 15.55 41 LEU D N 1
ATOM 14265 C CA . LEU D 1 41 ? -9.116 18.990 61.586 1.00 16.75 41 LEU D CA 1
ATOM 14266 C C . LEU D 1 41 ? -9.497 18.318 60.280 1.00 17.12 41 LEU D C 1
ATOM 14267 O O . LEU D 1 41 ? -8.633 17.734 59.615 1.00 16.18 41 LEU D O 1
ATOM 14283 N N . LEU D 1 42 ? -10.779 18.368 59.898 1.00 15.44 42 LEU D N 1
ATOM 14284 C CA . LEU D 1 42 ? -11.185 17.790 58.619 1.00 14.57 42 LEU D CA 1
ATOM 14285 C C . LEU D 1 42 ? -10.581 18.551 57.442 1.00 15.13 42 LEU D C 1
ATOM 14286 O O . LEU D 1 42 ? -10.213 17.936 56.434 1.00 15.34 42 LEU D O 1
ATOM 14302 N N . LEU D 1 43 ? -10.488 19.878 57.530 1.00 14.67 43 LEU D N 1
ATOM 14303 C CA . LEU D 1 43 ? -9.839 20.636 56.453 1.00 14.34 43 LEU D CA 1
ATOM 14304 C C . LEU D 1 43 ? -8.349 20.316 56.361 1.00 16.83 43 LEU D C 1
ATOM 14305 O O . LEU D 1 43 ? -7.759 20.345 55.265 1.00 19.44 43 LEU D O 1
ATOM 14321 N N . LYS D 1 44 ? -7.730 19.973 57.472 1.00 14.20 44 LYS D N 1
ATOM 14322 C CA . LYS D 1 44 ? -6.310 19.670 57.513 1.00 14.30 44 LYS D CA 1
ATOM 14323 C C . LYS D 1 44 ? -6.018 18.249 57.050 1.00 14.79 44 LYS D C 1
ATOM 14324 O O . LYS D 1 44 ? -5.036 18.011 56.341 1.00 18.86 44 LYS D O 1
ATOM 14343 N N . HIS D 1 45 ? -6.840 17.288 57.488 1.00 14.80 45 HIS D N 1
ATOM 14344 C CA . HIS D 1 45 ? -6.542 15.876 57.328 1.00 15.05 45 HIS D CA 1
ATOM 14345 C C . HIS D 1 45 ? -7.429 15.144 56.329 1.00 15.17 45 HIS D C 1
ATOM 14346 O O . HIS D 1 45 ? -7.133 13.990 56.029 1.00 14.92 45 HIS D O 1
ATOM 14360 N N . LEU D 1 46 ? -8.499 15.775 55.833 1.00 15.61 46 LEU D N 1
ATOM 14361 C CA . LEU D 1 46 ? -9.367 15.324 54.733 1.00 14.44 46 LEU D CA 1
ATOM 14362 C C . LEU D 1 46 ? -10.303 14.183 55.115 1.00 15.54 46 LEU D C 1
ATOM 14363 O O . LEU D 1 46 ? -11.427 14.133 54.617 1.00 16.02 46 LEU D O 1
ATOM 14379 N N . VAL D 1 47 ? -9.857 13.273 55.971 1.00 14.20 47 VAL D N 1
ATOM 14380 C CA . VAL D 1 47 ? -10.697 12.230 56.547 1.00 13.99 47 VAL D CA 1
ATOM 14381 C C . VAL D 1 47 ? -10.247 12.060 57.980 1.00 14.39 47 VAL D C 1
ATOM 14382 O O . VAL D 1 47 ? -9.041 11.986 58.264 1.00 15.16 47 VAL D O 1
ATOM 14395 N N . ILE D 1 48 ? -11.201 12.070 58.901 1.00 15.44 48 ILE D N 1
ATOM 14396 C CA . ILE D 1 48 ? -10.912 11.862 60.306 1.00 14.80 48 ILE D CA 1
ATOM 14397 C C . ILE D 1 48 ? -11.734 10.689 60.829 1.00 15.00 48 ILE D C 1
ATOM 14398 O O . ILE D 1 48 ? -12.815 10.368 60.316 1.00 16.16 48 ILE D O 1
ATOM 14414 N N . PHE D 1 49 ? -11.158 10.020 61.816 1.00 15.79 49 PHE D N 1
ATOM 14415 C CA . PHE D 1 49 ? -11.702 8.806 62.412 1.00 16.01 49 PHE D CA 1
ATOM 14416 C C . PHE D 1 49 ? -11.912 9.013 63.891 1.00 16.76 49 PHE D C 1
ATOM 14417 O O . PHE D 1 49 ? -10.981 9.418 64.600 1.00 17.46 49 PHE D O 1
ATOM 14434 N N . ILE D 1 50 ? -13.122 8.720 64.351 1.00 17.44 50 ILE D N 1
ATOM 14435 C CA . ILE D 1 50 ? -13.529 8.920 65.736 1.00 17.87 50 ILE D CA 1
ATOM 14436 C C . ILE D 1 50 ? -13.876 7.556 66.315 1.00 21.73 50 ILE D C 1
ATOM 14437 O O . ILE D 1 50 ? -14.944 7.011 66.042 1.00 20.34 50 ILE D O 1
ATOM 14453 N N . PRO D 1 51 ? -12.996 6.971 67.112 1.00 21.24 51 PRO D N 1
ATOM 14454 C CA . PRO D 1 51 ? -13.274 5.639 67.659 1.00 22.04 51 PRO D CA 1
ATOM 14455 C C . PRO D 1 51 ? -14.236 5.674 68.836 1.00 23.70 51 PRO D C 1
ATOM 14456 O O . PRO D 1 51 ? -14.471 6.710 69.457 1.00 27.07 51 PRO D O 1
ATOM 14467 N N . ASP D 1 52 ? -14.803 4.509 69.099 1.00 24.83 52 ASP D N 1
ATOM 14468 C CA . ASP D 1 52 ? -15.484 4.218 70.371 1.00 30.69 52 ASP D CA 1
ATOM 14469 C C . ASP D 1 52 ? -16.784 5.000 70.526 1.00 28.07 52 ASP D C 1
ATOM 14470 O O . ASP D 1 52 ? -17.132 5.412 71.631 1.00 30.54 52 ASP D O 1
ATOM 14479 N N . GLN D 1 53 ? -17.535 5.165 69.434 1.00 24.91 53 GLN D N 1
ATOM 14480 C CA . GLN D 1 53 ? -18.794 5.898 69.463 1.00 25.78 53 GLN D CA 1
ATOM 14481 C C . GLN D 1 53 ? -20.010 4.983 69.391 1.00 27.45 53 GLN D C 1
ATOM 14482 O O . GLN D 1 53 ? -21.089 5.411 68.967 1.00 26.19 53 GLN D O 1
ATOM 14496 N N . GLU D 1 54 ? -19.875 3.728 69.845 1.00 26.55 54 GLU D N 1
ATOM 14497 C CA . GLU D 1 54 ? -21.011 2.829 69.875 1.00 27.21 54 GLU D CA 1
ATOM 14498 C C . GLU D 1 54 ? -22.189 3.480 70.602 1.00 26.77 54 GLU D C 1
ATOM 14499 O O . GLU D 1 54 ? -22.021 4.110 71.646 1.00 29.90 54 GLU D O 1
ATOM 14511 N N . GLY D 1 55 ? -23.388 3.287 70.058 1.00 28.58 55 GLY D N 1
ATOM 14512 C CA . GLY D 1 55 ? -24.599 3.737 70.700 1.00 27.81 55 GLY D CA 1
ATOM 14513 C C . GLY D 1 55 ? -25.013 5.146 70.363 1.00 27.09 55 GLY D C 1
ATOM 14514 O O . GLY D 1 55 ? -26.022 5.625 70.889 1.00 30.78 55 GLY D O 1
ATOM 14518 N N . TRP D 1 56 ? -24.249 5.824 69.532 1.00 25.14 56 TRP D N 1
ATOM 14519 C CA . TRP D 1 56 ? -24.575 7.170 69.075 1.00 26.30 56 TRP D CA 1
ATOM 14520 C C . TRP D 1 56 ? -26.011 7.249 68.584 1.00 32.66 56 TRP D C 1
ATOM 14521 O O . TRP D 1 56 ? -26.413 6.509 67.680 1.00 28.24 56 TRP D O 1
ATOM 14542 N N . SER D 1 57 ? -26.786 8.161 69.165 1.00 26.43 57 SER D N 1
ATOM 14543 C CA . SER D 1 57 ? -28.213 8.184 68.887 1.00 28.41 57 SER D CA 1
ATOM 14544 C C . SER D 1 57 ? -28.480 8.710 67.476 1.00 27.25 57 SER D C 1
ATOM 14545 O O . SER D 1 57 ? -27.706 9.489 66.917 1.00 26.92 57 SER D O 1
ATOM 14553 N N . ALA D 1 58 ? -29.607 8.267 66.910 1.00 28.34 58 ALA D N 1
ATOM 14554 C CA . ALA D 1 58 ? -29.985 8.716 65.576 1.00 29.78 58 ALA D CA 1
ATOM 14555 C C . ALA D 1 58 ? -30.176 10.224 65.523 1.00 30.60 58 ALA D C 1
ATOM 14556 O O . ALA D 1 58 ? -29.716 10.877 64.583 1.00 26.49 58 ALA D O 1
ATOM 14563 N N . GLU D 1 59 ? -30.837 10.805 66.529 1.00 30.38 59 GLU D N 1
ATOM 14564 C CA . GLU D 1 59 ? -31.075 12.245 66.506 1.00 26.74 59 GLU D CA 1
ATOM 14565 C C . GLU D 1 59 ? -29.760 13.018 66.588 1.00 27.34 59 GLU D C 1
ATOM 14566 O O . GLU D 1 59 ? -29.581 14.032 65.902 1.00 27.48 59 GLU D O 1
ATOM 14578 N N . SER D 1 60 ? -28.805 12.524 67.375 1.00 25.97 60 SER D N 1
ATOM 14579 C CA . SER D 1 60 ? -27.499 13.181 67.454 1.00 26.59 60 SER D CA 1
ATOM 14580 C C . SER D 1 60 ? -26.708 13.028 66.157 1.00 26.09 60 SER D C 1
ATOM 14581 O O . SER D 1 60 ? -26.034 13.968 65.708 1.00 23.90 60 SER D O 1
ATOM 14589 N N . ARG D 1 61 ? -26.765 11.843 65.545 1.00 23.74 61 ARG D N 1
ATOM 14590 C CA . ARG D 1 61 ? -26.079 11.613 64.274 1.00 21.74 61 ARG D CA 1
ATOM 14591 C C . ARG D 1 61 ? -26.588 12.565 63.202 1.00 24.68 61 ARG D C 1
ATOM 14592 O O . ARG D 1 61 ? -25.800 13.116 62.417 1.00 21.92 61 ARG D O 1
ATOM 14613 N N . ILE D 1 62 ? -27.908 12.764 63.147 1.00 24.04 62 ILE D N 1
ATOM 14614 C CA . ILE D 1 62 ? -28.494 13.660 62.158 1.00 22.16 62 ILE D CA 1
ATOM 14615 C C . ILE D 1 62 ? -28.115 15.099 62.458 1.00 22.59 62 ILE D C 1
ATOM 14616 O O . ILE D 1 62 ? -27.740 15.863 61.560 1.00 23.94 62 ILE D O 1
ATOM 14632 N N . ALA D 1 63 ? -28.184 15.486 63.728 1.00 25.33 63 ALA D N 1
ATOM 14633 C CA . ALA D 1 63 ? -27.805 16.845 64.086 1.00 27.72 63 ALA D CA 1
ATOM 14634 C C . ALA D 1 63 ? -26.352 17.113 63.721 1.00 25.72 63 ALA D C 1
ATOM 14635 O O . ALA D 1 63 ? -26.018 18.188 63.211 1.00 25.01 63 ALA D O 1
ATOM 14642 N N . PHE D 1 64 ? -25.480 16.129 63.950 1.00 23.02 64 PHE D N 1
ATOM 14643 C CA . PHE D 1 64 ? -24.064 16.263 63.608 1.00 21.97 64 PHE D CA 1
ATOM 14644 C C . PHE D 1 64 ? -23.872 16.497 62.113 1.00 20.87 64 PHE D C 1
ATOM 14645 O O . PHE D 1 64 ? -23.141 17.407 61.696 1.00 22.44 64 PHE D O 1
ATOM 14662 N N . GLY D 1 65 ? -24.491 15.663 61.272 1.00 21.09 65 GLY D N 1
ATOM 14663 C CA . GLY D 1 65 ? -24.361 15.853 59.839 1.00 21.20 65 GLY D CA 1
ATOM 14664 C C . GLY D 1 65 ? -24.904 17.202 59.403 1.00 22.92 65 GLY D C 1
ATOM 14665 O O . GLY D 1 65 ? -24.333 17.861 58.527 1.00 21.87 65 GLY D O 1
ATOM 14669 N N . ARG D 1 66 ? -26.022 17.617 59.996 1.00 24.11 66 ARG D N 1
ATOM 14670 C CA . ARG D 1 66 ? -26.619 18.894 59.620 1.00 24.64 66 ARG D CA 1
ATOM 14671 C C . ARG D 1 66 ? -25.733 20.083 59.972 1.00 28.47 66 ARG D C 1
ATOM 14672 O O . ARG D 1 66 ? -25.924 21.163 59.396 1.00 24.38 66 ARG D O 1
ATOM 14693 N N . ARG D 1 67 ? -24.759 19.915 60.874 1.00 24.70 67 ARG D N 1
ATOM 14694 C CA . ARG D 1 67 ? -23.804 21.001 61.108 1.00 25.85 67 ARG D CA 1
ATOM 14695 C C . ARG D 1 67 ? -22.999 21.318 59.864 1.00 23.46 67 ARG D C 1
ATOM 14696 O O . ARG D 1 67 ? -22.512 22.454 59.702 1.00 25.56 67 ARG D O 1
ATOM 14717 N N . PHE D 1 68 ? -22.831 20.337 58.981 1.00 21.50 68 PHE D N 1
ATOM 14718 C CA . PHE D 1 68 ? -22.060 20.503 57.764 1.00 20.86 68 PHE D CA 1
ATOM 14719 C C . PHE D 1 68 ? -22.878 21.026 56.599 1.00 26.62 68 PHE D C 1
ATOM 14720 O O . PHE D 1 68 ? -22.319 21.667 55.703 1.00 28.98 68 PHE D O 1
ATOM 14737 N N . GLY D 1 69 ? -24.171 20.739 56.568 1.00 25.96 69 GLY D N 1
ATOM 14738 C CA . GLY D 1 69 ? -25.003 21.111 55.445 1.00 26.95 69 GLY D CA 1
ATOM 14739 C C . GLY D 1 69 ? -26.292 20.324 55.466 1.00 26.63 69 GLY D C 1
ATOM 14740 O O . GLY D 1 69 ? -26.552 19.543 56.379 1.00 27.47 69 GLY D O 1
ATOM 14744 N N . GLU D 1 70 ? -27.085 20.522 54.417 1.00 27.48 70 GLU D N 1
ATOM 14745 C CA . GLU D 1 70 ? -28.303 19.736 54.237 1.00 26.90 70 GLU D CA 1
ATOM 14746 C C . GLU D 1 70 ? -27.952 18.275 53.977 1.00 25.70 70 GLU D C 1
ATOM 14747 O O . GLU D 1 70 ? -26.972 17.972 53.291 1.00 25.63 70 GLU D O 1
ATOM 14751 N N . LEU D 1 71 ? -28.754 17.361 54.518 1.00 22.95 71 LEU D N 1
ATOM 14752 C CA . LEU D 1 71 ? -28.506 15.933 54.375 1.00 25.31 71 LEU D CA 1
ATOM 14753 C C . LEU D 1 71 ? -29.326 15.347 53.234 1.00 26.88 71 LEU D C 1
ATOM 14754 O O . LEU D 1 71 ? -30.490 15.702 53.044 1.00 27.94 71 LEU D O 1
ATOM 14770 N N . GLU D 1 72 ? -28.708 14.442 52.479 1.00 24.56 72 GLU D N 1
ATOM 14771 C CA . GLU D 1 72 ? -29.449 13.687 51.480 1.00 26.43 72 GLU D CA 1
ATOM 14772 C C . GLU D 1 72 ? -30.487 12.800 52.149 1.00 29.48 72 GLU D C 1
ATOM 14773 O O . GLU D 1 72 ? -30.226 12.192 53.187 1.00 31.20 72 GLU D O 1
ATOM 14785 N N . GLU D 1 73 ? -31.646 12.680 51.509 1.00 33.17 73 GLU D N 1
ATOM 14786 C CA . GLU D 1 73 ? -32.766 11.924 52.053 1.00 48.55 73 GLU D CA 1
ATOM 14787 C C . GLU D 1 73 ? -33.378 11.054 50.956 1.00 45.43 73 GLU D C 1
ATOM 14788 O O . GLU D 1 73 ? -34.589 11.050 50.762 1.00 67.56 73 GLU D O 1
ATOM 14800 N N . ALA D 1 75 ? -35.504 8.295 50.316 1.00 72.73 75 ALA D N 1
ATOM 14801 C CA . ALA D 1 75 ? -36.256 7.310 51.085 1.00 77.11 75 ALA D CA 1
ATOM 14802 C C . ALA D 1 75 ? -36.496 6.039 50.271 1.00 82.19 75 ALA D C 1
ATOM 14803 O O . ALA D 1 75 ? -37.004 5.047 50.796 1.00 73.44 75 ALA D O 1
ATOM 14810 N N . TYR D 1 76 ? -36.140 6.072 48.986 1.00 82.92 76 TYR D N 1
ATOM 14811 C CA . TYR D 1 76 ? -36.195 4.871 48.163 1.00 74.30 76 TYR D CA 1
ATOM 14812 C C . TYR D 1 76 ? -34.996 3.957 48.385 1.00 78.19 76 TYR D C 1
ATOM 14813 O O . TYR D 1 76 ? -34.985 2.839 47.861 1.00 74.88 76 TYR D O 1
ATOM 14817 N N . LEU D 1 77 ? -33.993 4.402 49.140 1.00 81.65 77 LEU D N 1
ATOM 14818 C CA . LEU D 1 77 ? -32.856 3.578 49.512 1.00 74.82 77 LEU D CA 1
ATOM 14819 C C . LEU D 1 77 ? -32.984 3.134 50.961 1.00 62.87 77 LEU D C 1
ATOM 14820 O O . LEU D 1 77 ? -33.673 3.779 51.760 1.00 54.98 77 LEU D O 1
ATOM 14836 N N . PRO D 1 78 ? -32.351 2.022 51.335 1.00 47.20 78 PRO D N 1
ATOM 14837 C CA . PRO D 1 78 ? -32.494 1.535 52.711 1.00 42.70 78 PRO D CA 1
ATOM 14838 C C . PRO D 1 78 ? -32.037 2.596 53.703 1.00 30.04 78 PRO D C 1
ATOM 14839 O O . PRO D 1 78 ? -31.003 3.238 53.514 1.00 32.73 78 PRO D O 1
ATOM 14850 N N . HIS D 1 79 ? -32.831 2.775 54.753 1.00 40.78 79 HIS D N 1
ATOM 14851 C CA . HIS D 1 79 ? -32.516 3.760 55.779 1.00 31.47 79 HIS D CA 1
ATOM 14852 C C . HIS D 1 79 ? -33.098 3.297 57.107 1.00 33.25 79 HIS D C 1
ATOM 14853 O O . HIS D 1 79 ? -33.948 2.405 57.163 1.00 37.66 79 HIS D O 1
ATOM 14867 N N . LEU D 1 80 ? -32.622 3.921 58.187 1.00 32.32 80 LEU D N 1
ATOM 14868 C CA . LEU D 1 80 ? -33.147 3.633 59.516 1.00 28.65 80 LEU D CA 1
ATOM 14869 C C . LEU D 1 80 ? -34.602 4.051 59.637 1.00 32.34 80 LEU D C 1
ATOM 14870 O O . LEU D 1 80 ? -35.011 5.091 59.115 1.00 34.05 80 LEU D O 1
ATOM 14886 N N . ASP D 1 81 ? -35.379 3.238 60.354 1.00 34.16 81 ASP D N 1
ATOM 14887 C CA . ASP D 1 81 ? -36.784 3.522 60.612 1.00 37.90 81 ASP D CA 1
ATOM 14888 C C . ASP D 1 81 ? -36.972 4.923 61.178 1.00 42.17 81 ASP D C 1
ATOM 14889 O O . ASP D 1 81 ? -36.421 5.260 62.229 1.00 38.67 81 ASP D O 1
ATOM 14898 N N . GLY D 1 82 ? -37.758 5.738 60.474 1.00 36.87 82 GLY D N 1
ATOM 14899 C CA . GLY D 1 82 ? -38.063 7.077 60.915 1.00 34.38 82 GLY D CA 1
ATOM 14900 C C . GLY D 1 82 ? -37.005 8.105 60.599 1.00 38.34 82 GLY D C 1
ATOM 14901 O O . GLY D 1 82 ? -37.172 9.278 60.970 1.00 35.98 82 GLY D O 1
ATOM 14905 N N . HIS D 1 83 ? -35.926 7.714 59.927 1.00 30.78 83 HIS D N 1
ATOM 14906 C CA . HIS D 1 83 ? -34.796 8.605 59.665 1.00 29.29 83 HIS D CA 1
ATOM 14907 C C . HIS D 1 83 ? -34.309 8.405 58.248 1.00 30.02 83 HIS D C 1
ATOM 14908 O O . HIS D 1 83 ? -33.296 7.734 58.004 1.00 30.48 83 HIS D O 1
ATOM 14922 N N . PRO D 1 84 ? -34.991 9.007 57.272 1.00 33.83 84 PRO D N 1
ATOM 14923 C CA . PRO D 1 84 ? -34.545 8.873 55.878 1.00 29.71 84 PRO D CA 1
ATOM 14924 C C . PRO D 1 84 ? -33.140 9.404 55.656 1.00 30.44 84 PRO D C 1
ATOM 14925 O O . PRO D 1 84 ? -32.517 9.061 54.649 1.00 37.22 84 PRO D O 1
ATOM 14936 N N . GLN D 1 85 ? -32.627 10.237 56.567 1.00 27.60 85 GLN D N 1
ATOM 14937 C CA . GLN D 1 85 ? -31.284 10.771 56.441 1.00 27.86 85 GLN D CA 1
ATOM 14938 C C . GLN D 1 85 ? -30.203 9.748 56.745 1.00 28.21 85 GLN D C 1
ATOM 14939 O O . GLN D 1 85 ? -29.055 9.953 56.345 1.00 28.71 85 GLN D O 1
ATOM 14953 N N . ILE D 1 86 ? -30.519 8.689 57.480 1.00 27.33 86 ILE D N 1
ATOM 14954 C CA . ILE D 1 86 ? -29.509 7.728 57.922 1.00 25.98 86 ILE D CA 1
ATOM 14955 C C . ILE D 1 86 ? -29.619 6.505 57.017 1.00 23.93 86 ILE D C 1
ATOM 14956 O O . ILE D 1 86 ? -30.479 5.648 57.212 1.00 26.99 86 ILE D O 1
ATOM 14972 N N . GLN D 1 87 ? -28.739 6.460 56.026 1.00 24.62 87 GLN D N 1
ATOM 14973 C CA . GLN D 1 87 ? -28.707 5.368 55.063 1.00 27.01 87 GLN D CA 1
ATOM 14974 C C . GLN D 1 87 ? -28.053 4.130 55.657 1.00 30.13 87 GLN D C 1
ATOM 14975 O O . GLN D 1 87 ? -27.114 4.217 56.452 1.00 26.58 87 GLN D O 1
ATOM 14989 N N . ILE D 1 88 ? -28.541 2.968 55.239 1.00 30.99 88 ILE D N 1
ATOM 14990 C CA . ILE D 1 88 ? -27.954 1.685 55.620 1.00 34.19 88 ILE D CA 1
ATOM 14991 C C . ILE D 1 88 ? -27.142 1.149 54.444 1.00 38.03 88 ILE D C 1
ATOM 14992 O O . ILE D 1 88 ? -27.651 1.043 53.322 1.00 41.65 88 ILE D O 1
ATOM 15008 N N . ILE D 1 89 ? -25.872 0.838 54.699 1.00 32.22 89 ILE D N 1
ATOM 15009 C CA . ILE D 1 89 ? -24.985 0.185 53.745 1.00 33.98 89 ILE D CA 1
ATOM 15010 C C . ILE D 1 89 ? -24.830 -1.244 54.232 1.00 33.47 89 ILE D C 1
ATOM 15011 O O . ILE D 1 89 ? -24.501 -1.468 55.400 1.00 42.12 89 ILE D O 1
ATOM 15027 N N . ASP D 1 90 ? -25.093 -2.211 53.357 1.00 38.49 90 ASP D N 1
ATOM 15028 C CA . ASP D 1 90 ? -25.055 -3.606 53.764 1.00 41.82 90 ASP D CA 1
ATOM 15029 C C . ASP D 1 90 ? -24.377 -4.412 52.671 1.00 43.32 90 ASP D C 1
ATOM 15030 O O . ASP D 1 90 ? -24.697 -4.259 51.488 1.00 40.51 90 ASP D O 1
ATOM 15039 N N . SER D 1 91 ? -23.393 -5.219 53.070 1.00 44.23 91 SER D N 1
ATOM 15040 C CA . SER D 1 91 ? -22.637 -5.994 52.092 1.00 49.75 91 SER D CA 1
ATOM 15041 C C . SER D 1 91 ? -23.539 -6.984 51.372 1.00 60.85 91 SER D C 1
ATOM 15042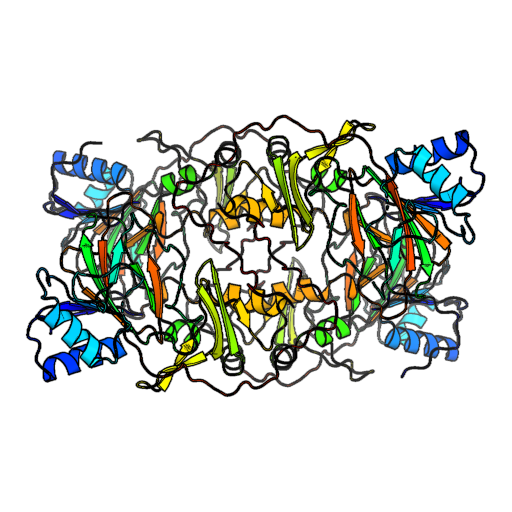 O O . SER D 1 91 ? -23.349 -7.249 50.178 1.00 65.63 91 SER D O 1
ATOM 15050 N N . GLU D 1 92 ? -24.525 -7.523 52.079 1.00 52.96 92 GLU D N 1
ATOM 15051 C CA . GLU D 1 92 ? -25.467 -8.484 51.521 1.00 65.34 92 GLU D CA 1
ATOM 15052 C C . GLU D 1 92 ? -26.530 -7.839 50.641 1.00 66.63 92 GLU D C 1
ATOM 15053 O O . GLU D 1 92 ? -27.248 -8.560 49.942 1.00 66.43 92 GLU D O 1
ATOM 15065 N N . GLN D 1 93 ? -26.653 -6.515 50.661 1.00 52.38 93 GLN D N 1
ATOM 15066 C CA . GLN D 1 93 ? -27.623 -5.811 49.826 1.00 62.86 93 GLN D CA 1
ATOM 15067 C C . GLN D 1 93 ? -26.946 -5.211 48.596 1.00 69.06 93 GLN D C 1
ATOM 15068 O O . GLN D 1 93 ? -26.405 -5.934 47.756 1.00 68.95 93 GLN D O 1
ATOM 15072 N N . GLY D 1 95 ? -24.160 -4.199 47.831 1.00 73.38 95 GLY D N 1
ATOM 15073 C CA . GLY D 1 95 ? -22.958 -4.950 47.523 1.00 77.19 95 GLY D CA 1
ATOM 15074 C C . GLY D 1 95 ? -21.680 -4.279 48.001 1.00 93.93 95 GLY D C 1
ATOM 15075 O O . GLY D 1 95 ? -21.620 -3.749 49.112 1.00 89.35 95 GLY D O 1
ATOM 15079 N N . LYS D 1 96 ? -20.658 -4.291 47.145 1.00 86.32 96 LYS D N 1
ATOM 15080 C CA . LYS D 1 96 ? -19.312 -3.881 47.519 1.00 74.04 96 LYS D CA 1
ATOM 15081 C C . LYS D 1 96 ? -18.705 -3.028 46.412 1.00 75.17 96 LYS D C 1
ATOM 15082 O O . LYS D 1 96 ? -19.007 -3.219 45.231 1.00 72.77 96 LYS D O 1
ATOM 15101 N N . ILE D 1 97 ? -17.831 -2.097 46.799 1.00 58.34 97 ILE D N 1
ATOM 15102 C CA . ILE D 1 97 ? -17.350 -1.079 45.860 1.00 48.20 97 ILE D CA 1
ATOM 15103 C C . ILE D 1 97 ? -15.825 -1.015 45.823 1.00 27.88 97 ILE D C 1
ATOM 15104 O O . ILE D 1 97 ? -15.223 0.010 46.257 1.00 33.55 97 ILE D O 1
ATOM 15120 N N . PRO D 1 98 ? -15.145 -2.079 45.290 1.00 34.33 98 PRO D N 1
ATOM 15121 C CA . PRO D 1 98 ? -13.678 -2.095 45.154 1.00 25.98 98 PRO D CA 1
ATOM 15122 C C . PRO D 1 98 ? -13.232 -1.381 43.883 1.00 23.63 98 PRO D C 1
ATOM 15123 O O . PRO D 1 98 ? -12.644 -1.955 42.966 1.00 23.49 98 PRO D O 1
ATOM 15134 N N . ILE D 1 99 ? -13.539 -0.105 43.843 1.00 21.03 99 ILE D N 1
ATOM 15135 C CA . ILE D 1 99 ? -13.123 0.793 42.766 1.00 19.21 99 ILE D CA 1
ATOM 15136 C C . ILE D 1 99 ? -12.933 2.146 43.399 1.00 17.74 99 ILE D C 1
ATOM 15137 O O . ILE D 1 99 ? -13.697 2.559 44.289 1.00 19.87 99 ILE D O 1
ATOM 15153 N N . TRP D 1 100 ? -11.899 2.851 42.967 1.00 16.84 100 TRP D N 1
ATOM 15154 C CA . TRP D 1 100 ? -11.688 4.195 43.482 1.00 15.90 100 TRP D CA 1
ATOM 15155 C C . TRP D 1 100 ? -12.778 5.119 42.964 1.00 15.65 100 TRP D C 1
ATOM 15156 O O . TRP D 1 100 ? -13.069 5.164 41.757 1.00 15.79 100 TRP D O 1
ATOM 15177 N N . HIS D 1 101 ? -13.371 5.888 43.879 1.00 15.37 101 HIS D N 1
ATOM 15178 C CA . HIS D 1 101 ? -14.456 6.779 43.505 1.00 15.28 101 HIS D CA 1
ATOM 15179 C C . HIS D 1 101 ? -14.511 7.976 44.417 1.00 15.42 101 HIS D C 1
ATOM 15180 O O . HIS D 1 101 ? -14.036 7.961 45.558 1.00 14.58 101 HIS D O 1
ATOM 15194 N N . THR D 1 102 ? -15.106 9.032 43.885 1.00 14.54 102 THR D N 1
ATOM 15195 C CA . THR D 1 102 ? -15.582 10.161 44.669 1.00 14.32 102 THR D CA 1
ATOM 15196 C C . THR D 1 102 ? -17.089 10.137 44.529 1.00 14.92 102 THR D C 1
ATOM 15197 O O . THR D 1 102 ? -17.620 9.875 43.451 1.00 16.02 102 THR D O 1
ATOM 15208 N N . ASP D 1 103 ? -17.800 10.324 45.642 1.00 15.41 103 ASP D N 1
ATOM 15209 C CA . ASP D 1 103 ? -19.212 9.966 45.651 1.00 15.92 103 ASP D CA 1
ATOM 15210 C C . ASP D 1 103 ? -20.027 10.842 44.715 1.00 16.18 103 ASP D C 1
ATOM 15211 O O . ASP D 1 103 ? -19.951 12.077 44.759 1.00 15.74 103 ASP D O 1
ATOM 15220 N N . MET D 1 104 ? -20.818 10.184 43.868 1.00 16.67 104 MET D N 1
ATOM 15221 C CA . MET D 1 104 ? -21.893 10.789 43.093 1.00 17.20 104 MET D CA 1
ATOM 15222 C C . MET D 1 104 ? -21.402 11.952 42.239 1.00 16.80 104 MET D C 1
ATOM 15223 O O . MET D 1 104 ? -22.102 12.944 42.064 1.00 17.36 104 MET D O 1
ATOM 15237 N N . THR D 1 105 ? -20.197 11.810 41.650 1.00 16.26 105 THR D N 1
ATOM 15238 C CA . THR D 1 105 ? -19.731 12.949 40.860 1.00 15.93 105 THR D CA 1
ATOM 15239 C C . THR D 1 105 ? -20.432 13.059 39.513 1.00 16.55 105 THR D C 1
ATOM 15240 O O . THR D 1 105 ? -20.266 14.074 38.829 1.00 16.47 105 THR D O 1
ATOM 15251 N N . TYR D 1 106 ? -21.244 12.062 39.137 1.00 17.28 106 TYR D N 1
ATOM 15252 C CA . TYR D 1 106 ? -22.175 12.133 38.020 1.00 18.12 106 TYR D CA 1
ATOM 15253 C C . TYR D 1 106 ? -23.334 13.091 38.257 1.00 18.66 106 TYR D C 1
ATOM 15254 O O . TYR D 1 106 ? -24.113 13.324 37.330 1.00 20.49 106 TYR D O 1
ATOM 15272 N N . ALA D 1 107 ? -23.485 13.618 39.482 1.00 18.39 107 ALA D N 1
ATOM 15273 C CA . ALA D 1 107 ? -24.517 14.600 39.778 1.00 19.25 107 ALA D CA 1
ATOM 15274 C C . ALA D 1 107 ? -23.988 16.019 39.582 1.00 18.61 107 ALA D C 1
ATOM 15275 O O . ALA D 1 107 ? -22.807 16.277 39.791 1.00 18.59 107 ALA D O 1
ATOM 15282 N N . PRO D 1 108 ? -24.855 16.957 39.211 1.00 20.24 108 PRO D N 1
ATOM 15283 C CA . PRO D 1 108 ? -24.431 18.362 39.136 1.00 21.22 108 PRO D CA 1
ATOM 15284 C C . PRO D 1 108 ? -23.892 18.892 40.442 1.00 19.72 108 PRO D C 1
ATOM 15285 O O . PRO D 1 108 ? -22.958 19.711 40.438 1.00 19.55 108 PRO D O 1
ATOM 15296 N N . ASN D 1 109 ? -24.433 18.422 41.564 1.00 19.57 109 ASN D N 1
ATOM 15297 C CA . ASN D 1 109 ? -23.995 18.832 42.896 1.00 18.63 109 ASN D CA 1
ATOM 15298 C C . ASN D 1 109 ? -23.630 17.630 43.744 1.00 19.43 109 ASN D C 1
ATOM 15299 O O . ASN D 1 109 ? -24.441 17.148 44.558 1.00 19.91 109 ASN D O 1
ATOM 15310 N N . PRO D 1 110 ? -22.408 17.099 43.579 1.00 16.93 110 PRO D N 1
ATOM 15311 C CA . PRO D 1 110 ? -22.004 15.944 44.358 1.00 16.61 110 PRO D CA 1
ATOM 15312 C C . PRO D 1 110 ? -21.915 16.298 45.828 1.00 16.42 110 PRO D C 1
ATOM 15313 O O . PRO D 1 110 ? -21.660 17.464 46.185 1.00 19.53 110 PRO D O 1
ATOM 15324 N N . PRO D 1 111 ? -22.119 15.330 46.718 1.00 16.47 111 PRO D N 1
ATOM 15325 C CA . PRO D 1 111 ? -21.997 15.609 48.144 1.00 16.46 111 PRO D CA 1
ATOM 15326 C C . PRO D 1 111 ? -20.663 16.224 48.497 1.00 16.81 111 PRO D C 1
ATOM 15327 O O . PRO D 1 111 ? -19.622 15.894 47.915 1.00 18.90 111 PRO D O 1
ATOM 15338 N N . ILE D 1 112 ? -20.681 17.083 49.531 1.00 16.14 112 ILE D N 1
ATOM 15339 C CA . ILE D 1 112 ? -19.396 17.607 49.992 1.00 17.72 112 ILE D CA 1
ATOM 15340 C C . ILE D 1 112 ? -18.744 16.705 51.030 1.00 15.81 112 ILE D C 1
ATOM 15341 O O . ILE D 1 112 ? -17.550 16.854 51.276 1.00 18.39 112 ILE D O 1
ATOM 15357 N N . GLY D 1 113 ? -19.464 15.732 51.583 1.00 16.99 113 GLY D N 1
ATOM 15358 C CA . GLY D 1 113 ? -18.850 14.822 52.536 1.00 17.25 113 GLY D CA 1
ATOM 15359 C C . GLY D 1 113 ? -19.858 13.862 53.105 1.00 14.83 113 GLY D C 1
ATOM 15360 O O . GLY D 1 113 ? -21.065 13.987 52.866 1.00 17.97 113 GLY D O 1
ATOM 15364 N N . SER D 1 114 ? -19.346 12.904 53.882 1.00 14.58 114 SER D N 1
ATOM 15365 C CA . SER D 1 114 ? -20.161 11.899 54.517 1.00 16.31 114 SER D CA 1
ATOM 15366 C C . SER D 1 114 ? -19.619 11.560 55.902 1.00 16.27 114 SER D C 1
ATOM 15367 O O . SER D 1 114 ? -18.437 11.789 56.217 1.00 16.88 114 SER D O 1
ATOM 15375 N N . VAL D 1 115 ? -20.509 10.983 56.699 1.00 18.44 115 VAL D N 1
ATOM 15376 C CA . VAL D 1 115 ? -20.219 10.438 58.013 1.00 17.86 115 VAL D CA 1
ATOM 15377 C C . VAL D 1 115 ? -20.675 8.986 57.994 1.00 16.83 115 VAL D C 1
ATOM 15378 O O . VAL D 1 115 ? -21.870 8.726 57.840 1.00 19.56 115 VAL D O 1
ATOM 15391 N N . LEU D 1 116 ? -19.731 8.069 58.185 1.00 17.26 116 LEU D N 1
ATOM 15392 C CA . LEU D 1 116 ? -19.988 6.631 58.078 1.00 17.77 116 LEU D CA 1
ATOM 15393 C C . LEU D 1 116 ? -19.541 5.923 59.343 1.00 17.56 116 LEU D C 1
ATOM 15394 O O . LEU D 1 116 ? -18.419 6.108 59.808 1.00 18.80 116 LEU D O 1
ATOM 15410 N N . GLN D 1 117 ? -20.390 5.039 59.866 1.00 20.54 117 GLN D N 1
ATOM 15411 C CA . GLN D 1 117 ? -20.033 4.202 61.004 1.00 21.60 117 GLN D CA 1
ATOM 15412 C C . GLN D 1 117 ? -20.333 2.758 60.631 1.00 22.54 117 GLN D C 1
ATOM 15413 O O . GLN D 1 117 ? -21.465 2.436 60.270 1.00 23.95 117 GLN D O 1
ATOM 15427 N N . ILE D 1 118 ? -19.316 1.914 60.668 1.00 23.74 118 ILE D N 1
ATOM 15428 C CA . ILE D 1 118 ? -19.526 0.487 60.466 1.00 25.37 118 ILE D CA 1
ATOM 15429 C C . ILE D 1 118 ? -19.970 -0.091 61.799 1.00 31.21 118 ILE D C 1
ATOM 15430 O O . ILE D 1 118 ? -19.244 -0.009 62.796 1.00 30.55 118 ILE D O 1
ATOM 15446 N N . VAL D 1 119 ? -21.200 -0.598 61.841 1.00 26.02 119 VAL D N 1
ATOM 15447 C CA . VAL D 1 119 ? -21.775 -1.065 63.093 1.00 24.60 119 VAL D CA 1
ATOM 15448 C C . VAL D 1 119 ? -21.682 -2.578 63.236 1.00 30.00 119 VAL D C 1
ATOM 15449 O O . VAL D 1 119 ? -21.784 -3.082 64.362 1.00 39.78 119 VAL D O 1
ATOM 15462 N N . ASP D 1 120 ? -21.519 -3.305 62.133 1.00 31.11 120 ASP D N 1
ATOM 15463 C CA . ASP D 1 120 ? -21.260 -4.741 62.155 1.00 38.16 120 ASP D CA 1
ATOM 15464 C C . ASP D 1 120 ? -20.181 -5.010 61.122 1.00 35.17 120 ASP D C 1
ATOM 15465 O O . ASP D 1 120 ? -20.252 -4.501 60.000 1.00 32.43 120 ASP D O 1
ATOM 15474 N N . GLY D 1 121 ? -19.179 -5.796 61.492 1.00 37.37 121 GLY D N 1
ATOM 15475 C CA . GLY D 1 121 ? -18.114 -6.098 60.565 1.00 31.52 121 GLY D CA 1
ATOM 15476 C C . GLY D 1 121 ? -17.139 -7.115 61.119 1.00 31.95 121 GLY D C 1
ATOM 15477 O O . GLY D 1 121 ? -17.119 -7.402 62.315 1.00 32.83 121 GLY D O 1
ATOM 15481 N N . PRO D 1 122 ? -16.295 -7.660 60.247 1.00 31.37 122 PRO D N 1
ATOM 15482 C CA . PRO D 1 122 ? -15.284 -8.621 60.698 1.00 32.68 122 PRO D CA 1
ATOM 15483 C C . PRO D 1 122 ? -14.111 -7.934 61.387 1.00 29.20 122 PRO D C 1
ATOM 15484 O O . PRO D 1 122 ? -13.843 -6.741 61.201 1.00 31.63 122 PRO D O 1
ATOM 15495 N N . ALA D 1 123 ? -13.385 -8.737 62.172 1.00 38.44 123 ALA D N 1
ATOM 15496 C CA . ALA D 1 123 ? -12.240 -8.221 62.915 1.00 33.52 123 ALA D CA 1
ATOM 15497 C C . ALA D 1 123 ? -11.114 -7.797 61.990 1.00 33.40 123 ALA D C 1
ATOM 15498 O O . ALA D 1 123 ? -10.364 -6.867 62.313 1.00 33.59 123 ALA D O 1
ATOM 15505 N N . GLN D 1 124 ? -10.990 -8.460 60.846 1.00 28.54 124 GLN D N 1
ATOM 15506 C CA . GLN D 1 124 ? -10.095 -8.037 59.781 1.00 32.25 124 GLN D CA 1
ATOM 15507 C C . GLN D 1 124 ? -10.820 -8.222 58.455 1.00 26.42 124 GLN D C 1
ATOM 15508 O O . GLN D 1 124 ? -11.725 -9.056 58.322 1.00 27.44 124 GLN D O 1
ATOM 15522 N N . GLY D 1 125 ? -10.392 -7.451 57.481 1.00 22.15 125 GLY D N 1
ATOM 15523 C CA . GLY D 1 125 ? -11.093 -7.350 56.220 1.00 21.15 125 GLY D CA 1
ATOM 15524 C C . GLY D 1 125 ? -12.055 -6.177 56.192 1.00 19.69 125 GLY D C 1
ATOM 15525 O O . GLY D 1 125 ? -12.594 -5.747 57.218 1.00 24.70 125 GLY D O 1
ATOM 15529 N N . GLY D 1 126 ? -12.283 -5.679 54.999 1.00 17.75 126 GLY D N 1
ATOM 15530 C CA . GLY D 1 126 ? -13.205 -4.596 54.785 1.00 18.20 126 GLY D CA 1
ATOM 15531 C C . GLY D 1 126 ? -12.654 -3.231 55.094 1.00 17.99 126 GLY D C 1
ATOM 15532 O O . GLY D 1 126 ? -13.445 -2.305 55.308 1.00 18.29 126 GLY D O 1
ATOM 15536 N N . ASP D 1 127 ? -11.328 -3.060 55.069 1.00 16.05 127 ASP D N 1
ATOM 15537 C CA . ASP D 1 127 ? -10.769 -1.724 55.205 1.00 15.31 127 ASP D CA 1
ATOM 15538 C C . ASP D 1 127 ? -11.281 -0.785 54.129 1.00 15.45 127 ASP D C 1
ATOM 15539 O O . ASP D 1 127 ? -11.696 -1.175 53.045 1.00 16.04 127 ASP D O 1
ATOM 15548 N N . THR D 1 128 ? -11.212 0.502 54.435 1.00 14.16 128 THR D N 1
ATOM 15549 C CA . THR D 1 128 ? -11.476 1.559 53.480 1.00 14.92 128 THR D CA 1
ATOM 15550 C C . THR D 1 128 ? -10.220 2.402 53.335 1.00 14.60 128 THR D C 1
ATOM 15551 O O . THR D 1 128 ? -9.572 2.736 54.328 1.00 15.94 128 THR D O 1
ATOM 15562 N N . MET D 1 129 ? -9.871 2.711 52.102 1.00 14.44 129 MET D N 1
ATOM 15563 C CA . MET D 1 129 ? -8.760 3.611 51.791 1.00 14.14 129 MET D CA 1
ATOM 15564 C C . MET D 1 129 ? -9.313 4.926 51.286 1.00 13.18 129 MET D C 1
ATOM 15565 O O . MET D 1 129 ? -10.362 4.967 50.629 1.00 15.03 129 MET D O 1
ATOM 15579 N N . TRP D 1 130 ? -8.577 6.001 51.573 1.00 13.31 130 TRP D N 1
ATOM 15580 C CA . TRP D 1 130 ? -8.858 7.312 51.015 1.00 12.04 130 TRP D CA 1
ATOM 15581 C C . TRP D 1 130 ? -7.595 7.832 50.369 1.00 14.11 130 TRP D C 1
ATOM 15582 O O . TRP D 1 130 ? -6.488 7.483 50.789 1.00 13.92 130 TRP D O 1
ATOM 15603 N N . SER D 1 131 ? -7.759 8.741 49.382 1.00 11.95 131 SER D N 1
ATOM 15604 C CA . SER D 1 131 ? -6.643 9.365 48.696 1.00 11.50 131 SER D CA 1
ATOM 15605 C C . SER D 1 131 ? -6.785 10.888 48.719 1.00 13.66 131 SER D C 1
ATOM 15606 O O . SER D 1 131 ? -7.894 11.421 48.746 1.00 14.78 131 SER D O 1
ATOM 15614 N N . ASN D 1 132 ? -5.633 11.568 48.750 1.00 12.80 132 ASN D N 1
ATOM 15615 C CA . ASN D 1 132 ? -5.563 13.025 48.855 1.00 11.57 132 ASN D CA 1
ATOM 15616 C C . ASN D 1 132 ? -5.444 13.637 47.451 1.00 13.99 132 ASN D C 1
ATOM 15617 O O . ASN D 1 132 ? -4.382 13.576 46.808 1.00 12.88 132 ASN D O 1
ATOM 15628 N N . GLN D 1 133 ? -6.548 14.195 46.957 1.00 11.93 133 GLN D N 1
ATOM 15629 C CA . GLN D 1 133 ? -6.552 14.745 45.604 1.00 12.39 133 GLN D CA 1
ATOM 15630 C C . GLN D 1 133 ? -5.808 16.067 45.498 1.00 15.37 133 GLN D C 1
ATOM 15631 O O . GLN D 1 133 ? -5.476 16.475 44.375 1.00 12.93 133 GLN D O 1
ATOM 15645 N N . TYR D 1 134 ? -5.528 16.752 46.615 1.00 12.20 134 TYR D N 1
ATOM 15646 C CA . TYR D 1 134 ? -4.612 17.895 46.549 1.00 11.23 134 TYR D CA 1
ATOM 15647 C C . TYR D 1 134 ? -3.227 17.436 46.129 1.00 13.76 134 TYR D C 1
ATOM 15648 O O . TYR D 1 134 ? -2.595 18.031 45.230 1.00 13.74 134 TYR D O 1
ATOM 15666 N N . LEU D 1 135 ? -2.740 16.358 46.762 1.00 12.97 135 LEU D N 1
ATOM 15667 C CA . LEU D 1 135 ? -1.390 15.887 46.470 1.00 13.32 135 LEU D CA 1
ATOM 15668 C C . LEU D 1 135 ? -1.315 15.265 45.093 1.00 12.67 135 LEU D C 1
ATOM 15669 O O . LEU D 1 135 ? -0.260 15.348 44.428 1.00 14.08 135 LEU D O 1
ATOM 15685 N N . ALA D 1 136 ? -2.414 14.676 44.627 1.00 12.26 136 ALA D N 1
ATOM 15686 C CA . ALA D 1 136 ? -2.447 14.101 43.291 1.00 13.07 136 ALA D CA 1
ATOM 15687 C C . ALA D 1 136 ? -2.258 15.191 42.235 1.00 14.91 136 ALA D C 1
ATOM 15688 O O . ALA D 1 136 ? -1.521 14.996 41.262 1.00 16.99 136 ALA D O 1
ATOM 15695 N N . TYR D 1 137 ? -2.846 16.358 42.457 1.00 11.30 137 TYR D N 1
ATOM 15696 C CA . TYR D 1 137 ? -2.658 17.484 41.538 1.00 12.15 137 TYR D CA 1
ATOM 15697 C C . TYR D 1 137 ? -1.289 18.105 41.720 1.00 12.76 137 TYR D C 1
ATOM 15698 O O . TYR D 1 137 ? -0.571 18.338 40.736 1.00 13.38 137 TYR D O 1
ATOM 15716 N N . GLU D 1 138 ? -0.903 18.391 42.968 1.00 13.40 138 GLU D N 1
ATOM 15717 C CA . GLU D 1 138 ? 0.364 19.074 43.223 1.00 14.23 138 GLU D CA 1
ATOM 15718 C C . GLU D 1 138 ? 1.551 18.268 42.761 1.00 14.07 138 GLU D C 1
ATOM 15719 O O . GLU D 1 138 ? 2.593 18.849 42.458 1.00 16.13 138 GLU D O 1
ATOM 15731 N N . GLY D 1 139 ? 1.427 16.942 42.741 1.00 12.84 139 GLY D N 1
ATOM 15732 C CA . GLY D 1 139 ? 2.503 16.064 42.291 1.00 14.82 139 GLY D CA 1
ATOM 15733 C C . GLY D 1 139 ? 2.665 15.964 40.809 1.00 16.76 139 GLY D C 1
ATOM 15734 O O . GLY D 1 139 ? 3.647 15.347 40.363 1.00 16.98 139 GLY D O 1
ATOM 15738 N N . LEU D 1 140 ? 1.731 16.507 40.038 1.00 13.40 140 LEU D N 1
ATOM 15739 C CA . LEU D 1 140 ? 1.918 16.605 38.599 1.00 13.65 140 LEU D CA 1
ATOM 15740 C C . LEU D 1 140 ? 2.929 17.720 38.312 1.00 15.11 140 LEU D C 1
ATOM 15741 O O . LEU D 1 140 ? 3.025 18.712 39.049 1.00 14.23 140 LEU D O 1
ATOM 15757 N N . SER D 1 141 ? 3.678 17.559 37.235 1.00 12.72 141 SER D N 1
ATOM 15758 C CA A SER D 1 141 ? 4.605 18.598 36.814 0.73 13.85 141 SER D CA 1
ATOM 15759 C CA B SER D 1 141 ? 4.602 18.593 36.793 0.27 13.89 141 SER D CA 1
ATOM 15760 C C . SER D 1 141 ? 3.842 19.821 36.306 1.00 13.26 141 SER D C 1
ATOM 15761 O O . SER D 1 141 ? 2.679 19.757 35.905 1.00 14.54 141 SER D O 1
ATOM 15776 N N . ALA D 1 142 ? 4.545 20.975 36.302 1.00 13.90 142 ALA D N 1
ATOM 15777 C CA . ALA D 1 142 ? 3.881 22.223 35.981 1.00 14.24 142 ALA D CA 1
ATOM 15778 C C . ALA D 1 142 ? 3.187 22.253 34.621 1.00 13.25 142 ALA D C 1
ATOM 15779 O O . ALA D 1 142 ? 2.069 22.796 34.542 1.00 15.59 142 ALA D O 1
ATOM 15786 N N . PRO D 1 143 ? 3.733 21.673 33.545 1.00 13.66 143 PRO D N 1
ATOM 15787 C CA . PRO D 1 143 ? 3.005 21.741 32.275 1.00 12.96 143 PRO D CA 1
ATOM 15788 C C . PRO D 1 143 ? 1.670 21.013 32.363 1.00 13.88 143 PRO D C 1
ATOM 15789 O O . PRO D 1 143 ? 0.684 21.443 31.760 1.00 14.02 143 PRO D O 1
ATOM 15800 N N A LEU D 1 144 ? 1.636 19.916 33.116 0.48 13.31 144 LEU D N 1
ATOM 15801 N N B LEU D 1 144 ? 1.618 19.892 33.093 0.52 13.27 144 LEU D N 1
ATOM 15802 C CA A LEU D 1 144 ? 0.419 19.134 33.228 0.48 12.38 144 LEU D CA 1
ATOM 15803 C CA B LEU D 1 144 ? 0.357 19.170 33.203 0.52 12.34 144 LEU D CA 1
ATOM 15804 C C A LEU D 1 144 ? -0.595 19.789 34.160 0.48 13.01 144 LEU D C 1
ATOM 15805 C C B LEU D 1 144 ? -0.620 19.871 34.132 0.52 13.17 144 LEU D C 1
ATOM 15806 O O A LEU D 1 144 ? -1.793 19.749 33.879 0.48 13.68 144 LEU D O 1
ATOM 15807 O O B LEU D 1 144 ? -1.817 19.922 33.843 0.52 13.71 144 LEU D O 1
ATOM 15838 N N . ARG D 1 145 ? -0.145 20.431 35.245 1.00 14.05 145 ARG D N 1
ATOM 15839 C CA . ARG D 1 145 ? -1.042 21.232 36.079 1.00 13.61 145 ARG D CA 1
ATOM 15840 C C . ARG D 1 145 ? -1.689 22.330 35.251 1.00 14.52 145 ARG D C 1
ATOM 15841 O O . ARG D 1 145 ? -2.906 22.543 35.317 1.00 15.54 145 ARG D O 1
ATOM 15863 N N A ASP D 1 146 ? -0.880 23.031 34.446 0.51 14.89 146 ASP D N 1
ATOM 15864 N N B ASP D 1 146 ? -0.886 23.020 34.445 0.49 14.88 146 ASP D N 1
ATOM 15865 C CA A ASP D 1 146 ? -1.388 24.110 33.610 0.51 16.94 146 ASP D CA 1
ATOM 15866 C CA B ASP D 1 146 ? -1.411 24.095 33.623 0.49 16.95 146 ASP D CA 1
ATOM 15867 C C A ASP D 1 146 ? -2.432 23.600 32.619 0.51 16.83 146 ASP D C 1
ATOM 15868 C C B ASP D 1 146 ? -2.453 23.582 32.640 0.49 16.86 146 ASP D C 1
ATOM 15869 O O A ASP D 1 146 ? -3.456 24.249 32.391 0.51 16.29 146 ASP D O 1
ATOM 15870 O O B ASP D 1 146 ? -3.492 24.214 32.436 0.49 16.28 146 ASP D O 1
ATOM 15887 N N . LEU D 1 147 ? -2.198 22.422 32.032 1.00 15.65 147 LEU D N 1
ATOM 15888 C CA . LEU D 1 147 ? -3.175 21.855 31.118 1.00 14.70 147 LEU D CA 1
ATOM 15889 C C . LEU D 1 147 ? -4.473 21.540 31.851 1.00 13.62 147 LEU D C 1
ATOM 15890 O O . LEU D 1 147 ? -5.562 21.947 31.429 1.00 14.39 147 LEU D O 1
ATOM 15907 N N . LEU D 1 148 ? -4.368 20.824 32.968 1.00 13.58 148 LEU D N 1
ATOM 15908 C CA . LEU D 1 148 ? -5.572 20.347 33.610 1.00 13.18 148 LEU D CA 1
ATOM 15909 C C . LEU D 1 148 ? -6.418 21.482 34.142 1.00 14.56 148 LEU D C 1
ATOM 15910 O O . LEU D 1 148 ? -7.651 21.361 34.183 1.00 13.19 148 LEU D O 1
ATOM 15926 N N . ASP D 1 149 ? -5.780 22.584 34.552 1.00 14.22 149 ASP D N 1
ATOM 15927 C CA . ASP D 1 149 ? -6.522 23.739 35.050 1.00 13.95 149 ASP D CA 1
ATOM 15928 C C . ASP D 1 149 ? -7.552 24.230 34.053 1.00 15.29 149 ASP D C 1
ATOM 15929 O O . ASP D 1 149 ? -8.593 24.776 34.454 1.00 16.98 149 ASP D O 1
ATOM 15938 N N . GLY D 1 150 ? -7.299 24.042 32.750 1.00 14.60 150 GLY D N 1
ATOM 15939 C CA . GLY D 1 150 ? -8.155 24.511 31.688 1.00 16.36 150 GLY D CA 1
ATOM 15940 C C . GLY D 1 150 ? -9.110 23.496 31.103 1.00 15.77 150 GLY D C 1
ATOM 15941 O O . GLY D 1 150 ? -9.784 23.817 30.122 1.00 16.27 150 GLY D O 1
ATOM 15945 N N . LEU D 1 151 ? -9.224 22.306 31.706 1.00 14.69 151 LEU D N 1
ATOM 15946 C CA . LEU D 1 151 ? -10.060 21.222 31.185 1.00 13.95 151 LEU D CA 1
ATOM 15947 C C . LEU D 1 151 ? -11.237 20.943 32.116 1.00 14.37 151 LEU D C 1
ATOM 15948 O O . LEU D 1 151 ? -11.197 21.241 33.304 1.00 15.40 151 LEU D O 1
ATOM 15964 N N . THR D 1 152 ? -12.301 20.391 31.528 1.00 13.66 152 THR D N 1
ATOM 15965 C CA . THR D 1 152 ? -13.418 19.845 32.280 1.00 12.74 152 THR D CA 1
ATOM 15966 C C . THR D 1 152 ? -13.621 18.388 31.857 1.00 12.26 152 THR D C 1
ATOM 15967 O O . THR D 1 152 ? -13.104 17.930 30.834 1.00 14.70 152 THR D O 1
ATOM 15978 N N . ALA D 1 153 ? -14.433 17.686 32.650 1.00 14.23 153 ALA D N 1
ATOM 15979 C CA . ALA D 1 153 ? -14.723 16.284 32.361 1.00 16.25 153 ALA D CA 1
ATOM 15980 C C . ALA D 1 153 ? -16.196 15.997 32.601 1.00 13.43 153 ALA D C 1
ATOM 15981 O O . ALA D 1 153 ? -16.816 16.566 33.507 1.00 14.37 153 ALA D O 1
ATOM 15988 N N . VAL D 1 154 ? -16.728 15.117 31.769 1.00 14.94 154 VAL D N 1
ATOM 15989 C CA . VAL D 1 154 ? -18.073 14.586 31.933 1.00 14.14 154 VAL D CA 1
ATOM 15990 C C . VAL D 1 154 ? -17.985 13.375 32.851 1.00 14.31 154 VAL D C 1
ATOM 15991 O O . VAL D 1 154 ? -17.158 12.473 32.602 1.00 15.59 154 VAL D O 1
ATOM 16004 N N . HIS D 1 155 ? -18.831 13.362 33.882 1.00 14.68 155 HIS D N 1
ATOM 16005 C CA . HIS D 1 155 ? -19.017 12.230 34.777 1.00 14.55 155 HIS D CA 1
ATOM 16006 C C . HIS D 1 155 ? -20.419 11.713 34.547 1.00 20.23 155 HIS D C 1
ATOM 16007 O O . HIS D 1 155 ? -21.339 12.504 34.379 1.00 17.58 155 HIS D O 1
ATOM 16021 N N . SER D 1 156 ? -20.595 10.400 34.565 1.00 16.65 156 SER D N 1
ATOM 16022 C CA . SER D 1 156 ? -21.899 9.869 34.212 1.00 17.97 156 SER D CA 1
ATOM 16023 C C . SER D 1 156 ? -22.136 8.515 34.854 1.00 18.65 156 SER D C 1
ATOM 16024 O O . SER D 1 156 ? -21.203 7.787 35.212 1.00 20.45 156 SER D O 1
ATOM 16032 N N . ILE D 1 157 ? -23.410 8.179 34.933 1.00 20.15 157 ILE D N 1
ATOM 16033 C CA . ILE D 1 157 ? -23.863 6.856 35.352 1.00 21.06 157 ILE D CA 1
ATOM 16034 C C . ILE D 1 157 ? -25.112 6.507 34.562 1.00 23.17 157 ILE D C 1
ATOM 16035 O O . ILE D 1 157 ? -25.954 7.368 34.282 1.00 23.93 157 ILE D O 1
ATOM 16051 N N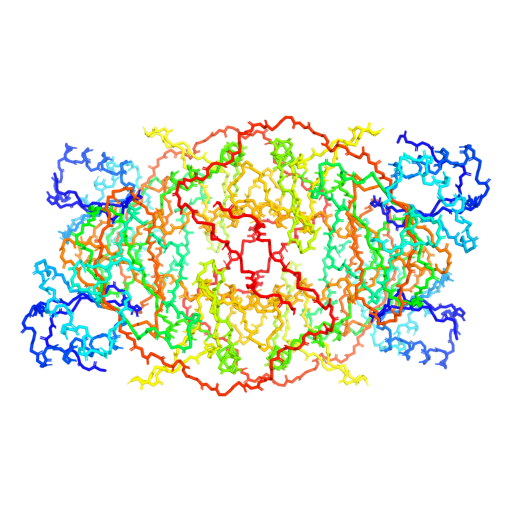 . HIS D 1 158 ? -25.232 5.229 34.222 1.00 25.22 158 HIS D N 1
ATOM 16052 C CA . HIS D 1 158 ? -26.348 4.719 33.418 1.00 30.91 158 HIS D CA 1
ATOM 16053 C C . HIS D 1 158 ? -26.688 3.324 33.921 1.00 33.27 158 HIS D C 1
ATOM 16054 O O . HIS D 1 158 ? -26.151 2.336 33.420 1.00 36.32 158 HIS D O 1
ATOM 16068 N N . ILE D 1 159 ? -27.561 3.256 34.918 1.00 33.86 159 ILE D N 1
ATOM 16069 C CA . ILE D 1 159 ? -28.042 1.975 35.436 1.00 36.99 159 ILE D CA 1
ATOM 16070 C C . ILE D 1 159 ? -29.558 2.051 35.543 1.00 40.34 159 ILE D C 1
ATOM 16071 O O . ILE D 1 159 ? -30.142 3.136 35.470 1.00 36.38 159 ILE D O 1
ATOM 16087 N N . PRO D 1 160 ? -30.230 0.913 35.698 1.00 44.30 160 PRO D N 1
ATOM 16088 C CA . PRO D 1 160 ? -31.681 0.959 35.916 1.00 42.08 160 PRO D CA 1
ATOM 16089 C C . PRO D 1 160 ? -32.028 1.858 37.096 1.00 37.14 160 PRO D C 1
ATOM 16090 O O . PRO D 1 160 ? -31.489 1.707 38.195 1.00 43.85 160 PRO D O 1
ATOM 16101 N N . GLY D 1 161 ? -32.919 2.819 36.849 1.00 39.07 161 GLY D N 1
ATOM 16102 C CA . GLY D 1 161 ? -33.391 3.714 37.885 1.00 44.00 161 GLY D CA 1
ATOM 16103 C C . GLY D 1 161 ? -32.494 4.897 38.187 1.00 44.44 161 GLY D C 1
ATOM 16104 O O . GLY D 1 161 ? -32.825 5.693 39.076 1.00 43.56 161 GLY D O 1
ATOM 16108 N N . LEU D 1 162 ? -31.368 5.048 37.497 1.00 38.65 162 LEU D N 1
ATOM 16109 C CA . LEU D 1 162 ? -30.500 6.201 37.747 1.00 31.53 162 LEU D CA 1
ATOM 16110 C C . LEU D 1 162 ? -29.718 6.504 36.480 1.00 38.10 162 LEU D C 1
ATOM 16111 O O . LEU D 1 162 ? -28.847 5.730 36.067 1.00 35.89 162 LEU D O 1
ATOM 16127 N N . ASP D 1 163 ? -30.018 7.649 35.884 1.00 33.33 163 ASP D N 1
ATOM 16128 C CA . ASP D 1 163 ? -29.366 8.107 34.670 1.00 39.73 163 ASP D CA 1
ATOM 16129 C C . ASP D 1 163 ? -28.953 9.552 34.915 1.00 31.66 163 ASP D C 1
ATOM 16130 O O . ASP D 1 163 ? -29.811 10.419 35.085 1.00 36.68 163 ASP D O 1
ATOM 16139 N N . SER D 1 164 ? -27.649 9.817 34.973 1.00 25.67 164 SER D N 1
ATOM 16140 C CA . SER D 1 164 ? -27.218 11.152 35.347 1.00 25.26 164 SER D CA 1
ATOM 16141 C C . SER D 1 164 ? -25.857 11.436 34.728 1.00 22.18 164 SER D C 1
ATOM 16142 O O . SER D 1 164 ? -24.988 10.564 34.700 1.00 22.47 164 SER D O 1
ATOM 16150 N N . GLN D 1 165 ? -25.676 12.659 34.252 1.00 21.55 165 GLN D N 1
ATOM 16151 C CA . GLN D 1 165 ? -24.350 13.114 33.886 1.00 21.67 165 GLN D CA 1
ATOM 16152 C C . GLN D 1 165 ? -24.164 14.562 34.306 1.00 19.98 165 GLN D C 1
ATOM 16153 O O . GLN D 1 165 ? -25.130 15.315 34.508 1.00 24.01 165 GLN D O 1
ATOM 16167 N N . ALA D 1 166 ? -22.903 14.940 34.415 1.00 17.65 166 ALA D N 1
ATOM 16168 C CA . ALA D 1 166 ? -22.533 16.278 34.842 1.00 17.94 166 ALA D CA 1
ATOM 16169 C C . ALA D 1 166 ? -21.161 16.590 34.307 1.00 18.78 166 ALA D C 1
ATOM 16170 O O . ALA D 1 166 ? -20.323 15.703 34.161 1.00 17.34 166 ALA D O 1
ATOM 16177 N N . GLU D 1 167 ? -20.923 17.866 34.077 1.00 17.87 167 GLU D N 1
ATOM 16178 C CA . GLU D 1 167 ? -19.618 18.352 33.643 1.00 15.45 167 GLU D CA 1
ATOM 16179 C C . GLU D 1 167 ? -18.991 19.174 34.756 1.00 15.38 167 GLU D C 1
ATOM 16180 O O . GLU D 1 167 ? -19.598 20.152 35.220 1.00 18.51 167 GLU D O 1
ATOM 16192 N N . HIS D 1 168 ? -17.770 18.813 35.151 1.00 15.33 168 HIS D N 1
ATOM 16193 C CA . HIS D 1 168 ? -17.069 19.411 36.274 1.00 14.25 168 HIS D CA 1
ATOM 16194 C C . HIS D 1 168 ? -15.649 19.774 35.880 1.00 15.35 168 HIS D C 1
ATOM 16195 O O . HIS D 1 168 ? -15.052 19.115 35.036 1.00 14.59 168 HIS D O 1
ATOM 16209 N N . PRO D 1 169 ? -15.062 20.782 36.513 1.00 15.10 169 PRO D N 1
ATOM 16210 C CA . PRO D 1 169 ? -13.646 21.053 36.285 1.00 15.62 169 PRO D CA 1
ATOM 16211 C C . PRO D 1 169 ? -12.791 19.834 36.634 1.00 14.40 169 PRO D C 1
ATOM 16212 O O . PRO D 1 169 ? -13.072 19.118 37.602 1.00 13.56 169 PRO D O 1
ATOM 16223 N N . VAL D 1 170 ? -11.723 19.627 35.863 1.00 14.07 170 VAL D N 1
ATOM 16224 C CA . VAL D 1 170 ? -10.764 18.584 36.201 1.00 12.52 170 VAL D CA 1
ATOM 16225 C C . VAL D 1 170 ? -9.981 18.952 37.458 1.00 13.01 170 VAL D C 1
ATOM 16226 O O . VAL D 1 170 ? -9.541 18.073 38.207 1.00 13.12 170 VAL D O 1
ATOM 16239 N N . VAL D 1 171 ? -9.790 20.249 37.706 1.00 13.91 171 VAL D N 1
ATOM 16240 C CA . VAL D 1 171 ? -9.080 20.760 38.879 1.00 12.66 171 VAL D CA 1
ATOM 16241 C C . VAL D 1 171 ? -10.061 21.676 39.618 1.00 12.89 171 VAL D C 1
ATOM 16242 O O . VAL D 1 171 ? -10.482 22.731 39.098 1.00 14.76 171 VAL D O 1
ATOM 16255 N N . ARG D 1 172 ? -10.436 21.255 40.821 1.00 13.38 172 ARG D N 1
ATOM 16256 C CA . ARG D 1 172 ? -11.441 21.907 41.650 1.00 13.56 172 ARG D CA 1
ATOM 16257 C C . ARG D 1 172 ? -10.753 22.781 42.682 1.00 14.25 172 ARG D C 1
ATOM 16258 O O . ARG D 1 172 ? -9.758 22.367 43.289 1.00 13.87 172 ARG D O 1
ATOM 16279 N N . VAL D 1 173 ? -11.288 23.993 42.901 1.00 14.07 173 VAL D N 1
ATOM 16280 C CA . VAL D 1 173 ? -10.802 24.870 43.961 1.00 14.54 173 VAL D CA 1
ATOM 16281 C C . VAL D 1 173 ? -11.655 24.632 45.199 1.00 13.26 173 VAL D C 1
ATOM 16282 O O . VAL D 1 173 ? -12.867 24.881 45.177 1.00 17.32 173 VAL D O 1
ATOM 16295 N N . HIS D 1 174 ? -11.048 24.117 46.261 1.00 14.99 174 HIS D N 1
ATOM 16296 C CA . HIS D 1 174 ? -11.811 23.894 47.493 1.00 15.75 174 HIS D CA 1
ATOM 16297 C C . HIS D 1 174 ? -12.341 25.223 48.031 1.00 16.13 174 HIS D C 1
ATOM 16298 O O . HIS D 1 174 ? -11.574 26.185 48.154 1.00 17.38 174 HIS D O 1
ATOM 16312 N N . PRO D 1 175 ? -13.627 25.325 48.337 1.00 15.09 175 PRO D N 1
ATOM 16313 C CA . PRO D 1 175 ? -14.170 26.639 48.719 1.00 16.03 175 PRO D CA 1
ATOM 16314 C C . PRO D 1 175 ? -13.565 27.203 49.976 1.00 17.86 175 PRO D C 1
ATOM 16315 O O . PRO D 1 175 ? -13.456 28.426 50.102 1.00 17.91 175 PRO D O 1
ATOM 16326 N N . GLU D 1 176 ? -13.208 26.371 50.944 1.00 16.41 176 GLU D N 1
ATOM 16327 C CA . GLU D 1 176 ? -12.724 26.869 52.216 1.00 16.12 176 GLU D CA 1
ATOM 16328 C C . GLU D 1 176 ? -11.213 27.115 52.211 1.00 16.65 176 GLU D C 1
ATOM 16329 O O . GLU D 1 176 ? -10.756 28.133 52.712 1.00 18.93 176 GLU D O 1
ATOM 16341 N N . THR D 1 177 ? -10.433 26.189 51.651 1.00 16.17 177 THR D N 1
ATOM 16342 C CA . THR D 1 177 ? -8.980 26.316 51.663 1.00 15.53 177 THR D CA 1
ATOM 16343 C C . THR D 1 177 ? -8.415 27.083 50.465 1.00 15.61 177 THR D C 1
ATOM 16344 O O . THR D 1 177 ? -7.277 27.550 50.536 1.00 17.87 177 THR D O 1
ATOM 16355 N N . GLY D 1 178 ? -9.141 27.169 49.360 1.00 16.21 178 GLY D N 1
ATOM 16356 C CA . GLY D 1 178 ? -8.624 27.719 48.121 1.00 14.28 178 GLY D CA 1
ATOM 16357 C C . GLY D 1 178 ? -7.609 26.848 47.429 1.00 17.04 178 GLY D C 1
ATOM 16358 O O . GLY D 1 178 ? -7.075 27.235 46.394 1.00 16.39 178 GLY D O 1
ATOM 16362 N N . ARG D 1 179 ? -7.332 25.673 47.974 1.00 15.04 179 ARG D N 1
ATOM 16363 C CA . ARG D 1 179 ? -6.339 24.787 47.408 1.00 13.83 179 ARG D CA 1
ATOM 16364 C C . ARG D 1 179 ? -6.953 23.968 46.287 1.00 15.90 179 ARG D C 1
ATOM 16365 O O . ARG D 1 179 ? -8.123 23.577 46.336 1.00 14.58 179 ARG D O 1
ATOM 16386 N N . ARG D 1 180 ? -6.147 23.712 45.258 1.00 14.67 180 ARG D N 1
ATOM 16387 C CA . ARG D 1 180 ? -6.589 22.989 44.062 1.00 13.82 180 ARG D CA 1
ATOM 16388 C C . ARG D 1 180 ? -6.413 21.486 44.205 1.00 13.66 180 ARG D C 1
ATOM 16389 O O . ARG D 1 180 ? -5.362 21.019 44.645 1.00 14.01 180 ARG D O 1
ATOM 16410 N N . ALA D 1 181 ? -7.435 20.747 43.811 1.00 13.58 181 ALA D N 1
ATOM 16411 C CA . ALA D 1 181 ? -7.463 19.290 43.885 1.00 13.69 181 ALA D CA 1
ATOM 16412 C C . ALA D 1 181 ? -7.895 18.681 42.562 1.00 12.85 181 ALA D C 1
ATOM 16413 O O . ALA D 1 181 ? -8.787 19.200 41.878 1.00 13.70 181 ALA D O 1
ATOM 16420 N N . LEU D 1 182 ? -7.275 17.541 42.225 1.00 13.27 182 LEU D N 1
ATOM 16421 C CA . LEU D 1 182 ? -7.751 16.769 41.096 1.00 13.31 182 LEU D CA 1
ATOM 16422 C C . LEU D 1 182 ? -9.193 16.368 41.362 1.00 12.31 182 LEU D C 1
ATOM 16423 O O . LEU D 1 182 ? -9.562 16.064 42.504 1.00 13.83 182 LEU D O 1
ATOM 16439 N N . PHE D 1 183 ? -10.018 16.396 40.322 1.00 12.71 183 PHE D N 1
ATOM 16440 C CA . PHE D 1 183 ? -11.430 16.071 40.481 1.00 12.14 183 PHE D CA 1
ATOM 16441 C C . PHE D 1 183 ? -11.898 15.168 39.358 1.00 16.19 183 PHE D C 1
ATOM 16442 O O . PHE D 1 183 ? -12.891 15.422 38.690 1.00 15.00 183 PHE D O 1
ATOM 16459 N N . VAL D 1 184 ? -11.173 14.065 39.163 1.00 13.16 184 VAL D N 1
ATOM 16460 C CA . VAL D 1 184 ? -11.608 12.941 38.338 1.00 13.47 184 VAL D CA 1
ATOM 16461 C C . VAL D 1 184 ? -11.434 11.688 39.175 1.00 13.35 184 VAL D C 1
ATOM 16462 O O . VAL D 1 184 ? -10.600 11.632 40.086 1.00 13.75 184 VAL D O 1
ATOM 16475 N N . ASN D 1 185 ? -12.208 10.662 38.848 1.00 11.74 185 ASN D N 1
ATOM 16476 C CA . ASN D 1 185 ? -12.142 9.400 39.571 1.00 12.35 185 ASN D CA 1
ATOM 16477 C C . ASN D 1 185 ? -12.588 8.271 38.642 1.00 12.76 185 ASN D C 1
ATOM 16478 O O . ASN D 1 185 ? -13.469 8.460 37.797 1.00 13.47 185 ASN D O 1
ATOM 16489 N N A ARG D 1 186 ? -11.970 7.102 38.831 0.36 13.31 186 ARG D N 1
ATOM 16490 N N B ARG D 1 186 ? -11.990 7.091 38.818 0.64 13.27 186 ARG D N 1
ATOM 16491 C CA A ARG D 1 186 ? -12.150 5.978 37.912 0.36 13.95 186 ARG D CA 1
ATOM 16492 C CA B ARG D 1 186 ? -12.177 6.024 37.832 0.64 13.85 186 ARG D CA 1
ATOM 16493 C C A ARG D 1 186 ? -13.618 5.584 37.783 0.36 13.99 186 ARG D C 1
ATOM 16494 C C B ARG D 1 186 ? -13.637 5.570 37.764 0.64 13.89 186 ARG D C 1
ATOM 16495 O O A ARG D 1 186 ? -14.099 5.295 36.680 0.36 17.03 186 ARG D O 1
ATOM 16496 O O B ARG D 1 186 ? -14.133 5.217 36.684 0.64 17.09 186 ARG D O 1
ATOM 16537 N N . ALA D 1 187 ? -14.342 5.553 38.906 1.00 15.18 187 ALA D N 1
ATOM 16538 C CA . ALA D 1 187 ? -15.680 4.993 38.904 1.00 15.31 187 ALA D CA 1
ATOM 16539 C C . ALA D 1 187 ? -16.646 5.792 38.043 1.00 13.89 187 ALA D C 1
ATOM 16540 O O . ALA D 1 187 ? -17.424 5.213 37.262 1.00 17.20 187 ALA D O 1
ATOM 16548 N N . HIS D 1 188 ? -16.637 7.125 38.173 1.00 13.69 188 HIS D N 1
ATOM 16549 C CA . HIS D 1 188 ? -17.693 7.941 37.577 1.00 14.86 188 HIS D CA 1
ATOM 16550 C C . HIS D 1 188 ? -17.238 8.876 36.461 1.00 14.50 188 HIS D C 1
ATOM 16551 O O . HIS D 1 188 ? -18.071 9.306 35.666 1.00 17.73 188 HIS D O 1
ATOM 16565 N N . THR D 1 189 ? -15.949 9.166 36.324 1.00 12.53 189 THR D N 1
ATOM 16566 C CA . THR D 1 189 ? -15.545 10.036 35.233 1.00 13.25 189 THR D CA 1
ATOM 16567 C C . THR D 1 189 ? -15.608 9.277 33.921 1.00 14.92 189 THR D C 1
ATOM 16568 O O . THR D 1 189 ? -15.129 8.143 33.817 1.00 16.71 189 THR D O 1
ATOM 16579 N N . SER D 1 190 ? -16.208 9.899 32.910 1.00 14.21 190 SER D N 1
ATOM 16580 C CA . SER D 1 190 ? -16.256 9.302 31.581 1.00 12.77 190 SER D CA 1
ATOM 16581 C C . SER D 1 190 ? -15.093 9.773 30.707 1.00 16.08 190 SER D C 1
ATOM 16582 O O . SER D 1 190 ? -14.300 8.955 30.210 1.00 16.37 190 SER D O 1
ATOM 16590 N N . HIS D 1 191 ? -14.993 11.075 30.490 1.00 13.96 191 HIS D N 1
ATOM 16591 C CA . HIS D 1 191 ? -14.030 11.582 29.529 1.00 14.60 191 HIS D CA 1
ATOM 16592 C C . HIS D 1 191 ? -13.815 13.066 29.758 1.00 14.70 191 HIS D C 1
ATOM 16593 O O . HIS D 1 191 ? -14.690 13.767 30.273 1.00 14.97 191 HIS D O 1
ATOM 16607 N N . ILE D 1 192 ? -12.639 13.532 29.353 1.00 13.31 192 ILE D N 1
ATOM 16608 C CA . ILE D 1 192 ? -12.316 14.952 29.326 1.00 12.87 192 ILE D CA 1
ATOM 16609 C C . ILE D 1 192 ? -12.972 15.589 28.101 1.00 14.85 192 ILE D C 1
ATOM 16610 O O . ILE D 1 192 ? -12.876 15.083 26.978 1.00 15.57 192 ILE D O 1
ATOM 16626 N N . ALA D 1 193 ? -13.652 16.709 28.305 1.00 13.11 193 ALA D N 1
ATOM 16627 C CA . ALA D 1 193 ? -14.532 17.245 27.285 1.00 14.55 193 ALA D CA 1
ATOM 16628 C C . ALA D 1 193 ? -13.801 17.931 26.116 1.00 14.84 193 ALA D C 1
ATOM 16629 O O . ALA D 1 193 ? -14.345 17.960 25.002 1.00 16.35 193 ALA D O 1
ATOM 16636 N N . GLN D 1 194 ? -12.616 18.498 26.350 1.00 14.19 194 GLN D N 1
ATOM 16637 C CA . GLN D 1 194 ? -11.913 19.273 25.326 1.00 13.42 194 GLN D CA 1
ATOM 16638 C C . GLN D 1 194 ? -10.907 18.450 24.528 1.00 15.27 194 GLN D C 1
ATOM 16639 O O . GLN D 1 194 ? -10.322 18.969 23.569 1.00 14.86 194 GLN D O 1
ATOM 16653 N N . LEU D 1 195 ? -10.664 17.215 24.929 1.00 13.98 195 LEU D N 1
ATOM 16654 C CA . LEU D 1 195 ? -9.797 16.268 24.225 1.00 15.14 195 LEU D CA 1
ATOM 16655 C C . LEU D 1 195 ? -10.644 15.304 23.423 1.00 15.31 195 LEU D C 1
ATOM 16656 O O . LEU D 1 195 ? -11.839 15.137 23.675 1.00 15.71 195 LEU D O 1
ATOM 16672 N N . ASN D 1 196 ? -10.028 14.638 22.438 1.00 15.96 196 ASN D N 1
ATOM 16673 C CA . ASN D 1 196 ? -10.768 13.531 21.827 1.00 15.39 196 ASN D CA 1
ATOM 16674 C C . ASN D 1 196 ? -10.735 12.340 22.782 1.00 15.68 196 ASN D C 1
ATOM 16675 O O . ASN D 1 196 ? -10.000 12.334 23.764 1.00 14.73 196 ASN D O 1
ATOM 16686 N N . ARG D 1 197 ? -11.610 11.377 22.541 1.00 15.46 197 ARG D N 1
ATOM 16687 C CA . ARG D 1 197 ? -11.795 10.321 23.535 1.00 15.40 197 ARG D CA 1
ATOM 16688 C C . ARG D 1 197 ? -10.529 9.517 23.777 1.00 16.32 197 ARG D C 1
ATOM 16689 O O . ARG D 1 197 ? -10.297 9.032 24.892 1.00 14.99 197 ARG D O 1
ATOM 16710 N N . ASN D 1 198 ? -9.733 9.289 22.723 1.00 14.90 198 ASN D N 1
ATOM 16711 C CA . ASN D 1 198 ? -8.520 8.500 22.879 1.00 15.76 198 ASN D CA 1
ATOM 16712 C C . ASN D 1 198 ? -7.469 9.234 23.701 1.00 14.89 198 ASN D C 1
ATOM 16713 O O . ASN D 1 198 ? -6.808 8.628 24.557 1.00 13.49 198 ASN D O 1
ATOM 16724 N N . GLU D 1 199 ? -7.302 10.541 23.465 1.00 13.48 199 GLU D N 1
ATOM 16725 C CA . GLU D 1 199 ? -6.410 11.326 24.291 1.00 14.63 199 GLU D CA 1
ATOM 16726 C C . GLU D 1 199 ? -6.898 11.340 25.727 1.00 14.04 199 GLU D C 1
ATOM 16727 O O . GLU D 1 199 ? -6.107 11.241 26.668 1.00 14.17 199 GLU D O 1
ATOM 16739 N N . SER D 1 200 ? -8.216 11.493 25.884 1.00 13.95 200 SER D N 1
ATOM 16740 C CA . SER D 1 200 ? -8.826 11.457 27.216 1.00 13.05 200 SER D CA 1
ATOM 16741 C C . SER D 1 200 ? -8.523 10.163 27.942 1.00 13.12 200 SER D C 1
ATOM 16742 O O . SER D 1 200 ? -8.116 10.167 29.119 1.00 13.32 200 SER D O 1
ATOM 16750 N N . ASP D 1 201 ? -8.714 9.028 27.257 1.00 13.66 201 ASP D N 1
ATOM 16751 C CA . ASP D 1 201 ? -8.436 7.743 27.906 1.00 13.48 201 ASP D CA 1
ATOM 16752 C C . ASP D 1 201 ? -7.001 7.677 28.401 1.00 14.26 201 ASP D C 1
ATOM 16753 O O . ASP D 1 201 ? -6.734 7.209 29.522 1.00 15.11 201 ASP D O 1
ATOM 16762 N N . ALA D 1 202 ? -6.054 8.108 27.570 1.00 13.27 202 ALA D N 1
ATOM 16763 C CA . ALA D 1 202 ? -4.647 7.993 27.949 1.00 14.65 202 ALA D CA 1
ATOM 16764 C C . ALA D 1 202 ? -4.322 8.882 29.139 1.00 13.23 202 ALA D C 1
ATOM 16765 O O . ALA D 1 202 ? -3.625 8.463 30.078 1.00 14.79 202 ALA D O 1
ATOM 16772 N N . LEU D 1 203 ? -4.834 10.109 29.140 1.00 12.87 203 LEU D N 1
ATOM 16773 C CA . LEU D 1 203 ? -4.542 11.024 30.248 1.00 12.90 203 LEU D CA 1
ATOM 16774 C C . LEU D 1 203 ? -5.247 10.577 31.512 1.00 13.16 203 LEU D C 1
ATOM 16775 O O . LEU D 1 203 ? -4.635 10.525 32.583 1.00 14.23 203 LEU D O 1
ATOM 16791 N N . LEU D 1 204 ? -6.520 10.207 31.412 1.00 12.78 204 LEU D N 1
ATOM 16792 C CA . LEU D 1 204 ? -7.234 9.726 32.605 1.00 12.88 204 LEU D CA 1
ATOM 16793 C C . LEU D 1 204 ? -6.605 8.464 33.165 1.00 12.96 204 LEU D C 1
ATOM 16794 O O . LEU D 1 204 ? -6.453 8.327 34.382 1.00 13.50 204 LEU D O 1
ATOM 16810 N N . GLN D 1 205 ? -6.167 7.539 32.304 1.00 13.31 205 GLN D N 1
ATOM 16811 C CA . GLN D 1 205 ? -5.523 6.340 32.829 1.00 15.47 205 GLN D CA 1
ATOM 16812 C C . GLN D 1 205 ? -4.310 6.688 33.684 1.00 14.50 205 GLN D C 1
ATOM 16813 O O . GLN D 1 205 ? -4.125 6.122 34.781 1.00 15.89 205 GLN D O 1
ATOM 16827 N N . TYR D 1 206 ? -3.469 7.604 33.208 1.00 13.32 206 TYR D N 1
ATOM 16828 C CA . TYR D 1 206 ? -2.309 8.031 33.974 1.00 12.95 206 TYR D CA 1
ATOM 16829 C C . TYR D 1 206 ? -2.744 8.677 35.288 1.00 13.62 206 TYR D C 1
ATOM 16830 O O . TYR D 1 206 ? -2.192 8.370 36.359 1.00 14.46 206 TYR D O 1
ATOM 16848 N N . LEU D 1 207 ? -3.697 9.619 35.209 1.00 13.71 207 LEU D N 1
ATOM 16849 C CA . LEU D 1 207 ? -4.129 10.328 36.413 1.00 12.81 207 LEU D CA 1
ATOM 16850 C C . LEU D 1 207 ? -4.727 9.398 37.460 1.00 13.41 207 LEU D C 1
ATOM 16851 O O . LEU D 1 207 ? -4.482 9.576 38.667 1.00 13.97 207 LEU D O 1
ATOM 16867 N N . TYR D 1 208 ? -5.535 8.416 37.037 1.00 13.27 208 TYR D N 1
ATOM 16868 C CA . TYR D 1 208 ? -6.163 7.526 38.010 1.00 14.03 208 TYR D CA 1
ATOM 16869 C C . TYR D 1 208 ? -5.094 6.781 38.788 1.00 13.38 208 TYR D C 1
ATOM 16870 O O . TYR D 1 208 ? -5.168 6.678 40.018 1.00 16.71 208 TYR D O 1
ATOM 16888 N N . ARG D 1 209 ? -4.124 6.192 38.084 1.00 14.78 209 ARG D N 1
ATOM 16889 C CA A ARG D 1 209 ? -3.096 5.430 38.767 0.55 15.77 209 ARG D CA 1
ATOM 16890 C CA B ARG D 1 209 ? -3.098 5.426 38.771 0.45 15.84 209 ARG D CA 1
ATOM 16891 C C . ARG D 1 209 ? -2.209 6.331 39.615 1.00 14.44 209 ARG D C 1
ATOM 16892 O O . ARG D 1 209 ? -1.894 5.985 40.750 1.00 17.01 209 ARG D O 1
ATOM 16933 N N . PHE D 1 210 ? -1.809 7.491 39.085 1.00 13.75 210 PHE D N 1
ATOM 16934 C CA . PHE D 1 210 ? -0.951 8.370 39.859 1.00 12.86 210 PHE D CA 1
ATOM 16935 C C . PHE D 1 210 ? -1.656 8.850 41.115 1.00 12.63 210 PHE D C 1
ATOM 16936 O O . PHE D 1 210 ? -1.064 8.932 42.204 1.00 14.60 210 PHE D O 1
ATOM 16953 N N . SER D 1 211 ? -2.936 9.176 40.981 1.00 12.67 211 SER D N 1
ATOM 16954 C CA . SER D 1 211 ? -3.671 9.811 42.076 1.00 12.64 211 SER D CA 1
ATOM 16955 C C . SER D 1 211 ? -3.908 8.869 43.251 1.00 14.79 211 SER D C 1
ATOM 16956 O O . SER D 1 211 ? -4.207 9.332 44.352 1.00 15.44 211 SER D O 1
ATOM 16964 N N . THR D 1 212 ? -3.775 7.564 43.034 1.00 13.26 212 THR D N 1
ATOM 16965 C CA . THR D 1 212 ? -3.979 6.567 44.071 1.00 14.06 212 THR D CA 1
ATOM 16966 C C . THR D 1 212 ? -2.669 5.865 44.426 1.00 14.63 212 THR D C 1
ATOM 16967 O O . THR D 1 212 ? -2.687 4.772 45.017 1.00 16.97 212 THR D O 1
ATOM 16978 N N . SER D 1 213 ? -1.543 6.501 44.145 1.00 14.27 213 SER D N 1
ATOM 16979 C CA . SER D 1 213 ? -0.221 6.092 44.623 1.00 17.16 213 SER D CA 1
ATOM 16980 C C . SER D 1 213 ? -0.247 5.919 46.134 1.00 15.86 213 SER D C 1
ATOM 16981 O O . SER D 1 213 ? -0.893 6.705 46.827 1.00 15.21 213 SER D O 1
ATOM 16989 N N . PRO D 1 214 ? 0.494 4.968 46.710 1.00 14.76 214 PRO D N 1
ATOM 16990 C CA . PRO D 1 214 ? 0.450 4.791 48.166 1.00 13.83 214 PRO D CA 1
ATOM 16991 C C . PRO D 1 214 ? 0.929 5.988 48.963 1.00 15.24 214 PRO D C 1
ATOM 16992 O O . PRO D 1 214 ? 0.507 6.183 50.100 1.00 14.95 214 PRO D O 1
ATOM 17003 N N . GLU D 1 215 ? 1.775 6.840 48.369 1.00 15.12 215 GLU D N 1
ATOM 17004 C CA . GLU D 1 215 ? 2.203 8.053 49.034 1.00 16.45 215 GLU D CA 1
ATOM 17005 C C . GLU D 1 215 ? 1.085 9.072 49.184 1.00 15.62 215 GLU D C 1
ATOM 17006 O O . GLU D 1 215 ? 1.246 10.009 49.976 1.00 16.21 215 GLU D O 1
ATOM 17018 N N . PHE D 1 216 ? -0.062 8.860 48.530 1.00 12.99 216 PHE D N 1
ATOM 17019 C CA . PHE D 1 216 ? -1.189 9.793 48.617 1.00 12.14 216 PHE D CA 1
ATOM 17020 C C . PHE D 1 216 ? -2.378 9.225 49.357 1.00 13.80 216 PHE D C 1
ATOM 17021 O O . PHE D 1 216 ? -3.432 9.876 49.398 1.00 14.08 216 PHE D O 1
ATOM 17038 N N . THR D 1 217 ? -2.267 8.022 49.929 1.00 12.25 217 THR D N 1
ATOM 17039 C CA . THR D 1 217 ? -3.411 7.314 50.480 1.00 13.37 217 THR D CA 1
ATOM 17040 C C . THR D 1 217 ? -3.223 6.993 51.947 1.00 13.91 217 THR D C 1
ATOM 17041 O O . THR D 1 217 ? -2.133 7.101 52.525 1.00 15.09 217 THR D O 1
ATOM 17052 N N . CYS D 1 218 ? -4.338 6.584 52.534 1.00 13.29 218 CYS D N 1
ATOM 17053 C CA A CYS D 1 218 ? -4.321 5.979 53.856 0.90 13.57 218 CYS D CA 1
ATOM 17054 C CA B CYS D 1 218 ? -4.419 6.059 53.885 0.10 13.50 218 CYS D CA 1
ATOM 17055 C C . CYS D 1 218 ? -5.300 4.815 53.831 1.00 13.54 218 CYS D C 1
ATOM 17056 O O . CYS D 1 218 ? -6.200 4.750 53.005 1.00 16.78 218 CYS D O 1
ATOM 17071 N N . ARG D 1 219 ? -5.086 3.871 54.744 1.00 13.55 219 ARG D N 1
ATOM 17072 C CA . ARG D 1 219 ? -5.898 2.649 54.827 1.00 13.40 219 ARG D CA 1
ATOM 17073 C C . ARG D 1 219 ? -6.365 2.480 56.260 1.00 13.59 219 ARG D C 1
ATOM 17074 O O . ARG D 1 219 ? -5.544 2.366 57.177 1.00 17.63 219 ARG D O 1
ATOM 17095 N N . TYR D 1 220 ? -7.675 2.446 56.437 1.00 13.46 220 TYR D N 1
ATOM 17096 C CA . TYR D 1 220 ? -8.286 2.403 57.759 1.00 14.02 220 TYR D CA 1
ATOM 17097 C C . TYR D 1 220 ? -8.915 1.042 58.019 1.00 16.26 220 TYR D C 1
ATOM 17098 O O . TYR D 1 220 ? -9.731 0.578 57.229 1.00 16.27 220 TYR D O 1
ATOM 17116 N N . GLN D 1 221 ? -8.586 0.469 59.165 1.00 15.67 221 GLN D N 1
ATOM 17117 C CA . GLN D 1 221 ? -9.183 -0.759 59.676 1.00 16.38 221 GLN D CA 1
ATOM 17118 C C . GLN D 1 221 ? -10.311 -0.400 60.637 1.00 19.70 221 GLN D C 1
ATOM 17119 O O . GLN D 1 221 ? -10.072 0.213 61.691 1.00 20.66 221 GLN D O 1
ATOM 17133 N N . TRP D 1 222 ? -11.524 -0.773 60.266 1.00 17.97 222 TRP D N 1
ATOM 17134 C CA . TRP D 1 222 ? -12.699 -0.468 61.068 1.00 18.74 222 TRP D CA 1
ATOM 17135 C C . TRP D 1 222 ? -12.756 -1.328 62.317 1.00 21.20 222 TRP D C 1
ATOM 17136 O O . TRP D 1 222 ? -12.587 -2.551 62.269 1.00 21.98 222 TRP D O 1
ATOM 17157 N N A ARG D 1 223 ? -13.021 -0.679 63.442 0.55 23.32 223 ARG D N 1
ATOM 17158 N N B ARG D 1 223 ? -13.022 -0.689 63.446 0.45 23.37 223 ARG D N 1
ATOM 17159 C CA A ARG D 1 223 ? -13.295 -1.320 64.716 0.55 26.33 223 ARG D CA 1
ATOM 17160 C CA B ARG D 1 223 ? -13.294 -1.371 64.700 0.45 26.33 223 ARG D CA 1
ATOM 17161 C C A ARG D 1 223 ? -14.710 -0.975 65.145 0.55 25.09 223 ARG D C 1
ATOM 17162 C C B ARG D 1 223 ? -14.682 -0.968 65.174 0.45 25.16 223 ARG D C 1
ATOM 17163 O O A ARG D 1 223 ? -15.264 0.052 64.729 0.55 25.20 223 ARG D O 1
ATOM 17164 O O B ARG D 1 223 ? -15.194 0.095 64.798 0.45 25.25 223 ARG D O 1
ATOM 17205 N N . PRO D 1 224 ? -15.322 -1.787 66.001 1.00 38.06 224 PRO D N 1
ATOM 17206 C CA . PRO D 1 224 ? -16.683 -1.464 66.446 1.00 39.08 224 PRO D CA 1
ATOM 17207 C C . PRO D 1 224 ? -16.721 -0.093 67.088 1.00 31.81 224 PRO D C 1
ATOM 17208 O O . PRO D 1 224 ? -15.843 0.280 67.880 1.00 35.98 224 PRO D O 1
ATOM 17219 N N . GLY D 1 225 ? -17.694 0.700 66.657 1.00 28.33 225 GLY D N 1
ATOM 17220 C CA . GLY D 1 225 ? -17.873 2.028 67.174 1.00 31.62 225 GLY D CA 1
ATOM 17221 C C . GLY D 1 225 ? -17.157 3.113 66.408 1.00 28.22 225 GLY D C 1
ATOM 17222 O O . GLY D 1 225 ? -17.393 4.284 66.697 1.00 27.82 225 GLY D O 1
ATOM 17226 N N . SER D 1 226 ? -16.299 2.765 65.432 1.00 22.80 226 SER D N 1
ATOM 17227 C CA . SER D 1 226 ? -15.527 3.774 64.707 1.00 21.56 226 SER D CA 1
ATOM 17228 C C . SER D 1 226 ? -16.390 4.546 63.714 1.00 24.74 226 SER D C 1
ATOM 17229 O O . SER D 1 226 ? -17.213 3.966 63.011 1.00 21.37 226 SER D O 1
ATOM 17237 N N . VAL D 1 227 ? -16.191 5.868 63.668 1.00 20.28 227 VAL D N 1
ATOM 17238 C CA . VAL D 1 227 ? -16.877 6.772 62.737 1.00 17.62 227 VAL D CA 1
ATOM 17239 C C . VAL D 1 227 ? -15.825 7.405 61.838 1.00 22.25 227 VAL D C 1
ATOM 17240 O O . VAL D 1 227 ? -14.829 7.934 62.341 1.00 22.66 227 VAL D O 1
ATOM 17253 N N . ALA D 1 228 ? -16.048 7.382 60.519 1.00 16.62 228 ALA D N 1
ATOM 17254 C CA . ALA D 1 228 ? -15.214 8.130 59.575 1.00 16.51 228 ALA D CA 1
ATOM 17255 C C . ALA D 1 228 ? -15.994 9.311 59.031 1.00 16.63 228 ALA D C 1
ATOM 17256 O O . ALA D 1 228 ? -17.181 9.198 58.706 1.00 16.11 228 ALA D O 1
ATOM 17263 N N . ILE D 1 229 ? -15.346 10.467 58.985 1.00 14.76 229 ILE D N 1
ATOM 17264 C CA . ILE D 1 229 ? -15.897 11.688 58.394 1.00 15.04 229 ILE D CA 1
ATOM 17265 C C . ILE D 1 229 ? -14.922 12.129 57.322 1.00 13.88 229 ILE D C 1
ATOM 17266 O O . ILE D 1 229 ? -13.741 12.330 57.604 1.00 16.65 229 ILE D O 1
ATOM 17282 N N . TRP D 1 230 ? -15.388 12.257 56.083 1.00 16.61 230 TRP D N 1
ATOM 17283 C CA . TRP D 1 230 ? -14.496 12.677 55.016 1.00 15.11 230 TRP D CA 1
ATOM 17284 C C . TRP D 1 230 ? -15.071 13.798 54.172 1.00 16.16 230 TRP D C 1
ATOM 17285 O O . TRP D 1 230 ? -16.282 13.965 54.027 1.00 14.82 230 TRP D O 1
ATOM 17306 N N . ASP D 1 231 ? -14.144 14.551 53.610 1.00 14.88 231 ASP D N 1
ATOM 17307 C CA . ASP D 1 231 ? -14.435 15.640 52.666 1.00 14.54 231 ASP D CA 1
ATOM 17308 C C . ASP D 1 231 ? -14.423 15.071 51.250 1.00 13.69 231 ASP D C 1
ATOM 17309 O O . ASP D 1 231 ? -13.364 14.707 50.710 1.00 15.38 231 ASP D O 1
ATOM 17318 N N . ASN D 1 232 ? -15.607 14.931 50.656 1.00 13.78 232 ASN D N 1
ATOM 17319 C CA . ASN D 1 232 ? -15.764 14.354 49.324 1.00 14.31 232 ASN D CA 1
ATOM 17320 C C . ASN D 1 232 ? -15.385 15.335 48.227 1.00 13.92 232 ASN D C 1
ATOM 17321 O O . ASN D 1 232 ? -15.468 14.982 47.059 1.00 17.07 232 ASN D O 1
ATOM 17332 N N . ARG D 1 233 ? -14.998 16.561 48.573 1.00 13.83 233 ARG D N 1
ATOM 17333 C CA . ARG D 1 233 ? -14.538 17.494 47.556 1.00 14.80 233 ARG D CA 1
ATOM 17334 C C . ARG D 1 233 ? -13.109 17.231 47.116 1.00 13.29 233 ARG D C 1
ATOM 17335 O O . ARG D 1 233 ? -12.753 17.631 45.991 1.00 14.24 233 ARG D O 1
ATOM 17356 N N . VAL D 1 234 ? -12.303 16.581 47.956 1.00 12.69 234 VAL D N 1
ATOM 17357 C CA . VAL D 1 234 ? -10.868 16.502 47.737 1.00 14.00 234 VAL D CA 1
ATOM 17358 C C . VAL D 1 234 ? -10.299 15.130 48.054 1.00 13.18 234 VAL D C 1
ATOM 17359 O O . VAL D 1 234 ? -9.086 14.975 48.248 1.00 12.60 234 VAL D O 1
ATOM 17372 N N . THR D 1 235 ? -11.150 14.111 48.055 1.00 12.80 235 THR D N 1
ATOM 17373 C CA . THR D 1 235 ? -10.706 12.744 48.257 1.00 12.28 235 THR D CA 1
ATOM 17374 C C . THR D 1 235 ? -11.369 11.828 47.241 1.00 13.71 235 THR D C 1
ATOM 17375 O O . THR D 1 235 ? -12.426 12.120 46.694 1.00 14.19 235 THR D O 1
ATOM 17386 N N . GLN D 1 236 ? -10.743 10.671 47.025 1.00 13.43 236 GLN D N 1
ATOM 17387 C CA . GLN D 1 236 ? -11.373 9.450 46.535 1.00 12.80 236 GLN D CA 1
ATOM 17388 C C . GLN D 1 236 ? -11.337 8.438 47.670 1.00 13.11 236 GLN D C 1
ATOM 17389 O O . GLN D 1 236 ? -10.546 8.566 48.610 1.00 13.38 236 GLN D O 1
ATOM 17403 N N . HIS D 1 237 ? -12.137 7.392 47.540 1.00 14.36 237 HIS D N 1
ATOM 17404 C CA . HIS D 1 237 ? -11.996 6.295 48.487 1.00 13.63 237 HIS D CA 1
ATOM 17405 C C . HIS D 1 237 ? -12.304 4.985 47.800 1.00 14.35 237 HIS D C 1
ATOM 17406 O O . HIS D 1 237 ? -12.808 4.939 46.676 1.00 14.13 237 HIS D O 1
ATOM 17420 N N . TYR D 1 238 ? -12.000 3.895 48.516 1.00 13.42 238 TYR D N 1
ATOM 17421 C CA . TYR D 1 238 ? -11.974 2.547 47.964 1.00 14.42 238 TYR D CA 1
ATOM 17422 C C . TYR D 1 238 ? -12.309 1.599 49.096 1.00 15.10 238 TYR D C 1
ATOM 17423 O O . TYR D 1 238 ? -11.621 1.615 50.118 1.00 14.65 238 TYR D O 1
ATOM 17441 N N . ALA D 1 239 ? -13.312 0.744 48.892 1.00 15.53 239 ALA D N 1
ATOM 17442 C CA . ALA D 1 239 ? -13.693 -0.247 49.889 1.00 18.17 239 ALA D CA 1
ATOM 17443 C C . ALA D 1 239 ? -13.082 -1.578 49.511 1.00 16.43 239 ALA D C 1
ATOM 17444 O O . ALA D 1 239 ? -13.467 -2.180 48.508 1.00 17.01 239 ALA D O 1
ATOM 17451 N N . VAL D 1 240 ? -12.151 -2.076 50.331 1.00 15.64 240 VAL D N 1
ATOM 17452 C CA . VAL D 1 240 ? -11.428 -3.299 49.985 1.00 16.77 240 VAL D CA 1
ATOM 17453 C C . VAL D 1 240 ? -12.363 -4.487 50.062 1.00 20.49 240 VAL D C 1
ATOM 17454 O O . VAL D 1 240 ? -13.096 -4.651 51.037 1.00 20.49 240 VAL D O 1
ATOM 17467 N N . ASP D 1 241 ? -12.334 -5.342 49.029 1.00 19.50 241 ASP D N 1
ATOM 17468 C CA . ASP D 1 241 ? -13.247 -6.482 48.944 1.00 21.59 241 ASP D CA 1
ATOM 17469 C C . ASP D 1 241 ? -12.481 -7.759 49.260 1.00 21.47 241 ASP D C 1
ATOM 17470 O O . ASP D 1 241 ? -12.200 -8.606 48.398 1.00 23.49 241 ASP D O 1
ATOM 17479 N N . ASP D 1 242 ? -12.179 -7.904 50.554 1.00 20.84 242 ASP D N 1
ATOM 17480 C CA . ASP D 1 242 ? -11.416 -9.036 51.062 1.00 20.20 242 ASP D CA 1
ATOM 17481 C C . ASP D 1 242 ? -12.117 -9.748 52.204 1.00 25.21 242 ASP D C 1
ATOM 17482 O O . ASP D 1 242 ? -11.446 -10.359 53.035 1.00 29.22 242 ASP D O 1
ATOM 17491 N N . TYR D 1 243 ? -13.450 -9.794 52.198 1.00 23.85 243 TYR D N 1
ATOM 17492 C CA . TYR D 1 243 ? -14.171 -10.384 53.312 1.00 24.25 243 TYR D CA 1
ATOM 17493 C C . TYR D 1 243 ? -15.441 -11.043 52.793 1.00 25.81 243 TYR D C 1
ATOM 17494 O O . TYR D 1 243 ? -15.971 -10.669 51.740 1.00 31.45 243 TYR D O 1
ATOM 17512 N N . SER D 1 244 ? -15.929 -11.998 53.569 1.00 30.94 244 SER D N 1
ATOM 17513 C CA . SER D 1 244 ? -17.203 -12.652 53.316 1.00 36.67 244 SER D CA 1
ATOM 17514 C C . SER D 1 244 ? -18.184 -12.496 54.465 1.00 45.36 244 SER D C 1
ATOM 17515 O O . SER D 1 244 ? -19.353 -12.872 54.313 1.00 44.57 244 SER D O 1
ATOM 17523 N N . GLU D 1 245 ? -17.744 -11.975 55.607 1.00 35.45 245 GLU D N 1
ATOM 17524 C CA A GLU D 1 245 ? -18.643 -11.790 56.733 0.59 35.91 245 GLU D CA 1
ATOM 17525 C CA B GLU D 1 245 ? -18.634 -11.775 56.742 0.41 35.97 245 GLU D CA 1
ATOM 17526 C C . GLU D 1 245 ? -19.632 -10.659 56.441 1.00 35.98 245 GLU D C 1
ATOM 17527 O O . GLU D 1 245 ? -19.423 -9.814 55.556 1.00 34.27 245 GLU D O 1
ATOM 17550 N N . HIS D 1 246 ? -20.727 -10.661 57.188 1.00 36.89 246 HIS D N 1
ATOM 17551 C CA . HIS D 1 246 ? -21.693 -9.577 57.075 1.00 34.59 246 HIS D CA 1
ATOM 17552 C C . HIS D 1 246 ? -21.063 -8.268 57.535 1.00 36.37 246 HIS D C 1
ATOM 17553 O O . HIS D 1 246 ? -20.359 -8.219 58.548 1.00 36.97 246 HIS D O 1
ATOM 17567 N N . ARG D 1 247 ? -21.294 -7.207 56.767 1.00 34.56 247 ARG D N 1
ATOM 17568 C CA . ARG D 1 247 ? -20.757 -5.890 57.084 1.00 29.87 247 ARG D CA 1
ATOM 17569 C C . ARG D 1 247 ? -21.841 -4.846 56.853 1.00 33.20 247 ARG D C 1
ATOM 17570 O O . ARG D 1 247 ? -22.370 -4.740 55.744 1.00 40.76 247 ARG D O 1
ATOM 17591 N N . ARG D 1 248 ? -22.122 -4.042 57.881 1.00 33.21 248 ARG D N 1
ATOM 17592 C CA . ARG D 1 248 ? -23.239 -3.095 57.863 1.00 30.24 248 ARG D CA 1
ATOM 17593 C C . ARG D 1 248 ? -22.763 -1.744 58.361 1.00 30.83 248 ARG D C 1
ATOM 17594 O O . ARG D 1 248 ? -22.044 -1.663 59.361 1.00 30.31 248 ARG D O 1
ATOM 17615 N N . GLY D 1 249 ? -23.140 -0.680 57.646 1.00 31.49 249 GLY D N 1
ATOM 17616 C CA . GLY D 1 249 ? -22.788 0.660 58.053 1.00 29.54 249 GLY D CA 1
ATOM 17617 C C . GLY D 1 249 ? -23.989 1.582 58.057 1.00 31.52 249 GLY D C 1
ATOM 17618 O O . GLY D 1 249 ? -24.981 1.358 57.375 1.00 29.95 249 GLY D O 1
ATOM 17622 N N . LEU D 1 250 ? -23.875 2.645 58.859 1.00 26.23 250 LEU D N 1
ATOM 17623 C CA . LEU D 1 250 ? -24.851 3.721 58.888 1.00 23.96 250 LEU D CA 1
ATOM 17624 C C . LEU D 1 250 ? -24.175 4.968 58.349 1.00 23.95 250 LEU D C 1
ATOM 17625 O O . LEU D 1 250 ? -23.066 5.321 58.787 1.00 22.18 250 LEU D O 1
ATOM 17641 N N . ARG D 1 251 ? -24.819 5.637 57.396 1.00 22.13 251 ARG D N 1
ATOM 17642 C CA . ARG D 1 251 ? -24.166 6.732 56.702 1.00 21.40 251 ARG D CA 1
ATOM 17643 C C . ARG D 1 251 ? -25.096 7.923 56.562 1.00 19.64 251 ARG D C 1
ATOM 17644 O O . ARG D 1 251 ? -26.267 7.761 56.250 1.00 23.90 251 ARG D O 1
ATOM 17665 N N . VAL D 1 252 ? -24.560 9.124 56.785 1.00 21.92 252 VAL D N 1
ATOM 17666 C CA A VAL D 1 252 ? -25.257 10.372 56.499 0.43 20.74 252 VAL D CA 1
ATOM 17667 C CA B VAL D 1 252 ? -25.270 10.363 56.477 0.57 20.73 252 VAL D CA 1
ATOM 17668 C C . VAL D 1 252 ? -24.426 11.125 55.471 1.00 18.96 252 VAL D C 1
ATOM 17669 O O . VAL D 1 252 ? -23.183 11.149 55.560 1.00 18.98 252 VAL D O 1
ATOM 17694 N N . VAL D 1 253 ? -25.099 11.712 54.483 1.00 20.44 253 VAL D N 1
ATOM 17695 C CA . VAL D 1 253 ? -24.451 12.297 53.308 1.00 17.48 253 VAL D CA 1
ATOM 17696 C C . VAL D 1 253 ? -24.837 13.772 53.212 1.00 19.48 253 VAL D C 1
ATOM 17697 O O . VAL D 1 253 ? -26.025 14.105 53.195 1.00 22.77 253 VAL D O 1
ATOM 17710 N N . VAL D 1 254 ? -23.831 14.630 53.092 1.00 19.03 254 VAL D N 1
ATOM 17711 C CA . VAL D 1 254 ? -23.955 16.078 53.233 1.00 20.24 254 VAL D CA 1
ATOM 17712 C C . VAL D 1 254 ? -23.846 16.750 51.873 1.00 26.34 254 VAL D C 1
ATOM 17713 O O . VAL D 1 254 ? -22.946 16.450 51.096 1.00 20.82 254 VAL D O 1
ATOM 17726 N N . LEU D 1 255 ? -24.703 17.734 51.632 1.00 35.66 255 LEU D N 1
ATOM 17727 C CA . LEU D 1 255 ? -24.693 18.511 50.395 1.00 34.53 255 LEU D CA 1
ATOM 17728 C C . LEU D 1 255 ? -24.185 19.924 50.635 1.00 34.18 255 LEU D C 1
ATOM 17729 O O . LEU D 1 255 ? -24.270 20.474 51.737 1.00 38.38 255 LEU D O 1
ATOM 17745 N N . GLY D 1 256 ? -23.693 20.546 49.563 1.00 32.73 256 GLY D N 1
ATOM 17746 C CA . GLY D 1 256 ? -23.138 21.882 49.631 1.00 37.27 256 GLY D CA 1
ATOM 17747 C C . GLY D 1 256 ? -23.167 22.554 48.271 1.00 31.44 256 GLY D C 1
ATOM 17748 O O . GLY D 1 256 ? -24.133 22.388 47.520 1.00 38.40 256 GLY D O 1
ATOM 17752 N N . ASP D 1 257 ? -22.127 23.315 47.938 1.00 30.23 257 ASP D N 1
ATOM 17753 C CA . ASP D 1 257 ? -22.113 24.033 46.668 1.00 29.50 257 ASP D CA 1
ATOM 17754 C C . ASP D 1 257 ? -21.577 23.149 45.528 1.00 34.85 257 ASP D C 1
ATOM 17755 O O . ASP D 1 257 ? -20.854 22.165 45.742 1.00 34.85 257 ASP D O 1
ATOM 17764 N N . THR D 1 258 ? -21.933 23.522 44.292 1.00 27.60 258 THR D N 1
ATOM 17765 C CA . THR D 1 258 ? -21.440 22.776 43.129 1.00 26.24 258 THR D CA 1
ATOM 17766 C C . THR D 1 258 ? -19.935 22.952 42.922 1.00 24.69 258 THR D C 1
ATOM 17767 O O . THR D 1 258 ? -19.362 23.990 43.252 1.00 25.69 258 THR D O 1
ATOM 17778 N N . PRO D 1 259 ? -19.262 21.955 42.326 1.00 23.54 259 PRO D N 1
ATOM 17779 C CA . PRO D 1 259 ? -17.810 22.043 42.161 1.00 22.26 259 PRO D CA 1
ATOM 17780 C C . PRO D 1 259 ? -17.411 23.201 41.256 1.00 21.83 259 PRO D C 1
ATOM 17781 O O . PRO D 1 259 ? -18.054 23.463 40.244 1.00 22.00 259 PRO D O 1
ATOM 17792 N N . SER D 1 260 ? -16.336 23.885 41.641 1.00 21.45 260 SER D N 1
ATOM 17793 C CA . SER D 1 260 ? -15.907 25.114 40.980 1.00 21.32 260 SER D CA 1
ATOM 17794 C C . SER D 1 260 ? -14.434 25.041 40.624 1.00 20.27 260 SER D C 1
ATOM 17795 O O . SER D 1 260 ? -13.622 24.586 41.412 1.00 20.02 260 SER D O 1
ATOM 17803 N N . GLY D 1 261 ? -14.118 25.462 39.403 1.00 19.80 261 GLY D N 1
ATOM 17804 C CA . GLY D 1 261 ? -12.762 25.626 38.948 1.00 19.35 261 GLY D CA 1
ATOM 17805 C C . GLY D 1 261 ? -12.728 26.626 37.813 1.00 19.93 261 GLY D C 1
ATOM 17806 O O . GLY D 1 261 ? -13.681 27.377 37.591 1.00 20.96 261 GLY D O 1
ATOM 17810 N N . ASP D 1 262 ? -11.596 26.668 37.128 1.00 18.59 262 ASP D N 1
ATOM 17811 C CA . ASP D 1 262 ? -11.422 27.650 36.074 1.00 18.81 262 ASP D CA 1
ATOM 17812 C C . ASP D 1 262 ? -12.378 27.411 34.916 1.00 19.47 262 ASP D C 1
ATOM 17813 O O . ASP D 1 262 ? -12.722 26.260 34.578 1.00 21.40 262 ASP D O 1
ATOM 17822 N N . LYS D 1 263 ? -12.757 28.506 34.249 1.00 21.87 263 LYS D N 1
ATOM 17823 C CA . LYS D 1 263 ? -13.441 28.352 32.968 1.00 22.52 263 LYS D CA 1
ATOM 17824 C C . LYS D 1 263 ? -12.514 27.637 31.983 1.00 20.58 263 LYS D C 1
ATOM 17825 O O . LYS D 1 263 ? -11.308 27.921 31.943 1.00 22.10 263 LYS D O 1
ATOM 17844 N N . PRO D 1 264 ? -13.012 26.668 31.220 1.00 20.57 264 PRO D N 1
ATOM 17845 C CA . PRO D 1 264 ? -12.114 25.932 30.323 1.00 19.35 264 PRO D CA 1
ATOM 17846 C C . PRO D 1 264 ? -11.491 26.857 29.296 1.00 18.30 264 PRO D C 1
ATOM 17847 O O . PRO D 1 264 ? -12.086 27.854 28.863 1.00 21.46 264 PRO D O 1
ATOM 17858 N N . ARG D 1 265 ? -10.267 26.504 28.904 1.00 19.03 265 ARG D N 1
ATOM 17859 C CA . ARG D 1 265 ? -9.494 27.355 28.001 1.00 18.19 265 ARG D CA 1
ATOM 17860 C C . ARG D 1 265 ? -9.660 26.970 26.542 1.00 20.52 265 ARG D C 1
ATOM 17861 O O . ARG D 1 265 ? -9.120 27.664 25.668 1.00 23.02 265 ARG D O 1
ATOM 17882 N N . TRP D 1 266 ? -10.423 25.922 26.268 1.00 18.20 266 TRP D N 1
ATOM 17883 C CA . TRP D 1 266 ? -10.722 25.449 24.931 1.00 18.57 266 TRP D CA 1
ATOM 17884 C C . TRP D 1 266 ? -12.189 25.042 24.887 1.00 20.77 266 TRP D C 1
ATOM 17885 O O . TRP D 1 266 ? -12.785 24.724 25.916 1.00 20.37 266 TRP D O 1
ATOM 17906 N N . ASP D 1 267 ? -12.747 25.009 23.684 1.00 21.01 267 ASP D N 1
ATOM 17907 C CA . ASP D 1 267 ? -14.093 24.487 23.489 1.00 20.98 267 ASP D CA 1
ATOM 17908 C C . ASP D 1 267 ? -14.096 22.956 23.622 1.00 19.86 267 ASP D C 1
ATOM 17909 O O . ASP D 1 267 ? -13.056 22.276 23.564 1.00 19.20 267 ASP D O 1
ATOM 17918 N N . HIS D 1 268 ? -15.305 22.399 23.732 1.00 21.47 268 HIS D N 1
ATOM 17919 C CA . HIS D 1 268 ? -15.436 20.948 23.652 1.00 22.13 268 HIS D CA 1
ATOM 17920 C C . HIS D 1 268 ? -14.887 20.432 22.328 1.00 20.65 268 HIS D C 1
ATOM 17921 O O . HIS D 1 268 ? -15.026 21.079 21.278 1.00 21.42 268 HIS D O 1
ATOM 17935 N N . TYR D 1 269 ? -14.299 19.254 22.384 1.00 20.22 269 TYR D N 1
ATOM 17936 C CA . TYR D 1 269 ? -13.926 18.536 21.164 1.00 21.44 269 TYR D CA 1
ATOM 17937 C C . TYR D 1 269 ? -15.180 18.186 20.381 1.00 22.04 269 TYR D C 1
ATOM 17938 O O . TYR D 1 269 ? -16.164 17.698 20.941 1.00 27.04 269 TYR D O 1
ATOM 17956 N N . ARG D 1 270 ? -15.132 18.399 19.068 1.00 24.05 270 ARG D N 1
ATOM 17957 C CA . ARG D 1 270 ? -16.275 18.164 18.193 1.00 25.11 270 ARG D CA 1
ATOM 17958 C C . ARG D 1 270 ? -15.940 17.065 17.197 1.00 28.47 270 ARG D C 1
ATOM 17959 O O . ARG D 1 270 ? -15.125 17.293 16.287 1.00 29.36 270 ARG D O 1
ATOM 17980 N N . PRO D 1 271 ? -16.507 15.869 17.329 1.00 30.58 271 PRO D N 1
ATOM 17981 C CA . PRO D 1 271 ? -16.291 14.843 16.308 1.00 36.20 271 PRO D CA 1
ATOM 17982 C C . PRO D 1 271 ? -16.993 15.211 15.013 1.00 38.17 271 PRO D C 1
ATOM 17983 O O . PRO D 1 271 ? -17.902 16.047 14.973 1.00 33.45 271 PRO D O 1
ATOM 17994 N N . VAL D 1 272 ? -16.570 14.556 13.943 1.00 35.39 272 VAL D N 1
ATOM 17995 C CA . VAL D 1 272 ? -17.220 14.747 12.648 1.00 47.39 272 VAL D CA 1
ATOM 17996 C C . VAL D 1 272 ? -18.381 13.765 12.563 1.00 54.08 272 VAL D C 1
ATOM 17997 O O . VAL D 1 272 ? -18.378 12.744 13.264 1.00 45.18 272 VAL D O 1
ATOM 18010 N N . PRO D 1 273 ? -19.400 14.039 11.751 1.00 58.35 273 PRO D N 1
ATOM 18011 C CA . PRO D 1 273 ? -20.503 13.083 11.605 1.00 56.07 273 PRO D CA 1
ATOM 18012 C C . PRO D 1 273 ? -19.992 11.692 11.259 1.00 55.68 273 PRO D C 1
ATOM 18013 O O . PRO D 1 273 ? -19.055 11.530 10.471 1.00 48.11 273 PRO D O 1
ATOM 18024 N N . GLY D 1 274 ? -20.614 10.680 11.869 1.00 44.29 274 GLY D N 1
ATOM 18025 C CA . GLY D 1 274 ? -20.235 9.296 11.647 1.00 52.60 274 GLY D CA 1
ATOM 18026 C C . GLY D 1 274 ? -18.973 8.837 12.351 1.00 55.11 274 GLY D C 1
ATOM 18027 O O . GLY D 1 274 ? -18.625 7.653 12.252 1.00 49.53 274 GLY D O 1
ATOM 18031 N N . GLN D 1 275 ? -18.274 9.721 13.058 1.00 48.24 275 GLN D N 1
ATOM 18032 C CA . GLN D 1 275 ? -17.010 9.338 13.674 1.00 44.92 275 GLN D CA 1
ATOM 18033 C C . GLN D 1 275 ? -17.238 8.267 14.733 1.00 43.13 275 GLN D C 1
ATOM 18034 O O . GLN D 1 275 ? -18.173 8.349 15.532 1.00 46.62 275 GLN D O 1
ATOM 18048 N N . ARG D 1 276 ? -16.376 7.256 14.729 1.00 37.74 276 ARG D N 1
ATOM 18049 C CA . ARG D 1 276 ? -16.479 6.132 15.650 1.00 40.97 276 ARG D CA 1
ATOM 18050 C C . ARG D 1 276 ? -15.341 6.205 16.660 1.00 35.53 276 ARG D C 1
ATOM 18051 O O . ARG D 1 276 ? -14.182 6.403 16.288 1.00 36.27 276 ARG D O 1
ATOM 18055 N N . TYR D 1 277 ? -15.683 6.078 17.936 1.00 30.25 277 TYR D N 1
ATOM 18056 C CA . TYR D 1 277 ? -14.681 5.960 18.989 1.00 28.74 277 TYR D CA 1
ATOM 18057 C C . TYR D 1 277 ? -14.170 4.525 19.027 1.00 27.85 277 TYR D C 1
ATOM 18058 O O . TYR D 1 277 ? -14.947 3.588 19.243 1.00 27.63 277 TYR D O 1
ATOM 18076 N N . VAL D 1 278 ? -12.876 4.357 18.780 1.00 27.56 278 VAL D N 1
ATOM 18077 C CA . VAL D 1 278 ? -12.201 3.065 18.901 1.00 26.89 278 VAL D CA 1
ATOM 18078 C C . VAL D 1 278 ? -11.208 3.146 20.055 1.00 26.18 278 VAL D C 1
ATOM 18079 O O . VAL D 1 278 ? -10.132 3.725 19.897 1.00 26.47 278 VAL D O 1
ATOM 18092 N N . PRO D 1 279 ? -11.514 2.586 21.229 1.00 25.45 279 PRO D N 1
ATOM 18093 C CA . PRO D 1 279 ? -10.548 2.639 22.327 1.00 24.99 279 PRO D CA 1
ATOM 18094 C C . PRO D 1 279 ? -9.228 1.974 21.953 1.00 24.98 279 PRO D C 1
ATOM 18095 O O . PRO D 1 279 ? -9.188 0.928 21.280 1.00 24.99 279 PRO D O 1
ATOM 18106 N N . ASP D 1 280 ? -8.147 2.550 22.463 1.00 25.17 280 ASP D N 1
ATOM 18107 C CA . ASP D 1 280 ? -6.825 1.977 22.278 1.00 25.41 280 ASP D CA 1
ATOM 18108 C C . ASP D 1 280 ? -6.607 0.760 23.168 1.00 24.82 280 ASP D C 1
ATOM 18109 O O . ASP D 1 280 ? -5.780 -0.090 22.825 1.00 25.07 280 ASP D O 1
ATOM 18118 N N . TRP D 1 281 ? -7.341 0.651 24.279 1.00 24.22 281 TRP D N 1
ATOM 18119 C CA . TRP D 1 281 ? -7.177 -0.441 25.242 1.00 23.77 281 TRP D CA 1
ATOM 18120 C C . TRP D 1 281 ? -8.464 -1.239 25.351 1.00 23.27 281 TRP D C 1
ATOM 18121 O O . TRP D 1 281 ? -9.553 -0.681 25.359 1.00 23.23 281 TRP D O 1
ATOM 18142 N N . VAL D 1 282 ? -8.315 -2.568 25.474 1.00 23.11 282 VAL D N 1
ATOM 18143 C CA . VAL D 1 282 ? -9.465 -3.468 25.517 1.00 22.88 282 VAL D CA 1
ATOM 18144 C C . VAL D 1 282 ? -10.200 -3.373 26.842 1.00 22.58 282 VAL D C 1
ATOM 18145 O O . VAL D 1 282 ? -9.589 -3.441 27.919 1.00 22.49 282 VAL D O 1
ATOM 18158 N N . ASN D 1 283 ? -11.531 -3.250 26.757 1.00 22.64 283 ASN D N 1
ATOM 18159 C CA . ASN D 1 283 ? -12.454 -3.582 27.829 1.00 22.62 283 ASN D CA 1
ATOM 18160 C C . ASN D 1 283 ? -13.408 -4.642 27.276 1.00 22.89 283 ASN D C 1
ATOM 18161 O O . ASN D 1 283 ? -13.777 -4.594 26.099 1.00 23.20 283 ASN D O 1
ATOM 18172 N N . ALA D 1 284 ? -13.800 -5.606 28.113 1.00 22.95 284 ALA D N 1
ATOM 18173 C CA . ALA D 1 284 ? -14.801 -6.580 27.708 1.00 23.46 284 ALA D CA 1
ATOM 18174 C C . ALA D 1 284 ? -16.130 -5.899 27.415 1.00 24.02 284 ALA D C 1
ATOM 18175 O O . ALA D 1 284 ? -16.430 -4.822 27.946 1.00 24.04 284 ALA D O 1
ATOM 18182 N N . LYS D 1 285 ? -16.933 -6.531 26.554 1.00 24.72 285 LYS D N 1
ATOM 18183 C CA . LYS D 1 285 ? -18.277 -6.056 26.216 1.00 25.60 285 LYS D CA 1
ATOM 18184 C C . LYS D 1 285 ? -19.346 -6.580 27.164 1.00 26.30 285 LYS D C 1
ATOM 18185 O O . LYS D 1 285 ? -20.484 -6.097 27.123 1.00 32.16 285 LYS D O 1
ATOM 18204 N N . GLU D 1 286 ? -18.999 -7.532 28.020 1.00 26.06 286 GLU D N 1
ATOM 18205 C CA A GLU D 1 286 ? -19.923 -8.158 28.954 0.43 28.20 286 GLU D CA 1
ATOM 18206 C CA B GLU D 1 286 ? -19.914 -8.174 28.951 0.57 28.21 286 GLU D CA 1
ATOM 18207 C C . GLU D 1 286 ? -19.269 -8.146 30.324 1.00 26.25 286 GLU D C 1
ATOM 18208 O O . GLU D 1 286 ? -18.097 -8.520 30.457 1.00 26.95 286 GLU D O 1
ATOM 18231 N N . ALA D 1 287 ? -20.009 -7.685 31.331 1.00 28.95 287 ALA D N 1
ATOM 18232 C CA . ALA D 1 287 ? -19.532 -7.795 32.699 1.00 28.05 287 ALA D CA 1
ATOM 18233 C C . ALA D 1 287 ? -19.974 -9.160 33.227 1.00 30.07 287 ALA D C 1
ATOM 18234 O O . ALA D 1 287 ? -20.187 -10.097 32.442 1.00 32.50 287 ALA D O 1
ATOM 18241 N N . TYR D 1 288 ? -20.144 -9.285 34.534 1.00 35.68 288 TYR D N 1
ATOM 18242 C CA . TYR D 1 288 ? -20.474 -10.588 35.124 1.00 32.43 288 TYR D CA 1
ATOM 18243 C C . TYR D 1 288 ? -21.974 -10.771 35.353 1.00 43.25 288 TYR D C 1
ATOM 18244 O O . TYR D 1 288 ? -22.609 -9.946 35.992 1.00 47.16 288 TYR D O 1
#

Nearest PDB structures (foldseek):
  7qtf-assembly1_B  TM=1.002E+00  e=5.092E-56  Streptomyces sp. Tu6071
  7qtd-assembly1_B  TM=1.000E+00  e=3.552E-55  Streptomyces sp. Tu6071
  7qtf-assembly1_A  TM=1.000E+00  e=6.914E-55  Streptomyces sp. Tu6071
  7qtd-assembly1_D  TM=1.000E+00  e=1.680E-54  Streptomyces sp. Tu6071
  7qtf-assembly1_D  TM=1.000E+00  e=9.923E-54  Streptomyces sp. Tu6071

Sequence (1117 aa):
FEVRPLTSALGAEIHGVRRLEDITDADFAELRRRLLLKHLVIFIPDQEGWSAESRIAFGRRFGELEEAYLPHLDGHPQQIQIIDSEQKIPIWHTDMTYAPNNPPIGSVLQIVDGPAQGGDTMWSNQYLAYEGLSAPLLRDDLLDGLTAVHSIHIPGLDSQAEHPVVRVHPETGRRALFVNRRAHTSHIAQLNRNESDALLQYLYRRFSTSPEFTCRYQWRRPGSVAIWDNRVTQHYAVDDYSEHRRGLRVVVLGDTPSGDKPRWDHYRPVPGQRYVPDWVNAKEAYDIITTAFEVRRPLTSSALGAEIHGVRLEDITDADFAELRRLLLKHLVIFIPDQEGWSAESRIAFGRRFGELEELPHLDGHPQIQIIIDSEQKIPIWHTDMTYAPNPPIIGSVLQIVDGPAQGGDTMWSNQYLAYEGLSSAPLRDDLLDGLTAVHSIHIPGLDSQAEHPVVRVVHPETGRRRALFVNRRAHTSHIAQLNRNESDALLQYLYRFSTSPEFTCRYQWRPGSVAIWDNRVTQHYAVDDYSEEHRRGLRVVVVLGDTPSGDKPRWDHYRPVPGQRYVPDWVNAKEEAYIITTAFEVRPLLTSALGAEIHGVRLEDITDADFAELRRLLLKHLVIFIPDQEGWSAESRIAFGRRFGELEEHLPHLDGHPQIQIIDSEQKIPIWHTDMMTYAPNPPIIGSVLQIVDGPAQGGDTMWSNQYLAYEGLSAPLRDDLLDGLTAVHSIHHIPGLDDSQAEHPVVRVVHPETGRRALFVNRRAHTSHIAQLNRNESDALLQYLYRRFSTSPEFTCRYQWRPGSVAIWDNRVTQHYAVDDYSSEHRRGLRVVVVLGDTPSGDKPRWDHYRPVPGQRYVPDWVNAKKEAYFEVRPLTSALGAEIHGVVRLEDITDADFAELRRLLLKHLVIFIPDQEGWSAESRIAFGRRFGELEEAYLPHLDGHPQIQIIDSEQGKIPIWHTDMTYAPNPPIGSVLQIVDGPAQGGDTMWSNQYLAYEGLSSAPLLRDDLLDGLTAVHSIHIPGLDSQAEHPVVRVHPETGRRALFVNRRAHTSHIAQLNRNESDALLQYLYRRFSTSPEFTCCRYQWRRPGSVAIWDNRVTQHYAVDDYSEEHRRGLRVVVVLGDTPSGDKPRWDHYRPVPGQRYVPDWVNAKEEAY

Secondary structure (DSSP, 8-state):
-EEEESSSSS-EEEES--GGG--HHHHHHHHHHHHHHSEEEE---TT--HHHHHHHHHHHSPBP---S-EETTEEEEEEEETT----S-B-TTTTSSS--SEEEEEEEE--SSS--EEEEEHHHHHHTS-HHHHHHHHT-EEEEEEEETTEEEEEEEESEEE-TTT--EEE---TTTEEEETTS-HHHHHHHHHHHHHHHT-GGGEEEE---TT-EEEEETTSEEEEE-----S--EEEEEEE--PPP--PPPSSPPP---TT-----SS---S---/-----SSEEEESSSSS-EEEES--STT--HHHHHHHHHHHHHHSEEEE---TT--HHHHHHHHHHHSPBP---EETTEEEEEEEETT----S-B-TTTTSSS--SEEEEEEEE--SSS--EEEEEHHHHHHTS-HHHHHHHHT-EEEEEEEETTEEEEEEEESEEE-TTT--EEE---TTTEEEETTS-HHHHHHHHHHHHHHHT-GGGEEEE---TT-EEEEETTSEEEEE-----S--EEEEEEE-------PPPSSPPP-PPTT-----SS---S---/----SSEEEESSSSS-EEEES--STT--HHHHHHHHHHHHHHSEEEE---TT--HHHHHHHHHTTSPBP----EETTEEEEEEEES-----S-B-TTTTSSS--SEEEEEEEE--SSS--EEEEEHHHHHHTS-HHHHHHHHT-EEEEEEEETTEEEEEEEESEEE-TTT--EEE---TTTEEEETTS-HHHHHHHHHHHHHHHT-GGGEEEE---TT-EEEEETTSEEEEE-----S--EEEEEEE-------PPPSSPPP-PPTT-----SS---S---/-EEEESSSSS-EEEES--STT--HHHHHHHHHHHHHHSEEEE---TT--HHHHHHHHHTTSPBP---S-EETTEEEEEEEETT-----S-B-TTTTSSS--SEEEEEEEE--SSS--EEEEEHHHHHHTS-HHHHHHHHT-EEEEEEEETTEEEEEEEESEEE-TTT--EEE---TTTEEEETTS-HHHHHHHHHHHHHHHT-GGGEEEE---TT-EEEEETTSEEEEE-----S--EEEEEEE--PPP--PPPSSPPP-PPTT-----SS---S---

Organism: NCBI:txid355249

B-factor: mean 27.79, std 13.8, range [10.65, 116.29]